Protein 5CRV (pdb70)

Nearest PDB structures (foldseek):
  5crv-assembly2_B  TM=1.003E+00  e=1.835E-51  Homo sapiens
  5crv-assembly1_A  TM=9.956E-01  e=7.171E-48  Homo sapiens
  5mk2-assembly2_B  TM=9.884E-01  e=2.551E-47  Homo sapiens
  5mjz-assembly2_B  TM=9.930E-01  e=1.345E-46  Homo sapiens
  5mk2-assembly1_A  TM=9.896E-01  e=1.493E-45  Homo sapiens

Secondary structure (DSSP, 8-state):
-TTPPPPP----PPPPB-----HHHHHHHHTT---TTHHHHHHHHHHHHHHHT--SSHHHHHHHHHHHHHHHHHHHHS--STT-TT---EEEE-TTT--EEEES-HHHHHHHHHHHHHHHHHHHHTTS---SHHHHHHHHHHHHHHHHHHHHHHHH-TT--SGGGSHHHHHHHHHHHHHHHHHHHHHHHHHTT--HHHHHHHHHHHHHHHHHHHHHHT-HHHHHHHTHHHHHHHHHHHHHHHHHHHHHHHHHHHHHHHTT-HHHHHHHHHHHHHHHHHHHHHTTT--HHHHHHHHHHHHHHHHHHHHHHHHIIIII------GGGSPPPPP----------TT-HHHH-S-TT----/-TTPPPPP----PPPEE-----HHHHHHHHHHTT-SSGGGGHHHHHHHHHHHHHHHT--SSTHHHHHHHHHHHHHHHHHTTS--STT-TT---EEEE-TTT--EEEES-HHHHHHHHHHHHHHHHHHHHHTS---SHHHHHHHHHHHHHHHHHHHHHHHH-TT--SGGGSHHHHHHHHHHHHHHHHHHHHHHHHHTT--HHHHHHHHHHHHHHHHHHHHHHTSHHHHHHHTHHHHHHHHHHHHHHHHHHHHHHHHHHHHHHHTT-HHHHHHHHHHHHHHHHHHHHHTTT--HHHHHHHHHHHHHHHHHHHHHHHHIIIII------GGGS-PPPP----------TT-HHHH-S-TTSS--/-HHHHHHTHHHHHHHT-/--HHHHHHTHHHHHHHH-

Radius of gyration: 31.65 Å; Cα contacts (8 Å, |Δi|>4): 1226; chains: 4; bounding box: 111×47×78 Å

B-factor: mean 34.34, std 11.65, range [11.52, 82.95]

Solvent-accessible surface area: 34712 Å² total; per-residue (Å²): 102,82,68,9,47,34,5,47,11,16,132,9,95,14,7,106,32,25,60,4,114,0,36,91,16,0,52,154,55,40,106,128,136,161,118,10,29,49,104,48,0,100,124,0,43,116,22,19,93,66,1,35,162,11,66,123,66,124,118,0,1,56,25,0,48,88,0,3,0,1,0,32,39,0,53,88,95,1,34,1,7,78,84,89,123,6,22,22,74,0,32,1,28,5,28,30,31,4,116,73,34,61,51,104,4,0,85,0,0,1,0,0,0,0,4,4,1,0,0,0,4,0,23,20,0,19,125,63,156,6,108,55,72,87,7,0,46,50,2,0,8,17,0,1,6,0,0,2,0,0,12,48,2,45,89,107,18,111,104,47,16,9,66,0,7,28,140,111,2,1,42,2,2,8,25,1,0,12,0,1,0,0,1,0,1,2,10,10,0,19,53,39,128,75,154,10,79,28,2,0,53,0,0,14,16,0,13,64,27,1,111,68,0,5,159,25,0,90,46,103,110,9,18,90,74,10,29,80,55,8,57,60,32,48,91,17,1,48,0,2,20,82,8,6,19,0,8,4,31,2,8,10,0,58,32,0,71,110,86,131,96,27,2,30,21,5,7,9,0,77,9,0,34,86,57,0,68,59,0,53,150,58,0,140,68,18,84,108,72,0,49,68,0,3,174,57,5,84,110,23,0,18,40,66,35,99,56,0,88,129,42,7,73,155,108,91,132,68,93,70,38,66,72,145,104,36,162,104,33,156,17,2,78,8,7,86,48,1,97,23,86,9,59,48,100,96,54,1,24,120,30,33,0,62,126,179,169,34,100,69,7,47,37,6,44,9,13,106,6,89,11,6,107,32,27,45,4,110,1,40,84,7,11,69,142,63,23,110,154,79,92,25,139,105,47,118,46,40,42,88,21,1,122,110,0,47,94,38,17,61,71,1,41,162,9,81,130,47,132,114,0,2,56,38,1,57,100,1,2,0,3,0,32,31,1,54,91,107,11,40,2,6,83,84,86,114,8,21,29,72,0,32,1,22,3,25,32,29,2,112,78,36,63,52,103,6,1,87,0,0,1,0,0,1,0,1,5,3,0,0,0,6,0,20,35,0,14,114,56,157,6,104,61,76,128,8,2,67,54,0,0,8,18,0,1,12,0,0,3,2,0,16,45,2,57,112,82,14,98,113,42,16,9,79,0,5,27,141,132,8,1,44,0,1,7,19,1,0,14,0,2,0,0,1,1,1,0,9,9,0,16,65,30,116,86,137,7,76,33,3,0,33,0,0,14,12,0,11,68,28,1,118,80,0,6,163,22,0,95,54,102,110,11,31,90,36,7,33,76,59,10,43,53,22,51,85,16,1,44,0,2,18,84,7,7,18,0,1,5,34,0,6,11,0,63,32,0,50,95,118,138,90,21,2,20,20,4,4,9,0,74,4,0,36,85,59,0,70,54,0,64,149,49,0,157,72,21,83,82,72,0,41,73,0,3,173,67,0,43,117,38,0,18,36,72,38,100,57,0,88,137,36,7,62,153,109,88,124,63,88,73,32,58,98,139,99,25,157,115,35,129,20,3,80,7,8,74,47,5,92,29,85,9,51,52,99,92,52,7,22,119,34,32,14,62,191,94,176,123,130,70,8,120,55,3,4,82,71,0,56,132,37,24,106,194,197,85,94,80,17,118,44,2,4,77,76,1,59,126,47,20,101,198

Structure (mmCIF, N/CA/C/O backbone):
data_5CRV
#
_entry.id   5CRV
#
_cell.length_a   81.647
_cell.length_b   37.218
_cell.length_c   140.019
_cell.angle_alpha   90.00
_cell.angle_beta   103.41
_cell.angle_gamma   90.00
#
_symmetry.space_group_name_H-M   'P 1 21 1'
#
loop_
_entity.id
_entity.type
_entity.pdbx_description
1 polymer 'Tyrosine-protein phosphatase non-receptor type 23'
2 polymer 'Signal transducing adapter molecule 2'
3 non-polymer GLYCEROL
4 water water
#
loop_
_atom_site.group_PDB
_atom_site.id
_atom_site.type_symbol
_atom_site.label_atom_id
_atom_site.label_alt_id
_atom_site.label_comp_id
_atom_site.label_asym_id
_atom_site.label_entity_id
_atom_site.label_seq_id
_atom_site.pdbx_PDB_ins_code
_atom_site.Cartn_x
_atom_site.Cartn_y
_atom_site.Cartn_z
_atom_site.occupancy
_atom_site.B_iso_or_equiv
_atom_site.auth_seq_id
_atom_site.auth_comp_id
_atom_site.auth_asym_id
_atom_site.auth_atom_id
_atom_site.pdbx_PDB_model_num
ATOM 1 N N . MET A 1 1 ? 2.708 5.945 25.329 1.00 44.49 1 MET A N 1
ATOM 2 C CA . MET A 1 1 ? 2.447 7.369 25.519 1.00 50.01 1 MET A CA 1
ATOM 3 C C . MET A 1 1 ? 3.747 8.166 25.420 1.00 46.42 1 MET A C 1
ATOM 4 O O . MET A 1 1 ? 4.809 7.674 25.799 1.00 45.55 1 MET A O 1
ATOM 9 N N . GLU A 1 2 ? 3.655 9.394 24.914 1.00 45.52 2 GLU A N 1
ATOM 10 C CA . GLU A 1 2 ? 4.833 10.222 24.652 1.00 42.85 2 GLU A CA 1
ATOM 11 C C . GLU A 1 2 ? 5.690 10.474 25.894 1.00 46.01 2 GLU A C 1
ATOM 12 O O . GLU A 1 2 ? 6.897 10.695 25.787 1.00 46.77 2 GLU A O 1
ATOM 18 N N . ALA A 1 3 ? 5.067 10.427 27.068 1.00 41.64 3 ALA A N 1
ATOM 19 C CA . ALA A 1 3 ? 5.754 10.773 28.308 1.00 42.10 3 ALA A CA 1
ATOM 20 C C . ALA A 1 3 ? 6.318 9.559 29.038 1.00 37.57 3 ALA A C 1
ATOM 21 O O . ALA A 1 3 ? 6.803 9.682 30.166 1.00 37.92 3 ALA A O 1
ATOM 23 N N . VAL A 1 4 ? 6.256 8.392 28.402 1.00 37.45 4 VAL A N 1
ATOM 24 C CA . VAL A 1 4 ? 6.786 7.180 29.020 1.00 34.78 4 VAL A CA 1
ATOM 25 C C . VAL A 1 4 ? 8.279 7.326 29.293 1.00 33.22 4 VAL A C 1
ATOM 26 O O . VAL A 1 4 ? 9.038 7.742 28.415 1.00 32.66 4 VAL A O 1
ATOM 30 N N . PRO A 1 5 ? 8.690 7.043 30.539 1.00 31.39 5 PRO A N 1
ATOM 31 C CA . PRO A 1 5 ? 10.112 6.996 30.886 1.00 26.79 5 PRO A CA 1
ATOM 32 C C . PRO A 1 5 ? 10.874 6.124 29.895 1.00 28.40 5 PRO A C 1
ATOM 33 O O . PRO A 1 5 ? 10.347 5.111 29.429 1.00 29.90 5 PRO A O 1
ATOM 37 N N . ARG A 1 6 ? 12.096 6.522 29.566 1.00 22.20 6 ARG A N 1
ATOM 38 C CA . ARG A 1 6 ? 12.845 5.850 28.512 1.00 23.48 6 ARG A CA 1
ATOM 39 C C . ARG A 1 6 ? 13.548 4.585 29.002 1.00 20.73 6 ARG A C 1
ATOM 40 O O . ARG A 1 6 ? 14.064 4.537 30.121 1.00 23.48 6 ARG A O 1
ATOM 48 N N . MET A 1 7 ? 13.551 3.558 28.156 1.00 19.01 7 MET A N 1
ATOM 49 C CA . MET A 1 7 ? 14.287 2.336 28.448 1.00 20.82 7 MET A CA 1
ATOM 50 C C . MET A 1 7 ? 15.777 2.615 28.318 1.00 18.51 7 MET A C 1
ATOM 51 O O . MET A 1 7 ? 16.181 3.471 27.530 1.00 21.57 7 MET A O 1
ATOM 56 N N . PRO A 1 8 ? 16.602 1.910 29.106 1.00 21.37 8 PRO A N 1
ATOM 57 C CA . PRO A 1 8 ? 18.053 2.017 28.929 1.00 20.97 8 PRO A CA 1
ATOM 58 C C . PRO A 1 8 ? 18.489 1.348 27.632 1.00 20.98 8 PRO A C 1
ATOM 59 O O . PRO A 1 8 ? 17.725 0.569 27.055 1.00 17.55 8 PRO A O 1
ATOM 63 N N . MET A 1 9 ? 19.700 1.654 27.179 1.00 19.79 9 MET A N 1
ATOM 64 C CA . MET A 1 9 ? 20.233 1.060 25.962 1.00 19.00 9 MET A CA 1
ATOM 65 C C . MET A 1 9 ? 21.514 0.288 26.261 1.00 16.53 9 MET A C 1
ATOM 66 O O . MET A 1 9 ? 22.224 0.593 27.221 1.00 18.10 9 MET A O 1
ATOM 71 N N . ILE A 1 10 ? 21.797 -0.718 25.440 1.00 17.25 10 ILE A N 1
ATOM 72 C CA . ILE A 1 10 ? 23.034 -1.482 25.556 1.00 17.85 10 ILE A CA 1
ATOM 73 C C . ILE A 1 10 ? 24.111 -0.834 24.694 1.00 16.13 10 ILE A C 1
ATOM 74 O O . ILE A 1 10 ? 23.833 -0.382 23.580 1.00 12.97 10 ILE A O 1
ATOM 79 N N . TRP A 1 11 ? 25.334 -0.767 25.213 1.00 17.08 11 TRP A N 1
ATOM 80 C CA . TRP A 1 11 ? 26.475 -0.363 24.402 1.00 17.69 11 TRP A CA 1
ATOM 81 C C . TRP A 1 11 ? 27.609 -1.360 24.593 1.00 21.32 11 TRP A C 1
ATOM 82 O O . TRP A 1 11 ? 27.575 -2.179 25.512 1.00 18.70 11 TRP A O 1
ATOM 93 N N . LEU A 1 12 ? 28.610 -1.289 23.723 1.00 15.52 12 LEU A N 1
ATOM 94 C CA . LEU A 1 12 ? 29.695 -2.266 23.731 1.00 20.07 12 LEU A CA 1
ATOM 95 C C . LEU A 1 12 ? 31.017 -1.635 24.162 1.00 17.54 12 LEU A C 1
ATOM 96 O O . LEU A 1 12 ? 31.291 -0.474 23.844 1.00 15.94 12 LEU A O 1
ATOM 101 N N . ASP A 1 13 ? 31.828 -2.397 24.892 1.00 19.25 13 ASP A N 1
ATOM 102 C CA . ASP A 1 13 ? 33.144 -1.925 25.304 1.00 23.80 13 ASP A CA 1
ATOM 103 C C . ASP A 1 13 ? 34.100 -1.892 24.114 1.00 17.68 13 ASP A C 1
ATOM 104 O O . ASP A 1 13 ? 33.951 -2.667 23.166 1.00 17.39 13 ASP A O 1
ATOM 109 N N . LEU A 1 14 ? 35.074 -0.988 24.159 1.00 19.77 14 LEU A N 1
ATOM 110 C CA . LEU A 1 14 ? 36.102 -0.936 23.126 1.00 20.84 14 LEU A CA 1
ATOM 111 C C . LEU A 1 14 ? 37.179 -1.975 23.421 1.00 19.60 14 LEU A C 1
ATOM 112 O O . LEU A 1 14 ? 37.494 -2.238 24.585 1.00 21.64 14 LEU A O 1
ATOM 117 N N . LYS A 1 15 ? 37.728 -2.580 22.371 1.00 18.17 15 LYS A N 1
ATOM 118 C CA . LYS A 1 15 ? 38.789 -3.566 22.537 1.00 18.69 15 LYS A CA 1
ATOM 119 C C . LYS A 1 15 ? 40.095 -2.892 22.941 1.00 22.56 15 LYS A C 1
ATOM 120 O O . LYS A 1 15 ? 40.353 -1.743 22.574 1.00 17.72 15 LYS A O 1
ATOM 126 N N . GLU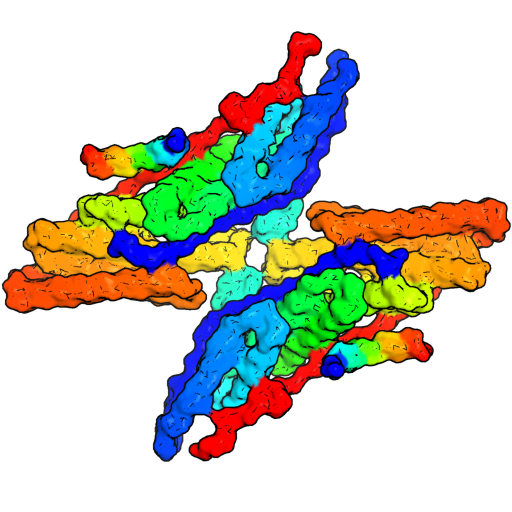 A 1 16 ? 40.913 -3.611 23.704 1.00 20.21 16 GLU A N 1
ATOM 127 C CA . GLU A 1 16 ? 42.192 -3.082 24.157 1.00 20.78 16 GLU A CA 1
ATOM 128 C C . GLU A 1 16 ? 43.314 -3.516 23.220 1.00 16.95 16 GLU A C 1
ATOM 129 O O . GLU A 1 16 ? 43.399 -4.682 22.834 1.00 16.40 16 GLU A O 1
ATOM 135 N N . ALA A 1 17 ? 44.173 -2.571 22.857 1.00 17.11 17 ALA A N 1
ATOM 136 C CA . ALA A 1 17 ? 45.209 -2.828 21.864 1.00 20.27 17 ALA A CA 1
ATOM 137 C C . ALA A 1 17 ? 46.541 -3.252 22.469 1.00 17.69 17 ALA A C 1
ATOM 138 O O . ALA A 1 17 ? 46.955 -2.747 23.514 1.00 17.38 17 ALA A O 1
ATOM 140 N N . GLY A 1 18 ? 47.213 -4.175 21.789 1.00 20.30 18 GLY A N 1
ATOM 141 C CA . GLY A 1 18 ? 48.594 -4.487 22.097 1.00 21.91 18 GLY A CA 1
ATOM 142 C C . GLY A 1 18 ? 49.472 -3.717 21.132 1.00 24.50 18 GLY A C 1
ATOM 143 O O . GLY A 1 18 ? 49.119 -2.611 20.715 1.00 28.30 18 GLY A O 1
ATOM 144 N N . ASP A 1 19 ? 50.603 -4.300 20.755 1.00 23.90 19 ASP A N 1
ATOM 145 C CA . ASP A 1 19 ? 51.550 -3.606 19.894 1.00 25.56 19 ASP A CA 1
ATOM 146 C C . ASP A 1 19 ? 51.267 -3.770 18.400 1.00 23.14 19 ASP A C 1
ATOM 147 O O . ASP A 1 19 ? 50.640 -4.740 17.971 1.00 22.95 19 ASP A O 1
ATOM 152 N N . PHE A 1 20 ? 51.729 -2.793 17.625 1.00 21.67 20 PHE A N 1
ATOM 153 C CA . PHE A 1 20 ? 51.784 -2.879 16.170 1.00 22.45 20 PHE A CA 1
ATOM 154 C C . PHE A 1 20 ? 52.994 -2.070 15.720 1.00 23.43 20 PHE A C 1
ATOM 155 O O . PHE A 1 20 ? 52.879 -0.886 15.392 1.00 26.16 20 PHE A O 1
ATOM 163 N N . HIS A 1 21 ? 54.157 -2.713 15.731 1.00 23.87 21 HIS A N 1
ATOM 164 C CA . HIS A 1 21 ? 55.414 -2.036 15.442 1.00 27.40 21 HIS A CA 1
ATOM 165 C C . HIS A 1 21 ? 55.712 -2.027 13.943 1.00 24.14 21 HIS A C 1
ATOM 166 O O . HIS A 1 21 ? 56.506 -2.829 13.445 1.00 25.91 21 HIS A O 1
ATOM 173 N N . PHE A 1 22 ? 55.063 -1.103 13.239 1.00 23.59 22 PHE A N 1
ATOM 174 C CA . PHE A 1 22 ? 55.148 -1.008 11.785 1.00 22.34 22 PHE A CA 1
ATOM 175 C C . PHE A 1 22 ? 56.422 -0.323 11.287 1.00 26.47 22 PHE A C 1
ATOM 176 O O . PHE A 1 22 ? 56.892 -0.612 10.185 1.00 24.11 22 PHE A O 1
ATOM 184 N N . GLN A 1 23 ? 56.973 0.573 12.104 1.00 23.25 23 GLN A N 1
ATOM 185 C CA . GLN A 1 23 ? 58.104 1.411 11.697 1.00 29.54 23 GLN A CA 1
ATOM 186 C C . GLN A 1 23 ? 59.342 0.664 11.164 1.00 30.71 23 GLN A C 1
ATOM 187 O O . GLN A 1 23 ? 59.819 0.986 10.075 1.00 32.29 23 GLN A O 1
ATOM 193 N N . PRO A 1 24 ? 59.870 -0.323 11.919 1.00 29.79 24 PRO A N 1
ATOM 194 C CA . PRO A 1 24 ? 61.068 -1.002 11.407 1.00 34.57 24 PRO A CA 1
ATOM 195 C C . PRO A 1 24 ? 60.830 -1.719 10.082 1.00 29.82 24 PRO A C 1
ATOM 196 O O . PRO A 1 24 ? 61.714 -1.721 9.232 1.00 27.88 24 PRO A O 1
ATOM 200 N N . ALA A 1 25 ? 59.653 -2.314 9.913 1.00 28.96 25 ALA A N 1
ATOM 201 C CA . ALA A 1 25 ? 59.318 -3.015 8.675 1.00 30.21 25 ALA A CA 1
ATOM 202 C C . ALA A 1 25 ? 59.171 -2.058 7.493 1.00 27.70 25 ALA A C 1
ATOM 203 O O . ALA A 1 25 ? 59.644 -2.344 6.392 1.00 30.27 25 ALA A O 1
ATOM 205 N N . VAL A 1 26 ? 58.495 -0.935 7.725 1.00 27.69 26 VAL A N 1
ATOM 206 C CA . VAL A 1 26 ? 58.298 0.074 6.689 1.00 29.18 26 VAL A CA 1
ATOM 207 C C . VAL A 1 26 ? 59.634 0.649 6.224 1.00 31.72 26 VAL A C 1
ATOM 208 O O . VAL A 1 26 ? 59.891 0.741 5.022 1.00 30.82 26 VAL A O 1
ATOM 212 N N . LYS A 1 27 ? 60.481 1.027 7.179 1.00 32.99 27 LYS A N 1
ATOM 213 C CA . LYS A 1 27 ? 61.796 1.580 6.864 1.00 37.19 27 LYS A CA 1
ATOM 214 C C . LYS A 1 27 ? 62.641 0.587 6.077 1.00 35.82 27 LYS A C 1
ATOM 215 O O . LYS A 1 27 ? 63.251 0.945 5.074 1.00 37.36 27 LYS A O 1
ATOM 221 N N . LYS A 1 28 ? 62.670 -0.660 6.536 1.00 30.95 28 LYS A N 1
ATOM 222 C CA . LYS A 1 28 ? 63.400 -1.719 5.841 1.00 38.56 28 LYS A CA 1
ATOM 223 C C . LYS A 1 28 ? 62.889 -1.917 4.415 1.00 38.00 28 LYS A C 1
ATOM 224 O O . LYS A 1 28 ? 63.668 -2.179 3.500 1.00 34.62 28 LYS A O 1
ATOM 230 N N . PHE A 1 29 ? 61.582 -1.776 4.225 1.00 33.64 29 PHE A N 1
ATOM 231 C CA . PHE A 1 29 ? 60.995 -1.950 2.903 1.00 31.76 29 PHE A CA 1
ATOM 232 C C . PHE A 1 29 ? 61.354 -0.816 1.946 1.00 34.11 29 PHE A C 1
ATOM 233 O O . PHE A 1 29 ? 61.680 -1.062 0.789 1.00 32.81 29 PHE A O 1
ATOM 241 N N . VAL A 1 30 ? 61.284 0.423 2.425 1.00 33.33 30 VAL A N 1
ATOM 242 C CA . VAL A 1 30 ? 61.525 1.579 1.562 1.00 38.13 30 VAL A CA 1
ATOM 243 C C . VAL A 1 30 ? 63.011 1.823 1.295 1.00 40.41 30 VAL A C 1
ATOM 244 O O . VAL A 1 30 ? 63.376 2.455 0.303 1.00 44.41 30 VAL A O 1
ATOM 248 N N . LEU A 1 31 ? 63.862 1.314 2.183 1.00 41.20 31 LEU A N 1
ATOM 249 C CA . LEU A 1 31 ? 65.310 1.376 1.995 1.00 41.44 31 LEU A CA 1
ATOM 250 C C . LEU A 1 31 ? 65.776 0.377 0.937 1.00 46.92 31 LEU A C 1
ATOM 251 O O . LEU A 1 31 ? 66.965 0.294 0.630 1.00 51.54 31 LEU A O 1
ATOM 256 N N . LYS A 1 32 ? 64.831 -0.376 0.380 1.00 46.28 32 LYS A N 1
ATOM 257 C CA . LYS A 1 32 ? 65.138 -1.424 -0.588 1.00 49.39 32 LYS A CA 1
ATOM 258 C C . LYS A 1 32 ? 65.146 -0.893 -2.020 1.00 52.99 32 LYS A C 1
ATOM 259 O O . LYS A 1 32 ? 65.383 -1.643 -2.967 1.00 58.38 32 LYS A O 1
ATOM 265 N N . ALA A 1 33 ? 64.890 0.403 -2.175 1.00 53.84 33 ALA A N 1
ATOM 266 C CA . ALA A 1 33 ? 64.881 1.027 -3.495 1.00 54.06 33 ALA A CA 1
ATOM 267 C C . ALA A 1 33 ? 66.284 1.451 -3.918 1.00 53.67 33 ALA A C 1
ATOM 268 O O . ALA A 1 33 ? 66.985 2.135 -3.175 1.00 55.79 33 ALA A O 1
ATOM 270 N N . PRO A 1 38 ? 65.858 7.888 1.115 1.00 62.39 38 PRO A N 1
ATOM 271 C CA . PRO A 1 38 ? 67.083 7.891 1.920 1.00 59.40 38 PRO A CA 1
ATOM 272 C C . PRO A 1 38 ? 66.781 7.759 3.410 1.00 61.66 38 PRO A C 1
ATOM 273 O O . PRO A 1 38 ? 67.143 6.741 3.999 1.00 63.24 38 PRO A O 1
ATOM 277 N N . GLU A 1 39 ? 66.138 8.758 4.012 1.00 63.71 39 GLU A N 1
ATOM 278 C CA . GLU A 1 39 ? 65.756 8.644 5.418 1.00 61.19 39 GLU A CA 1
ATOM 279 C C . GLU A 1 39 ? 64.312 8.186 5.599 1.00 58.48 39 GLU A C 1
ATOM 280 O O . GLU A 1 39 ? 63.601 8.673 6.479 1.00 52.12 39 GLU A O 1
ATOM 286 N N . ALA A 1 40 ? 63.893 7.286 4.714 1.00 55.48 40 ALA A N 1
ATOM 287 C CA . ALA A 1 40 ? 62.799 6.342 4.949 1.00 48.80 40 ALA A CA 1
ATOM 288 C C . ALA A 1 40 ? 61.586 6.808 5.759 1.00 44.34 40 ALA A C 1
ATOM 289 O O . ALA A 1 40 ? 61.410 6.366 6.895 1.00 46.68 40 ALA A O 1
ATOM 291 N N . TYR A 1 41 ? 60.756 7.678 5.181 1.00 39.77 41 TYR A N 1
ATOM 292 C CA . TYR A 1 41 ? 59.463 8.042 5.775 1.00 37.88 41 TYR A CA 1
ATOM 293 C C . TYR A 1 41 ? 59.516 8.373 7.271 1.00 38.69 41 TYR A C 1
ATOM 294 O O . TYR A 1 41 ? 58.527 8.195 7.978 1.00 29.42 41 TYR A O 1
ATOM 303 N N . ASN A 1 42 ? 60.664 8.846 7.749 1.00 36.28 42 ASN A N 1
ATOM 304 C CA . ASN A 1 42 ? 60.912 8.955 9.187 1.00 35.46 42 ASN A CA 1
ATOM 305 C C . ASN A 1 42 ? 59.935 9.872 9.930 1.00 38.33 42 ASN A C 1
ATOM 306 O O . ASN A 1 42 ? 59.409 9.516 10.988 1.00 37.55 42 ASN A O 1
ATOM 311 N N . GLU A 1 43 ? 59.700 11.052 9.367 1.00 33.45 43 GLU A N 1
ATOM 312 C CA . GLU A 1 43 ? 58.736 11.991 9.925 1.00 36.40 43 GLU A CA 1
ATOM 313 C C . GLU A 1 43 ? 57.314 11.473 9.747 1.00 35.00 43 GLU A C 1
ATOM 314 O O . GLU A 1 43 ? 56.474 11.616 10.636 1.00 34.09 43 GLU A O 1
ATOM 320 N N . GLU A 1 44 ? 57.056 10.868 8.591 1.00 30.08 44 GLU A N 1
ATOM 321 C CA . GLU A 1 44 ? 55.738 10.332 8.270 1.00 34.08 44 GLU A CA 1
ATOM 322 C C . GLU A 1 44 ? 55.327 9.194 9.206 1.00 32.11 44 GLU A C 1
ATOM 323 O O . GLU A 1 44 ? 54.165 9.097 9.597 1.00 29.50 44 GLU A O 1
ATOM 329 N N . LEU A 1 45 ? 56.281 8.336 9.556 1.00 30.17 45 LEU A N 1
ATOM 330 C CA . LEU A 1 45 ? 56.019 7.227 10.470 1.00 32.68 45 LEU A CA 1
ATOM 331 C C . LEU A 1 45 ? 55.762 7.733 11.887 1.00 31.97 45 LEU A C 1
ATOM 332 O O . LEU A 1 45 ? 54.941 7.174 12.615 1.00 29.89 45 LEU A O 1
ATOM 337 N N . LYS A 1 46 ? 56.468 8.794 12.267 1.00 30.69 46 LYS A N 1
ATOM 338 C CA . LYS A 1 46 ? 56.273 9.438 13.562 1.00 32.33 46 LYS A CA 1
ATOM 339 C C . LYS A 1 46 ? 54.843 9.953 13.710 1.00 28.03 46 LYS A C 1
ATOM 340 O O . LYS A 1 46 ? 54.229 9.808 14.768 1.00 27.05 46 LYS A O 1
ATOM 346 N N . LYS A 1 47 ? 54.324 10.552 12.640 1.00 29.18 47 LYS A N 1
ATOM 347 C CA . LYS A 1 47 ? 52.952 11.050 12.610 1.00 30.90 47 LYS A CA 1
ATOM 348 C C . LYS A 1 47 ? 51.947 9.919 12.790 1.00 27.89 47 LYS A C 1
ATOM 349 O O . LYS A 1 47 ? 50.996 10.040 13.560 1.00 26.46 47 LYS A O 1
ATOM 355 N N . LEU A 1 48 ? 52.158 8.826 12.064 1.00 24.62 48 LEU A N 1
ATOM 356 C CA . LEU A 1 48 ? 51.265 7.676 12.137 1.00 26.37 48 LEU A CA 1
ATOM 357 C C . LEU A 1 48 ? 51.290 7.055 13.531 1.00 25.38 48 LEU A C 1
ATOM 358 O O . LEU A 1 48 ? 50.257 6.640 14.054 1.00 19.34 48 LEU A O 1
ATOM 363 N N . GLU A 1 49 ? 52.476 7.008 14.129 1.00 24.25 49 GLU A N 1
ATOM 364 C CA . GLU A 1 49 ? 52.645 6.482 15.479 1.00 24.53 49 GLU A CA 1
ATOM 365 C C . GLU A 1 49 ? 51.814 7.282 16.479 1.00 25.85 49 GLU A C 1
ATOM 366 O O . GLU A 1 49 ? 51.139 6.712 17.339 1.00 25.38 49 GLU A O 1
ATOM 372 N N . LEU A 1 50 ? 51.866 8.605 16.358 1.00 25.00 50 LEU A N 1
ATOM 373 C CA . LEU A 1 50 ? 51.073 9.487 17.207 1.00 26.93 50 LEU A CA 1
ATOM 374 C C . LEU A 1 50 ? 49.581 9.267 16.974 1.00 25.53 50 LEU A C 1
ATOM 375 O O . LEU A 1 50 ? 48.783 9.300 17.912 1.00 24.54 50 LEU A O 1
ATOM 380 N N . LEU A 1 51 ? 49.217 9.039 15.716 1.00 21.50 51 LEU A N 1
ATOM 381 C CA . LEU A 1 51 ? 47.826 8.811 15.348 1.00 20.84 51 LEU A CA 1
ATOM 382 C C . LEU A 1 51 ? 47.301 7.505 15.943 1.00 20.35 51 LEU A C 1
ATOM 383 O O . LEU A 1 51 ? 46.161 7.443 16.406 1.00 23.59 51 LEU A O 1
ATOM 388 N N . ARG A 1 52 ? 48.134 6.467 15.934 1.00 17.10 52 ARG A N 1
ATOM 389 C CA . ARG A 1 52 ? 47.757 5.192 16.539 1.00 23.66 52 ARG A CA 1
ATOM 390 C C . ARG A 1 52 ? 47.579 5.344 18.044 1.00 20.68 52 ARG A C 1
ATOM 391 O O . ARG A 1 52 ? 46.592 4.868 18.608 1.00 23.07 52 ARG A O 1
ATOM 399 N N . GLN A 1 53 ? 48.539 6.008 18.685 1.00 22.65 53 GLN A N 1
ATOM 400 C CA . GLN A 1 53 ? 48.487 6.249 20.125 1.00 25.49 53 GLN A CA 1
ATOM 401 C C . GLN A 1 53 ? 47.199 6.960 20.522 1.00 25.67 53 GLN A C 1
ATOM 402 O O . GLN A 1 53 ? 46.567 6.605 21.515 1.00 28.11 53 GLN A O 1
ATOM 408 N N . ASN A 1 54 ? 46.807 7.956 19.735 1.00 21.72 54 ASN A N 1
ATOM 409 C CA . ASN A 1 54 ? 45.565 8.676 19.987 1.00 24.10 54 ASN A CA 1
ATOM 410 C C . ASN A 1 54 ? 44.353 7.773 19.786 1.00 27.43 54 ASN A C 1
ATOM 411 O O . ASN A 1 54 ? 43.382 7.847 20.534 1.00 27.58 54 ASN A O 1
ATOM 416 N N . ALA A 1 55 ? 44.422 6.916 18.773 1.00 22.70 55 ALA A N 1
ATOM 417 C CA . ALA A 1 55 ? 43.317 6.022 18.447 1.00 23.28 55 ALA A CA 1
ATOM 418 C C . ALA A 1 55 ? 43.112 4.923 19.490 1.00 24.84 55 ALA A C 1
ATOM 419 O O . ALA A 1 55 ? 41.984 4.654 19.899 1.00 22.45 55 ALA A O 1
ATOM 421 N N . VAL A 1 56 ? 44.200 4.283 19.909 1.00 21.91 56 VAL A N 1
ATOM 422 C CA . VAL A 1 56 ? 44.109 3.173 20.857 1.00 25.42 56 VAL A CA 1
ATOM 423 C C . VAL A 1 56 ? 43.785 3.638 22.277 1.00 25.48 56 VAL A C 1
ATOM 424 O O . VAL A 1 56 ? 43.414 2.835 23.132 1.00 24.71 56 VAL A O 1
ATOM 428 N N . ARG A 1 57 ? 43.931 4.938 22.518 1.00 24.42 57 ARG A N 1
ATOM 429 C CA . ARG A 1 57 ? 43.564 5.542 23.794 1.00 25.54 57 ARG A CA 1
ATOM 430 C C . ARG A 1 57 ? 42.515 6.614 23.549 1.00 22.40 57 ARG A C 1
ATOM 431 O O . ARG A 1 57 ? 42.542 7.679 24.169 1.00 23.66 57 ARG A O 1
ATOM 439 N N . VAL A 1 58 ? 41.591 6.320 22.641 1.00 25.47 58 VAL A N 1
ATOM 440 C CA . VAL A 1 58 ? 40.649 7.318 22.145 1.00 26.80 58 VAL A CA 1
ATOM 441 C C . VAL A 1 58 ? 39.744 7.905 23.231 1.00 26.06 58 VAL A C 1
ATOM 442 O O . VAL A 1 58 ? 39.199 7.175 24.061 1.00 23.62 58 VAL A O 1
ATOM 446 N N . PRO A 1 59 ? 39.625 9.242 23.255 1.00 27.03 59 PRO A N 1
ATOM 447 C CA . PRO A 1 59 ? 38.658 9.901 24.134 1.00 27.89 59 PRO A CA 1
ATOM 448 C C . PRO A 1 59 ? 37.252 9.414 23.810 1.00 26.51 59 PRO A C 1
ATOM 449 O O . PRO A 1 59 ? 36.881 9.361 22.634 1.00 23.16 59 PRO A O 1
ATOM 453 N N . ARG A 1 60 ? 36.489 9.048 24.834 1.00 27.65 60 ARG A N 1
ATOM 454 C CA . ARG A 1 60 ? 35.153 8.507 24.620 1.00 25.72 60 ARG A CA 1
ATOM 455 C C . ARG A 1 60 ? 34.142 9.602 24.295 1.00 27.30 60 ARG A C 1
ATOM 456 O O . ARG A 1 60 ? 33.156 9.777 25.014 1.00 27.45 60 ARG A O 1
ATOM 464 N N . ASP A 1 61 ? 34.386 10.329 23.206 1.00 26.46 61 ASP A N 1
ATOM 465 C CA . ASP A 1 61 ? 33.432 11.329 22.724 1.00 25.03 61 ASP A CA 1
ATOM 466 C C . ASP A 1 61 ? 33.297 11.346 21.196 1.00 27.86 61 ASP A C 1
ATOM 467 O O . ASP A 1 61 ? 33.921 10.545 20.499 1.00 24.19 61 ASP A O 1
ATOM 472 N N . PHE A 1 62 ? 32.485 12.270 20.691 1.00 26.97 62 PHE A N 1
ATOM 473 C CA . PHE A 1 62 ? 32.200 12.360 19.263 1.00 26.46 62 PHE A CA 1
ATOM 474 C C . PHE A 1 62 ? 33.434 12.682 18.423 1.00 27.53 62 PHE A C 1
ATOM 475 O O . PHE A 1 62 ? 33.578 12.186 17.305 1.00 25.00 62 PHE A O 1
ATOM 483 N N . GLU A 1 63 ? 34.320 13.517 18.956 1.00 27.43 63 GLU A N 1
ATOM 484 C CA . GLU A 1 63 ? 35.568 13.835 18.269 1.00 32.45 63 GLU A CA 1
ATOM 485 C C . GLU A 1 63 ? 36.454 12.601 18.182 1.00 26.36 63 GLU A C 1
ATOM 486 O O . GLU A 1 63 ? 37.270 12.472 17.268 1.00 26.67 63 GLU A O 1
ATOM 492 N N . GLY A 1 64 ? 36.287 11.699 19.144 1.00 26.68 64 GLY A N 1
ATOM 493 C CA . GLY A 1 64 ? 37.034 10.459 19.167 1.00 22.12 64 GLY A CA 1
ATOM 494 C C . GLY A 1 64 ? 36.730 9.583 17.968 1.00 19.43 64 GLY A C 1
ATOM 495 O O . GLY A 1 64 ? 37.598 8.850 17.490 1.00 21.98 64 GLY A O 1
ATOM 496 N N . CYS A 1 65 ? 35.494 9.657 17.481 1.00 20.27 65 CYS A N 1
ATOM 497 C CA . CYS A 1 65 ? 35.098 8.913 16.290 1.00 21.75 65 CYS A CA 1
ATOM 498 C C . CYS A 1 65 ? 35.918 9.355 15.082 1.00 22.50 65 CYS A C 1
ATOM 499 O O . CYS A 1 65 ? 36.290 8.541 14.239 1.00 18.20 65 CYS A O 1
ATOM 502 N N . SER A 1 66 ? 36.195 10.654 15.015 1.00 19.10 66 SER A N 1
ATOM 503 C CA . SER A 1 66 ? 37.017 11.218 13.955 1.00 26.61 66 SER A CA 1
ATOM 504 C C . SER A 1 66 ? 38.444 10.686 14.037 1.00 22.11 66 SER A C 1
ATOM 505 O O . SER A 1 66 ? 39.058 10.384 13.013 1.00 26.77 66 SER A O 1
ATOM 508 N N . VAL A 1 67 ? 38.962 10.579 15.258 1.00 20.33 67 VAL A N 1
ATOM 509 C CA . VAL A 1 67 ? 40.297 10.037 15.489 1.00 23.15 67 VAL A CA 1
ATOM 510 C C . VAL A 1 67 ? 40.407 8.613 14.954 1.00 23.88 67 VAL A C 1
ATOM 511 O O . VAL A 1 67 ? 41.358 8.277 14.252 1.00 20.88 67 VAL A O 1
ATOM 515 N N . LEU A 1 68 ? 39.423 7.783 15.289 1.00 20.60 68 LEU A N 1
ATOM 516 C CA . LEU A 1 68 ? 39.401 6.394 14.847 1.00 21.55 68 LEU A CA 1
ATOM 517 C C . LEU A 1 68 ? 39.311 6.283 13.328 1.00 19.89 68 LEU A C 1
ATOM 518 O O . LEU A 1 68 ? 40.003 5.471 12.714 1.00 21.28 68 LEU A O 1
ATOM 523 N N . ARG A 1 69 ? 38.458 7.106 12.727 1.00 21.45 69 ARG A N 1
ATOM 524 C CA . ARG A 1 69 ? 38.272 7.094 11.281 1.00 21.56 69 ARG A CA 1
ATOM 525 C C . ARG A 1 69 ? 39.521 7.550 10.532 1.00 22.21 69 ARG A C 1
ATOM 526 O O . ARG A 1 69 ? 39.875 6.981 9.500 1.00 22.05 69 ARG A O 1
ATOM 534 N N . LYS A 1 70 ? 40.185 8.576 11.054 1.00 21.72 70 LYS A N 1
ATOM 535 C CA . LYS A 1 70 ? 41.385 9.103 10.412 1.00 23.95 70 LYS A CA 1
ATOM 536 C C . LYS A 1 70 ? 42.513 8.074 10.432 1.00 25.07 70 LYS A C 1
ATOM 537 O O . LYS A 1 70 ? 43.196 7.872 9.427 1.00 22.47 70 LYS A O 1
ATOM 543 N N . TYR A 1 71 ? 42.696 7.420 11.575 1.00 18.90 71 TYR A N 1
ATOM 544 C CA . TYR A 1 71 ? 43.712 6.382 11.706 1.00 20.11 71 TYR A CA 1
ATOM 545 C C . TYR A 1 71 ? 43.395 5.210 10.789 1.00 18.57 71 TYR A C 1
ATOM 546 O O . TYR A 1 71 ? 44.283 4.677 10.126 1.00 19.79 71 TYR A O 1
ATOM 555 N N . LEU A 1 72 ? 42.124 4.818 10.757 1.00 19.70 72 LEU A N 1
ATOM 556 C CA . LEU A 1 72 ? 41.671 3.724 9.902 1.00 21.12 72 LEU A CA 1
ATOM 557 C C . LEU A 1 72 ? 41.990 4.005 8.437 1.00 18.67 72 LEU A C 1
ATOM 558 O O . LEU A 1 72 ? 42.397 3.108 7.692 1.00 18.82 72 LEU A O 1
ATOM 563 N N . GLY A 1 73 ? 41.805 5.258 8.037 1.00 21.16 73 GLY A N 1
ATOM 564 C CA . GLY A 1 73 ? 42.085 5.675 6.678 1.00 21.56 73 GLY A CA 1
ATOM 565 C C . GLY A 1 73 ? 43.564 5.626 6.357 1.00 20.10 73 GLY A C 1
ATOM 566 O O . GLY A 1 73 ? 43.955 5.123 5.305 1.00 21.06 73 GLY A O 1
ATOM 567 N N . GLN A 1 74 ? 44.387 6.148 7.262 1.00 17.70 74 GLN A N 1
ATOM 568 C CA . GLN A 1 74 ? 45.830 6.160 7.061 1.00 20.57 74 GLN A CA 1
ATOM 569 C C . GLN A 1 74 ? 46.398 4.749 7.039 1.00 19.33 74 GLN A C 1
ATOM 570 O O . GLN A 1 74 ? 47.414 4.491 6.395 1.00 22.21 74 GLN A O 1
ATOM 576 N N . LEU A 1 75 ? 45.738 3.843 7.751 1.00 16.11 75 LEU A N 1
ATOM 577 C CA . LEU A 1 75 ? 46.109 2.434 7.717 1.00 16.59 75 LEU A CA 1
ATOM 578 C C . LEU A 1 75 ? 45.903 1.863 6.319 1.00 20.06 75 LEU A C 1
ATOM 579 O O . LEU A 1 75 ? 46.702 1.054 5.845 1.00 18.89 75 LEU A O 1
ATOM 584 N N . HIS A 1 76 ? 44.831 2.290 5.660 1.00 20.19 76 HIS A N 1
ATOM 585 C CA . HIS A 1 76 ? 44.551 1.853 4.296 1.00 23.44 76 HIS A CA 1
ATOM 586 C C . HIS A 1 76 ? 45.581 2.403 3.309 1.00 22.17 76 HIS A C 1
ATOM 587 O O . HIS A 1 76 ? 45.982 1.711 2.373 1.00 22.88 76 HIS A O 1
ATOM 594 N N . TYR A 1 77 ? 46.002 3.646 3.524 1.00 19.38 77 TYR A N 1
ATOM 595 C CA . TYR A 1 77 ? 47.017 4.273 2.685 1.00 23.93 77 TYR A CA 1
ATOM 596 C C . TYR A 1 77 ? 48.356 3.549 2.818 1.00 25.19 77 TYR A C 1
ATOM 597 O O . TYR A 1 77 ? 49.056 3.335 1.829 1.00 25.65 77 TYR A O 1
ATOM 606 N N . LEU A 1 78 ? 48.707 3.182 4.049 1.00 20.74 78 LEU A N 1
ATOM 607 C CA . LEU A 1 78 ? 49.941 2.447 4.319 1.00 22.56 78 LEU A CA 1
ATOM 608 C C . LEU A 1 78 ? 49.896 1.070 3.674 1.00 24.61 78 LEU A C 1
ATOM 609 O O . LEU A 1 78 ? 50.863 0.628 3.055 1.00 23.34 78 LEU A O 1
ATOM 614 N N . GLN A 1 79 ? 48.759 0.404 3.834 1.00 20.24 79 GLN A N 1
ATOM 615 C CA . GLN A 1 79 ? 48.505 -0.903 3.240 1.00 23.39 79 GLN A CA 1
ATOM 616 C C . GLN A 1 79 ? 48.765 -0.909 1.732 1.00 26.43 79 GLN A C 1
ATOM 617 O O . GLN A 1 79 ? 49.256 -1.893 1.177 1.00 27.22 79 GLN A O 1
ATOM 623 N N . SER A 1 80 ? 48.450 0.204 1.079 1.00 26.33 80 SER A N 1
ATOM 624 C CA . SER A 1 80 ? 48.557 0.305 -0.374 1.00 30.63 80 SER A CA 1
ATOM 625 C C . SER A 1 80 ? 49.978 0.601 -0.860 1.00 26.55 80 SER A C 1
ATOM 626 O O . SER A 1 80 ? 50.294 0.389 -2.031 1.00 26.25 80 SER A O 1
ATOM 629 N N . ARG A 1 81 ? 50.830 1.093 0.036 1.00 26.90 81 ARG A N 1
ATOM 630 C CA . ARG A 1 81 ? 52.201 1.443 -0.330 1.00 27.63 81 ARG A CA 1
ATOM 631 C C . ARG A 1 81 ? 53.210 0.422 0.190 1.00 29.64 81 ARG A C 1
ATOM 632 O O . ARG A 1 81 ? 54.254 0.196 -0.420 1.00 26.33 81 ARG A O 1
ATOM 640 N N . VAL A 1 82 ? 52.889 -0.184 1.327 1.00 26.92 82 VAL A N 1
ATOM 641 C CA . VAL A 1 82 ? 53.764 -1.167 1.952 1.00 25.27 82 VAL A CA 1
ATOM 642 C C . VAL A 1 82 ? 52.995 -2.457 2.218 1.00 30.51 82 VAL A C 1
ATOM 643 O O . VAL A 1 82 ? 51.958 -2.440 2.882 1.00 28.08 82 VAL A O 1
ATOM 647 N N . PRO A 1 83 ? 53.500 -3.584 1.688 1.00 26.43 83 PRO A N 1
ATOM 648 C CA . PRO A 1 83 ? 52.826 -4.880 1.833 1.00 28.28 83 PRO A CA 1
ATOM 649 C C . PRO A 1 83 ? 52.929 -5.445 3.249 1.00 27.56 83 PRO A C 1
ATOM 650 O O . PRO A 1 83 ? 53.903 -6.123 3.584 1.00 27.53 83 PRO A O 1
ATOM 654 N N . MET A 1 84 ? 51.917 -5.175 4.067 1.00 27.40 84 MET A N 1
ATOM 655 C CA . MET A 1 84 ? 51.909 -5.636 5.448 1.00 26.26 84 MET A CA 1
ATOM 656 C C . MET A 1 84 ? 50.730 -6.568 5.722 1.00 27.01 84 MET A C 1
ATOM 657 O O . MET A 1 84 ? 50.368 -6.800 6.877 1.00 25.39 84 MET A O 1
ATOM 662 N N . GLY A 1 85 ? 50.140 -7.100 4.654 1.00 23.12 85 GLY A N 1
ATOM 663 C CA . GLY A 1 85 ? 49.053 -8.053 4.775 1.00 28.00 85 GLY A CA 1
ATOM 664 C C . GLY A 1 85 ? 49.568 -9.450 5.066 1.00 33.21 85 GLY A C 1
ATOM 665 O O . GLY A 1 85 ? 50.775 -9.657 5.198 1.00 28.55 85 GLY A O 1
ATOM 666 N N . SER A 1 86 ? 48.652 -10.408 5.167 1.00 30.15 86 SER A N 1
ATOM 667 C CA . SER A 1 86 ? 49.009 -11.787 5.492 1.00 31.75 86 SER A CA 1
ATOM 668 C C . SER A 1 86 ? 49.926 -12.419 4.443 1.00 31.93 86 SER A C 1
ATOM 669 O O . SER A 1 86 ? 49.568 -12.507 3.267 1.00 32.03 86 SER A O 1
ATOM 672 N N . GLY A 1 87 ? 51.105 -12.857 4.877 1.00 36.08 87 GLY A N 1
ATOM 673 C CA . GLY A 1 87 ? 52.042 -13.540 4.003 1.00 41.34 87 GLY A CA 1
ATOM 674 C C . GLY A 1 87 ? 53.001 -12.595 3.304 1.00 33.41 87 GLY A C 1
ATOM 675 O O . GLY A 1 87 ? 54.000 -13.027 2.722 1.00 38.50 87 GLY A O 1
ATOM 676 N N . GLN A 1 88 ? 52.696 -11.301 3.366 1.00 32.47 88 GLN A N 1
ATOM 677 C CA . GLN A 1 88 ? 53.492 -10.282 2.687 1.00 32.06 88 GLN A CA 1
ATOM 678 C C . GLN A 1 88 ? 54.803 -10.002 3.426 1.00 31.96 88 GLN A C 1
ATOM 679 O O . GLN A 1 88 ? 54.912 -10.275 4.620 1.00 29.42 88 GLN A O 1
ATOM 685 N N . GLU A 1 89 ? 55.790 -9.461 2.713 1.00 31.13 89 GLU A N 1
ATOM 686 C CA . GLU A 1 89 ? 57.157 -9.369 3.232 1.00 29.46 89 GLU A CA 1
ATOM 687 C C . GLU A 1 89 ? 57.365 -8.356 4.364 1.00 29.39 89 GLU A C 1
ATOM 688 O O . GLU A 1 89 ? 58.250 -8.532 5.200 1.00 32.64 89 GLU A O 1
ATOM 694 N N . ALA A 1 90 ? 56.560 -7.298 4.395 1.00 27.41 90 ALA A N 1
ATOM 695 C CA . ALA A 1 90 ? 56.705 -6.276 5.432 1.00 24.59 90 ALA A CA 1
ATOM 696 C C . ALA A 1 90 ? 55.674 -6.419 6.548 1.00 28.03 90 ALA A C 1
ATOM 697 O O . ALA A 1 90 ? 55.466 -5.496 7.331 1.00 28.19 90 ALA A O 1
ATOM 699 N N . ALA A 1 91 ? 55.031 -7.580 6.618 1.00 26.73 91 ALA A N 1
ATOM 700 C CA . ALA A 1 91 ? 54.037 -7.843 7.657 1.00 29.10 91 ALA A CA 1
ATOM 701 C C . ALA A 1 91 ? 54.679 -8.034 9.034 1.00 34.43 91 ALA A C 1
ATOM 702 O O . ALA A 1 91 ? 55.679 -8.740 9.171 1.00 30.71 91 ALA A O 1
ATOM 704 N N . VAL A 1 92 ? 54.092 -7.401 10.049 1.00 27.59 92 VAL A N 1
ATOM 705 C CA . VAL A 1 92 ? 54.544 -7.551 11.430 1.00 25.44 92 VAL A CA 1
ATOM 706 C C . VAL A 1 92 ? 53.373 -7.976 12.309 1.00 27.28 92 VAL A C 1
ATOM 707 O O . VAL A 1 92 ? 52.218 -7.796 11.926 1.00 21.13 92 VAL A O 1
ATOM 711 N N . PRO A 1 93 ? 53.665 -8.555 13.487 1.00 24.34 93 PRO A N 1
ATOM 712 C CA . PRO A 1 93 ? 52.567 -8.962 14.372 1.00 23.64 93 PRO A CA 1
ATOM 713 C C . PRO A 1 93 ? 51.656 -7.804 14.798 1.00 22.41 93 PRO A C 1
ATOM 714 O O . PRO A 1 93 ? 52.145 -6.717 15.114 1.00 21.43 93 PRO A O 1
ATOM 718 N N . VAL A 1 94 ? 50.348 -8.048 14.789 1.00 19.77 94 VAL A N 1
ATOM 719 C CA . VAL A 1 94 ? 49.368 -7.120 15.343 1.00 21.42 94 VAL A CA 1
ATOM 720 C C . VAL A 1 94 ? 48.673 -7.818 16.502 1.00 18.44 94 VAL A C 1
ATOM 721 O O . VAL A 1 94 ? 48.138 -8.912 16.332 1.00 22.02 94 VAL A O 1
ATOM 725 N N . THR A 1 95 ? 48.678 -7.197 17.677 1.00 18.86 95 THR A N 1
ATOM 726 C CA . THR A 1 95 ? 48.103 -7.839 18.853 1.00 20.51 95 THR A CA 1
ATOM 727 C C . THR A 1 95 ? 46.965 -7.019 19.456 1.00 21.14 95 THR A C 1
ATOM 728 O O . THR A 1 95 ? 47.120 -5.829 19.724 1.00 20.47 95 THR A O 1
ATOM 732 N N . TRP A 1 96 ? 45.819 -7.664 19.654 1.00 17.37 96 TRP A N 1
ATOM 733 C CA . TRP A 1 96 ? 44.700 -7.059 20.362 1.00 22.30 96 TRP A CA 1
ATOM 734 C C . TRP A 1 96 ? 44.127 -8.076 21.337 1.00 19.43 96 TRP A C 1
ATOM 735 O O . TRP A 1 96 ? 44.336 -9.281 21.183 1.00 21.73 96 TRP A O 1
ATOM 746 N N . THR A 1 97 ? 43.411 -7.592 22.343 1.00 19.50 97 THR A N 1
ATOM 747 C CA . THR A 1 97 ? 42.811 -8.474 23.332 1.00 22.38 97 THR A CA 1
ATOM 748 C C . THR A 1 97 ? 41.405 -8.887 22.910 1.00 22.89 97 THR A C 1
ATOM 749 O O . THR A 1 97 ? 40.556 -8.038 22.629 1.00 22.89 97 THR A O 1
ATOM 753 N N . GLU A 1 98 ? 41.166 -10.193 22.851 1.00 21.49 98 GLU A N 1
ATOM 754 C CA . GLU A 1 98 ? 39.823 -10.701 22.611 1.00 25.09 98 GLU A CA 1
ATOM 755 C C . GLU A 1 98 ? 38.968 -10.349 23.830 1.00 27.07 98 GLU A C 1
ATOM 756 O O . GLU A 1 98 ? 39.280 -10.741 24.952 1.00 26.29 98 GLU A O 1
ATOM 762 N N . ILE A 1 99 ? 37.885 -9.614 23.599 1.00 24.19 99 ILE A N 1
ATOM 763 C CA . ILE A 1 99 ? 37.160 -8.954 24.686 1.00 27.29 99 ILE A CA 1
ATOM 764 C C . ILE A 1 99 ? 36.355 -9.889 25.603 1.00 27.71 99 ILE A C 1
ATOM 765 O O . ILE A 1 99 ? 36.112 -9.562 26.767 1.00 25.79 99 ILE A O 1
ATOM 770 N N . PHE A 1 100 ? 35.953 -11.047 25.087 1.00 22.99 100 PHE A N 1
ATOM 771 C CA . PHE A 1 100 ? 35.156 -11.990 25.869 1.00 29.65 100 PHE A CA 1
ATOM 772 C C . PHE A 1 100 ? 36.023 -12.830 26.808 1.00 28.05 100 PHE A C 1
ATOM 773 O O . PHE A 1 100 ? 35.657 -13.065 27.958 1.00 30.03 100 PHE A O 1
ATOM 781 N N . SER A 1 101 ? 37.175 -13.275 26.313 1.00 28.38 101 SER A N 1
ATOM 782 C CA . SER A 1 101 ? 38.057 -14.155 27.075 1.00 35.16 101 SER A CA 1
ATOM 783 C C . SER A 1 101 ? 39.207 -13.402 27.739 1.00 31.76 101 SER A C 1
ATOM 784 O O . SER A 1 101 ? 39.804 -13.888 28.702 1.00 31.52 101 SER A O 1
ATOM 787 N N . GLY A 1 102 ? 39.519 -12.220 27.217 1.00 30.48 102 GLY A N 1
ATOM 788 C CA . GLY A 1 102 ? 40.631 -11.438 27.723 1.00 26.67 102 GLY A CA 1
ATOM 789 C C . GLY A 1 102 ? 41.951 -11.952 27.182 1.00 24.91 102 GLY A C 1
ATOM 790 O O . GLY A 1 102 ? 43.022 -11.564 27.652 1.00 26.19 102 GLY A O 1
ATOM 791 N N . LYS A 1 103 ? 41.867 -12.833 26.189 1.00 25.94 103 LYS A N 1
ATOM 792 C CA . LYS A 1 103 ? 43.053 -13.419 25.574 1.00 30.52 103 LYS A CA 1
ATOM 793 C C . LYS A 1 103 ? 43.703 -12.468 24.576 1.00 26.93 103 LYS A C 1
ATOM 794 O O . LYS A 1 103 ? 43.016 -11.788 23.812 1.00 26.06 103 LYS A O 1
ATOM 800 N N . SER A 1 104 ? 45.031 -12.427 24.586 1.00 29.31 104 SER A N 1
ATOM 801 C CA . SER A 1 104 ? 45.774 -11.708 23.562 1.00 26.73 104 SER A CA 1
ATOM 802 C C . SER A 1 104 ? 45.773 -12.530 22.281 1.00 25.01 104 SER A C 1
ATOM 803 O O . SER A 1 104 ? 46.158 -13.699 22.291 1.00 29.78 104 SER A O 1
ATOM 806 N N . VAL A 1 105 ? 45.329 -11.923 21.186 1.00 21.09 105 VAL A N 1
ATOM 807 C CA . VAL A 1 105 ? 45.329 -12.592 19.891 1.00 18.85 105 VAL A CA 1
ATOM 808 C C . VAL A 1 105 ? 46.211 -11.822 18.916 1.00 23.22 105 VAL A C 1
ATOM 809 O O . VAL A 1 105 ? 46.034 -10.617 18.723 1.00 20.45 105 VAL A O 1
ATOM 813 N N . ALA A 1 106 ? 47.163 -12.523 18.308 1.00 22.05 106 ALA A N 1
ATOM 814 C CA . ALA A 1 106 ? 48.110 -11.892 17.399 1.00 22.11 106 ALA A CA 1
ATOM 815 C C . ALA A 1 106 ? 47.945 -12.380 15.964 1.00 21.56 106 ALA A C 1
ATOM 816 O O . ALA A 1 106 ? 47.698 -13.563 15.722 1.00 24.14 106 ALA A O 1
ATOM 818 N N . HIS A 1 107 ? 48.088 -11.455 15.021 1.00 20.92 107 HIS A N 1
ATOM 819 C CA . HIS A 1 107 ? 48.096 -11.783 13.601 1.00 20.91 107 HIS A CA 1
ATOM 820 C C . HIS A 1 107 ? 49.100 -10.883 12.890 1.00 22.37 107 HIS A C 1
ATOM 821 O O . HIS A 1 107 ? 49.139 -9.675 13.134 1.00 19.59 107 HIS A O 1
ATOM 828 N N . GLU A 1 108 ? 49.917 -11.465 12.020 1.00 25.43 108 GLU A N 1
ATOM 829 C CA . GLU A 1 108 ? 50.848 -10.669 11.232 1.00 23.20 108 GLU A CA 1
ATOM 830 C C . GLU A 1 108 ? 50.142 -10.175 9.977 1.00 25.09 108 GLU A C 1
ATOM 831 O O . GLU A 1 108 ? 50.358 -10.691 8.880 1.00 24.89 108 GLU A O 1
ATOM 837 N N . ASP A 1 109 ? 49.300 -9.162 10.163 1.00 26.67 109 ASP A N 1
ATOM 838 C CA . ASP A 1 109 ? 48.371 -8.712 9.137 1.00 25.87 109 ASP A CA 1
ATOM 839 C C . ASP A 1 109 ? 47.820 -7.340 9.527 1.00 22.64 109 ASP A C 1
ATOM 840 O O . ASP A 1 109 ? 47.156 -7.202 10.556 1.00 22.79 109 ASP A O 1
ATOM 845 N N . ILE A 1 110 ? 48.094 -6.329 8.706 1.00 22.22 110 ILE A N 1
ATOM 846 C CA . ILE A 1 110 ? 47.652 -4.964 8.988 1.00 22.08 110 ILE A CA 1
ATOM 847 C C . ILE A 1 110 ? 46.126 -4.841 8.986 1.00 20.23 110 ILE A C 1
ATOM 848 O O . ILE A 1 110 ? 45.566 -3.942 9.616 1.00 19.07 110 ILE A O 1
ATOM 853 N N . LYS A 1 111 ? 45.458 -5.752 8.284 1.00 16.82 111 LYS A N 1
ATOM 854 C CA . LYS A 1 111 ? 43.999 -5.754 8.235 1.00 22.93 111 LYS A CA 1
ATOM 855 C C . LYS A 1 111 ? 43.379 -6.090 9.584 1.00 19.67 111 LYS A C 1
ATOM 856 O O . LYS A 1 111 ? 42.257 -5.677 9.878 1.00 19.01 111 LYS A O 1
ATOM 862 N N . TYR A 1 112 ? 44.104 -6.859 10.390 1.00 21.94 112 TYR A N 1
ATOM 863 C CA . TYR A 1 112 ? 43.666 -7.183 11.742 1.00 20.99 112 TYR A CA 1
ATOM 864 C C . TYR A 1 112 ? 43.594 -5.912 12.584 1.00 19.28 112 TYR A C 1
ATOM 865 O O . TYR A 1 112 ? 42.650 -5.716 13.348 1.00 18.69 112 TYR A O 1
ATOM 874 N N . GLU A 1 113 ? 44.594 -5.051 12.427 1.00 17.36 113 GLU A N 1
ATOM 875 C CA . GLU A 1 113 ? 44.616 -3.753 13.095 1.00 18.22 113 GLU A CA 1
ATOM 876 C C . GLU A 1 113 ? 43.461 -2.881 12.609 1.00 18.62 113 GLU A C 1
ATOM 877 O O . GLU A 1 113 ? 42.787 -2.225 13.409 1.00 16.50 113 GLU A O 1
ATOM 883 N N . GLN A 1 114 ? 43.242 -2.879 11.296 1.00 14.92 114 GLN A N 1
ATOM 884 C CA . GLN A 1 114 ? 42.137 -2.143 10.691 1.00 17.50 114 GLN A CA 1
ATOM 885 C C . GLN A 1 114 ? 40.807 -2.620 11.256 1.00 14.86 114 GLN A C 1
ATOM 886 O O . GLN A 1 114 ? 39.938 -1.821 11.589 1.00 14.92 114 GLN A O 1
ATOM 892 N N . ALA A 1 115 ? 40.665 -3.937 11.353 1.00 14.65 115 ALA A N 1
ATOM 893 C CA . ALA A 1 115 ? 39.444 -4.560 11.851 1.00 17.19 115 ALA A CA 1
ATOM 894 C C . ALA A 1 115 ? 39.112 -4.116 13.273 1.00 17.05 115 ALA A C 1
ATOM 895 O O . ALA A 1 115 ? 37.975 -3.744 13.568 1.00 15.70 115 ALA A O 1
ATOM 897 N N . CYS A 1 116 ? 40.106 -4.170 14.153 1.00 15.13 116 CYS A N 1
ATOM 898 C CA . CYS A 1 116 ? 39.911 -3.788 15.548 1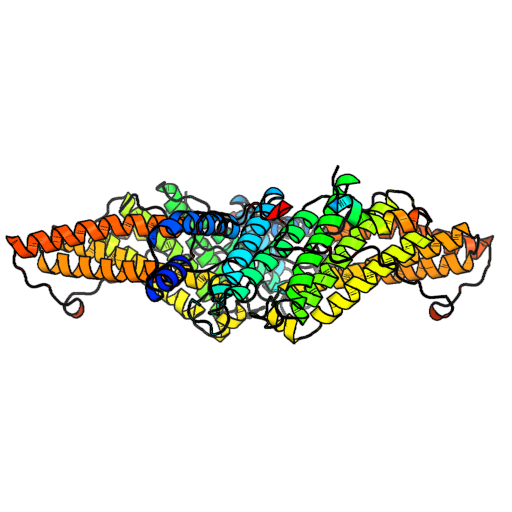.00 17.10 116 CYS A CA 1
ATOM 899 C C . CYS A 1 116 ? 39.583 -2.307 15.702 1.00 14.44 116 CYS A C 1
ATOM 900 O O . CYS A 1 116 ? 38.796 -1.928 16.566 1.00 16.60 116 CYS A O 1
ATOM 903 N N . ILE A 1 117 ? 40.191 -1.473 14.865 1.00 14.50 117 ILE A N 1
ATOM 904 C CA . ILE A 1 117 ? 39.889 -0.045 14.869 1.00 14.24 117 ILE A CA 1
ATOM 905 C C . ILE A 1 117 ? 38.440 0.193 14.435 1.00 15.83 117 ILE A C 1
ATOM 906 O O . ILE A 1 117 ? 37.722 0.998 15.033 1.00 15.99 117 ILE A O 1
ATOM 911 N N . LEU A 1 118 ? 38.016 -0.522 13.396 1.00 13.24 118 LEU A N 1
ATOM 912 C CA . LEU A 1 118 ? 36.648 -0.427 12.898 1.00 15.94 118 LEU A CA 1
ATOM 913 C C . LEU A 1 118 ? 35.652 -0.929 13.941 1.00 16.45 118 LEU A C 1
ATOM 914 O O . LEU A 1 118 ? 34.557 -0.383 14.077 1.00 19.15 118 LEU A O 1
ATOM 919 N N . TYR A 1 119 ? 36.041 -1.970 14.672 1.00 15.54 119 TYR A N 1
ATOM 920 C CA . TYR A 1 119 ? 35.220 -2.504 15.752 1.00 18.30 119 TYR A CA 1
ATOM 921 C C . TYR A 1 119 ? 35.003 -1.439 16.820 1.00 17.00 119 TYR A C 1
ATOM 922 O O . TYR A 1 119 ? 33.879 -1.215 17.266 1.00 15.19 119 TYR A O 1
ATOM 931 N N . ASN A 1 120 ? 36.088 -0.793 17.231 1.00 16.06 120 ASN A N 1
ATOM 932 C CA . ASN A 1 120 ? 36.018 0.239 18.256 1.00 16.63 120 ASN A CA 1
ATOM 933 C C . ASN A 1 120 ? 35.249 1.475 17.798 1.00 15.50 120 ASN A C 1
ATOM 934 O O . ASN A 1 120 ? 34.699 2.211 18.618 1.00 13.60 120 ASN A O 1
ATOM 939 N N . LEU A 1 121 ? 35.222 1.706 16.488 1.00 18.30 121 LEU A N 1
ATOM 940 C CA . LEU A 1 121 ? 34.414 2.783 15.931 1.00 15.36 121 LEU A CA 1
ATOM 941 C C . LEU A 1 121 ? 32.944 2.469 16.179 1.00 15.71 121 LEU A C 1
ATOM 942 O O . LEU A 1 121 ? 32.176 3.332 16.611 1.00 14.71 121 LEU A O 1
ATOM 947 N N . GLY A 1 122 ? 32.565 1.220 15.924 1.00 15.50 122 GLY A N 1
ATOM 948 C CA . GLY A 1 122 ? 31.210 0.770 16.180 1.00 14.31 122 GLY A CA 1
ATOM 949 C C . GLY A 1 122 ? 30.874 0.820 17.657 1.00 15.78 122 GLY A C 1
ATOM 950 O O . GLY A 1 122 ? 29.799 1.274 18.046 1.00 14.90 122 GLY A O 1
ATOM 951 N N . ALA A 1 123 ? 31.805 0.356 18.483 1.00 12.55 123 ALA A N 1
ATOM 952 C CA . ALA A 1 123 ? 31.606 0.342 19.923 1.00 14.74 123 ALA A CA 1
ATOM 953 C C . ALA A 1 123 ? 31.443 1.755 20.483 1.00 14.57 123 ALA A C 1
ATOM 954 O O . ALA A 1 123 ? 30.584 1.993 21.333 1.00 13.71 123 ALA A O 1
ATOM 956 N N . LEU A 1 124 ? 32.270 2.687 20.014 1.00 15.70 124 LEU A N 1
ATOM 957 C CA . LEU A 1 124 ? 32.191 4.071 20.479 1.00 16.96 124 LEU A CA 1
ATOM 958 C C . LEU A 1 124 ? 30.865 4.723 20.095 1.00 15.83 124 LEU A C 1
ATOM 959 O O . LEU A 1 124 ? 30.282 5.471 20.880 1.00 15.62 124 LEU A O 1
ATOM 964 N N . HIS A 1 125 ? 30.390 4.436 18.886 1.00 15.04 125 HIS A N 1
ATOM 965 C CA . HIS A 1 125 ? 29.095 4.942 18.438 1.00 16.19 125 HIS A CA 1
ATOM 966 C C . HIS A 1 125 ? 27.963 4.387 19.299 1.00 16.31 125 HIS A C 1
ATOM 967 O O . HIS A 1 125 ? 26.990 5.086 19.578 1.00 17.85 125 HIS A O 1
ATOM 974 N N . SER A 1 126 ? 28.092 3.127 19.709 1.00 12.62 126 SER A N 1
ATOM 975 C CA . SER A 1 126 ? 27.091 2.489 20.560 1.00 16.53 126 SER A CA 1
ATOM 976 C C . SER A 1 126 ? 27.029 3.203 21.902 1.00 16.95 126 SER A C 1
ATOM 977 O O . SER A 1 126 ? 25.957 3.350 22.494 1.00 16.61 126 SER A O 1
ATOM 980 N N . MET A 1 127 ? 28.193 3.640 22.376 1.00 11.88 127 MET A N 1
ATOM 981 C CA . MET A 1 127 ? 28.297 4.390 23.622 1.00 19.05 127 MET A CA 1
ATOM 982 C C . MET A 1 127 ? 27.627 5.754 23.501 1.00 18.29 127 MET A C 1
ATOM 983 O O . MET A 1 127 ? 26.811 6.127 24.340 1.00 19.05 127 MET A O 1
ATOM 988 N N . LEU A 1 128 ? 27.978 6.492 22.451 1.00 14.00 128 LEU A N 1
ATOM 989 C CA . LEU A 1 128 ? 27.459 7.842 22.244 1.00 19.24 128 LEU A CA 1
ATOM 990 C C . LEU A 1 128 ? 25.944 7.850 22.060 1.00 18.95 128 LEU A C 1
ATOM 991 O O . LEU A 1 128 ? 25.263 8.782 22.492 1.00 20.30 128 LEU A O 1
ATOM 996 N N . GLY A 1 129 ? 25.423 6.803 21.427 1.00 16.09 129 GLY A N 1
ATOM 997 C CA . GLY A 1 129 ? 23.993 6.678 21.216 1.00 16.71 129 GLY A CA 1
ATOM 998 C C . GLY A 1 129 ? 23.228 6.423 22.501 1.00 17.04 129 GLY A C 1
ATOM 999 O O . GLY A 1 129 ? 22.053 6.767 22.610 1.00 17.39 129 GLY A O 1
ATOM 1000 N N . ALA A 1 130 ? 23.899 5.831 23.482 1.00 19.55 130 ALA A N 1
ATOM 1001 C CA . ALA A 1 130 ? 23.235 5.402 24.709 1.00 21.59 130 ALA A CA 1
ATOM 1002 C C . ALA A 1 130 ? 23.290 6.429 25.841 1.00 21.94 130 ALA A C 1
ATOM 1003 O O . ALA A 1 130 ? 22.796 6.161 26.936 1.00 24.79 130 ALA A O 1
ATOM 1005 N N . MET A 1 131 ? 23.891 7.591 25.585 1.00 23.95 131 MET A N 1
ATOM 1006 C CA . MET A 1 131 ? 24.121 8.576 26.647 1.00 25.60 131 MET A CA 1
ATOM 1007 C C . MET A 1 131 ? 22.998 9.602 26.856 1.00 24.74 131 MET A C 1
ATOM 1008 O O . MET A 1 131 ? 22.727 9.999 27.989 1.00 21.98 131 MET A O 1
ATOM 1013 N N . ASP A 1 132 ? 22.350 10.036 25.778 1.00 21.39 132 ASP A N 1
ATOM 1014 C CA . ASP A 1 132 ? 21.264 11.008 25.900 1.00 22.52 132 ASP A CA 1
ATOM 1015 C C . ASP A 1 132 ? 20.067 10.381 26.607 1.00 24.71 132 ASP A C 1
ATOM 1016 O O . ASP A 1 132 ? 19.850 9.169 26.523 1.00 19.84 132 ASP A O 1
ATOM 1021 N N . LYS A 1 133 ? 19.302 11.204 27.318 1.00 25.58 133 LYS A N 1
ATOM 1022 C CA . LYS A 1 133 ? 18.126 10.725 28.031 1.00 25.70 133 LYS A CA 1
ATOM 1023 C C . LYS A 1 133 ? 16.976 10.505 27.062 1.00 23.50 133 LYS A C 1
ATOM 1024 O O . LYS A 1 133 ? 15.975 9.867 27.401 1.00 25.41 133 LYS A O 1
ATOM 1030 N N . ARG A 1 134 ? 17.138 11.041 25.855 1.00 20.68 134 ARG A N 1
ATOM 1031 C CA . ARG A 1 134 ? 16.160 10.891 24.781 1.00 22.44 134 ARG A CA 1
ATOM 1032 C C . ARG A 1 134 ? 14.766 11.386 25.157 1.00 25.21 134 ARG A C 1
ATOM 1033 O O . ARG A 1 134 ? 13.764 10.740 24.844 1.00 21.36 134 ARG A O 1
ATOM 1041 N N . VAL A 1 135 ? 14.707 12.532 25.831 1.00 25.88 135 VAL A N 1
ATOM 1042 C CA . VAL A 1 135 ? 13.434 13.211 26.052 1.00 25.64 135 VAL A CA 1
ATOM 1043 C C . VAL A 1 135 ? 13.224 14.264 24.969 1.00 28.35 135 VAL A C 1
ATOM 1044 O O . VAL A 1 135 ? 12.091 14.596 24.622 1.00 22.21 135 VAL A O 1
ATOM 1048 N N . SER A 1 136 ? 14.331 14.776 24.436 1.00 22.40 136 SER A N 1
ATOM 1049 C CA . SER A 1 136 ? 14.298 15.763 23.360 1.00 22.81 136 SER A CA 1
ATOM 1050 C C . SER A 1 136 ? 14.230 15.068 22.009 1.00 24.67 136 SER A C 1
ATOM 1051 O O . SER A 1 136 ? 14.678 13.929 21.872 1.00 26.33 136 SER A O 1
ATOM 1054 N N . GLU A 1 137 ? 13.672 15.752 21.013 1.00 24.65 137 GLU A N 1
ATOM 1055 C CA . GLU A 1 137 ? 13.573 15.187 19.672 1.00 27.85 137 GLU A CA 1
ATOM 1056 C C . GLU A 1 137 ? 14.954 14.989 19.060 1.00 23.17 137 GLU A C 1
ATOM 1057 O O . GLU A 1 137 ? 15.212 13.982 18.402 1.00 21.62 137 GLU A O 1
ATOM 1063 N N . GLU A 1 138 ? 15.839 15.955 19.280 1.00 23.29 138 GLU A N 1
ATOM 1064 C CA . GLU A 1 138 ? 17.189 15.882 18.738 1.00 25.25 138 GLU A CA 1
ATOM 1065 C C . GLU A 1 138 ? 17.998 14.799 19.437 1.00 23.38 138 GLU A C 1
ATOM 1066 O O . GLU A 1 138 ? 18.849 14.153 18.823 1.00 21.39 138 GLU A O 1
ATOM 1072 N N . GLY A 1 139 ? 17.723 14.602 20.723 1.00 16.93 139 GLY A N 1
ATOM 1073 C CA . GLY A 1 139 ? 18.355 13.536 21.475 1.00 19.43 139 GLY A CA 1
ATOM 1074 C C . GLY A 1 139 ? 18.028 12.184 20.869 1.00 20.97 139 GLY A C 1
ATOM 1075 O O . GLY A 1 139 ? 18.901 11.320 20.753 1.00 20.24 139 GLY A O 1
ATOM 1076 N N . MET A 1 140 ? 16.769 12.010 20.474 1.00 16.49 140 MET A N 1
ATOM 1077 C CA . MET A 1 140 ? 16.315 10.783 19.832 1.00 19.58 140 MET A CA 1
ATOM 1078 C C . MET A 1 140 ? 16.957 10.613 18.461 1.00 18.16 140 MET A C 1
ATOM 1079 O O . MET A 1 140 ? 17.424 9.527 18.117 1.00 18.87 140 MET A O 1
ATOM 1084 N N . LYS A 1 141 ? 16.972 11.693 17.684 1.00 16.39 141 LYS A N 1
ATOM 1085 C CA . LYS A 1 141 ? 17.527 11.676 16.332 1.00 18.33 141 LYS A CA 1
ATOM 1086 C C . LYS A 1 141 ? 19.021 11.358 16.322 1.00 17.41 141 LYS A C 1
ATOM 1087 O O . LYS A 1 141 ? 19.481 10.547 15.520 1.00 16.29 141 LYS A O 1
ATOM 1093 N N . VAL A 1 142 ? 19.772 11.993 17.218 1.00 16.76 142 VAL A N 1
ATOM 1094 C CA . VAL A 1 142 ? 21.217 11.783 17.294 1.00 18.81 142 VAL A CA 1
ATOM 1095 C C . VAL A 1 142 ? 21.564 10.396 17.845 1.00 19.34 142 VAL A C 1
ATOM 1096 O O . VAL A 1 142 ? 22.500 9.753 17.373 1.00 15.24 142 VAL A O 1
ATOM 1100 N N . SER A 1 143 ? 20.805 9.937 18.837 1.00 13.96 143 SER A N 1
ATOM 1101 C CA . SER A 1 143 ? 20.995 8.596 19.385 1.00 16.99 143 SER A CA 1
ATOM 1102 C C . SER A 1 143 ? 20.722 7.551 18.315 1.00 17.98 143 SER A C 1
ATOM 1103 O O . SER A 1 143 ? 21.465 6.579 18.175 1.00 14.64 143 SER A O 1
ATOM 1106 N N . CYS A 1 144 ? 19.645 7.764 17.564 1.00 16.59 144 CYS A N 1
ATOM 1107 C CA . CYS A 1 144 ? 19.272 6.885 16.462 1.00 15.74 144 CYS A CA 1
ATOM 1108 C C . CYS A 1 144 ? 20.386 6.816 15.422 1.00 19.24 144 CYS A C 1
ATOM 1109 O O . CYS A 1 144 ? 20.750 5.734 14.956 1.00 15.32 144 CYS A O 1
ATOM 1112 N N . THR A 1 145 ? 20.926 7.980 15.072 1.00 15.97 145 THR A N 1
ATOM 1113 C CA . THR A 1 145 ? 21.999 8.074 14.088 1.00 16.49 145 THR A CA 1
ATOM 1114 C C . THR A 1 145 ? 23.252 7.328 14.542 1.00 17.09 145 THR A C 1
ATOM 1115 O O . THR A 1 145 ? 23.881 6.624 13.755 1.00 17.84 145 THR A O 1
ATOM 1119 N N . HIS A 1 146 ? 23.608 7.484 15.813 1.00 16.63 146 HIS A N 1
ATOM 1120 C CA . HIS A 1 146 ? 24.779 6.812 16.368 1.00 16.57 146 HIS A CA 1
ATOM 1121 C C . HIS A 1 146 ? 24.645 5.292 16.299 1.00 14.70 146 HIS A C 1
ATOM 1122 O O . HIS A 1 146 ? 25.600 4.592 15.967 1.00 16.24 146 HIS A O 1
ATOM 1129 N N . PHE A 1 147 ? 23.457 4.792 16.623 1.00 14.92 147 PHE A N 1
ATOM 1130 C CA . PHE A 1 147 ? 23.189 3.361 16.587 1.00 14.95 147 PHE A CA 1
ATOM 1131 C C . PHE A 1 147 ? 23.254 2.809 15.164 1.00 15.23 147 PHE A C 1
ATOM 1132 O O . PHE A 1 147 ? 23.731 1.694 14.947 1.00 16.92 147 PHE A O 1
ATOM 1140 N N . GLN A 1 148 ? 22.780 3.590 14.198 1.00 14.97 148 GLN A N 1
ATOM 1141 C CA . GLN A 1 148 ? 22.885 3.203 12.795 1.00 16.98 148 GLN A CA 1
ATOM 1142 C C . GLN A 1 148 ? 24.338 3.237 12.320 1.00 16.36 148 GLN A C 1
ATOM 1143 O O . GLN A 1 148 ? 24.740 2.437 11.476 1.00 16.41 148 GLN A O 1
ATOM 1149 N N . CYS A 1 149 ? 25.121 4.160 12.872 1.00 16.22 149 CYS A N 1
ATOM 1150 C CA . CYS A 1 149 ? 26.543 4.248 12.551 1.00 17.35 149 CYS A CA 1
ATOM 1151 C C . CYS A 1 149 ? 27.294 3.066 13.152 1.00 16.04 149 CYS A C 1
ATOM 1152 O O . CYS A 1 149 ? 28.215 2.525 12.542 1.00 18.00 149 CYS A O 1
ATOM 1155 N N . ALA A 1 150 ? 26.887 2.668 14.353 1.00 13.87 150 ALA A N 1
ATOM 1156 C CA . ALA A 1 150 ? 27.480 1.516 15.020 1.00 17.47 150 ALA A CA 1
ATOM 1157 C C . ALA A 1 150 ? 27.179 0.257 14.214 1.00 18.06 150 ALA A C 1
ATOM 1158 O O . ALA A 1 150 ? 28.060 -0.569 13.982 1.00 14.29 150 ALA A O 1
ATOM 1160 N N . ALA A 1 151 ? 25.927 0.123 13.790 1.00 14.94 151 ALA A N 1
ATOM 1161 C CA . ALA A 1 151 ? 25.519 -0.982 12.933 1.00 15.61 151 ALA A CA 1
ATOM 1162 C C . ALA A 1 151 ? 26.324 -0.973 11.638 1.00 14.76 151 ALA A C 1
ATOM 1163 O O . ALA A 1 151 ? 26.734 -2.024 11.146 1.00 18.66 151 ALA A O 1
ATOM 1165 N N . GLY A 1 152 ? 26.539 0.220 11.090 1.00 16.09 152 GLY A N 1
ATOM 1166 C CA . GLY A 1 152 ? 27.298 0.374 9.863 1.00 19.79 152 GLY A CA 1
ATOM 1167 C C . GLY A 1 152 ? 28.738 -0.086 9.984 1.00 17.44 152 GLY A C 1
ATOM 1168 O O . GLY A 1 152 ? 29.289 -0.677 9.055 1.00 13.43 152 GLY A O 1
ATOM 1169 N N . ALA A 1 153 ? 29.351 0.185 11.132 1.00 16.56 153 ALA A N 1
ATOM 1170 C CA . ALA A 1 153 ? 30.732 -0.215 11.367 1.00 15.55 153 ALA A CA 1
ATOM 1171 C C . ALA A 1 153 ? 30.851 -1.733 11.470 1.00 15.70 153 ALA A C 1
ATOM 1172 O O . ALA A 1 153 ? 31.703 -2.343 10.825 1.00 15.05 153 ALA A O 1
ATOM 1174 N N . PHE A 1 154 ? 29.996 -2.336 12.290 1.00 13.47 154 PHE A N 1
ATOM 1175 C CA . PHE A 1 154 ? 30.011 -3.783 12.484 1.00 14.52 154 PHE A CA 1
ATOM 1176 C C . PHE A 1 154 ? 29.649 -4.548 11.210 1.00 15.78 154 PHE A C 1
ATOM 1177 O O . PHE A 1 154 ? 30.217 -5.603 10.928 1.00 18.16 154 PHE A O 1
ATOM 1185 N N . ALA A 1 155 ? 28.695 -4.015 10.449 1.00 16.31 155 ALA A N 1
ATOM 1186 C CA . ALA A 1 155 ? 28.288 -4.628 9.188 1.00 16.78 155 ALA A CA 1
ATOM 1187 C C . ALA A 1 155 ? 29.408 -4.567 8.147 1.00 17.64 155 ALA A C 1
ATOM 1188 O O . ALA A 1 155 ? 29.669 -5.548 7.450 1.00 17.48 155 ALA A O 1
ATOM 1190 N N . TYR A 1 156 ? 30.056 -3.410 8.036 1.00 17.22 156 TYR A N 1
ATOM 1191 C CA . TYR A 1 156 ? 31.188 -3.250 7.125 1.00 19.55 156 TYR A CA 1
ATOM 1192 C C . TYR A 1 156 ? 32.313 -4.188 7.544 1.00 22.08 156 TYR A C 1
ATOM 1193 O O . TYR A 1 156 ? 32.981 -4.791 6.702 1.00 18.51 156 TYR A O 1
ATOM 1202 N N . LEU A 1 157 ? 32.519 -4.293 8.853 1.00 19.19 157 LEU A N 1
ATOM 1203 C CA . LEU A 1 157 ? 33.548 -5.155 9.417 1.00 19.98 157 LEU A CA 1
ATOM 1204 C C . LEU A 1 157 ? 33.304 -6.617 9.055 1.00 20.74 157 LEU A C 1
ATOM 1205 O O . LEU A 1 157 ? 34.220 -7.327 8.639 1.00 26.49 157 LEU A O 1
ATOM 1210 N N . ARG A 1 158 ? 32.058 -7.051 9.207 1.00 17.95 158 ARG A N 1
ATOM 1211 C CA . ARG A 1 158 ? 31.677 -8.437 8.956 1.00 21.08 158 ARG A CA 1
ATOM 1212 C C . ARG A 1 158 ? 31.842 -8.822 7.488 1.00 23.56 158 ARG A C 1
ATOM 1213 O O . ARG A 1 158 ? 32.265 -9.934 7.170 1.00 22.73 158 ARG A O 1
ATOM 1221 N N . GLU A 1 159 ? 31.519 -7.889 6.599 1.00 20.28 159 GLU A N 1
ATOM 1222 C CA . GLU A 1 159 ? 31.497 -8.172 5.169 1.00 24.80 159 GLU A CA 1
ATOM 1223 C C . GLU A 1 159 ? 32.858 -8.048 4.494 1.00 28.27 159 GLU A C 1
ATOM 1224 O O . GLU A 1 159 ? 33.145 -8.760 3.534 1.00 25.47 159 GLU A O 1
ATOM 1230 N N . HIS A 1 160 ? 33.691 -7.143 4.997 1.00 23.25 160 HIS A N 1
ATOM 1231 C CA . HIS A 1 160 ? 34.953 -6.824 4.336 1.00 27.98 160 HIS A CA 1
ATOM 1232 C C . HIS A 1 160 ? 36.179 -7.349 5.078 1.00 29.00 160 HIS A C 1
ATOM 1233 O O . HIS A 1 160 ? 37.306 -7.225 4.600 1.00 28.30 160 HIS A O 1
ATOM 1240 N N . PHE A 1 161 ? 35.947 -7.935 6.246 1.00 28.65 161 PHE A N 1
ATOM 1241 C CA . PHE A 1 161 ? 37.005 -8.603 6.990 1.00 33.34 161 PHE A CA 1
ATOM 1242 C C . PHE A 1 161 ? 36.533 -10.004 7.376 1.00 35.01 161 PHE A C 1
ATOM 1243 O O . PHE A 1 161 ? 36.266 -10.282 8.545 1.00 38.61 161 PHE A O 1
ATOM 1251 N N . PRO A 1 162 ? 36.434 -10.897 6.378 1.00 39.78 162 PRO A N 1
ATOM 1252 C CA . PRO A 1 162 ? 35.817 -12.212 6.572 1.00 44.46 162 PRO A CA 1
ATOM 1253 C C . PRO A 1 162 ? 36.707 -13.215 7.300 1.00 45.11 162 PRO A C 1
ATOM 1254 O O . PRO A 1 162 ? 36.220 -14.282 7.673 1.00 44.33 162 PRO A O 1
ATOM 1258 N N . GLN A 1 163 ? 37.982 -12.887 7.491 1.00 42.54 163 GLN A N 1
ATOM 1259 C CA . GLN A 1 163 ? 38.925 -13.819 8.105 1.00 44.28 163 GLN A CA 1
ATOM 1260 C C . GLN A 1 163 ? 38.519 -14.173 9.538 1.00 44.05 163 GLN A C 1
ATOM 1261 O O . GLN A 1 163 ? 38.869 -15.244 10.044 1.00 51.11 163 GLN A O 1
ATOM 1267 N N . ALA A 1 164 ? 37.752 -13.282 10.165 1.00 38.76 164 ALA A N 1
ATOM 1268 C CA . ALA A 1 164 ? 37.305 -13.458 11.546 1.00 37.87 164 ALA A CA 1
ATOM 1269 C C . ALA A 1 164 ? 38.492 -13.713 12.467 1.00 33.51 164 ALA A C 1
ATOM 1270 O O . ALA A 1 164 ? 38.704 -14.833 12.934 1.00 33.55 164 ALA A O 1
ATOM 1272 N N . TYR A 1 165 ? 39.259 -12.659 12.725 1.00 30.37 165 TYR A N 1
ATOM 1273 C CA . TYR A 1 165 ? 40.530 -12.779 13.428 1.00 26.04 165 TYR A CA 1
ATOM 1274 C C . TYR A 1 165 ? 40.400 -13.264 14.872 1.00 28.89 165 TYR A C 1
ATOM 1275 O O . TYR A 1 165 ? 41.318 -13.887 15.405 1.00 27.59 165 TYR A O 1
ATOM 1284 N N . SER A 1 166 ? 39.267 -12.969 15.502 1.00 25.08 166 SER A N 1
ATOM 1285 C CA . SER A 1 166 ? 38.995 -13.444 16.856 1.00 24.89 166 SER A CA 1
ATOM 1286 C C . SER A 1 166 ? 37.494 -13.630 17.048 1.00 25.35 166 SER A C 1
ATOM 1287 O O . SER A 1 166 ? 36.697 -13.057 16.302 1.00 21.76 166 SER A O 1
ATOM 1290 N N . VAL A 1 167 ? 37.117 -14.423 18.049 1.00 23.24 167 VAL A N 1
ATOM 1291 C CA . VAL A 1 167 ? 35.720 -14.798 18.261 1.00 26.70 167 VAL A CA 1
ATOM 1292 C C . VAL A 1 167 ? 34.774 -13.620 18.488 1.00 24.45 167 VAL A C 1
ATOM 1293 O O . VAL A 1 167 ? 33.589 -13.703 18.163 1.00 26.37 167 VAL A O 1
ATOM 1297 N N . ASP A 1 168 ? 35.292 -12.524 19.034 1.00 19.73 168 ASP A N 1
ATOM 1298 C CA . ASP A 1 168 ? 34.464 -11.344 19.271 1.00 21.96 168 ASP A CA 1
ATOM 1299 C C . ASP A 1 168 ? 34.150 -10.580 17.986 1.00 23.94 168 ASP A C 1
ATOM 1300 O O . ASP A 1 168 ? 33.373 -9.624 17.996 1.00 20.86 168 ASP A O 1
ATOM 1305 N N . MET A 1 169 ? 34.750 -11.013 16.881 1.00 22.43 169 MET A N 1
ATOM 1306 C CA . MET A 1 169 ? 34.525 -10.382 15.587 1.00 19.20 169 MET A CA 1
ATOM 1307 C C . MET A 1 169 ? 34.078 -11.403 14.544 1.00 25.41 169 MET A C 1
ATOM 1308 O O . MET A 1 169 ? 34.265 -11.199 13.347 1.00 26.44 169 MET A O 1
ATOM 1313 N N . SER A 1 170 ? 33.489 -12.503 15.008 1.00 25.90 170 SER A N 1
ATOM 1314 C CA . SER A 1 170 ? 32.943 -13.521 14.110 1.00 27.55 170 SER A CA 1
ATOM 1315 C C . SER A 1 170 ? 31.663 -13.020 13.443 1.00 24.98 170 SER A C 1
ATOM 1316 O O . SER A 1 170 ? 31.063 -12.047 13.901 1.00 24.48 170 SER A O 1
ATOM 1319 N N . ARG A 1 171 ? 31.249 -13.689 12.368 1.00 21.66 171 ARG A N 1
ATOM 1320 C CA . ARG A 1 171 ? 30.060 -13.293 11.614 1.00 28.55 171 ARG A CA 1
ATOM 1321 C C . ARG A 1 171 ? 28.793 -13.307 12.465 1.00 22.45 171 ARG A C 1
ATOM 1322 O O . ARG A 1 171 ? 27.970 -12.391 12.382 1.00 24.87 171 ARG A O 1
ATOM 1330 N N . GLN A 1 172 ? 28.643 -14.352 13.275 1.00 25.36 172 GLN A N 1
ATOM 1331 C CA . GLN A 1 172 ? 27.497 -14.486 14.168 1.00 25.40 172 GLN A CA 1
ATOM 1332 C C . GLN A 1 172 ? 27.434 -13.325 15.152 1.00 24.66 172 GLN A C 1
ATOM 1333 O O . GLN A 1 172 ? 26.401 -12.669 15.287 1.00 22.63 172 GLN A O 1
ATOM 1339 N N . ILE A 1 173 ? 28.550 -13.081 15.831 1.00 21.80 173 ILE A N 1
ATOM 1340 C CA . ILE A 1 173 ? 28.639 -12.042 16.854 1.00 23.39 173 ILE A CA 1
ATOM 1341 C C . ILE A 1 173 ? 28.413 -10.642 16.278 1.00 17.60 173 ILE A C 1
ATOM 1342 O O . ILE A 1 173 ? 27.692 -9.828 16.860 1.00 19.16 173 ILE A O 1
ATOM 1347 N N . LEU A 1 174 ? 29.030 -10.371 15.132 1.00 16.02 174 LEU A N 1
ATOM 1348 C CA . LEU A 1 174 ? 28.885 -9.079 14.471 1.00 19.72 174 LEU A CA 1
ATOM 1349 C C . LEU A 1 174 ? 27.455 -8.844 13.981 1.00 15.70 174 LEU A C 1
ATOM 1350 O O . LEU A 1 174 ? 26.966 -7.716 14.004 1.00 16.82 174 LEU A O 1
ATOM 1355 N N . THR A 1 175 ? 26.789 -9.912 13.547 1.00 16.68 175 THR A N 1
ATOM 1356 C CA . THR A 1 175 ? 25.394 -9.827 13.117 1.00 21.33 175 THR A CA 1
ATOM 1357 C C . THR A 1 175 ? 24.489 -9.541 14.315 1.00 18.63 175 THR A C 1
ATOM 1358 O O . THR A 1 175 ? 23.512 -8.793 14.204 1.00 19.90 175 THR A O 1
ATOM 1362 N N . LEU A 1 176 ? 24.815 -10.140 15.458 1.00 20.94 176 LEU A N 1
ATOM 1363 C CA . LEU A 1 176 ? 24.110 -9.849 16.703 1.00 18.80 176 LEU A CA 1
ATOM 1364 C C . LEU A 1 176 ? 24.257 -8.373 17.047 1.00 16.72 176 LEU A C 1
ATOM 1365 O O . LEU A 1 176 ? 23.277 -7.703 17.376 1.00 17.32 176 LEU A O 1
ATOM 1370 N N . ASN A 1 177 ? 25.488 -7.874 16.970 1.00 16.66 177 ASN A N 1
ATOM 1371 C CA . ASN A 1 177 ? 25.763 -6.466 17.225 1.00 16.76 177 ASN A CA 1
ATOM 1372 C C . ASN A 1 177 ? 24.974 -5.558 16.283 1.00 17.12 177 ASN A C 1
ATOM 1373 O O . ASN A 1 177 ? 24.407 -4.554 16.711 1.00 18.32 177 ASN A O 1
ATOM 1378 N N . VAL A 1 178 ? 24.949 -5.916 15.001 1.00 17.20 178 VAL A N 1
ATOM 1379 C CA . VAL A 1 178 ? 24.214 -5.154 13.993 1.00 14.29 178 VAL A CA 1
ATOM 1380 C C . VAL A 1 178 ? 22.724 -5.073 14.318 1.00 17.66 178 VAL A C 1
ATOM 1381 O O . VAL A 1 178 ? 22.147 -3.986 14.350 1.00 16.23 178 VAL A O 1
ATOM 1385 N N . ASN A 1 179 ? 22.111 -6.226 14.564 1.00 15.17 179 ASN A N 1
ATOM 1386 C CA . ASN A 1 179 ? 20.681 -6.290 14.850 1.00 16.22 179 ASN A CA 1
ATOM 1387 C C . ASN A 1 179 ? 20.293 -5.621 16.167 1.00 16.47 179 ASN A C 1
ATOM 1388 O O . ASN A 1 179 ? 19.202 -5.063 16.283 1.00 14.57 179 ASN A O 1
ATOM 1393 N N . LEU A 1 180 ? 21.178 -5.686 17.158 1.00 14.57 180 LEU A N 1
ATOM 1394 C CA . LEU A 1 180 ? 20.949 -4.997 18.425 1.00 16.05 180 LEU A CA 1
ATOM 1395 C C . LEU A 1 180 ? 20.964 -3.487 18.209 1.00 14.45 180 LEU A C 1
ATOM 1396 O O . LEU A 1 180 ? 20.104 -2.769 18.719 1.00 15.57 180 LEU A O 1
ATOM 1401 N N . MET A 1 181 ? 21.940 -3.015 17.441 1.00 13.67 181 MET A N 1
ATOM 1402 C CA . MET A 1 181 ? 22.068 -1.591 17.150 1.00 13.49 181 MET A CA 1
ATOM 1403 C C . MET A 1 181 ? 20.897 -1.062 16.325 1.00 12.98 181 MET A C 1
ATOM 1404 O O . MET A 1 181 ? 20.388 0.025 16.592 1.00 14.70 181 MET A O 1
ATOM 1409 N N . LEU A 1 182 ? 20.479 -1.832 15.324 1.00 11.52 182 LEU A N 1
ATOM 1410 C CA . LEU A 1 182 ? 19.348 -1.450 14.482 1.00 15.03 182 LEU A CA 1
ATOM 1411 C C . LEU A 1 182 ? 18.061 -1.430 15.296 1.00 15.64 182 LEU A C 1
ATOM 1412 O O . LEU A 1 182 ? 17.200 -0.572 15.094 1.00 16.01 182 LEU A O 1
ATOM 1417 N N . GLY A 1 183 ? 17.939 -2.381 16.216 1.00 13.30 183 GLY A N 1
ATOM 1418 C CA . GLY A 1 183 ? 16.797 -2.433 17.107 1.00 14.93 183 GLY A CA 1
ATOM 1419 C C . GLY A 1 183 ? 16.734 -1.212 18.000 1.00 15.40 183 GLY A C 1
ATOM 1420 O O . GLY A 1 183 ? 15.664 -0.634 18.197 1.00 14.79 183 GLY A O 1
ATOM 1421 N N . GLN A 1 184 ? 17.884 -0.815 18.538 1.00 14.14 184 GLN A N 1
ATOM 1422 C CA . GLN A 1 184 ? 17.950 0.353 19.405 1.00 16.58 184 GLN A CA 1
ATOM 1423 C C . GLN A 1 184 ? 17.769 1.638 18.599 1.00 16.41 184 GLN A C 1
ATOM 1424 O O . GLN A 1 184 ? 17.237 2.628 19.100 1.00 15.52 184 GLN A O 1
ATOM 1430 N N . ALA A 1 185 ? 18.203 1.609 17.344 1.00 13.96 185 ALA A N 1
ATOM 1431 C CA . ALA A 1 185 ? 17.984 2.729 16.437 1.00 14.77 185 ALA A CA 1
ATOM 1432 C C . ALA A 1 185 ? 16.493 2.909 16.156 1.00 16.95 185 ALA A C 1
ATOM 1433 O O . ALA A 1 185 ? 15.956 4.010 16.276 1.00 16.18 185 ALA A O 1
ATOM 1435 N N . GLN A 1 186 ? 15.832 1.817 15.785 1.00 16.47 186 GLN A N 1
ATOM 1436 C CA . GLN A 1 186 ? 14.402 1.831 15.492 1.00 15.02 186 GLN A CA 1
ATOM 1437 C C . GLN A 1 186 ? 13.583 2.209 16.726 1.00 16.48 186 GLN A C 1
ATOM 1438 O O . GLN A 1 186 ? 12.519 2.820 16.617 1.00 18.27 186 GLN A O 1
ATOM 1444 N N . GLU A 1 187 ? 14.085 1.842 17.901 1.00 15.72 187 GLU A N 1
ATOM 1445 C CA . GLU A 1 187 ? 13.426 2.185 19.156 1.00 17.70 187 GLU A CA 1
ATOM 1446 C C . GLU A 1 187 ? 13.425 3.697 19.375 1.00 16.89 187 GLU A C 1
ATOM 1447 O O . GLU A 1 187 ? 12.445 4.262 19.863 1.00 14.85 187 GLU A O 1
ATOM 1453 N N . CYS A 1 188 ? 14.527 4.345 19.007 1.00 17.87 188 CYS A N 1
ATOM 1454 C CA . CYS A 1 188 ? 14.631 5.798 19.093 1.00 15.30 188 CYS A CA 1
ATOM 1455 C C . CYS A 1 188 ? 13.595 6.457 18.188 1.00 16.90 188 CYS A C 1
ATOM 1456 O O . CYS A 1 188 ? 13.051 7.512 18.513 1.00 16.36 188 CYS A O 1
ATOM 1459 N N . LEU A 1 189 ? 13.325 5.822 17.052 1.00 14.95 189 LEU A N 1
ATOM 1460 C CA . LEU A 1 189 ? 12.359 6.337 16.093 1.00 13.98 189 LEU A CA 1
ATOM 1461 C C . LEU A 1 189 ? 10.934 6.146 16.599 1.00 19.49 189 LEU A C 1
ATOM 1462 O O . LEU A 1 189 ? 10.049 6.946 16.296 1.00 20.14 189 LEU A O 1
ATOM 1467 N N . LEU A 1 190 ? 10.716 5.086 17.372 1.00 17.09 190 LEU A N 1
ATOM 1468 C CA . LEU A 1 190 ? 9.416 4.858 17.989 1.00 19.96 190 LEU A CA 1
ATOM 1469 C C . LEU A 1 190 ? 9.121 5.969 18.984 1.00 19.96 190 LEU A C 1
ATOM 1470 O O . LEU A 1 190 ? 8.009 6.498 19.026 1.00 22.15 190 LEU A O 1
ATOM 1475 N N . GLU A 1 191 ? 10.128 6.314 19.782 1.00 17.18 191 GLU A N 1
ATOM 1476 C CA . GLU A 1 191 ? 10.017 7.404 20.741 1.00 22.93 191 GLU A CA 1
ATOM 1477 C C . GLU A 1 191 ? 9.706 8.714 20.029 1.00 23.22 191 GLU A C 1
ATOM 1478 O O . GLU A 1 191 ? 8.892 9.507 20.498 1.00 24.04 191 GLU A O 1
ATOM 1484 N N . LYS A 1 192 ? 10.365 8.933 18.895 1.00 21.89 192 LYS A N 1
ATOM 1485 C CA . LYS A 1 192 ? 10.142 10.130 18.091 1.00 24.56 192 LYS A CA 1
ATOM 1486 C C . LYS A 1 192 ? 8.742 10.141 17.490 1.00 23.84 192 LYS A C 1
ATOM 1487 O O . LYS A 1 192 ? 8.069 11.170 17.494 1.00 26.92 192 LYS A O 1
ATOM 1493 N N . SER A 1 193 ? 8.310 8.990 16.979 1.00 20.19 193 SER A N 1
ATOM 1494 C CA . SER A 1 193 ? 6.994 8.858 16.357 1.00 23.10 193 SER A CA 1
ATOM 1495 C C . SER A 1 193 ? 5.886 9.231 17.333 1.00 23.16 193 SER A C 1
ATOM 1496 O O . SER A 1 193 ? 4.866 9.796 16.939 1.00 26.77 193 SER A O 1
ATOM 1499 N N . MET A 1 194 ? 6.096 8.914 18.608 1.00 20.62 194 MET A N 1
ATOM 1500 C CA . MET A 1 194 ? 5.130 9.248 19.648 1.00 26.81 194 MET A CA 1
ATOM 1501 C C . MET A 1 194 ? 5.238 10.719 20.052 1.00 31.35 194 MET A C 1
ATOM 1502 O O . MET A 1 194 ? 4.233 11.354 20.365 1.00 33.16 194 MET A O 1
ATOM 1507 N N . LEU A 1 195 ? 6.455 11.259 20.037 1.00 26.38 195 LEU A N 1
ATOM 1508 C CA . LEU A 1 195 ? 6.663 12.676 20.331 1.00 31.98 195 LEU A CA 1
ATOM 1509 C C . LEU A 1 195 ? 6.093 13.536 19.207 1.00 31.47 195 LEU A C 1
ATOM 1510 O O . LEU A 1 195 ? 5.536 14.606 19.451 1.00 32.27 195 LEU A O 1
ATOM 1515 N N . ASP A 1 196 ? 6.232 13.056 17.975 1.00 27.90 196 ASP A N 1
ATOM 1516 C CA . ASP A 1 196 ? 5.698 13.760 16.814 1.00 26.97 196 ASP A CA 1
ATOM 1517 C C . ASP A 1 196 ? 4.186 13.570 16.677 1.00 30.47 196 ASP A C 1
ATOM 1518 O O . ASP A 1 196 ? 3.549 14.227 15.854 1.00 30.71 196 ASP A O 1
ATOM 1523 N N . ASN A 1 197 ? 3.627 12.666 17.479 1.00 28.11 197 ASN A N 1
ATOM 1524 C CA . ASN A 1 197 ? 2.199 12.344 17.434 1.00 30.37 197 ASN A CA 1
ATOM 1525 C C . ASN A 1 197 ? 1.753 11.873 16.047 1.00 28.51 197 ASN A C 1
ATOM 1526 O O . ASN A 1 197 ? 0.793 12.394 15.478 1.00 27.06 197 ASN A O 1
ATOM 1531 N N . ARG A 1 198 ? 2.457 10.883 15.507 1.00 25.44 198 ARG A N 1
ATOM 1532 C CA . ARG A 1 198 ? 2.117 10.332 14.201 1.00 27.98 198 ARG A CA 1
ATOM 1533 C C . ARG A 1 198 ? 0.841 9.505 14.288 1.00 22.44 198 ARG A C 1
ATOM 1534 O O . ARG A 1 198 ? 0.359 9.212 15.386 1.00 25.55 198 ARG A O 1
ATOM 1542 N N . LYS A 1 199 ? 0.295 9.144 13.129 1.00 25.40 199 LYS A N 1
ATOM 1543 C CA . LYS A 1 199 ? -0.879 8.277 13.068 1.00 31.09 199 LYS A CA 1
ATOM 1544 C C . LYS A 1 199 ? -0.628 6.997 13.863 1.00 32.08 199 LYS A C 1
ATOM 1545 O O . LYS A 1 199 ? 0.442 6.394 13.751 1.00 27.07 199 LYS A O 1
ATOM 1551 N N . SER A 1 200 ? -1.608 6.605 14.676 1.00 24.27 200 SER A N 1
ATOM 1552 C CA . SER A 1 200 ? -1.480 5.439 15.549 1.00 25.60 200 SER A CA 1
ATOM 1553 C C . SER A 1 200 ? -1.008 4.196 14.800 1.00 25.44 200 SER A C 1
ATOM 1554 O O . SER A 1 200 ? -0.211 3.418 15.321 1.00 26.63 200 SER A O 1
ATOM 1557 N N . PHE A 1 201 ? -1.504 4.021 13.579 1.00 19.58 201 PHE A N 1
ATOM 1558 C CA . PHE A 1 201 ? -1.146 2.874 12.754 1.00 25.11 201 PHE A CA 1
ATOM 1559 C C . PHE A 1 201 ? 0.338 2.856 12.401 1.00 25.87 201 PHE A C 1
ATOM 1560 O O . PHE A 1 201 ? 0.955 1.792 12.344 1.00 22.33 201 PHE A O 1
ATOM 1568 N N . LEU A 1 202 ? 0.903 4.034 12.154 1.00 24.84 202 LEU A N 1
ATOM 1569 C CA . LEU A 1 202 ? 2.323 4.147 11.830 1.00 23.98 202 LEU A CA 1
ATOM 1570 C C . LEU A 1 202 ? 3.190 3.826 13.046 1.00 21.04 202 LEU A C 1
ATOM 1571 O O . LEU A 1 202 ? 4.217 3.154 12.925 1.00 22.53 202 LEU A O 1
ATOM 1576 N N . VAL A 1 203 ? 2.770 4.312 14.212 1.00 20.27 203 VAL A N 1
ATOM 1577 C CA . VAL A 1 203 ? 3.465 4.041 15.468 1.00 23.81 203 VAL A CA 1
ATOM 1578 C C . VAL A 1 203 ? 3.499 2.539 15.728 1.00 24.65 203 VAL A C 1
ATOM 1579 O O . VAL A 1 203 ? 4.490 1.995 16.215 1.00 21.25 203 VAL A O 1
ATOM 1583 N N . ALA A 1 204 ? 2.403 1.875 15.379 1.00 22.60 204 ALA A N 1
ATOM 1584 C CA . ALA A 1 204 ? 2.297 0.430 15.517 1.00 23.69 204 ALA A CA 1
ATOM 1585 C C . ALA A 1 204 ? 3.289 -0.295 14.608 1.00 20.80 204 ALA A C 1
ATOM 1586 O O . ALA A 1 204 ? 3.962 -1.230 15.042 1.00 18.13 204 ALA A O 1
ATOM 1588 N N . ARG A 1 205 ? 3.375 0.135 13.350 1.00 17.80 205 ARG A N 1
ATOM 1589 C CA . ARG A 1 205 ? 4.312 -0.458 12.397 1.00 22.71 205 ARG A CA 1
ATOM 1590 C C . ARG A 1 205 ? 5.763 -0.256 12.824 1.00 20.39 205 ARG A C 1
ATOM 1591 O O . ARG A 1 205 ? 6.597 -1.146 12.658 1.00 20.94 205 ARG A O 1
ATOM 1599 N N . ILE A 1 206 ? 6.055 0.923 13.365 1.00 16.45 206 ILE A N 1
ATOM 1600 C CA . ILE A 1 206 ? 7.399 1.244 13.834 1.00 19.41 206 ILE A CA 1
ATOM 1601 C C . ILE A 1 206 ? 7.768 0.404 15.056 1.00 21.72 206 ILE A C 1
ATOM 1602 O O . ILE A 1 206 ? 8.882 -0.113 15.152 1.00 19.84 206 ILE A O 1
ATOM 1607 N N . SER A 1 207 ? 6.827 0.262 15.985 1.00 17.66 207 SER A N 1
ATOM 1608 C CA . SER A 1 207 ? 7.057 -0.535 17.186 1.00 19.61 207 SER A CA 1
ATOM 1609 C C . SER A 1 207 ? 7.190 -2.017 16.838 1.00 20.44 207 SER A C 1
ATOM 1610 O O . SER A 1 207 ? 7.995 -2.736 17.429 1.00 19.53 207 SER A O 1
ATOM 1613 N N . ALA A 1 208 ? 6.398 -2.464 15.871 1.00 19.82 208 ALA A N 1
ATOM 1614 C CA . ALA A 1 208 ? 6.448 -3.848 15.417 1.00 22.35 208 ALA A CA 1
ATOM 1615 C C . ALA A 1 208 ? 7.815 -4.185 14.823 1.00 20.60 208 ALA A C 1
ATOM 1616 O O . ALA A 1 208 ? 8.289 -5.314 14.936 1.00 20.94 208 ALA A O 1
ATOM 1618 N N . GLN A 1 209 ? 8.445 -3.200 14.191 1.00 17.38 209 GLN A N 1
ATOM 1619 C CA . GLN A 1 209 ? 9.775 -3.383 13.621 1.00 20.60 209 GLN A CA 1
ATOM 1620 C C . GLN A 1 209 ? 10.837 -3.484 14.719 1.00 17.75 209 GLN A C 1
ATOM 1621 O O . GLN A 1 209 ? 11.808 -4.236 14.588 1.00 19.65 209 GLN A O 1
ATOM 1627 N N . VAL A 1 210 ? 10.647 -2.719 15.793 1.00 15.57 210 VAL A N 1
ATOM 1628 C CA . VAL A 1 210 ? 11.519 -2.795 16.962 1.00 19.54 210 VAL A CA 1
ATOM 1629 C C . VAL A 1 210 ? 11.547 -4.226 17.495 1.00 16.55 210 VAL A C 1
ATOM 1630 O O . VAL A 1 210 ? 12.610 -4.767 17.808 1.00 13.57 210 VAL A O 1
ATOM 1634 N N . VAL A 1 211 ? 10.365 -4.829 17.588 1.00 17.26 211 VAL A N 1
ATOM 1635 C CA . VAL A 1 211 ? 10.229 -6.210 18.038 1.00 17.89 211 VAL A CA 1
ATOM 1636 C C . VAL A 1 211 ? 10.984 -7.166 17.115 1.00 18.57 211 VAL A C 1
ATOM 1637 O O . VAL A 1 211 ? 11.680 -8.070 17.581 1.00 20.00 211 VAL A O 1
ATOM 1641 N N . ASP A 1 212 ? 10.851 -6.954 15.809 1.00 17.26 212 ASP A N 1
ATOM 1642 C CA . ASP A 1 212 ? 11.490 -7.817 14.821 1.00 19.54 212 ASP A CA 1
ATOM 1643 C C . ASP A 1 212 ? 13.014 -7.815 14.928 1.00 19.38 212 ASP A C 1
ATOM 1644 O O . ASP A 1 212 ? 13.646 -8.868 14.873 1.00 18.75 212 ASP A O 1
ATOM 1649 N N . TYR A 1 213 ? 13.598 -6.630 15.075 1.00 16.25 213 TYR A N 1
ATOM 1650 C CA . TYR A 1 213 ? 15.042 -6.501 15.233 1.00 17.39 213 TYR A CA 1
ATOM 1651 C C . TYR A 1 213 ? 15.514 -7.152 16.530 1.00 17.96 213 TYR A C 1
ATOM 1652 O O . TYR A 1 213 ? 16.532 -7.842 16.560 1.00 19.68 213 TYR A O 1
ATOM 1661 N N . TYR A 1 214 ? 14.767 -6.926 17.603 1.00 15.05 214 TYR A N 1
ATOM 1662 C CA . TYR A 1 214 ? 15.115 -7.482 18.906 1.00 18.46 214 TYR A CA 1
ATOM 1663 C C . TYR A 1 214 ? 14.964 -9.004 18.951 1.00 20.50 214 TYR A C 1
ATOM 1664 O O . TYR A 1 214 ? 15.701 -9.685 19.665 1.00 20.03 214 TYR A O 1
ATOM 1673 N N . LYS A 1 215 ? 14.008 -9.529 18.189 1.00 19.29 215 LYS A N 1
ATOM 1674 C CA . LYS A 1 215 ? 13.829 -10.974 18.074 1.00 23.03 215 LYS A CA 1
ATOM 1675 C C . LYS A 1 215 ? 15.068 -11.619 17.468 1.00 18.36 215 LYS A C 1
ATOM 1676 O O . LYS A 1 215 ? 15.541 -12.648 17.946 1.00 21.64 215 LYS A O 1
ATOM 1682 N N . GLU A 1 216 ? 15.592 -11.004 16.413 1.00 20.87 216 GLU A N 1
ATOM 1683 C CA . GLU A 1 216 ? 16.797 -11.503 15.759 1.00 22.08 216 GLU A CA 1
ATOM 1684 C C . GLU A 1 216 ? 18.015 -11.401 16.669 1.00 23.17 216 GLU A C 1
ATOM 1685 O O . GLU A 1 216 ? 18.907 -12.246 16.622 1.00 20.35 216 GLU A O 1
ATOM 1691 N N . ALA A 1 217 ? 18.044 -10.366 17.500 1.00 16.61 217 ALA A N 1
ATOM 1692 C CA . ALA A 1 217 ? 19.114 -10.206 18.474 1.00 20.60 217 ALA A CA 1
ATOM 1693 C C . ALA A 1 217 ? 19.010 -11.278 19.557 1.00 20.76 217 ALA A C 1
ATOM 1694 O O . ALA A 1 217 ? 20.000 -11.923 19.903 1.00 22.44 217 ALA A O 1
ATOM 1696 N N . CYS A 1 218 ? 17.806 -11.455 20.092 1.00 22.94 218 CYS A N 1
ATOM 1697 C CA . CYS A 1 218 ? 17.557 -12.456 21.123 1.00 24.26 218 CYS A CA 1
ATOM 1698 C C . CYS A 1 218 ? 17.864 -13.851 20.587 1.00 24.99 218 CYS A C 1
ATOM 1699 O O . CYS A 1 218 ? 18.415 -14.698 21.293 1.00 24.04 218 CYS A O 1
ATOM 1702 N N . ARG A 1 219 ? 17.504 -14.067 19.325 1.00 26.94 219 ARG A N 1
ATOM 1703 C CA . ARG A 1 219 ? 17.762 -15.316 18.615 1.00 29.21 219 ARG A CA 1
ATOM 1704 C C . ARG A 1 219 ? 19.232 -15.712 18.701 1.00 24.15 219 ARG A C 1
ATOM 1705 O O . ARG A 1 219 ? 19.565 -16.845 19.039 1.00 25.29 219 ARG A O 1
ATOM 1713 N N . ALA A 1 220 ? 20.106 -14.762 18.393 1.00 24.89 220 ALA A N 1
ATOM 1714 C CA . ALA A 1 220 ? 21.545 -14.990 18.434 1.00 22.89 220 ALA A CA 1
ATOM 1715 C C . ALA A 1 220 ? 22.058 -15.220 19.855 1.00 24.40 220 ALA A C 1
ATOM 1716 O O . ALA A 1 220 ? 23.004 -15.980 20.066 1.00 20.87 220 ALA A O 1
ATOM 1718 N N . LEU A 1 221 ? 21.448 -14.536 20.818 1.00 22.02 221 LEU A N 1
ATOM 1719 C CA . LEU A 1 221 ? 21.817 -14.679 22.221 1.00 22.05 221 LEU A CA 1
ATOM 1720 C C . LEU A 1 221 ? 21.365 -16.030 22.770 1.00 24.08 221 LEU A C 1
ATOM 1721 O O . LEU A 1 221 ? 21.899 -16.515 23.770 1.00 23.63 221 LEU A O 1
ATOM 1726 N N . GLU A 1 222 ? 20.383 -16.639 22.112 1.00 21.24 222 GLU A N 1
ATOM 1727 C CA . GLU A 1 222 ? 19.871 -17.936 22.548 1.00 22.68 222 GLU A CA 1
ATOM 1728 C C . GLU A 1 222 ? 20.612 -19.107 21.900 1.00 28.31 222 GLU A C 1
ATOM 1729 O O . GLU A 1 222 ? 20.389 -20.268 22.249 1.00 25.95 222 GLU A O 1
ATOM 1735 N N . ASN A 1 223 ? 21.495 -18.793 20.958 1.00 23.26 223 ASN A N 1
ATOM 1736 C CA . ASN A 1 223 ? 22.441 -19.774 20.448 1.00 22.79 223 ASN A CA 1
ATOM 1737 C C . ASN A 1 223 ? 23.375 -20.156 21.588 1.00 22.47 223 ASN A C 1
ATOM 1738 O O . ASN A 1 223 ? 24.061 -19.298 22.146 1.00 25.07 223 ASN A O 1
ATOM 1743 N N . PRO A 1 224 ? 23.399 -21.450 21.936 1.00 23.93 224 PRO A N 1
ATOM 1744 C CA . PRO A 1 224 ? 24.108 -21.968 23.110 1.00 22.89 224 PRO A CA 1
ATOM 1745 C C . PRO A 1 224 ? 25.606 -21.730 22.990 1.00 24.38 224 PRO A C 1
ATOM 1746 O O . PRO A 1 224 ? 26.265 -21.394 23.977 1.00 24.68 224 PRO A O 1
ATOM 1750 N N . ASP A 1 225 ? 26.131 -21.907 21.783 1.00 20.97 225 ASP A N 1
ATOM 1751 C CA . ASP A 1 225 ? 27.547 -21.699 21.518 1.00 26.51 225 ASP A CA 1
ATOM 1752 C C . ASP A 1 225 ? 27.915 -20.223 21.655 1.00 29.08 225 ASP A C 1
ATOM 1753 O O . ASP A 1 225 ? 28.966 -19.883 22.202 1.00 26.86 225 ASP A O 1
ATOM 1758 N N . THR A 1 226 ? 27.044 -19.353 21.153 1.00 26.67 226 THR A N 1
ATOM 1759 C CA . THR A 1 226 ? 27.224 -17.912 21.303 1.00 28.69 226 THR A CA 1
ATOM 1760 C C . THR A 1 226 ? 27.098 -17.517 22.771 1.00 28.08 226 THR A C 1
ATOM 1761 O O . THR A 1 226 ? 27.870 -16.704 23.275 1.00 32.31 226 THR A O 1
ATOM 1765 N N . ALA A 1 227 ? 26.127 -18.113 23.454 1.00 27.04 227 ALA A N 1
ATOM 1766 C CA . ALA A 1 227 ? 25.865 -17.813 24.858 1.00 29.99 227 ALA A CA 1
ATOM 1767 C C . ALA A 1 227 ? 27.050 -18.159 25.759 1.00 35.00 227 ALA A C 1
ATOM 1768 O O . ALA A 1 227 ? 27.394 -17.396 26.661 1.00 31.07 227 ALA A O 1
ATOM 1770 N N . SER A 1 228 ? 27.662 -19.314 25.519 1.00 32.34 228 SER A N 1
ATOM 1771 C CA . SER A 1 228 ? 28.822 -19.740 26.298 1.00 37.04 228 SER A CA 1
ATOM 1772 C C . SER A 1 228 ? 30.023 -18.834 26.036 1.00 32.98 228 SER A C 1
ATOM 1773 O O . SER A 1 228 ? 30.861 -18.623 26.912 1.00 33.33 228 SER A O 1
ATOM 1776 N N . LEU A 1 229 ? 30.098 -18.308 24.818 1.00 31.45 229 LEU A N 1
ATOM 1777 C CA . LEU A 1 229 ? 31.164 -17.394 24.424 1.00 34.22 229 LEU A CA 1
ATOM 1778 C C . LEU A 1 229 ? 31.053 -16.098 25.227 1.00 32.75 229 LEU A C 1
ATOM 1779 O O . LEU A 1 229 ? 32.010 -15.666 25.875 1.00 32.52 229 LEU A O 1
ATOM 1784 N N . LEU A 1 230 ? 29.867 -15.499 25.190 1.00 28.71 230 LEU A N 1
ATOM 1785 C CA . LEU A 1 230 ? 29.613 -14.219 25.845 1.00 30.99 230 LEU A CA 1
ATOM 1786 C C . LEU A 1 230 ? 29.642 -14.323 27.369 1.00 33.24 230 LEU A C 1
ATOM 1787 O O . LEU A 1 230 ? 30.071 -13.393 28.054 1.00 31.95 230 LEU A O 1
ATOM 1792 N N . GLY A 1 231 ? 29.179 -15.451 27.896 1.00 34.38 231 GLY A N 1
ATOM 1793 C CA . GLY A 1 231 ? 29.069 -15.615 29.333 1.00 34.09 231 GLY A CA 1
ATOM 1794 C C . GLY A 1 231 ? 27.985 -14.717 29.897 1.00 34.66 231 GLY A C 1
ATOM 1795 O O . GLY A 1 231 ? 26.864 -14.695 29.386 1.00 31.85 231 GLY A O 1
ATOM 1796 N N . ARG A 1 232 ? 28.318 -13.960 30.937 1.00 30.78 232 ARG A N 1
ATOM 1797 C CA . ARG A 1 232 ? 27.323 -13.144 31.629 1.00 34.00 232 ARG A CA 1
ATOM 1798 C C . ARG A 1 232 ? 26.843 -11.937 30.824 1.00 30.13 232 ARG A C 1
ATOM 1799 O O . ARG A 1 232 ? 25.830 -11.328 31.165 1.00 28.72 232 ARG A O 1
ATOM 1807 N N . ILE A 1 233 ? 27.574 -11.584 29.771 1.00 24.59 233 ILE A N 1
ATOM 1808 C CA . ILE A 1 233 ? 27.127 -10.545 28.851 1.00 26.95 233 ILE A CA 1
ATOM 1809 C C . ILE A 1 233 ? 25.833 -10.992 28.172 1.00 25.49 233 ILE A C 1
ATOM 1810 O O . ILE A 1 233 ? 24.891 -10.209 28.024 1.00 26.72 233 ILE A O 1
ATOM 1815 N N . GLN A 1 234 ? 25.799 -12.260 27.767 1.00 25.68 234 GLN A N 1
ATOM 1816 C CA . GLN A 1 234 ? 24.615 -12.851 27.155 1.00 24.82 234 GLN A CA 1
ATOM 1817 C C . GLN A 1 234 ? 23.435 -12.789 28.116 1.00 28.15 234 GLN A C 1
ATOM 1818 O O . GLN A 1 234 ? 22.334 -12.411 27.728 1.00 27.27 234 GLN A O 1
ATOM 1824 N N . LYS A 1 235 ? 23.678 -13.148 29.373 1.00 27.43 235 LYS A N 1
ATOM 1825 C CA . LYS A 1 235 ? 22.649 -13.069 30.404 1.00 28.36 235 LYS A CA 1
ATOM 1826 C C . LYS A 1 235 ? 22.179 -11.628 30.611 1.00 27.86 235 LYS A C 1
ATOM 1827 O O . LYS A 1 235 ? 20.982 -11.373 30.720 1.00 29.14 235 LYS A O 1
ATOM 1833 N N . ASP A 1 236 ? 23.121 -10.689 30.649 1.00 27.83 236 ASP A N 1
ATOM 1834 C CA . ASP A 1 236 ? 22.786 -9.283 30.865 1.00 24.75 236 ASP A CA 1
ATOM 1835 C C . ASP A 1 236 ? 22.021 -8.664 29.690 1.00 23.23 236 ASP A C 1
ATOM 1836 O O . ASP A 1 236 ? 21.019 -7.978 29.889 1.00 21.68 236 ASP A O 1
ATOM 1841 N N . TRP A 1 237 ? 22.499 -8.906 28.472 1.00 21.94 237 TRP A N 1
ATOM 1842 C CA . TRP A 1 237 ? 21.843 -8.396 27.269 1.00 20.90 237 TRP A CA 1
ATOM 1843 C C . TRP A 1 237 ? 20.459 -9.007 27.075 1.00 25.11 237 TRP A C 1
ATOM 1844 O O . TRP A 1 237 ? 19.496 -8.300 26.786 1.00 20.60 237 TRP A O 1
ATOM 1855 N N . LYS A 1 238 ? 20.369 -10.323 27.249 1.00 22.77 238 LYS A N 1
ATOM 1856 C CA . LYS A 1 238 ? 19.143 -11.068 26.970 1.00 22.87 238 LYS A CA 1
ATOM 1857 C C . LYS A 1 238 ? 17.987 -10.659 27.881 1.00 20.61 238 LYS A C 1
ATOM 1858 O O . LYS A 1 238 ? 16.833 -10.671 27.459 1.00 22.27 238 LYS A O 1
ATOM 1864 N N . LYS A 1 239 ? 18.300 -10.294 29.123 1.00 22.91 239 LYS A N 1
ATOM 1865 C CA . LYS A 1 239 ? 17.287 -9.828 30.069 1.00 25.58 239 LYS A CA 1
ATOM 1866 C C . LYS A 1 239 ? 16.533 -8.635 29.505 1.00 21.94 239 LYS A C 1
ATOM 1867 O O . LYS A 1 239 ? 15.303 -8.617 29.480 1.00 23.03 239 LYS A O 1
ATOM 1873 N N . LEU A 1 240 ? 17.290 -7.638 29.059 1.00 19.78 240 LEU A N 1
ATOM 1874 C CA . LEU A 1 240 ? 16.724 -6.406 28.523 1.00 20.98 240 LEU A CA 1
ATOM 1875 C C . LEU A 1 240 ? 16.036 -6.634 27.179 1.00 19.68 240 LEU A C 1
ATOM 1876 O O . LEU A 1 240 ? 14.907 -6.190 26.974 1.00 19.85 240 LEU A O 1
ATOM 1881 N N . VAL A 1 241 ? 16.721 -7.327 26.272 1.00 19.21 241 VAL A N 1
ATOM 1882 C CA . VAL A 1 241 ? 16.201 -7.563 24.927 1.00 18.84 241 VAL A CA 1
ATOM 1883 C C . VAL A 1 241 ? 14.895 -8.354 24.934 1.00 21.18 241 VAL A C 1
ATOM 1884 O O . VAL A 1 241 ? 13.936 -7.989 24.255 1.00 18.07 241 VAL A O 1
ATOM 1888 N N . GLN A 1 242 ? 14.858 -9.433 25.710 1.00 21.43 242 GLN A N 1
ATOM 1889 C CA . GLN A 1 242 ? 13.665 -10.268 25.791 1.00 21.89 242 GLN A CA 1
ATOM 1890 C C . GLN A 1 242 ? 12.499 -9.504 26.416 1.00 23.06 242 GLN A C 1
ATOM 1891 O O . GLN A 1 242 ? 11.353 -9.634 25.978 1.00 19.91 242 GLN A O 1
ATOM 1897 N N . MET A 1 243 ? 12.801 -8.701 27.434 1.00 16.90 243 MET A N 1
ATOM 1898 C CA . MET A 1 243 ? 11.800 -7.847 28.063 1.00 21.55 243 MET A CA 1
ATOM 1899 C C . MET A 1 243 ? 11.251 -6.867 27.037 1.00 21.54 243 MET A C 1
ATOM 1900 O O . MET A 1 243 ? 10.039 -6.664 26.942 1.00 19.07 243 MET A O 1
ATOM 1905 N N . LYS A 1 244 ? 12.155 -6.263 26.270 1.00 16.53 244 LYS A N 1
ATOM 1906 C CA . LYS A 1 244 ? 11.775 -5.272 25.270 1.00 20.06 244 LYS A CA 1
ATOM 1907 C C . LYS A 1 244 ? 10.905 -5.853 24.157 1.00 17.44 244 LYS A C 1
ATOM 1908 O O . LYS A 1 244 ? 10.060 -5.156 23.600 1.00 21.08 244 LYS A O 1
ATOM 1914 N N . ILE A 1 245 ? 11.119 -7.125 23.834 1.00 15.20 245 ILE A N 1
ATOM 1915 C CA . ILE A 1 245 ? 10.328 -7.800 22.805 1.00 17.22 245 ILE A CA 1
ATOM 1916 C C . ILE A 1 245 ? 8.832 -7.790 23.135 1.00 17.14 245 ILE A C 1
ATOM 1917 O O . ILE A 1 245 ? 7.997 -7.496 22.278 1.00 20.56 245 ILE A O 1
ATOM 1922 N N . TYR A 1 246 ? 8.500 -8.102 24.383 1.00 18.06 246 TYR A N 1
ATOM 1923 C CA . TYR A 1 246 ? 7.110 -8.095 24.824 1.00 21.42 246 TYR A CA 1
ATOM 1924 C C . TYR A 1 246 ? 6.611 -6.684 25.106 1.00 21.01 246 TYR A C 1
ATOM 1925 O O . TYR A 1 246 ? 5.429 -6.393 24.932 1.00 21.74 246 TYR A O 1
ATOM 1934 N N . TYR A 1 247 ? 7.516 -5.814 25.540 1.00 20.66 247 TYR A N 1
ATOM 1935 C CA . TYR A 1 247 ? 7.173 -4.422 25.805 1.00 20.72 247 TYR A CA 1
ATOM 1936 C C . TYR A 1 247 ? 6.724 -3.713 24.534 1.00 20.50 247 TYR A C 1
ATOM 1937 O O . TYR A 1 247 ? 5.670 -3.080 24.506 1.00 18.00 247 TYR A O 1
ATOM 1946 N N . PHE A 1 248 ? 7.523 -3.829 23.479 1.00 20.39 248 PHE A N 1
ATOM 1947 C CA . PHE A 1 248 ? 7.230 -3.139 22.226 1.00 20.74 248 PHE A CA 1
ATOM 1948 C C . PHE A 1 248 ? 6.155 -3.845 21.410 1.00 18.93 248 PHE A C 1
ATOM 1949 O O . PHE A 1 248 ? 5.550 -3.255 20.517 1.00 18.37 248 PHE A O 1
ATOM 1957 N N . ALA A 1 249 ? 5.917 -5.112 21.726 1.00 21.81 249 ALA A N 1
ATOM 1958 C CA . ALA A 1 249 ? 4.771 -5.819 21.174 1.00 21.85 249 ALA A CA 1
ATOM 1959 C C . ALA A 1 249 ? 3.506 -5.233 21.791 1.00 21.43 249 ALA A C 1
ATOM 1960 O O . ALA A 1 249 ? 2.498 -5.039 21.113 1.00 23.00 249 ALA A O 1
ATOM 1962 N N . ALA A 1 250 ? 3.572 -4.958 23.089 1.00 23.34 250 ALA A N 1
ATOM 1963 C CA . ALA A 1 250 ? 2.473 -4.322 23.803 1.00 22.68 250 ALA A CA 1
ATOM 1964 C C . ALA A 1 250 ? 2.193 -2.922 23.253 1.00 23.92 250 ALA A C 1
ATOM 1965 O O . ALA A 1 250 ? 1.036 -2.548 23.048 1.00 22.83 250 ALA A O 1
ATOM 1967 N N . VAL A 1 251 ? 3.257 -2.153 23.028 1.00 19.51 251 VAL A N 1
ATOM 1968 C CA . VAL A 1 251 ? 3.143 -0.804 22.476 1.00 20.40 251 VAL A CA 1
ATOM 1969 C C . VAL A 1 251 ? 2.531 -0.829 21.077 1.00 20.18 251 VAL A C 1
ATOM 1970 O O . VAL A 1 251 ? 1.719 0.025 20.726 1.00 24.24 251 VAL A O 1
ATOM 1974 N N . ALA A 1 252 ? 2.925 -1.819 20.284 1.00 17.56 252 ALA A N 1
ATOM 1975 C CA . ALA A 1 252 ? 2.385 -1.983 18.941 1.00 21.95 252 ALA A CA 1
ATOM 1976 C C . ALA A 1 252 ? 0.872 -2.190 18.978 1.00 24.51 252 ALA A C 1
ATOM 1977 O O . ALA A 1 252 ? 0.120 -1.502 18.287 1.00 21.54 252 ALA A O 1
ATOM 1979 N N . HIS A 1 253 ? 0.434 -3.147 19.787 1.00 20.37 253 HIS A N 1
ATOM 1980 C CA . HIS A 1 253 ? -0.985 -3.472 19.895 1.00 28.04 253 HIS A CA 1
ATOM 1981 C C . HIS A 1 253 ? -1.796 -2.388 20.605 1.00 25.51 253 HIS A C 1
ATOM 1982 O O . HIS A 1 253 ? -3.000 -2.268 20.377 1.00 27.29 253 HIS A O 1
ATOM 1989 N N . LEU A 1 254 ? -1.147 -1.610 21.469 1.00 21.77 254 LEU A N 1
ATOM 1990 C CA . LEU A 1 254 ? -1.796 -0.446 22.070 1.00 25.86 254 LEU A CA 1
ATOM 1991 C C . LEU A 1 254 ? -2.242 0.519 20.978 1.00 27.03 254 LEU A C 1
ATOM 1992 O O . LEU A 1 254 ? -3.346 1.063 21.025 1.00 21.39 254 LEU A O 1
ATOM 1997 N N . HIS A 1 255 ? -1.377 0.719 19.990 1.00 21.57 255 HIS A N 1
ATOM 1998 C CA . HIS A 1 255 ? -1.646 1.675 18.921 1.00 24.71 255 HIS A CA 1
ATOM 1999 C C . HIS A 1 255 ? -2.522 1.099 17.811 1.00 24.00 255 HIS A C 1
ATOM 2000 O O . HIS A 1 255 ? -3.203 1.843 17.106 1.00 23.03 255 HIS A O 1
ATOM 2007 N N . MET A 1 256 ? -2.507 -0.221 17.651 1.00 25.53 256 MET A N 1
ATOM 2008 C CA . MET A 1 256 ? -3.474 -0.862 16.768 1.00 25.41 256 MET A CA 1
ATOM 2009 C C . MET A 1 256 ? -4.856 -0.740 17.388 1.00 29.74 256 MET A C 1
ATOM 2010 O O . MET A 1 256 ? -5.859 -0.631 16.681 1.00 25.77 256 MET A O 1
ATOM 2015 N N . GLY A 1 257 ? -4.896 -0.755 18.717 1.00 24.44 257 GLY A N 1
ATOM 2016 C CA . GLY A 1 257 ? -6.128 -0.530 19.448 1.00 28.71 257 GLY A CA 1
ATOM 2017 C C . GLY A 1 257 ? -6.607 0.894 19.257 1.00 31.23 257 GLY A C 1
ATOM 2018 O O . GLY A 1 257 ? -7.806 1.137 19.112 1.00 30.57 257 GLY A O 1
ATOM 2019 N N . LYS A 1 258 ? -5.667 1.836 19.255 1.00 30.56 258 LYS A N 1
ATOM 2020 C CA . LYS A 1 258 ? -5.996 3.238 19.036 1.00 30.51 258 LYS A CA 1
ATOM 2021 C C . LYS A 1 258 ? -6.549 3.464 17.632 1.00 30.67 258 LYS A C 1
ATOM 2022 O O . LYS A 1 258 ? -7.483 4.244 17.449 1.00 29.33 258 LYS A O 1
ATOM 2028 N N . GLN A 1 259 ? -5.976 2.778 16.647 1.00 26.70 259 GLN A N 1
ATOM 2029 C CA . GLN A 1 259 ? -6.482 2.856 15.279 1.00 30.96 259 GLN A CA 1
ATOM 2030 C C . GLN A 1 259 ? -7.918 2.350 15.2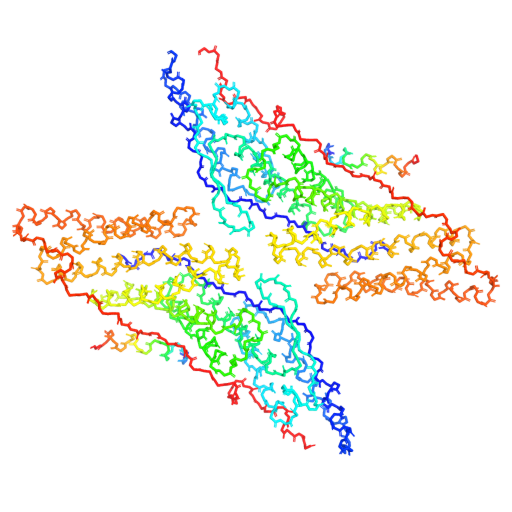22 1.00 26.22 259 GLN A C 1
ATOM 2031 O O . GLN A 1 259 ? -8.767 2.924 14.542 1.00 30.56 259 GLN A O 1
ATOM 2037 N N . ALA A 1 260 ? -8.180 1.270 15.948 1.00 28.22 260 ALA A N 1
ATOM 2038 C CA . ALA A 1 260 ? -9.525 0.719 16.030 1.00 31.68 260 ALA A CA 1
ATOM 2039 C C . ALA A 1 260 ? -10.498 1.739 16.619 1.00 29.78 260 ALA A C 1
ATOM 2040 O O . ALA A 1 260 ? -11.632 1.864 16.159 1.00 28.20 260 ALA A O 1
ATOM 2042 N N . GLU A 1 261 ? -10.045 2.466 17.635 1.00 24.63 261 GLU A N 1
ATOM 2043 C CA . GLU A 1 261 ? -10.850 3.506 18.267 1.00 32.40 261 GLU A CA 1
ATOM 2044 C C . GLU A 1 261 ? -11.170 4.619 17.269 1.00 36.83 261 GLU A C 1
ATOM 2045 O O . GLU A 1 261 ? -12.293 5.129 17.224 1.00 29.36 261 GLU A O 1
ATOM 2051 N N . GLU A 1 262 ? -10.176 4.984 16.464 1.00 32.01 262 GLU A N 1
ATOM 2052 C CA . GLU A 1 262 ? -10.344 6.009 15.441 1.00 30.44 262 GLU A CA 1
ATOM 2053 C C . GLU A 1 262 ? -11.319 5.548 14.361 1.00 29.61 262 GLU A C 1
ATOM 2054 O O . GLU A 1 262 ? -12.102 6.343 13.844 1.00 35.76 262 GLU A O 1
ATOM 2060 N N . GLN A 1 263 ? -11.265 4.262 14.026 1.00 26.08 263 GLN A N 1
ATOM 2061 C CA . GLN A 1 263 ? -12.139 3.696 13.000 1.00 29.57 263 GLN A CA 1
ATOM 2062 C C . GLN A 1 263 ? -13.486 3.263 13.570 1.00 28.39 263 GLN A C 1
ATOM 2063 O O . GLN A 1 263 ? -14.292 2.653 12.866 1.00 29.31 263 GLN A O 1
ATOM 2069 N N . GLN A 1 264 ? -13.714 3.580 14.844 1.00 27.51 264 GLN A N 1
ATOM 2070 C CA . GLN A 1 264 ? -14.947 3.221 15.544 1.00 34.10 264 GLN A CA 1
ATOM 2071 C C . GLN A 1 264 ? -15.237 1.720 15.488 1.00 34.45 264 GLN A C 1
ATOM 2072 O O . GLN A 1 264 ? -16.393 1.306 15.400 1.00 33.35 264 GLN A O 1
ATOM 2078 N N . LYS A 1 265 ? -14.177 0.916 15.534 1.00 30.05 265 LYS A N 1
ATOM 2079 C CA . LYS A 1 265 ? -14.306 -0.537 15.612 1.00 33.63 265 LYS A CA 1
ATOM 2080 C C . LYS A 1 265 ? -14.045 -0.984 17.044 1.00 35.79 265 LYS A C 1
ATOM 2081 O O . LYS A 1 265 ? -12.937 -1.398 17.387 1.00 34.60 265 LYS A O 1
ATOM 2087 N N . PHE A 1 266 ? -15.079 -0.907 17.873 1.00 34.69 266 PHE A N 1
ATOM 2088 C CA . PHE A 1 266 ? -14.916 -1.041 19.316 1.00 31.29 266 PHE A CA 1
ATOM 2089 C C . PHE A 1 266 ? -14.686 -2.472 19.818 1.00 32.31 266 PHE A C 1
ATOM 2090 O O . PHE A 1 266 ? -14.128 -2.666 20.899 1.00 33.99 266 PHE A O 1
ATOM 2098 N N . GLY A 1 267 ? -15.107 -3.469 19.046 1.00 31.34 267 GLY A N 1
ATOM 2099 C CA . GLY A 1 267 ? -14.787 -4.847 19.378 1.00 30.07 267 GLY A CA 1
ATOM 2100 C C . GLY A 1 267 ? -13.304 -5.113 19.182 1.00 31.09 267 GLY A C 1
ATOM 2101 O O . GLY A 1 267 ? -12.636 -5.694 20.042 1.00 27.86 267 GLY A O 1
ATOM 2102 N N . GLU A 1 268 ? -12.797 -4.673 18.036 1.00 27.79 268 GLU A N 1
ATOM 2103 C CA . GLU A 1 268 ? -11.393 -4.810 17.670 1.00 32.12 268 GLU A CA 1
ATOM 2104 C C . GLU A 1 268 ? -10.508 -4.076 18.673 1.00 25.51 268 GLU A C 1
ATOM 2105 O O . GLU A 1 268 ? -9.441 -4.557 19.059 1.00 32.83 268 GLU A O 1
ATOM 2111 N N . ARG A 1 269 ? -10.980 -2.904 19.085 1.00 26.14 269 ARG A N 1
ATOM 2112 C CA . ARG A 1 269 ? -10.302 -2.041 20.048 1.00 29.33 269 ARG A CA 1
ATOM 2113 C C . ARG A 1 269 ? -10.040 -2.749 21.380 1.00 29.05 269 ARG A C 1
ATOM 2114 O O . ARG A 1 269 ? -8.948 -2.642 21.943 1.00 25.35 269 ARG A O 1
ATOM 2122 N N . VAL A 1 270 ? -11.039 -3.480 21.871 1.00 23.88 270 VAL A N 1
ATOM 2123 C CA . VAL A 1 270 ? -10.902 -4.258 23.102 1.00 22.58 270 VAL A CA 1
ATOM 2124 C C . VAL A 1 270 ? -9.915 -5.407 22.920 1.00 24.14 270 VAL A C 1
ATOM 2125 O O . VAL A 1 270 ? -9.099 -5.686 23.799 1.00 31.24 270 VAL A O 1
ATOM 2129 N N . ALA A 1 271 ? -9.994 -6.063 21.769 1.00 23.90 271 ALA A N 1
ATOM 2130 C CA . ALA A 1 271 ? -9.111 -7.179 21.451 1.00 26.67 271 ALA A CA 1
ATOM 2131 C C . ALA A 1 271 ? -7.638 -6.773 21.468 1.00 28.14 271 ALA A C 1
ATOM 2132 O O . ALA A 1 271 ? -6.798 -7.480 22.024 1.00 28.21 271 ALA A O 1
ATOM 2134 N N . TYR A 1 272 ? -7.330 -5.640 20.846 1.00 27.34 272 TYR A N 1
ATOM 2135 C CA . TYR A 1 272 ? -5.960 -5.142 20.798 1.00 26.70 272 TYR A CA 1
ATOM 2136 C C . TYR A 1 272 ? -5.464 -4.653 22.161 1.00 25.16 272 TYR A C 1
ATOM 2137 O O . TYR A 1 272 ? -4.315 -4.894 22.528 1.00 26.87 272 TYR A O 1
ATOM 2146 N N . PHE A 1 273 ? -6.325 -3.960 22.901 1.00 25.40 273 PHE A N 1
ATOM 2147 C CA . PHE A 1 273 ? -5.965 -3.467 24.230 1.00 26.70 273 PHE A CA 1
ATOM 2148 C C . PHE A 1 273 ? -5.703 -4.610 25.206 1.00 28.18 273 PHE A C 1
ATOM 2149 O O . PHE A 1 273 ? -4.808 -4.530 26.049 1.00 26.98 273 PHE A O 1
ATOM 2157 N N . GLN A 1 274 ? -6.495 -5.669 25.086 1.00 28.03 274 GLN A N 1
ATOM 2158 C CA . GLN A 1 274 ? -6.338 -6.850 25.927 1.00 29.49 274 GLN A CA 1
ATOM 2159 C C . GLN A 1 274 ? -5.018 -7.545 25.617 1.00 28.21 274 GLN A C 1
ATOM 2160 O O . GLN A 1 274 ? -4.292 -7.960 26.521 1.00 22.78 274 GLN A O 1
ATOM 2166 N N . SER A 1 275 ? -4.714 -7.660 24.328 1.00 28.53 275 SER A N 1
ATOM 2167 C CA . SER A 1 275 ? -3.460 -8.253 23.876 1.00 29.65 275 SER A CA 1
ATOM 2168 C C . SER A 1 275 ? -2.260 -7.466 24.399 1.00 26.06 275 SER A C 1
ATOM 2169 O O . SER A 1 275 ? -1.291 -8.044 24.880 1.00 29.19 275 SER A O 1
ATOM 2172 N N . ALA A 1 276 ? -2.341 -6.143 24.308 1.00 26.15 276 ALA A N 1
ATOM 2173 C CA . ALA A 1 276 ? -1.289 -5.269 24.811 1.00 27.59 276 ALA A CA 1
ATOM 2174 C C . ALA A 1 276 ? -1.062 -5.463 26.312 1.00 27.15 276 ALA A C 1
ATOM 2175 O O . ALA A 1 276 ? 0.077 -5.493 26.780 1.00 22.31 276 ALA A O 1
ATOM 2177 N N . LEU A 1 277 ? -2.157 -5.580 27.059 1.00 27.89 277 LEU A N 1
ATOM 2178 C CA . LEU A 1 277 ? -2.104 -5.746 28.509 1.00 27.31 277 LEU A CA 1
ATOM 2179 C C . LEU A 1 277 ? -1.474 -7.087 28.891 1.00 28.50 277 LEU A C 1
ATOM 2180 O O . LEU A 1 277 ? -0.683 -7.168 29.834 1.00 28.81 277 LEU A O 1
ATOM 2185 N N . ASP A 1 278 ? -1.827 -8.133 28.149 1.00 25.77 278 ASP A N 1
ATOM 2186 C CA . ASP A 1 278 ? -1.252 -9.460 28.349 1.00 29.94 278 ASP A CA 1
ATOM 2187 C C . ASP A 1 278 ? 0.249 -9.459 28.064 1.00 27.35 278 ASP A C 1
ATOM 2188 O O . ASP A 1 278 ? 1.038 -10.029 28.819 1.00 27.93 278 ASP A O 1
ATOM 2193 N N . LYS A 1 279 ? 0.631 -8.820 26.963 1.00 27.97 279 LYS A N 1
ATOM 2194 C CA . LYS A 1 279 ? 2.029 -8.733 26.557 1.00 26.75 279 LYS A CA 1
ATOM 2195 C C . LYS A 1 279 ? 2.850 -7.905 27.538 1.00 21.88 279 LYS A C 1
ATOM 2196 O O . LYS A 1 279 ? 3.981 -8.261 27.865 1.00 24.46 279 LYS A O 1
ATOM 2202 N N . LEU A 1 280 ? 2.278 -6.803 28.009 1.00 22.37 280 LEU A N 1
ATOM 2203 C CA . LEU A 1 280 ? 2.966 -5.945 28.968 1.00 25.71 280 LEU A CA 1
ATOM 2204 C C . LEU A 1 280 ? 3.225 -6.675 30.281 1.00 30.00 280 LEU A C 1
ATOM 2205 O O . LEU A 1 280 ? 4.320 -6.592 30.838 1.00 26.37 280 LEU A O 1
ATOM 2210 N N . ASN A 1 281 ? 2.215 -7.391 30.769 1.00 30.83 281 ASN A N 1
ATOM 2211 C CA . ASN A 1 281 ? 2.359 -8.190 31.982 1.00 30.28 281 ASN A CA 1
ATOM 2212 C C . ASN A 1 281 ? 3.478 -9.216 31.849 1.00 28.07 281 ASN A C 1
ATOM 2213 O O . ASN A 1 281 ? 4.196 -9.493 32.809 1.00 25.88 281 ASN A O 1
ATOM 2218 N N . GLU A 1 282 ? 3.620 -9.779 30.652 1.00 28.04 282 GLU A N 1
ATOM 2219 C CA . GLU A 1 282 ? 4.685 -10.736 30.382 1.00 29.31 282 GLU A CA 1
ATOM 2220 C C . GLU A 1 282 ? 6.048 -10.051 30.413 1.00 33.28 282 GLU A C 1
ATOM 2221 O O . GLU A 1 282 ? 7.038 -10.630 30.858 1.00 30.05 282 GLU A O 1
ATOM 2227 N N . ALA A 1 283 ? 6.093 -8.809 29.943 1.00 26.97 283 ALA A N 1
ATOM 2228 C CA . ALA A 1 283 ? 7.316 -8.020 30.003 1.00 28.70 283 ALA A CA 1
ATOM 2229 C C . ALA A 1 283 ? 7.683 -7.694 31.452 1.00 28.06 283 ALA A C 1
ATOM 2230 O O . ALA A 1 283 ? 8.851 -7.751 31.835 1.00 22.23 283 ALA A O 1
ATOM 2232 N N . ILE A 1 284 ? 6.672 -7.345 32.246 1.00 26.83 284 ILE A N 1
ATOM 2233 C CA . ILE A 1 284 ? 6.850 -7.030 33.664 1.00 28.49 284 ILE A CA 1
ATOM 2234 C C . ILE A 1 284 ? 7.418 -8.218 34.442 1.00 30.53 284 ILE A C 1
ATOM 2235 O O . ILE A 1 284 ? 8.303 -8.061 35.287 1.00 30.24 284 ILE A O 1
ATOM 2240 N N . LYS A 1 285 ? 6.897 -9.403 34.146 1.00 30.36 285 LYS A N 1
ATOM 2241 C CA . LYS A 1 285 ? 7.383 -10.645 34.729 1.00 33.07 285 LYS A CA 1
ATOM 2242 C C . LYS A 1 285 ? 8.857 -10.837 34.379 1.00 33.91 285 LYS A C 1
ATOM 2243 O O . LYS A 1 285 ? 9.675 -11.171 35.236 1.00 30.15 285 LYS A O 1
ATOM 2249 N N . LEU A 1 286 ? 9.180 -10.601 33.110 1.00 31.69 286 LEU A N 1
ATOM 2250 C CA . LEU A 1 286 ? 10.538 -10.748 32.595 1.00 32.85 286 LEU A CA 1
ATOM 2251 C C . LEU A 1 286 ? 11.483 -9.666 33.117 1.00 29.27 286 LEU A C 1
ATOM 2252 O O . LEU A 1 286 ? 12.700 -9.840 33.110 1.00 31.46 286 LEU A O 1
ATOM 2257 N N . ALA A 1 287 ? 10.921 -8.551 33.572 1.00 25.60 287 ALA A N 1
ATOM 2258 C CA . ALA A 1 287 ? 11.734 -7.417 34.005 1.00 28.96 287 ALA A CA 1
ATOM 2259 C C . ALA A 1 287 ? 12.077 -7.462 35.488 1.00 26.29 287 ALA A C 1
ATOM 2260 O O . ALA A 1 287 ? 12.651 -6.512 36.024 1.00 27.72 287 ALA A O 1
ATOM 2262 N N . LYS A 1 288 ? 11.716 -8.560 36.145 1.00 24.11 288 LYS A N 1
ATOM 2263 C CA . LYS A 1 288 ? 12.003 -8.739 37.566 1.00 30.48 288 LYS A CA 1
ATOM 2264 C C . LYS A 1 288 ? 13.496 -8.627 37.871 1.00 31.89 288 LYS A C 1
ATOM 2265 O O . LYS A 1 288 ? 14.315 -9.352 37.303 1.00 28.38 288 LYS A O 1
ATOM 2271 N N . GLY A 1 289 ? 13.846 -7.712 38.769 1.00 31.78 289 GLY A N 1
ATOM 2272 C CA . GLY A 1 289 ? 15.228 -7.538 39.172 1.00 30.27 289 GLY A CA 1
ATOM 2273 C C . GLY A 1 289 ? 15.950 -6.436 38.415 1.00 30.93 289 GLY A C 1
ATOM 2274 O O . GLY A 1 289 ? 17.017 -5.988 38.837 1.00 27.71 289 GLY A O 1
ATOM 2275 N N . GLN A 1 290 ? 15.369 -5.998 37.301 1.00 25.66 290 GLN A N 1
ATOM 2276 C CA . GLN A 1 290 ? 15.987 -4.988 36.443 1.00 25.36 290 GLN A CA 1
ATOM 2277 C C . GLN A 1 290 ? 15.859 -3.583 37.048 1.00 25.35 290 GLN A C 1
ATOM 2278 O O . GLN A 1 290 ? 14.984 -3.356 37.881 1.00 24.67 290 GLN A O 1
ATOM 2284 N N . PRO A 1 291 ? 16.739 -2.641 36.639 1.00 26.92 291 PRO A N 1
ATOM 2285 C CA . PRO A 1 291 ? 16.803 -1.300 37.247 1.00 29.16 291 PRO A CA 1
ATOM 2286 C C . PRO A 1 291 ? 15.473 -0.541 37.285 1.00 27.97 291 PRO A C 1
ATOM 2287 O O . PRO A 1 291 ? 14.554 -0.869 36.529 1.00 26.96 291 PRO A O 1
ATOM 2291 N N . ASP A 1 292 ? 15.390 0.467 38.155 1.00 30.47 292 ASP A N 1
ATOM 2292 C CA . ASP A 1 292 ? 14.177 1.270 38.312 1.00 31.46 292 ASP A CA 1
ATOM 2293 C C . ASP A 1 292 ? 13.763 1.949 37.009 1.00 29.15 292 ASP A C 1
ATOM 2294 O O . ASP A 1 292 ? 12.578 2.173 36.770 1.00 27.60 292 ASP A O 1
ATOM 2299 N N . THR A 1 293 ? 14.749 2.283 36.180 1.00 24.59 293 THR A N 1
ATOM 2300 C CA . THR A 1 293 ? 14.497 2.865 34.863 1.00 25.83 293 THR A CA 1
ATOM 2301 C C . THR A 1 293 ? 13.553 1.989 34.040 1.00 26.33 293 THR A C 1
ATOM 2302 O O . THR A 1 293 ? 12.580 2.479 33.465 1.00 24.83 293 THR A O 1
ATOM 2306 N N . VAL A 1 294 ? 13.848 0.693 33.989 1.00 24.22 294 VAL A N 1
ATOM 2307 C CA . VAL A 1 294 ? 12.987 -0.263 33.300 1.00 22.21 294 VAL A CA 1
ATOM 2308 C C . VAL A 1 294 ? 11.625 -0.349 33.988 1.00 25.72 294 VAL A C 1
ATOM 2309 O O . VAL A 1 294 ? 10.583 -0.340 33.329 1.00 22.30 294 VAL A O 1
ATOM 2313 N N . GLN A 1 295 ? 11.642 -0.416 35.316 1.00 24.03 295 GLN A N 1
ATOM 2314 C CA . GLN A 1 295 ? 10.415 -0.525 36.097 1.00 26.96 295 GLN A CA 1
ATOM 2315 C C . GLN A 1 295 ? 9.521 0.698 35.934 1.00 28.53 295 GLN A C 1
ATOM 2316 O O . GLN A 1 295 ? 8.301 0.571 35.833 1.00 29.24 295 GLN A O 1
ATOM 2322 N N . ASP A 1 296 ? 10.132 1.878 35.904 1.00 23.58 296 ASP A N 1
ATOM 2323 C CA . ASP A 1 296 ? 9.386 3.124 35.748 1.00 27.28 296 ASP A CA 1
ATOM 2324 C C . ASP A 1 296 ? 8.681 3.224 34.391 1.00 26.67 296 ASP A C 1
ATOM 2325 O O . ASP A 1 296 ? 7.565 3.730 34.299 1.00 24.30 296 ASP A O 1
ATOM 2330 N N . ALA A 1 297 ? 9.338 2.740 33.343 1.00 24.02 297 ALA A N 1
ATOM 2331 C CA . ALA A 1 297 ? 8.755 2.736 32.005 1.00 23.40 297 ALA A CA 1
ATOM 2332 C C . ALA A 1 297 ? 7.569 1.775 31.924 1.00 24.05 297 ALA A C 1
ATOM 2333 O O . ALA A 1 297 ? 6.541 2.087 31.324 1.00 26.45 297 ALA A O 1
ATOM 2335 N N . LEU A 1 298 ? 7.725 0.604 32.533 1.00 23.04 298 LEU A N 1
ATOM 2336 C CA . LEU A 1 298 ? 6.680 -0.416 32.538 1.00 24.00 298 LEU A CA 1
ATOM 2337 C C . LEU A 1 298 ? 5.481 -0.000 33.383 1.00 30.25 298 LEU A C 1
ATOM 2338 O O . LEU A 1 298 ? 4.333 -0.260 33.015 1.00 30.21 298 LEU A O 1
ATOM 2343 N N . ARG A 1 299 ? 5.762 0.633 34.520 1.00 30.29 299 ARG A N 1
ATOM 2344 C CA . ARG A 1 299 ? 4.730 1.167 35.405 1.00 32.91 299 ARG A CA 1
ATOM 2345 C C . ARG A 1 299 ? 3.849 2.148 34.649 1.00 31.49 299 ARG A C 1
ATOM 2346 O O . ARG A 1 299 ? 2.624 2.049 34.667 1.00 38.54 299 ARG A O 1
ATOM 2354 N N . PHE A 1 300 ? 4.501 3.103 33.996 1.00 28.80 300 PHE A N 1
ATOM 2355 C CA . PHE A 1 300 ? 3.829 4.147 33.237 1.00 33.12 300 PHE A CA 1
ATOM 2356 C C . PHE A 1 300 ? 2.921 3.544 32.174 1.00 38.61 300 PHE A C 1
ATOM 2357 O O . PHE A 1 300 ? 1.774 3.958 32.013 1.00 36.22 300 PHE A O 1
ATOM 2365 N N . THR A 1 301 ? 3.450 2.564 31.449 1.00 32.89 301 THR A N 1
ATOM 2366 C CA . THR A 1 301 ? 2.720 1.923 30.363 1.00 33.36 301 THR A CA 1
ATOM 2367 C C . THR A 1 301 ? 1.566 1.064 30.896 1.00 34.03 301 THR A C 1
ATOM 2368 O O . THR A 1 301 ? 0.531 0.931 30.242 1.00 33.34 301 THR A O 1
ATOM 2372 N N . MET A 1 302 ? 1.742 0.501 32.091 1.00 28.61 302 MET A N 1
ATOM 2373 C CA . MET A 1 302 ? 0.683 -0.268 32.744 1.00 35.08 302 MET A CA 1
ATOM 2374 C C . MET A 1 302 ? -0.520 0.615 33.053 1.00 36.69 302 MET A C 1
ATOM 2375 O O . MET A 1 302 ? -1.668 0.192 32.898 1.00 38.93 302 MET A O 1
ATOM 2380 N N . ASP A 1 303 ? -0.248 1.846 33.476 1.00 35.27 303 ASP A N 1
ATOM 2381 C CA . ASP A 1 303 ? -1.303 2.819 33.738 1.00 38.72 303 ASP A CA 1
ATOM 2382 C C . ASP A 1 303 ? -2.092 3.153 32.469 1.00 37.32 303 ASP A C 1
ATOM 2383 O O . ASP A 1 303 ? -3.323 3.152 32.482 1.00 36.39 303 ASP A O 1
ATOM 2388 N N . VAL A 1 304 ? -1.378 3.440 31.382 1.00 32.68 304 VAL A N 1
ATOM 2389 C CA . VAL A 1 304 ? -2.006 3.782 30.104 1.00 30.10 304 VAL A CA 1
ATOM 2390 C C . VAL A 1 304 ? -2.859 2.635 29.561 1.00 38.66 304 VAL A C 1
ATOM 2391 O O . VAL A 1 304 ? -4.069 2.781 29.372 1.00 34.68 304 VAL A O 1
ATOM 2395 N N . ILE A 1 305 ? -2.216 1.496 29.321 1.00 31.63 305 ILE A N 1
ATOM 2396 C CA . ILE A 1 305 ? -2.882 0.320 28.767 1.00 31.97 305 ILE A CA 1
ATOM 2397 C C . ILE A 1 305 ? -3.987 -0.215 29.686 1.00 34.14 305 ILE A C 1
ATOM 2398 O O . ILE A 1 305 ? -5.033 -0.660 29.212 1.00 27.95 305 ILE A O 1
ATOM 2403 N N . GLY A 1 306 ? -3.759 -0.156 30.996 1.00 34.37 306 GLY A N 1
ATOM 2404 C CA . GLY A 1 306 ? -4.740 -0.614 31.966 1.00 31.75 306 GLY A CA 1
ATOM 2405 C C . GLY A 1 306 ? -5.998 0.235 31.963 1.00 36.20 306 GLY A C 1
ATOM 2406 O O . GLY A 1 306 ? -7.112 -0.293 31.987 1.00 37.63 306 GLY A O 1
ATOM 2407 N N . GLY A 1 307 ? -5.821 1.553 31.939 1.00 33.59 307 GLY A N 1
ATOM 2408 C CA . GLY A 1 307 ? -6.944 2.470 31.884 1.00 38.21 307 GLY A CA 1
ATOM 2409 C C . GLY A 1 307 ? -7.725 2.361 30.587 1.00 37.38 307 GLY A C 1
ATOM 2410 O O . GLY A 1 307 ? -8.959 2.322 30.595 1.00 32.91 307 GLY A O 1
ATOM 2411 N N . LYS A 1 308 ? -7.004 2.307 29.471 1.00 30.20 308 LYS A N 1
ATOM 2412 C CA . LYS A 1 308 ? -7.626 2.220 28.154 1.00 31.83 308 LYS A CA 1
ATOM 2413 C C . LYS A 1 308 ? -8.344 0.895 27.917 1.00 34.64 308 LYS A C 1
ATOM 2414 O O . LYS A 1 308 ? -9.384 0.865 27.261 1.00 31.62 308 LYS A O 1
ATOM 2420 N N . TYR A 1 309 ? -7.795 -0.197 28.444 1.00 28.84 309 TYR A N 1
ATOM 2421 C CA . TYR A 1 309 ? -8.486 -1.482 28.372 1.00 35.11 309 TYR A CA 1
ATOM 2422 C C . TYR A 1 309 ? -9.821 -1.408 29.101 1.00 35.38 309 TYR A C 1
ATOM 2423 O O . TYR A 1 309 ? -10.857 -1.783 28.552 1.00 32.03 309 TYR A O 1
ATOM 2432 N N . ASN A 1 310 ? -9.783 -0.930 30.342 1.00 35.30 310 ASN A N 1
ATOM 2433 C CA . ASN A 1 310 ? -10.979 -0.829 31.172 1.00 33.21 310 ASN A CA 1
ATOM 2434 C C . ASN A 1 310 ? -12.093 -0.021 30.515 1.00 36.00 310 ASN A C 1
ATOM 2435 O O . ASN A 1 310 ? -13.235 -0.467 30.455 1.00 36.15 310 ASN A O 1
ATOM 2440 N N . SER A 1 311 ? -11.750 1.167 30.028 1.00 34.37 311 SER A N 1
ATOM 2441 C CA . SER A 1 311 ? -12.711 2.034 29.357 1.00 35.11 311 SER A CA 1
ATOM 2442 C C . SER A 1 311 ? -13.271 1.393 28.091 1.00 36.20 311 SER A C 1
ATOM 2443 O O . SER A 1 311 ? -14.476 1.428 27.852 1.00 32.86 311 SER A O 1
ATOM 2446 N N . ALA A 1 312 ? -12.389 0.811 27.285 1.00 34.08 312 ALA A N 1
ATOM 2447 C CA . ALA A 1 312 ? -12.791 0.154 26.044 1.00 33.91 312 ALA A CA 1
ATOM 2448 C C . ALA A 1 312 ? -13.749 -1.013 26.280 1.00 33.07 312 ALA A C 1
ATOM 2449 O O . ALA A 1 312 ? -14.765 -1.135 25.595 1.00 31.88 312 ALA A O 1
ATOM 2451 N N . LYS A 1 313 ? -13.411 -1.879 27.232 1.00 29.82 313 LYS A N 1
ATOM 2452 C CA . LYS A 1 313 ? -14.264 -3.018 27.568 1.00 33.05 313 LYS A CA 1
ATOM 2453 C C . LYS A 1 313 ? -15.566 -2.549 28.214 1.00 32.47 313 LYS A C 1
ATOM 2454 O O . LYS A 1 313 ? -16.617 -3.156 28.018 1.00 33.05 313 LYS A O 1
ATOM 2460 N N . LYS A 1 314 ? -15.488 -1.460 28.976 1.00 30.66 314 LYS A N 1
ATOM 2461 C CA . LYS A 1 314 ? -16.662 -0.867 29.613 1.00 34.63 314 LYS A CA 1
ATOM 2462 C C . LYS A 1 314 ? -17.648 -0.364 28.565 1.00 33.46 314 LYS A C 1
ATOM 2463 O O . LYS A 1 314 ? -18.838 -0.689 28.611 1.00 32.37 314 LYS A O 1
ATOM 2469 N N . ASP A 1 315 ? -17.148 0.432 27.624 1.00 29.24 315 ASP A N 1
ATOM 2470 C CA . ASP A 1 315 ? -17.983 0.983 26.564 1.00 30.82 315 ASP A CA 1
ATOM 2471 C C . ASP A 1 315 ? -18.595 -0.115 25.693 1.00 33.92 315 ASP A C 1
ATOM 2472 O O . ASP A 1 315 ? -19.748 -0.016 25.283 1.00 31.63 315 ASP A O 1
ATOM 2477 N N . ASN A 1 316 ? -17.824 -1.161 25.414 1.00 29.05 316 ASN A N 1
ATOM 2478 C CA . ASN A 1 316 ? -18.320 -2.261 24.591 1.00 31.56 316 ASN A CA 1
ATOM 2479 C C . ASN A 1 316 ? -19.354 -3.121 25.318 1.00 34.77 316 ASN A C 1
ATOM 2480 O O . ASN A 1 316 ? -20.324 -3.576 24.714 1.00 27.20 316 ASN A O 1
ATOM 2485 N N . ASP A 1 317 ? -19.148 -3.343 26.613 1.00 26.99 317 ASP A N 1
ATOM 2486 C CA . ASP A 1 317 ? -20.069 -4.167 27.392 1.00 33.39 317 ASP A CA 1
ATOM 2487 C C . ASP A 1 317 ? -21.393 -3.461 27.686 1.00 30.47 317 ASP A C 1
ATOM 2488 O O . ASP A 1 317 ? -22.434 -4.103 27.791 1.00 31.04 317 ASP A O 1
ATOM 2493 N N . PHE A 1 318 ? -21.351 -2.140 27.813 1.00 29.31 318 PHE A N 1
ATOM 2494 C CA . PHE A 1 318 ? -22.558 -1.374 28.109 1.00 30.57 318 PHE A CA 1
ATOM 2495 C C . PHE A 1 318 ? -23.239 -0.807 26.860 1.00 38.57 318 PHE A C 1
ATOM 2496 O O . PHE A 1 318 ? -24.465 -0.824 26.756 1.00 34.50 318 PHE A O 1
ATOM 2504 N N . ILE A 1 319 ? -22.447 -0.315 25.912 1.00 30.11 319 ILE A N 1
ATOM 2505 C CA . ILE A 1 319 ? -22.999 0.419 24.775 1.00 32.57 319 ILE A CA 1
ATOM 2506 C C . ILE A 1 319 ? -22.971 -0.333 23.440 1.00 35.13 319 ILE A C 1
ATOM 2507 O O . ILE A 1 319 ? -24.020 -0.684 22.897 1.00 34.08 319 ILE A O 1
ATOM 2512 N N . TYR A 1 320 ? -21.773 -0.575 22.917 1.00 30.16 320 TYR A N 1
ATOM 2513 C CA . TYR A 1 320 ? -21.623 -1.034 21.538 1.00 30.23 320 TYR A CA 1
ATOM 2514 C C . TYR A 1 320 ? -21.910 -2.523 21.319 1.00 29.92 320 TYR A C 1
ATOM 2515 O O . TYR A 1 320 ? -22.332 -2.909 20.230 1.00 30.80 320 TYR A O 1
ATOM 2524 N N . HIS A 1 321 ? -21.683 -3.344 22.343 1.00 27.25 321 HIS A N 1
ATOM 2525 C CA . HIS A 1 321 ? -22.008 -4.774 22.295 1.00 30.47 321 HIS A CA 1
ATOM 2526 C C . HIS A 1 321 ? -21.433 -5.484 21.072 1.00 34.13 321 HIS A C 1
ATOM 2527 O O . HIS A 1 321 ? -22.101 -6.318 20.460 1.00 35.79 321 HIS A O 1
ATOM 2534 N N . GLU A 1 322 ? -20.198 -5.152 20.715 1.00 30.65 322 GLU A N 1
ATOM 2535 C CA . GLU A 1 322 ? -19.586 -5.724 19.526 1.00 30.46 322 GLU A CA 1
ATOM 2536 C C . GLU A 1 322 ? -18.771 -6.964 19.859 1.00 30.78 322 GLU A C 1
ATOM 2537 O O . GLU A 1 322 ? -18.157 -7.050 20.921 1.00 35.20 322 GLU A O 1
ATOM 2543 N N . ALA A 1 323 ? -18.782 -7.930 18.949 1.00 28.54 323 ALA A N 1
ATOM 2544 C CA . ALA A 1 323 ? -18.003 -9.146 19.127 1.00 32.85 323 ALA A CA 1
ATOM 2545 C C . ALA A 1 323 ? -16.517 -8.810 19.225 1.00 36.67 323 ALA A C 1
ATOM 2546 O O . ALA A 1 323 ? -16.005 -8.014 18.438 1.00 35.04 323 ALA A O 1
ATOM 2548 N N . VAL A 1 324 ? -15.831 -9.404 20.197 1.00 37.27 324 VAL A N 1
ATOM 2549 C CA . VAL A 1 324 ? -14.393 -9.209 20.339 1.00 32.92 324 VAL A CA 1
ATOM 2550 C C . VAL A 1 324 ? -13.663 -10.286 19.544 1.00 39.61 324 VAL A C 1
ATOM 2551 O O . VAL A 1 324 ? -13.614 -11.442 19.962 1.00 43.39 324 VAL A O 1
ATOM 2555 N N . PRO A 1 325 ? -13.092 -9.906 18.389 1.00 32.99 325 PRO A N 1
ATOM 2556 C CA . PRO A 1 325 ? -12.502 -10.878 17.461 1.00 37.73 325 PRO A CA 1
ATOM 2557 C C . PRO A 1 325 ? -11.211 -11.495 17.989 1.00 42.81 325 PRO A C 1
ATOM 2558 O O . PRO A 1 325 ? -10.504 -10.865 18.776 1.00 43.08 325 PRO A O 1
ATOM 2562 N N . ALA A 1 326 ? -10.914 -12.720 17.566 1.00 46.27 326 ALA A N 1
ATOM 2563 C CA . ALA A 1 326 ? -9.616 -13.317 17.851 1.00 46.33 326 ALA A CA 1
ATOM 2564 C C . ALA A 1 326 ? -8.579 -12.614 16.989 1.00 51.16 326 ALA A C 1
ATOM 2565 O O . ALA A 1 326 ? -8.858 -12.278 15.839 1.00 47.00 326 ALA A O 1
ATOM 2567 N N . LEU A 1 327 ? -7.386 -12.400 17.538 1.00 48.48 327 LEU A N 1
ATOM 2568 C CA . LEU A 1 327 ? -6.334 -11.666 16.835 1.00 46.79 327 LEU A CA 1
ATOM 2569 C C . LEU A 1 327 ? -5.945 -12.307 15.502 1.00 50.19 327 LEU A C 1
ATOM 2570 O O . LEU A 1 327 ? -5.543 -11.614 14.566 1.00 52.02 327 LEU A O 1
ATOM 2575 N N . ASP A 1 328 ? -6.079 -13.627 15.422 1.00 50.86 328 ASP A N 1
ATOM 2576 C CA . ASP A 1 328 ? -5.641 -14.383 14.252 1.00 55.97 328 ASP A CA 1
ATOM 2577 C C . ASP A 1 328 ? -6.538 -14.144 13.039 1.00 55.26 328 ASP A C 1
ATOM 2578 O O . ASP A 1 328 ? -6.205 -14.538 11.920 1.00 56.89 328 ASP A O 1
ATOM 2583 N N . THR A 1 329 ? -7.675 -13.496 13.272 1.00 50.36 329 THR A N 1
ATOM 2584 C CA . THR A 1 329 ? -8.610 -13.163 12.204 1.00 53.99 329 THR A CA 1
ATOM 2585 C C . THR A 1 329 ? -8.340 -11.771 11.642 1.00 51.51 329 THR A C 1
ATOM 2586 O O . THR A 1 329 ? -8.897 -11.390 10.612 1.00 53.34 329 THR A O 1
ATOM 2590 N N . LEU A 1 330 ? -7.487 -11.016 12.326 1.00 51.20 330 LEU A N 1
ATOM 2591 C CA . LEU A 1 330 ? -7.173 -9.649 11.925 1.00 51.77 330 LEU A CA 1
ATOM 2592 C C . LEU A 1 330 ? -5.877 -9.567 11.113 1.00 53.67 330 LEU A C 1
ATOM 2593 O O . LEU A 1 330 ? -4.998 -10.423 11.237 1.00 51.49 330 LEU A O 1
ATOM 2598 N N . GLN A 1 331 ? -5.771 -8.538 10.276 1.00 49.06 331 GLN A N 1
ATOM 2599 C CA . GLN A 1 331 ? -4.572 -8.314 9.474 1.00 53.71 331 GLN A CA 1
ATOM 2600 C C . GLN A 1 331 ? -3.404 -7.926 10.379 1.00 53.94 331 GLN A C 1
ATOM 2601 O O . GLN A 1 331 ? -3.459 -6.903 11.062 1.00 52.90 331 GLN A O 1
ATOM 2607 N N . PRO A 1 332 ? -2.342 -8.748 10.389 1.00 54.12 332 PRO A N 1
ATOM 2608 C CA . PRO A 1 332 ? -1.205 -8.538 11.293 1.00 53.43 332 PRO A CA 1
ATOM 2609 C C . PRO A 1 332 ? -0.392 -7.306 10.918 1.00 48.28 332 PRO A C 1
ATOM 2610 O O . PRO A 1 332 ? -0.323 -6.948 9.744 1.00 44.32 332 PRO A O 1
ATOM 2614 N N . VAL A 1 333 ? 0.218 -6.669 11.912 1.00 48.65 333 VAL A N 1
ATOM 2615 C CA . VAL A 1 333 ? 1.007 -5.469 11.670 1.00 38.26 333 VAL A CA 1
ATOM 2616 C C . VAL A 1 333 ? 2.310 -5.824 10.959 1.00 38.21 333 VAL A C 1
ATOM 2617 O O . VAL A 1 333 ? 3.031 -6.728 11.384 1.00 34.02 333 VAL A O 1
ATOM 2621 N N . LYS A 1 334 ? 2.605 -5.119 9.872 1.00 35.00 334 LYS A N 1
ATOM 2622 C CA . LYS A 1 334 ? 3.867 -5.310 9.171 1.00 33.03 334 LYS A CA 1
ATOM 2623 C C . LYS A 1 334 ? 4.871 -4.296 9.693 1.00 31.37 334 LYS A C 1
ATOM 2624 O O . LYS A 1 334 ? 4.603 -3.094 9.696 1.00 27.38 334 LYS A O 1
ATOM 2630 N N . GLY A 1 335 ? 6.022 -4.783 10.142 1.00 27.85 335 GLY A N 1
ATOM 2631 C CA . GLY A 1 335 ? 7.069 -3.907 10.627 1.00 28.48 335 GLY A CA 1
ATOM 2632 C C . GLY A 1 335 ? 7.550 -2.963 9.543 1.00 26.50 335 GLY A C 1
ATOM 2633 O O . GLY A 1 335 ? 7.633 -3.336 8.373 1.00 29.71 335 GLY A O 1
ATOM 2634 N N . ALA A 1 336 ? 7.857 -1.732 9.936 1.00 25.00 336 ALA A N 1
ATOM 2635 C CA . ALA A 1 336 ? 8.387 -0.746 9.005 1.00 25.77 336 ALA A CA 1
ATOM 2636 C C . ALA A 1 336 ? 9.853 -0.464 9.295 1.00 26.37 336 ALA A C 1
ATOM 2637 O O . ALA A 1 336 ? 10.177 0.240 10.250 1.00 23.03 336 ALA A O 1
ATOM 2639 N N . PRO A 1 337 ? 10.746 -0.999 8.450 1.00 25.07 337 PRO A N 1
ATOM 2640 C CA . PRO A 1 337 ? 12.187 -0.817 8.639 1.00 21.87 337 PRO A CA 1
ATOM 2641 C C . PRO A 1 337 ? 12.584 0.608 8.287 1.00 21.50 337 PRO A C 1
ATOM 2642 O O . PRO A 1 337 ? 12.469 0.998 7.125 1.00 24.45 337 PRO A O 1
ATOM 2646 N N . LEU A 1 338 ? 13.045 1.375 9.269 1.00 16.61 338 LEU A N 1
ATOM 2647 C CA . LEU A 1 338 ? 13.397 2.766 9.024 1.00 19.80 338 LEU A CA 1
ATOM 2648 C C . LEU A 1 338 ? 14.869 3.027 9.316 1.00 16.80 338 LEU A C 1
ATOM 2649 O O . LEU A 1 338 ? 15.331 4.166 9.241 1.00 17.77 338 LEU A O 1
ATOM 2654 N N . VAL A 1 339 ? 15.597 1.963 9.643 1.00 15.00 339 VAL A N 1
ATOM 2655 C CA . VAL A 1 339 ? 17.011 2.069 9.985 1.00 15.74 339 VAL A CA 1
ATOM 2656 C C . VAL A 1 339 ? 17.853 1.104 9.155 1.00 17.38 339 VAL A C 1
ATOM 2657 O O . VAL A 1 339 ? 17.335 0.141 8.584 1.00 16.39 339 VAL A O 1
ATOM 2661 N N . LYS A 1 340 ? 19.154 1.369 9.096 1.00 18.38 340 LYS A N 1
ATOM 2662 C CA . LYS A 1 340 ? 20.075 0.557 8.312 1.00 20.46 340 LYS A CA 1
ATOM 2663 C C . LYS A 1 340 ? 21.502 0.799 8.779 1.00 19.39 340 LYS A C 1
ATOM 2664 O O . LYS A 1 340 ? 21.791 1.829 9.389 1.00 19.58 340 LYS A O 1
ATOM 2670 N N . PRO A 1 341 ? 22.399 -0.161 8.511 1.00 18.66 341 PRO A N 1
ATOM 2671 C CA . PRO A 1 341 ? 23.822 0.070 8.765 1.00 17.14 341 PRO A CA 1
ATOM 2672 C C . PRO A 1 341 ? 24.321 1.163 7.832 1.00 21.81 341 PRO A C 1
ATOM 2673 O O . PRO A 1 341 ? 24.449 0.920 6.631 1.00 22.11 341 PRO A O 1
ATOM 2677 N N . LEU A 1 342 ? 24.588 2.349 8.370 1.00 21.26 342 LEU A N 1
ATOM 2678 C CA . LEU A 1 342 ? 25.034 3.463 7.543 1.00 21.12 342 LEU A CA 1
ATOM 2679 C C . LEU A 1 342 ? 26.431 3.220 6.977 1.00 31.56 342 LEU A C 1
ATOM 2680 O O . LEU A 1 342 ? 27.355 2.871 7.714 1.00 27.37 342 LEU A O 1
ATOM 2685 N N . PRO A 1 343 ? 26.577 3.395 5.654 1.00 33.15 343 PRO A N 1
ATOM 2686 C CA . PRO A 1 343 ? 27.816 3.128 4.913 1.00 34.43 343 PRO A CA 1
ATOM 2687 C C . PRO A 1 343 ? 29.083 3.726 5.527 1.00 34.59 343 PRO A C 1
ATOM 2688 O O . PRO A 1 343 ? 29.128 4.909 5.875 1.00 31.41 343 PRO A O 1
ATOM 2692 N N . VAL A 1 344 ? 30.100 2.879 5.658 1.00 37.50 344 VAL A N 1
ATOM 2693 C CA . VAL A 1 344 ? 31.435 3.296 6.056 1.00 38.51 344 VAL A CA 1
ATOM 2694 C C . VAL A 1 344 ? 32.333 3.286 4.821 1.00 39.32 344 VAL A C 1
ATOM 2695 O O . VAL A 1 344 ? 32.307 2.335 4.037 1.00 40.62 344 VAL A O 1
ATOM 2699 N N . ASN A 1 345 ? 33.110 4.350 4.639 1.00 37.10 345 ASN A N 1
ATOM 2700 C CA . ASN A 1 345 ? 34.137 4.387 3.603 1.00 40.10 345 ASN A CA 1
ATOM 2701 C C . ASN A 1 345 ? 35.482 4.771 4.205 1.00 34.99 345 ASN A C 1
ATOM 2702 O O . ASN A 1 345 ? 35.737 5.949 4.461 1.00 32.74 345 ASN A O 1
ATOM 2707 N N . PRO A 1 346 ? 36.345 3.769 4.434 1.00 37.66 346 PRO A N 1
ATOM 2708 C CA . PRO A 1 346 ? 37.632 3.922 5.121 1.00 35.46 346 PRO A CA 1
ATOM 2709 C C . PRO A 1 346 ? 38.515 4.989 4.490 1.00 40.50 346 PRO A C 1
ATOM 2710 O O . PRO A 1 346 ? 39.260 5.661 5.200 1.00 38.81 346 PRO A O 1
ATOM 2714 N N . THR A 1 347 ? 38.420 5.141 3.173 1.00 33.76 347 THR A N 1
ATOM 2715 C CA . THR A 1 347 ? 39.285 6.055 2.438 1.00 41.18 347 THR A CA 1
ATOM 2716 C C . THR A 1 347 ? 38.594 7.358 2.047 1.00 44.01 347 THR A C 1
ATOM 2717 O O . THR A 1 347 ? 39.000 8.010 1.084 1.00 44.68 347 THR A O 1
ATOM 2721 N N . ASP A 1 348 ? 37.552 7.727 2.789 1.00 41.84 348 ASP A N 1
ATOM 2722 C CA . ASP A 1 348 ? 36.870 9.002 2.575 1.00 44.89 348 ASP A CA 1
ATOM 2723 C C . ASP A 1 348 ? 37.824 10.143 2.908 1.00 41.15 348 ASP A C 1
ATOM 2724 O O . ASP A 1 348 ? 38.228 10.303 4.060 1.00 40.15 348 ASP A O 1
ATOM 2729 N N . PRO A 1 349 ? 38.187 10.944 1.896 1.00 42.40 349 PRO A N 1
ATOM 2730 C CA . PRO A 1 349 ? 39.135 12.045 2.096 1.00 43.06 349 PRO A CA 1
ATOM 2731 C C . PRO A 1 349 ? 38.635 13.046 3.128 1.00 40.95 349 PRO A C 1
ATOM 2732 O O . PRO A 1 349 ? 39.438 13.724 3.762 1.00 42.59 349 PRO A O 1
ATOM 2736 N N . ALA A 1 350 ? 37.319 13.134 3.285 1.00 42.52 350 ALA A N 1
ATOM 2737 C CA . ALA A 1 350 ? 36.723 14.043 4.256 1.00 39.69 350 ALA A CA 1
ATOM 2738 C C . ALA A 1 350 ? 37.084 13.675 5.695 1.00 41.97 350 ALA A C 1
ATOM 2739 O O . ALA A 1 350 ? 37.177 14.551 6.557 1.00 46.73 350 ALA A O 1
ATOM 2741 N N . VAL A 1 351 ? 37.282 12.383 5.953 1.00 37.60 351 VAL A N 1
ATOM 2742 C CA . VAL A 1 351 ? 37.592 11.913 7.305 1.00 41.06 351 VAL A CA 1
ATOM 2743 C C . VAL A 1 351 ? 39.071 11.567 7.521 1.00 41.18 351 VAL A C 1
ATOM 2744 O O . VAL A 1 351 ? 39.577 11.668 8.639 1.00 39.40 351 VAL A O 1
ATOM 2748 N N . THR A 1 352 ? 39.759 11.162 6.456 1.00 30.83 352 THR A N 1
ATOM 2749 C CA . THR A 1 352 ? 41.155 10.736 6.560 1.00 33.64 352 THR A CA 1
ATOM 2750 C C . THR A 1 352 ? 42.141 11.889 6.433 1.00 33.16 352 THR A C 1
ATOM 2751 O O . THR A 1 352 ? 43.166 11.923 7.115 1.00 36.74 352 THR A O 1
ATOM 2755 N N . GLY A 1 353 ? 41.835 12.828 5.547 1.00 36.37 353 GLY A N 1
ATOM 2756 C CA . GLY A 1 353 ? 42.783 13.868 5.208 1.00 39.22 353 GLY A CA 1
ATOM 2757 C C . GLY A 1 353 ? 43.821 13.306 4.257 1.00 30.29 353 GLY A C 1
ATOM 2758 O O . GLY A 1 353 ? 43.714 12.154 3.834 1.00 30.00 353 GLY A O 1
ATOM 2759 N N . PRO A 1 354 ? 44.833 14.116 3.914 1.00 32.40 354 PRO A N 1
ATOM 2760 C CA . PRO A 1 354 ? 45.867 13.717 2.951 1.00 28.50 354 PRO A CA 1
ATOM 2761 C C . PRO A 1 354 ? 46.593 12.423 3.329 1.00 27.85 354 PRO A C 1
ATOM 2762 O O . PRO A 1 354 ? 46.820 12.177 4.516 1.00 24.96 354 PRO A O 1
ATOM 2766 N N . ASP A 1 355 ? 46.944 11.615 2.328 1.00 25.58 355 ASP A N 1
ATOM 2767 C CA . ASP A 1 355 ? 47.778 10.435 2.539 1.00 24.89 355 ASP A CA 1
ATOM 2768 C C . ASP A 1 355 ? 49.073 10.880 3.215 1.00 29.70 355 ASP A C 1
ATOM 2769 O O . ASP A 1 355 ? 49.846 11.649 2.642 1.00 25.87 355 ASP A O 1
ATOM 2774 N N . ILE A 1 356 ? 49.285 10.407 4.441 1.00 27.79 356 ILE A N 1
ATOM 2775 C CA . ILE A 1 356 ? 50.475 10.739 5.225 1.00 25.86 356 ILE A CA 1
ATOM 2776 C C . ILE A 1 356 ? 51.761 10.363 4.487 1.00 28.62 356 ILE A C 1
ATOM 2777 O O . ILE A 1 356 ? 52.784 11.043 4.608 1.00 26.43 356 ILE A O 1
ATOM 2782 N N . PHE A 1 357 ? 51.688 9.302 3.690 1.00 27.18 357 PHE A N 1
ATOM 2783 C CA . PHE A 1 357 ? 52.860 8.785 2.995 1.00 27.71 357 PHE A CA 1
ATOM 2784 C C . PHE A 1 357 ? 52.961 9.277 1.549 1.00 30.62 357 PHE A C 1
ATOM 2785 O O . PHE A 1 357 ? 53.615 8.650 0.714 1.00 27.47 357 PHE A O 1
ATOM 2793 N N . ALA A 1 358 ? 52.317 10.406 1.264 1.00 27.38 358 ALA A N 1
ATOM 2794 C CA . ALA A 1 358 ? 52.404 11.031 -0.054 1.00 30.85 358 ALA A CA 1
ATOM 2795 C C . ALA A 1 358 ? 53.847 11.421 -0.359 1.00 31.42 358 ALA A C 1
ATOM 2796 O O . ALA A 1 358 ? 54.497 12.094 0.442 1.00 32.47 358 ALA A O 1
ATOM 2798 N N . LYS A 1 359 ? 54.330 11.009 -1.528 1.00 26.69 359 LYS A N 1
ATOM 2799 C CA . LYS A 1 359 ? 55.744 11.120 -1.874 1.00 32.44 359 LYS A CA 1
ATOM 2800 C C . LYS A 1 359 ? 55.924 11.589 -3.318 1.00 31.02 359 LYS A C 1
ATOM 2801 O O . LYS A 1 359 ? 55.855 10.788 -4.251 1.00 26.39 359 LYS A O 1
ATOM 2807 N N . LEU A 1 360 ? 56.163 12.886 -3.494 1.00 29.77 360 LEU A N 1
ATOM 2808 C CA . LEU A 1 360 ? 56.290 13.477 -4.825 1.00 27.91 360 LEU A CA 1
ATOM 2809 C C . LEU A 1 360 ? 57.561 13.030 -5.556 1.00 34.52 360 LEU A C 1
ATOM 2810 O O . LEU A 1 360 ? 57.541 12.797 -6.765 1.00 32.53 360 LEU A O 1
ATOM 2815 N N . VAL A 1 361 ? 58.661 12.915 -4.815 1.00 32.01 361 VAL A N 1
ATOM 2816 C CA . VAL A 1 361 ? 59.938 12.471 -5.375 1.00 41.55 361 VAL A CA 1
ATOM 2817 C C . VAL A 1 361 ? 60.785 11.736 -4.343 1.00 43.55 361 VAL A C 1
ATOM 2818 O O . VAL A 1 361 ? 60.430 10.654 -3.874 1.00 44.88 361 VAL A O 1
ATOM 2823 N N . MET B 1 1 ? 63.465 3.280 47.255 1.00 47.52 1 MET B N 1
ATOM 2824 C CA . MET B 1 1 ? 62.276 2.441 47.180 1.00 49.98 1 MET B CA 1
ATOM 2825 C C . MET B 1 1 ? 61.158 2.959 48.079 1.00 51.32 1 MET B C 1
ATOM 2826 O O . MET B 1 1 ? 60.061 2.400 48.097 1.00 54.61 1 MET B O 1
ATOM 2831 N N . GLU B 1 2 ? 61.438 4.031 48.816 1.00 52.78 2 GLU B N 1
ATOM 2832 C CA . GLU B 1 2 ? 60.495 4.555 49.803 1.00 57.43 2 GLU B CA 1
ATOM 2833 C C . GLU B 1 2 ? 59.246 5.165 49.162 1.00 53.76 2 GLU B C 1
ATOM 2834 O O . GLU B 1 2 ? 58.136 4.989 49.661 1.00 46.75 2 GLU B O 1
ATOM 2840 N N . ALA B 1 3 ? 59.432 5.869 48.049 1.00 54.35 3 ALA B N 1
ATOM 2841 C CA . ALA B 1 3 ? 58.321 6.513 47.358 1.00 49.10 3 ALA B CA 1
ATOM 2842 C C . ALA B 1 3 ? 57.951 5.754 46.092 1.00 46.54 3 ALA B C 1
ATOM 2843 O O . ALA B 1 3 ? 57.540 6.356 45.099 1.00 46.17 3 ALA B O 1
ATOM 2845 N N . VAL B 1 4 ? 58.107 4.433 46.134 1.00 43.40 4 VAL B N 1
ATOM 2846 C CA . VAL B 1 4 ? 57.760 3.582 45.000 1.00 42.47 4 VAL B CA 1
ATOM 2847 C C . VAL B 1 4 ? 56.293 3.760 44.613 1.00 42.31 4 VAL B C 1
ATOM 2848 O O . VAL B 1 4 ? 55.411 3.738 45.475 1.00 37.80 4 VAL B O 1
ATOM 2852 N N . PRO B 1 5 ? 56.036 3.990 43.314 1.00 39.35 5 PRO B N 1
ATOM 2853 C CA . PRO B 1 5 ? 54.664 4.019 42.807 1.00 38.03 5 PRO B CA 1
ATOM 2854 C C . PRO B 1 5 ? 53.921 2.743 43.179 1.00 36.91 5 PRO B C 1
ATOM 2855 O O . PRO B 1 5 ? 54.501 1.654 43.180 1.00 36.15 5 PRO B O 1
ATOM 2859 N N . ARG B 1 6 ? 52.642 2.889 43.500 1.00 36.88 6 ARG B N 1
ATOM 2860 C CA . ARG B 1 6 ? 51.859 1.783 44.026 1.00 33.50 6 ARG B CA 1
ATOM 2861 C C . ARG B 1 6 ? 51.303 0.889 42.922 1.00 31.56 6 ARG B C 1
ATOM 2862 O O . ARG B 1 6 ? 50.862 1.375 41.879 1.00 34.65 6 ARG B O 1
ATOM 2870 N N . MET B 1 7 ? 51.334 -0.421 43.154 1.00 23.98 7 MET B N 1
ATOM 2871 C CA . MET B 1 7 ? 50.690 -1.372 42.254 1.00 24.87 7 MET B CA 1
ATOM 2872 C C . MET B 1 7 ? 49.176 -1.280 42.436 1.00 27.79 7 MET B C 1
ATOM 2873 O O . MET B 1 7 ? 48.702 -0.916 43.513 1.00 24.40 7 MET B O 1
ATOM 2878 N N . PRO B 1 8 ? 48.408 -1.592 41.379 1.00 29.97 8 PRO B N 1
ATOM 2879 C CA . PRO B 1 8 ? 46.951 -1.633 41.541 1.00 31.80 8 PRO B CA 1
ATOM 2880 C C . PRO B 1 8 ? 46.538 -2.861 42.342 1.00 28.98 8 PRO B C 1
ATOM 2881 O O . PRO B 1 8 ? 47.269 -3.854 42.355 1.00 24.94 8 PRO B O 1
ATOM 2885 N N . MET B 1 9 ? 45.391 -2.790 43.009 1.00 27.71 9 MET B N 1
ATOM 2886 C CA . MET B 1 9 ? 44.903 -3.909 43.804 1.00 26.84 9 MET B CA 1
ATOM 2887 C C . MET B 1 9 ? 43.648 -4.508 43.177 1.00 26.88 9 MET B C 1
ATOM 2888 O O . MET B 1 9 ? 42.887 -3.814 42.504 1.00 25.79 9 MET B O 1
ATOM 2893 N N . ILE B 1 10 ? 43.443 -5.803 43.392 1.00 22.76 10 ILE B N 1
ATOM 2894 C CA . ILE B 1 10 ? 42.251 -6.479 42.897 1.00 28.22 10 ILE B CA 1
ATOM 2895 C C . ILE B 1 10 ? 41.114 -6.352 43.910 1.00 28.54 10 ILE B C 1
ATOM 2896 O O . ILE B 1 10 ? 41.329 -6.509 45.114 1.00 23.67 10 ILE B O 1
ATOM 2901 N N . TRP B 1 11 ? 39.910 -6.049 43.430 1.00 24.26 11 TRP B N 1
ATOM 2902 C CA . TRP B 1 11 ? 38.733 -6.055 44.294 1.00 25.71 11 TRP B CA 1
ATOM 2903 C C . TRP B 1 11 ? 37.595 -6.839 43.648 1.00 27.15 11 TRP B C 1
ATOM 2904 O O . TRP B 1 11 ? 37.579 -7.030 42.431 1.00 24.25 11 TRP B O 1
ATOM 2915 N N . LEU B 1 12 ? 36.652 -7.293 44.467 1.00 25.42 12 LEU B N 1
ATOM 2916 C CA . LEU B 1 12 ? 35.556 -8.129 43.985 1.00 28.76 12 LEU B CA 1
ATOM 2917 C C . LEU B 1 12 ? 34.238 -7.356 43.918 1.00 27.40 12 LEU B C 1
ATOM 2918 O O . LEU B 1 12 ? 33.963 -6.498 44.762 1.00 25.12 12 LEU B O 1
ATOM 2923 N N . ASP B 1 13 ? 33.432 -7.655 42.903 1.00 31.35 13 ASP B N 1
ATOM 2924 C CA . ASP B 1 13 ? 32.115 -7.046 42.776 1.00 33.67 13 ASP B CA 1
ATOM 2925 C C . ASP B 1 13 ? 31.135 -7.713 43.736 1.00 26.77 13 ASP B C 1
ATOM 2926 O O . ASP B 1 13 ? 31.285 -8.891 44.066 1.00 22.47 13 ASP B O 1
ATOM 2931 N N . LEU B 1 14 ? 30.146 -6.953 44.196 1.00 28.58 14 LEU B N 1
ATOM 2932 C CA . LEU B 1 14 ? 29.124 -7.490 45.087 1.00 28.16 14 LEU B CA 1
ATOM 2933 C C . LEU B 1 14 ? 28.078 -8.247 44.276 1.00 29.32 14 LEU B C 1
ATOM 2934 O O . LEU B 1 14 ? 27.756 -7.855 43.152 1.00 28.13 14 LEU B O 1
ATOM 2939 N N . LYS B 1 15 ? 27.558 -9.336 44.835 1.00 27.96 15 LYS B N 1
ATOM 2940 C CA . LYS B 1 15 ? 26.538 -10.123 44.149 1.00 26.19 15 LYS B CA 1
ATOM 2941 C C . LYS B 1 15 ? 25.213 -9.370 44.100 1.00 29.97 15 LYS B C 1
ATOM 2942 O O . LYS B 1 15 ? 24.938 -8.521 44.949 1.00 29.63 15 LYS B O 1
ATOM 2948 N N . GLU B 1 16 ? 24.398 -9.682 43.098 1.00 28.53 16 GLU B N 1
ATOM 2949 C CA . GLU B 1 16 ? 23.075 -9.087 42.974 1.00 30.54 16 GLU B CA 1
ATOM 2950 C C . GLU B 1 16 ? 22.019 -10.005 43.582 1.00 26.59 16 GLU B C 1
ATOM 2951 O O . GLU B 1 16 ? 22.036 -11.217 43.364 1.00 30.10 16 GLU B O 1
ATOM 2957 N N . ALA B 1 17 ? 21.101 -9.420 44.344 1.00 27.47 17 ALA B N 1
ATOM 2958 C CA . ALA B 1 17 ? 20.092 -10.194 45.059 1.00 31.01 17 ALA B CA 1
ATOM 2959 C C . ALA B 1 17 ? 18.808 -10.366 44.263 1.00 30.75 17 ALA B C 1
ATOM 2960 O O . ALA B 1 17 ? 18.408 -9.480 43.507 1.00 34.48 17 ALA B O 1
ATOM 2962 N N . GLY B 1 18 ? 18.165 -11.514 44.451 1.00 29.88 18 GLY B N 1
ATOM 2963 C CA . GLY B 1 18 ? 16.829 -11.739 43.937 1.00 33.89 18 GLY B CA 1
ATOM 2964 C C . GLY B 1 18 ? 15.857 -11.638 45.095 1.00 33.81 18 GLY B C 1
ATOM 2965 O O . GLY B 1 18 ? 16.032 -10.796 45.977 1.00 34.37 18 GLY B O 1
ATOM 2966 N N . ASP B 1 19 ? 14.846 -12.498 45.116 1.00 35.54 19 ASP B N 1
ATOM 2967 C CA . ASP B 1 19 ? 13.840 -12.430 46.170 1.00 36.30 19 ASP B CA 1
ATOM 2968 C C . ASP B 1 19 ? 14.132 -13.310 47.381 1.00 33.97 19 ASP B C 1
ATOM 2969 O O . ASP B 1 19 ? 14.744 -14.374 47.268 1.00 35.90 19 ASP B O 1
ATOM 2974 N N . PHE B 1 20 ? 13.681 -12.837 48.538 1.00 36.49 20 PHE B N 1
ATOM 2975 C CA . PHE B 1 20 ? 13.604 -13.645 49.746 1.00 38.57 20 PHE B CA 1
ATOM 2976 C C . PHE B 1 20 ? 12.376 -13.205 50.538 1.00 36.84 20 PHE B C 1
ATOM 2977 O O . PHE B 1 20 ? 12.454 -12.317 51.389 1.00 36.38 20 PHE B O 1
ATOM 2985 N N . HIS B 1 21 ? 11.239 -13.821 50.232 1.00 38.44 21 HIS B N 1
ATOM 2986 C CA . HIS B 1 21 ? 9.975 -13.481 50.873 1.00 46.17 21 HIS B CA 1
ATOM 2987 C C . HIS B 1 21 ? 9.827 -14.206 52.208 1.00 46.35 21 HIS B C 1
ATOM 2988 O O . HIS B 1 21 ? 9.299 -15.318 52.262 1.00 44.48 21 HIS B O 1
ATOM 2995 N N . PHE B 1 22 ? 10.289 -13.566 53.280 1.00 43.20 22 PHE B N 1
ATOM 2996 C CA . PHE B 1 22 ? 10.288 -14.184 54.603 1.00 42.72 22 PHE B CA 1
ATOM 2997 C C . PHE B 1 22 ? 9.028 -13.865 55.409 1.00 42.93 22 PHE B C 1
ATOM 2998 O O . PHE B 1 22 ? 8.611 -14.659 56.253 1.00 43.08 22 PHE B O 1
ATOM 3006 N N . GLN B 1 23 ? 8.431 -12.704 55.148 1.00 39.96 23 GLN B N 1
ATOM 3007 C CA . GLN B 1 23 ? 7.192 -12.308 55.819 1.00 48.38 23 GLN B CA 1
ATOM 3008 C C . GLN B 1 23 ? 6.041 -13.321 55.664 1.00 46.76 23 GLN B C 1
ATOM 3009 O O . GLN B 1 23 ? 5.442 -13.714 56.667 1.00 49.95 23 GLN B O 1
ATOM 3015 N N . PRO B 1 24 ? 5.727 -13.744 54.417 1.00 50.26 24 PRO B N 1
ATOM 3016 C CA . PRO B 1 24 ? 4.649 -14.729 54.259 1.00 50.05 24 PRO B CA 1
ATOM 3017 C C . PRO B 1 24 ? 4.930 -16.021 55.024 1.00 47.11 24 PRO B C 1
ATOM 3018 O O . PRO B 1 24 ? 4.007 -16.633 55.555 1.00 45.54 24 PRO B O 1
ATOM 3022 N N . ALA B 1 25 ? 6.198 -16.414 55.088 1.00 45.04 25 ALA B N 1
ATOM 3023 C CA . ALA B 1 25 ? 6.606 -17.608 55.823 1.00 47.43 25 ALA B CA 1
ATOM 3024 C C . ALA B 1 25 ? 6.412 -17.471 57.336 1.00 42.53 25 ALA B C 1
ATOM 3025 O O . ALA B 1 25 ? 5.813 -18.339 57.973 1.00 42.60 25 ALA B O 1
ATOM 3027 N N . VAL B 1 26 ? 6.940 -16.388 57.903 1.00 39.83 26 VAL B N 1
ATOM 3028 C CA . VAL B 1 26 ? 6.852 -16.142 59.341 1.00 42.55 26 VAL B CA 1
ATOM 3029 C C . VAL B 1 26 ? 5.401 -15.995 59.801 1.00 44.78 26 VAL B C 1
ATOM 3030 O O . VAL B 1 26 ? 4.995 -16.606 60.791 1.00 39.66 26 VAL B O 1
ATOM 3034 N N . LYS B 1 27 ? 4.626 -15.191 59.078 1.00 46.03 27 LYS B N 1
ATOM 3035 C CA . LYS B 1 27 ? 3.217 -14.980 59.406 1.00 42.65 27 LYS B CA 1
ATOM 3036 C C . LYS B 1 27 ? 2.417 -16.275 59.318 1.00 40.12 27 LYS B C 1
ATOM 3037 O O . LYS B 1 27 ? 1.543 -16.530 60.144 1.00 46.11 27 LYS B O 1
ATOM 3043 N N . LYS B 1 28 ? 2.718 -17.085 58.309 1.00 40.88 28 LYS B N 1
ATOM 3044 C CA . LYS B 1 28 ? 2.096 -18.395 58.165 1.00 40.59 28 LYS B CA 1
ATOM 3045 C C . LYS B 1 28 ? 2.469 -19.297 59.333 1.00 43.93 28 LYS B C 1
ATOM 3046 O O . LYS B 1 28 ? 1.626 -20.012 59.875 1.00 40.27 28 LYS B O 1
ATOM 3052 N N . PHE B 1 29 ? 3.745 -19.255 59.704 1.00 41.96 29 PHE B N 1
ATOM 3053 C CA . PHE B 1 29 ? 4.265 -20.013 60.836 1.00 38.97 29 PHE B CA 1
ATOM 3054 C C . PHE B 1 29 ? 3.508 -19.649 62.110 1.00 37.64 29 PHE B C 1
ATOM 3055 O O . PHE B 1 29 ? 3.095 -20.525 62.872 1.00 36.82 29 PHE B O 1
ATOM 3063 N N . VAL B 1 30 ? 3.327 -18.349 62.325 1.00 35.73 30 VAL B N 1
ATOM 3064 C CA . VAL B 1 30 ? 2.546 -17.842 63.448 1.00 39.98 30 VAL B CA 1
ATOM 3065 C C . VAL B 1 30 ? 1.114 -18.369 63.387 1.00 45.94 30 VAL B C 1
ATOM 3066 O O . VAL B 1 30 ? 0.556 -18.806 64.394 1.00 43.28 30 VAL B O 1
ATOM 3070 N N . LEU B 1 31 ? 0.538 -18.341 62.190 1.00 43.63 31 LEU B N 1
ATOM 3071 C CA . LEU B 1 31 ? -0.846 -18.756 61.979 1.00 43.83 31 LEU B CA 1
ATOM 3072 C C . LEU B 1 31 ? -1.072 -20.258 62.141 1.00 45.36 31 LEU B C 1
ATOM 3073 O O . LEU B 1 31 ? -2.100 -20.676 62.672 1.00 48.26 31 LEU B O 1
ATOM 3078 N N . LYS B 1 32 ? -0.117 -21.063 61.686 1.00 40.95 32 LYS B N 1
ATOM 3079 C CA . LYS B 1 32 ? -0.237 -22.517 61.776 1.00 43.01 32 LYS B CA 1
ATOM 3080 C C . LYS B 1 32 ? -0.232 -23.000 63.226 1.00 51.68 32 LYS B C 1
ATOM 3081 O O . LYS B 1 32 ? -0.751 -24.073 63.537 1.00 46.85 32 LYS B O 1
ATOM 3087 N N . ALA B 1 33 ? 0.353 -22.200 64.111 1.00 46.86 33 ALA B N 1
ATOM 3088 C CA . ALA B 1 33 ? 0.398 -22.533 65.529 1.00 51.45 33 ALA B CA 1
ATOM 3089 C C . ALA B 1 33 ? -0.659 -21.762 66.315 1.00 48.78 33 ALA B C 1
ATOM 3090 O O . ALA B 1 33 ? -0.489 -21.522 67.512 1.00 48.10 33 ALA B O 1
ATOM 3092 N N . ALA B 1 34 ? -1.739 -21.381 65.633 1.00 47.34 34 ALA B N 1
ATOM 3093 C CA . ALA B 1 34 ? -2.844 -20.634 66.237 1.00 53.53 34 ALA B CA 1
ATOM 3094 C C . ALA B 1 34 ? -2.355 -19.399 66.985 1.00 52.98 34 ALA B C 1
ATOM 3095 O O . ALA B 1 34 ? -2.840 -19.097 68.076 1.00 48.45 34 ALA B O 1
ATOM 3097 N N . GLY B 1 35 ? -1.394 -18.699 66.388 1.00 50.55 35 GLY B N 1
ATOM 3098 C CA . GLY B 1 35 ? -0.753 -17.555 67.012 1.00 51.35 35 GLY B CA 1
ATOM 3099 C C . GLY B 1 35 ? -1.708 -16.532 67.591 1.00 59.49 35 GLY B C 1
ATOM 3100 O O . GLY B 1 35 ? -2.679 -16.134 66.946 1.00 61.32 35 GLY B O 1
ATOM 3101 N N . GLU B 1 36 ? -1.427 -16.111 68.819 1.00 62.28 36 GLU B N 1
ATOM 3102 C CA . GLU B 1 36 ? -2.272 -15.155 69.526 1.00 66.23 36 GLU B CA 1
ATOM 3103 C C . GLU B 1 36 ? -1.943 -13.718 69.122 1.00 67.05 36 GLU B C 1
ATOM 3104 O O . GLU B 1 36 ? -0.821 -13.253 69.331 1.00 66.51 36 GLU B O 1
ATOM 3110 N N . ASN B 1 37 ? -2.931 -13.024 68.557 1.00 65.14 37 ASN B N 1
ATOM 3111 C CA . ASN B 1 37 ? -2.735 -11.680 68.017 1.00 64.06 37 ASN B CA 1
ATOM 3112 C C . ASN B 1 37 ? -1.555 -11.671 67.049 1.00 64.17 37 ASN B C 1
ATOM 3113 O O . ASN B 1 37 ? -0.482 -11.163 67.373 1.00 64.36 37 ASN B O 1
ATOM 3118 N N . PRO B 1 38 ? -1.765 -12.223 65.846 1.00 63.44 38 PRO B N 1
ATOM 3119 C CA . PRO B 1 38 ? -0.681 -12.605 64.935 1.00 61.36 38 PRO B CA 1
ATOM 3120 C C . PRO B 1 38 ? 0.072 -11.417 64.346 1.00 61.45 38 PRO B C 1
ATOM 3121 O O . PRO B 1 38 ? 1.300 -11.446 64.266 1.00 59.60 38 PRO B O 1
ATOM 3125 N N . GLU B 1 39 ? -0.667 -10.387 63.948 1.00 61.78 39 GLU B N 1
ATOM 3126 C CA . GLU B 1 39 ? -0.109 -9.252 63.221 1.00 57.96 39 GLU B CA 1
ATOM 3127 C C . GLU B 1 39 ? 0.596 -8.242 64.132 1.00 59.00 39 GLU B C 1
ATOM 3128 O O . GLU B 1 39 ? 0.892 -7.122 63.718 1.00 56.75 39 GLU B O 1
ATOM 3134 N N . ALA B 1 40 ? 0.868 -8.644 65.370 1.00 55.82 40 ALA B N 1
ATOM 3135 C CA . ALA B 1 40 ? 1.645 -7.815 66.285 1.00 56.93 40 ALA B CA 1
ATOM 3136 C C . ALA B 1 40 ? 3.115 -7.827 65.878 1.00 50.62 40 ALA B C 1
ATOM 3137 O O . ALA B 1 40 ? 3.881 -6.933 66.239 1.00 51.89 40 ALA B O 1
ATOM 3139 N N . TYR B 1 41 ? 3.492 -8.853 65.123 1.00 49.43 41 TYR B N 1
ATOM 3140 C CA . TYR B 1 41 ? 4.870 -9.053 64.698 1.00 52.41 41 TYR B CA 1
ATOM 3141 C C . TYR B 1 41 ? 5.168 -8.411 63.342 1.00 54.09 41 TYR B C 1
ATOM 3142 O O . TYR B 1 41 ? 6.298 -8.469 62.856 1.00 51.59 41 TYR B O 1
ATOM 3151 N N . ASN B 1 42 ? 4.156 -7.802 62.732 1.00 54.46 42 ASN B N 1
ATOM 3152 C CA . ASN B 1 42 ? 4.322 -7.177 61.422 1.00 54.59 42 ASN B CA 1
ATOM 3153 C C . ASN B 1 42 ? 5.355 -6.053 61.414 1.00 52.89 42 ASN B C 1
ATOM 3154 O O . ASN B 1 42 ? 5.997 -5.798 60.397 1.00 49.58 42 ASN B O 1
ATOM 3159 N N . GLU B 1 43 ? 5.512 -5.390 62.555 1.00 50.76 43 GLU B N 1
ATOM 3160 C CA . GLU B 1 43 ? 6.444 -4.275 62.668 1.00 54.88 43 GLU B CA 1
ATOM 3161 C C . GLU B 1 43 ? 7.901 -4.730 62.700 1.00 54.46 43 GLU B C 1
ATOM 3162 O O . GLU B 1 43 ? 8.768 -4.093 62.101 1.00 51.98 43 GLU B O 1
ATOM 3168 N N . GLU B 1 44 ? 8.167 -5.833 63.396 1.00 49.99 44 GLU B N 1
ATOM 3169 C CA . GLU B 1 44 ? 9.525 -6.359 63.492 1.00 49.84 44 GLU B CA 1
ATOM 3170 C C . GLU B 1 44 ? 9.948 -7.050 62.193 1.00 50.14 44 GLU B C 1
ATOM 3171 O O . GLU B 1 44 ? 11.131 -7.089 61.863 1.00 44.01 44 GLU B O 1
ATOM 3177 N N . LEU B 1 45 ? 8.979 -7.586 61.456 1.00 43.34 45 LEU B N 1
ATOM 3178 C CA . LEU B 1 45 ? 9.251 -8.145 60.136 1.00 47.24 45 LEU B CA 1
ATOM 3179 C C . LEU B 1 45 ? 9.428 -7.016 59.123 1.00 48.43 45 LEU B C 1
ATOM 3180 O O . LEU B 1 45 ? 10.185 -7.140 58.159 1.00 41.55 45 LEU B O 1
ATOM 3185 N N . LYS B 1 46 ? 8.725 -5.911 59.354 1.00 46.88 46 LYS B N 1
ATOM 3186 C CA . LYS B 1 46 ? 8.840 -4.734 58.502 1.00 46.46 46 LYS B CA 1
ATOM 3187 C C . LYS B 1 46 ? 10.215 -4.092 58.657 1.00 44.33 46 LYS B C 1
ATOM 3188 O O . LYS B 1 46 ? 10.800 -3.615 57.683 1.00 41.69 46 LYS B O 1
ATOM 3194 N N . LYS B 1 47 ? 10.727 -4.087 59.885 1.00 43.30 47 LYS B N 1
ATOM 3195 C CA . LYS B 1 47 ? 12.075 -3.598 60.154 1.00 43.56 47 LYS B CA 1
ATOM 3196 C C . LYS B 1 47 ? 13.117 -4.446 59.435 1.00 40.41 47 LYS B C 1
ATOM 3197 O O . LYS B 1 47 ? 14.112 -3.926 58.931 1.00 37.16 47 LYS B O 1
ATOM 3203 N N . LEU B 1 48 ? 12.885 -5.754 59.397 1.00 39.79 48 LEU B N 1
ATOM 3204 C CA . LEU B 1 48 ? 13.826 -6.677 58.774 1.00 38.05 48 LEU B CA 1
ATOM 3205 C C . LEU B 1 48 ? 13.857 -6.513 57.258 1.00 41.08 48 LEU B C 1
ATOM 3206 O O . LEU B 1 48 ? 14.930 -6.492 56.654 1.00 33.03 48 LEU B O 1
ATOM 3211 N N . GLU B 1 49 ? 12.679 -6.397 56.649 1.00 38.87 49 GLU B N 1
ATOM 3212 C CA . GLU B 1 49 ? 12.582 -6.178 55.211 1.00 36.90 49 GLU B CA 1
ATOM 3213 C C . GLU B 1 49 ? 13.303 -4.899 54.808 1.00 38.85 49 GLU B C 1
ATOM 3214 O O . GLU B 1 49 ? 13.975 -4.851 53.778 1.00 41.93 49 GLU B O 1
ATOM 3220 N N . LEU B 1 50 ? 13.158 -3.863 55.627 1.00 36.05 50 LEU B N 1
ATOM 3221 C CA . LEU B 1 50 ? 13.827 -2.594 55.371 1.00 39.89 50 LEU B CA 1
ATOM 3222 C C . LEU B 1 50 ? 15.339 -2.741 55.528 1.00 41.21 50 LEU B C 1
ATOM 3223 O O . LEU B 1 50 ? 16.115 -2.129 54.791 1.00 37.07 50 LEU B O 1
ATOM 3228 N N . LEU B 1 51 ? 15.750 -3.559 56.492 1.00 39.75 51 LEU B N 1
ATOM 3229 C CA . LEU B 1 51 ? 17.164 -3.850 56.697 1.00 39.14 51 LEU B CA 1
ATOM 3230 C C . LEU B 1 51 ? 17.741 -4.569 55.479 1.00 37.73 51 LEU B C 1
ATOM 3231 O O . LEU B 1 51 ? 18.889 -4.339 55.100 1.00 34.42 51 LEU B O 1
ATOM 3236 N N . ARG B 1 52 ? 16.930 -5.425 54.862 1.00 35.48 52 ARG B N 1
ATOM 3237 C CA . ARG B 1 52 ? 17.336 -6.139 53.654 1.00 38.24 52 ARG B CA 1
ATOM 3238 C C . ARG B 1 52 ? 17.448 -5.194 52.466 1.00 37.78 52 ARG B C 1
ATOM 3239 O O . ARG B 1 52 ? 18.429 -5.233 51.723 1.00 33.66 52 ARG B O 1
ATOM 3247 N N . GLN B 1 53 ? 16.431 -4.354 52.293 1.00 37.10 53 GLN B N 1
ATOM 3248 C CA . GLN B 1 53 ? 16.387 -3.393 51.195 1.00 40.04 53 GLN B CA 1
ATOM 3249 C C . GLN B 1 53 ? 17.598 -2.463 51.206 1.00 42.93 53 GLN B C 1
ATOM 3250 O O . GLN B 1 53 ? 18.186 -2.187 50.160 1.00 41.78 53 GLN B O 1
ATOM 3256 N N . ASN B 1 54 ? 17.967 -1.984 52.389 1.00 37.11 54 ASN B N 1
ATOM 3257 C CA . ASN B 1 54 ? 19.175 -1.183 52.538 1.00 40.77 54 ASN B CA 1
ATOM 3258 C C . ASN B 1 54 ? 20.422 -1.971 52.145 1.00 39.81 54 ASN B C 1
ATOM 3259 O O . ASN B 1 54 ? 21.280 -1.472 51.418 1.00 40.34 54 ASN B O 1
ATOM 3264 N N . ALA B 1 55 ? 20.512 -3.207 52.626 1.00 34.36 55 ALA B N 1
ATOM 3265 C CA . ALA B 1 55 ? 21.687 -4.043 52.399 1.00 37.52 55 ALA B CA 1
ATOM 3266 C C . ALA B 1 55 ? 21.869 -4.463 50.940 1.00 38.30 55 ALA B C 1
ATOM 3267 O O . ALA B 1 55 ? 22.985 -4.448 50.424 1.00 35.99 55 ALA B O 1
ATOM 3269 N N . VAL B 1 56 ? 20.779 -4.844 50.279 1.00 37.39 56 VAL B N 1
ATOM 3270 C CA . VAL B 1 56 ? 20.858 -5.298 48.890 1.00 36.89 56 VAL B CA 1
ATOM 3271 C C . VAL B 1 56 ? 21.140 -4.151 47.919 1.00 36.25 56 VAL B C 1
ATOM 3272 O O . VAL B 1 56 ? 21.565 -4.375 46.785 1.00 37.13 56 VAL B O 1
ATOM 3276 N N . ARG B 1 57 ? 20.892 -2.926 48.374 1.00 35.82 57 ARG B N 1
ATOM 3277 C CA . ARG B 1 57 ? 21.204 -1.726 47.606 1.00 34.58 57 ARG B CA 1
ATOM 3278 C C . ARG B 1 57 ? 22.202 -0.871 48.372 1.00 36.97 57 ARG B C 1
ATOM 3279 O O . ARG B 1 57 ? 22.127 0.358 48.347 1.00 38.46 57 ARG B O 1
ATOM 3287 N N . VAL B 1 58 ? 23.132 -1.531 49.055 1.00 36.39 58 VAL B N 1
ATOM 3288 C CA . VAL B 1 58 ? 24.105 -0.841 49.898 1.00 38.36 58 VAL B CA 1
ATOM 3289 C C . VAL B 1 58 ? 24.993 0.127 49.109 1.00 40.88 58 VAL B C 1
ATOM 3290 O O . VAL B 1 58 ? 25.558 -0.237 48.076 1.00 39.37 58 VAL B O 1
ATOM 3294 N N . PRO B 1 59 ? 25.084 1.382 49.578 1.00 46.09 59 PRO B N 1
ATOM 3295 C CA . PRO B 1 59 ? 25.994 2.351 48.958 1.00 47.85 59 PRO B CA 1
ATOM 3296 C C . PRO B 1 59 ? 27.435 1.874 49.071 1.00 44.20 59 PRO B C 1
ATOM 3297 O O . PRO B 1 59 ? 27.841 1.402 50.136 1.00 37.56 59 PRO B O 1
ATOM 3301 N N . ARG B 1 60 ? 28.197 1.997 47.990 1.00 47.68 60 ARG B N 1
ATOM 3302 C CA . ARG B 1 60 ? 29.566 1.493 47.961 1.00 44.41 60 ARG B CA 1
ATOM 3303 C C . ARG B 1 60 ? 30.539 2.371 48.750 1.00 42.07 60 ARG B C 1
ATOM 3304 O O . ARG B 1 60 ? 31.448 2.973 48.175 1.00 39.71 60 ARG B O 1
ATOM 3312 N N . ASP B 1 61 ? 30.354 2.424 50.068 1.00 40.98 61 ASP B N 1
ATOM 3313 C CA . ASP B 1 61 ? 31.253 3.171 50.952 1.00 42.60 61 ASP B CA 1
ATOM 3314 C C . ASP B 1 61 ? 31.477 2.470 52.296 1.00 36.78 61 ASP B C 1
ATOM 3315 O O . ASP B 1 61 ? 30.910 1.409 52.549 1.00 38.18 61 ASP B O 1
ATOM 3320 N N . PHE B 1 62 ? 32.293 3.078 53.155 1.00 41.00 62 PHE B N 1
ATOM 3321 C CA . PHE B 1 62 ? 32.583 2.523 54.476 1.00 38.62 62 PHE B CA 1
ATOM 3322 C C . PHE B 1 62 ? 31.338 2.378 55.349 1.00 40.73 62 PHE B C 1
ATOM 3323 O O . PHE B 1 62 ? 31.231 1.438 56.140 1.00 36.50 62 PHE B O 1
ATOM 3331 N N . GLU B 1 63 ? 30.406 3.316 55.209 1.00 39.80 63 GLU B N 1
ATOM 3332 C CA . GLU B 1 63 ? 29.167 3.293 55.979 1.00 43.65 63 GLU B CA 1
ATOM 3333 C C . GLU B 1 63 ? 28.348 2.046 55.670 1.00 39.91 63 GLU B C 1
ATOM 3334 O O . GLU B 1 63 ? 27.498 1.639 56.462 1.00 43.63 63 GLU B O 1
ATOM 3340 N N . GLY B 1 64 ? 28.610 1.444 54.515 1.00 39.52 64 GLY B N 1
ATOM 3341 C CA . GLY B 1 64 ? 27.847 0.296 54.068 1.00 37.55 64 GLY B CA 1
ATOM 3342 C C . GLY B 1 64 ? 28.232 -1.032 54.690 1.00 39.15 64 GLY B C 1
ATOM 3343 O O . GLY B 1 64 ? 27.464 -1.994 54.625 1.00 35.51 64 GLY B O 1
ATOM 3344 N N . CYS B 1 65 ? 29.419 -1.096 55.287 1.00 36.14 65 CYS B N 1
ATOM 3345 C CA . CYS B 1 65 ? 29.874 -2.326 55.926 1.00 35.82 65 CYS B CA 1
ATOM 3346 C C . CYS B 1 65 ? 29.003 -2.675 57.127 1.00 36.08 65 CYS B C 1
ATOM 3347 O O . CYS B 1 65 ? 28.669 -3.837 57.346 1.00 34.24 65 CYS B O 1
ATOM 3350 N N . SER B 1 66 ? 28.627 -1.657 57.894 1.00 33.84 66 SER B N 1
ATOM 3351 C CA . SER B 1 66 ? 27.765 -1.849 59.054 1.00 39.61 66 SER B CA 1
ATOM 3352 C C . SER B 1 66 ? 26.340 -2.204 58.636 1.00 33.57 66 SER B C 1
ATOM 3353 O O . SER B 1 66 ? 25.664 -2.982 59.313 1.00 36.21 66 SER B O 1
ATOM 3356 N N . VAL B 1 67 ? 25.891 -1.628 57.522 1.00 33.95 67 VAL B N 1
ATOM 3357 C CA . VAL B 1 67 ? 24.574 -1.928 56.965 1.00 32.58 67 VAL B CA 1
ATOM 3358 C C . VAL B 1 67 ? 24.452 -3.417 56.660 1.00 34.45 67 VAL B C 1
ATOM 3359 O O . VAL B 1 67 ? 23.445 -4.047 56.987 1.00 32.25 67 VAL B O 1
ATOM 3363 N N . LEU B 1 68 ? 25.487 -3.972 56.039 1.00 30.43 68 LEU B N 1
ATOM 3364 C CA . LEU B 1 68 ? 25.549 -5.404 55.767 1.00 31.42 68 LEU B CA 1
ATOM 3365 C C . LEU B 1 68 ? 25.654 -6.206 57.064 1.00 32.27 68 LEU B C 1
ATOM 3366 O O . LEU B 1 68 ? 25.046 -7.269 57.199 1.00 31.88 68 LEU B O 1
ATOM 3371 N N . ARG B 1 69 ? 26.428 -5.687 58.013 1.00 33.20 69 ARG B N 1
ATOM 3372 C CA . ARG B 1 69 ? 26.626 -6.350 59.300 1.00 33.45 69 ARG B CA 1
ATOM 3373 C C . ARG B 1 69 ? 25.356 -6.353 60.154 1.00 31.98 69 ARG B C 1
ATOM 3374 O O . ARG B 1 69 ? 25.025 -7.367 60.771 1.00 28.36 69 ARG B O 1
ATOM 3382 N N . LYS B 1 70 ? 24.656 -5.220 60.189 1.00 35.66 70 LYS B N 1
ATOM 3383 C CA . LYS B 1 70 ? 23.381 -5.121 60.894 1.00 36.12 70 LYS B CA 1
ATOM 3384 C C . LYS B 1 70 ? 22.431 -6.206 60.424 1.00 35.25 70 LYS B C 1
ATOM 3385 O O . LYS B 1 70 ? 21.908 -6.987 61.218 1.00 35.57 70 LYS B O 1
ATOM 3391 N N . TYR B 1 71 ? 22.225 -6.236 59.113 1.00 34.24 71 TYR B N 1
ATOM 3392 C CA . TYR B 1 71 ? 21.266 -7.126 58.477 1.00 29.28 71 TYR B CA 1
ATOM 3393 C C . TYR B 1 71 ? 21.616 -8.602 58.654 1.00 28.80 71 TYR B C 1
ATOM 3394 O O . TYR B 1 71 ? 20.738 -9.425 58.912 1.00 32.32 71 TYR B O 1
ATOM 3403 N N . LEU B 1 72 ? 22.898 -8.926 58.506 1.00 28.58 72 LEU B N 1
ATOM 3404 C CA . LEU B 1 72 ? 23.381 -10.296 58.664 1.00 30.19 72 LEU B CA 1
ATOM 3405 C C . LEU B 1 72 ? 23.107 -10.817 60.070 1.00 29.12 72 LEU B C 1
ATOM 3406 O O . LEU B 1 72 ? 22.763 -11.986 60.256 1.00 29.99 72 LEU B O 1
ATOM 3411 N N . GLY B 1 73 ? 23.260 -9.943 61.059 1.00 29.34 73 GLY B N 1
ATOM 3412 C CA . GLY B 1 73 ? 23.027 -10.315 62.443 1.00 36.30 73 GLY B CA 1
ATOM 3413 C C . GLY B 1 73 ? 21.566 -10.599 62.740 1.00 33.42 73 GLY B C 1
ATOM 3414 O O . GLY B 1 73 ? 21.240 -11.613 63.359 1.00 37.05 73 GLY B O 1
ATOM 3415 N N . GLN B 1 74 ? 20.688 -9.701 62.303 1.00 34.61 74 GLN B N 1
ATOM 3416 C CA . GLN B 1 74 ? 19.253 -9.859 62.507 1.00 37.14 74 GLN B CA 1
ATOM 3417 C C . GLN B 1 74 ? 18.728 -11.091 61.785 1.00 33.97 74 GLN B C 1
ATOM 3418 O O . GLN B 1 74 ? 17.752 -11.706 62.214 1.00 36.64 74 GLN B O 1
ATOM 3424 N N . LEU B 1 75 ? 19.386 -11.434 60.683 1.00 31.93 75 LEU B N 1
ATOM 3425 C CA . LEU B 1 75 ? 19.100 -12.662 59.955 1.00 31.20 75 LEU B CA 1
ATOM 3426 C C . LEU B 1 75 ? 19.312 -13.883 60.845 1.00 33.43 75 LEU B C 1
ATOM 3427 O O . LEU B 1 75 ? 18.491 -14.799 60.865 1.00 34.13 75 LEU B O 1
ATOM 3432 N N . HIS B 1 76 ? 20.421 -13.892 61.577 1.00 31.14 76 HIS B N 1
ATOM 3433 C CA . HIS B 1 76 ? 20.715 -14.981 62.502 1.00 34.21 76 HIS B CA 1
ATOM 3434 C C . HIS B 1 76 ? 19.683 -15.052 63.628 1.00 31.32 76 HIS B C 1
ATOM 3435 O O . HIS B 1 76 ? 19.301 -16.139 64.064 1.00 31.16 76 HIS B O 1
ATOM 3442 N N . TYR B 1 77 ? 19.248 -13.887 64.100 1.00 27.76 77 TYR B N 1
ATOM 3443 C CA . TYR B 1 77 ? 18.237 -13.807 65.149 1.00 35.59 77 TYR B CA 1
ATOM 3444 C C . TYR B 1 77 ? 16.918 -14.427 64.686 1.00 35.42 77 TYR B C 1
ATOM 3445 O O . TYR B 1 77 ? 16.224 -15.086 65.460 1.00 35.09 77 TYR B O 1
ATOM 3454 N N . LEU B 1 78 ? 16.580 -14.209 63.418 1.00 31.66 78 LEU B N 1
ATOM 3455 C CA . LEU B 1 78 ? 15.375 -14.788 62.829 1.00 31.33 78 LEU B CA 1
ATOM 3456 C C . LEU B 1 78 ? 15.535 -16.293 62.632 1.00 33.78 78 LEU B C 1
ATOM 3457 O O . LEU B 1 78 ? 14.614 -17.067 62.890 1.00 33.24 78 LEU B O 1
ATOM 3462 N N . GLN B 1 79 ? 16.719 -16.689 62.177 1.00 31.68 79 GLN B N 1
ATOM 3463 C CA . GLN B 1 79 ? 17.048 -18.089 61.916 1.00 33.14 79 GLN B CA 1
ATOM 3464 C C . GLN B 1 79 ? 16.907 -18.965 63.162 1.00 32.73 79 GLN B C 1
ATOM 3465 O O . GLN B 1 79 ? 16.497 -20.124 63.075 1.00 30.95 79 GLN B O 1
ATOM 3471 N N . SER B 1 80 ? 17.240 -18.403 64.320 1.00 34.00 80 SER B N 1
ATOM 3472 C CA . SER B 1 80 ? 17.222 -19.152 65.575 1.00 35.23 80 SER B CA 1
ATOM 3473 C C . SER B 1 80 ? 15.813 -19.352 66.129 1.00 37.16 80 SER B C 1
ATOM 3474 O O . SER B 1 80 ? 15.604 -20.174 67.023 1.00 37.05 80 SER B O 1
ATOM 3477 N N . ARG B 1 81 ? 14.856 -18.593 65.603 1.00 36.85 81 ARG B N 1
ATOM 3478 C CA . ARG B 1 81 ? 13.468 -18.686 66.046 1.00 39.76 81 ARG B CA 1
ATOM 3479 C C . ARG B 1 81 ? 12.620 -19.459 65.038 1.00 39.48 81 ARG B C 1
ATOM 3480 O O . ARG B 1 81 ? 12.042 -20.496 65.362 1.00 36.31 81 ARG B O 1
ATOM 3488 N N . VAL B 1 82 ? 12.557 -18.947 63.814 1.00 37.18 82 VAL B N 1
ATOM 3489 C CA . VAL B 1 82 ? 11.773 -19.568 62.754 1.00 40.14 82 VAL B CA 1
ATOM 3490 C C . VAL B 1 82 ? 12.641 -20.513 61.924 1.00 42.96 82 VAL B C 1
ATOM 3491 O O . VAL B 1 82 ? 13.727 -20.137 61.481 1.00 43.45 82 VAL B O 1
ATOM 3495 N N . PRO B 1 83 ? 12.170 -21.757 61.729 1.00 41.63 83 PRO B N 1
ATOM 3496 C CA . PRO B 1 83 ? 12.919 -22.755 60.960 1.00 41.09 83 PRO B CA 1
ATOM 3497 C C . PRO B 1 83 ? 12.787 -22.554 59.450 1.00 46.03 83 PRO B C 1
ATOM 3498 O O . PRO B 1 83 ? 11.833 -23.037 58.841 1.00 42.11 83 PRO B O 1
ATOM 3502 N N . MET B 1 84 ? 13.746 -21.851 58.856 1.00 45.25 84 MET B N 1
ATOM 3503 C CA . MET B 1 84 ? 13.724 -21.590 57.423 1.00 39.44 84 MET B CA 1
ATOM 3504 C C . MET B 1 84 ? 14.988 -22.118 56.752 1.00 46.00 84 MET B C 1
ATOM 3505 O O . MET B 1 84 ? 15.416 -21.594 55.723 1.00 39.52 84 MET B O 1
ATOM 3510 N N . GLY B 1 85 ? 15.584 -23.151 57.339 1.00 45.38 85 GLY B N 1
ATOM 3511 C CA . GLY B 1 85 ? 16.785 -23.750 56.785 1.00 42.22 85 GLY B CA 1
ATOM 3512 C C . GLY B 1 85 ? 16.486 -24.815 55.746 1.00 47.10 85 GLY B C 1
ATOM 3513 O O . GLY B 1 85 ? 15.357 -24.921 55.261 1.00 52.81 85 GLY B O 1
ATOM 3514 N N . SER B 1 86 ? 17.500 -25.608 55.410 1.00 47.24 86 SER B N 1
ATOM 3515 C CA . SER B 1 86 ? 17.372 -26.638 54.383 1.00 53.59 86 SER B CA 1
ATOM 3516 C C . SER B 1 86 ? 16.455 -27.778 54.825 1.00 56.70 86 SER B C 1
ATOM 3517 O O . SER B 1 86 ? 16.873 -28.669 55.565 1.00 56.97 86 SER B O 1
ATOM 3520 N N . GLY B 1 87 ? 15.206 -27.743 54.365 1.00 58.79 87 GLY B N 1
ATOM 3521 C CA . GLY B 1 87 ? 14.253 -28.803 54.645 1.00 55.27 87 GLY B CA 1
ATOM 3522 C C . GLY B 1 87 ? 13.252 -28.474 55.739 1.00 53.90 87 GLY B C 1
ATOM 3523 O O . GLY B 1 87 ? 12.427 -29.313 56.109 1.00 59.20 87 GLY B O 1
ATOM 3524 N N . GLN B 1 88 ? 13.310 -27.247 56.247 1.00 51.63 88 GLN B N 1
ATOM 3525 C CA . GLN B 1 88 ? 12.493 -26.855 57.394 1.00 51.35 88 GLN B CA 1
ATOM 3526 C C . GLN B 1 88 ? 11.151 -26.240 56.969 1.00 52.37 88 GLN B C 1
ATOM 3527 O O . GLN B 1 88 ? 11.010 -25.771 55.839 1.00 54.51 88 GLN B O 1
ATOM 3533 N N . GLU B 1 89 ? 10.174 -26.251 57.875 1.00 54.48 89 GLU B N 1
ATOM 3534 C CA . GLU B 1 89 ? 8.773 -26.004 57.507 1.00 54.47 89 GLU B CA 1
ATOM 3535 C C . GLU B 1 89 ? 8.451 -24.604 56.979 1.00 51.09 89 GLU B C 1
ATOM 3536 O O . GLU B 1 89 ? 7.549 -24.444 56.156 1.00 51.23 89 GLU B O 1
ATOM 3542 N N . ALA B 1 90 ? 9.178 -23.595 57.448 1.00 42.99 90 ALA B N 1
ATOM 3543 C CA . ALA B 1 90 ? 8.903 -22.217 57.048 1.00 43.26 90 ALA B CA 1
ATOM 3544 C C . ALA B 1 90 ? 9.881 -21.716 55.992 1.00 46.59 90 ALA B C 1
ATOM 3545 O O . ALA B 1 90 ? 9.903 -20.532 55.670 1.00 47.00 90 ALA B O 1
ATOM 3547 N N . ALA B 1 91 ? 10.692 -22.621 55.458 1.00 40.49 91 ALA B N 1
ATOM 3548 C CA . ALA B 1 91 ? 11.658 -22.260 54.428 1.00 43.89 91 ALA B CA 1
ATOM 3549 C C . ALA B 1 91 ? 10.976 -21.813 53.133 1.00 49.35 91 ALA B C 1
ATOM 3550 O O . ALA B 1 91 ? 9.985 -22.405 52.704 1.00 47.68 91 ALA B O 1
ATOM 3552 N N . VAL B 1 92 ? 11.521 -20.762 52.523 1.00 44.38 92 VAL B N 1
ATOM 3553 C CA . VAL B 1 92 ? 11.065 -20.254 51.230 1.00 40.95 92 VAL B CA 1
ATOM 3554 C C . VAL B 1 92 ? 12.297 -20.091 50.338 1.00 43.38 92 VAL B C 1
ATOM 3555 O O . VAL B 1 92 ? 13.416 -20.050 50.849 1.00 42.85 92 VAL B O 1
ATOM 3559 N N . PRO B 1 93 ? 12.109 -20.014 49.006 1.00 45.58 93 PRO B N 1
ATOM 3560 C CA . PRO B 1 93 ? 13.293 -19.904 48.142 1.00 39.97 93 PRO B CA 1
ATOM 3561 C C . PRO B 1 93 ? 14.076 -18.608 48.348 1.00 38.12 93 PRO B C 1
ATOM 3562 O O . PRO B 1 93 ? 13.485 -17.551 48.578 1.00 33.75 93 PRO B O 1
ATOM 3566 N N . VAL B 1 94 ? 15.400 -18.712 48.277 1.00 35.00 94 VAL B N 1
ATOM 3567 C CA . VAL B 1 94 ? 16.287 -17.558 48.314 1.00 35.47 94 VAL B CA 1
ATOM 3568 C C . VAL B 1 94 ? 16.996 -17.491 46.973 1.00 33.70 94 VAL B C 1
ATOM 3569 O O . VAL B 1 94 ? 17.571 -18.483 46.525 1.00 35.65 94 VAL B O 1
ATOM 3573 N N . THR B 1 95 ? 16.956 -16.332 46.325 1.00 30.61 95 THR B N 1
ATOM 3574 C CA . THR B 1 95 ? 17.521 -16.208 44.987 1.00 33.82 95 THR B CA 1
ATOM 3575 C C . THR B 1 95 ? 18.613 -15.137 44.916 1.00 27.30 95 THR B C 1
ATOM 3576 O O . THR B 1 95 ? 18.416 -14.004 45.352 1.00 30.62 95 THR B O 1
ATOM 3580 N N . TRP B 1 96 ? 19.769 -15.518 44.380 1.00 31.34 96 TRP B N 1
ATOM 3581 C CA . TRP B 1 96 ? 20.871 -14.593 44.153 1.00 29.47 96 TRP B CA 1
ATOM 3582 C C . TRP B 1 96 ? 21.519 -14.911 42.813 1.00 29.07 96 TRP B C 1
ATOM 3583 O O . TRP B 1 96 ? 21.471 -16.053 42.352 1.00 28.95 96 TRP B O 1
ATOM 3594 N N . THR B 1 97 ? 22.121 -13.906 42.187 1.00 30.52 97 THR B N 1
ATOM 3595 C CA . THR B 1 97 ? 22.778 -14.111 40.903 1.00 35.93 97 THR B CA 1
ATOM 3596 C C . THR B 1 97 ? 24.246 -14.483 41.095 1.00 29.40 97 THR B C 1
ATOM 3597 O O . THR B 1 97 ? 25.004 -13.749 41.731 1.00 30.86 97 THR B O 1
ATOM 3601 N N . GLU B 1 98 ? 24.638 -15.636 40.557 1.00 29.28 98 GLU B N 1
ATOM 3602 C CA . GLU B 1 98 ? 26.037 -16.044 40.556 1.00 29.51 98 GLU B CA 1
ATOM 3603 C C . GLU B 1 98 ? 26.829 -15.022 39.742 1.00 36.06 98 GLU B C 1
ATOM 3604 O O . GLU B 1 98 ? 26.556 -14.811 38.561 1.00 32.27 98 GLU B O 1
ATOM 3610 N N . ILE B 1 99 ? 27.810 -14.394 40.381 1.00 29.71 99 ILE B N 1
ATOM 3611 C CA . ILE B 1 99 ? 28.444 -13.190 39.847 1.00 32.33 99 ILE B CA 1
ATOM 3612 C C . ILE B 1 99 ? 29.259 -13.389 38.559 1.00 36.92 99 ILE B C 1
ATOM 3613 O O . ILE B 1 99 ? 29.425 -12.456 37.771 1.00 33.04 99 ILE B O 1
ATOM 3618 N N . PHE B 1 100 ? 29.751 -14.602 38.337 1.00 34.28 100 PHE B N 1
ATOM 3619 C CA . PHE B 1 100 ? 30.621 -14.863 37.196 1.00 36.14 100 PHE B CA 1
ATOM 3620 C C . PHE B 1 100 ? 29.845 -15.250 35.932 1.00 35.28 100 PHE B C 1
ATOM 3621 O O . PHE B 1 100 ? 30.149 -14.780 34.837 1.00 36.32 100 PHE B O 1
ATOM 3629 N N . SER B 1 101 ? 28.841 -16.106 36.093 1.00 36.75 101 SER B N 1
ATOM 3630 C CA . SER B 1 101 ? 28.013 -16.541 34.972 1.00 36.91 101 SER B CA 1
ATOM 3631 C C . SER B 1 101 ? 26.844 -15.592 34.727 1.00 35.43 101 SER B C 1
ATOM 3632 O O . SER B 1 101 ? 26.335 -15.496 33.610 1.00 33.40 101 SER B O 1
ATOM 3635 N N . GLY B 1 102 ? 26.412 -14.900 35.776 1.00 33.69 102 GLY B N 1
ATOM 3636 C CA . GLY B 1 102 ? 25.244 -14.045 35.682 1.00 28.72 102 GLY B CA 1
ATOM 3637 C C . GLY B 1 102 ? 23.977 -14.875 35.749 1.00 32.50 102 GLY B C 1
ATOM 3638 O O . GLY B 1 102 ? 22.883 -14.392 35.444 1.00 32.64 102 GLY B O 1
ATOM 3639 N N . LYS B 1 103 ? 24.129 -16.134 36.150 1.00 32.95 103 LYS B N 1
ATOM 3640 C CA . LYS B 1 103 ? 23.004 -17.052 36.244 1.00 34.08 103 LYS B CA 1
ATOM 3641 C C . LYS B 1 103 ? 22.308 -16.931 37.593 1.00 35.24 103 LYS B C 1
ATOM 3642 O O . LYS B 1 103 ? 22.960 -16.801 38.631 1.00 34.97 103 LYS B O 1
ATOM 3648 N N . SER B 1 104 ? 20.981 -16.975 37.570 1.00 31.08 104 SER B N 1
ATOM 3649 C CA . SER B 1 104 ? 20.192 -16.908 38.793 1.00 34.11 104 SER B CA 1
ATOM 3650 C C . SER B 1 104 ? 20.222 -18.264 39.495 1.00 36.92 104 SER B C 1
ATOM 3651 O O . SER B 1 104 ? 20.012 -19.301 38.865 1.00 38.23 104 SER B O 1
ATOM 3654 N N . VAL B 1 105 ? 20.497 -18.254 40.796 1.00 34.86 105 VAL B N 1
ATOM 3655 C CA . VAL B 1 105 ? 20.585 -19.487 41.573 1.00 35.81 105 VAL B CA 1
ATOM 3656 C C . VAL B 1 105 ? 19.658 -19.420 42.785 1.00 35.75 105 VAL B C 1
ATOM 3657 O O . VAL B 1 105 ? 19.672 -18.441 43.533 1.00 34.04 105 VAL B O 1
ATOM 3661 N N . ALA B 1 106 ? 18.853 -20.464 42.972 1.00 37.91 106 ALA B N 1
ATOM 3662 C CA . ALA B 1 106 ? 17.876 -20.492 44.056 1.00 35.38 106 ALA B CA 1
ATOM 3663 C C . ALA B 1 106 ? 18.091 -21.643 45.038 1.00 37.38 106 ALA B C 1
ATOM 3664 O O . ALA B 1 106 ? 18.396 -22.769 44.640 1.00 36.94 106 ALA B O 1
ATOM 3666 N N . HIS B 1 107 ? 17.929 -21.342 46.322 1.00 39.56 107 HIS B N 1
ATOM 3667 C CA . HIS B 1 107 ? 17.910 -22.357 47.369 1.00 40.94 107 HIS B CA 1
ATOM 3668 C C . HIS B 1 107 ? 16.831 -21.982 48.379 1.00 37.17 107 HIS B C 1
ATOM 3669 O O . HIS B 1 107 ? 16.638 -20.804 48.678 1.00 39.80 107 HIS B O 1
ATOM 3676 N N . GLU B 1 108 ? 16.113 -22.975 48.891 1.00 41.72 108 GLU B N 1
ATOM 3677 C CA . GLU B 1 108 ? 15.144 -22.720 49.949 1.00 41.19 108 GLU B CA 1
ATOM 3678 C C . GLU B 1 108 ? 15.841 -22.865 51.295 1.00 42.93 108 GLU B C 1
ATOM 3679 O O . GLU B 1 108 ? 15.615 -23.828 52.029 1.00 48.58 108 GLU B O 1
ATOM 3685 N N . ASP B 1 109 ? 16.689 -21.890 51.608 1.00 40.08 109 ASP B N 1
ATOM 3686 C CA . ASP B 1 109 ? 17.585 -21.977 52.751 1.00 38.27 109 ASP B CA 1
ATOM 3687 C C . ASP B 1 109 ? 18.035 -20.576 53.159 1.00 36.72 109 ASP B C 1
ATOM 3688 O O . ASP B 1 109 ? 18.699 -19.885 52.388 1.00 34.58 109 ASP B O 1
ATOM 3693 N N . ILE B 1 110 ? 17.672 -20.165 54.371 1.00 35.04 110 ILE B N 1
ATOM 3694 C CA . ILE B 1 110 ? 18.034 -18.846 54.893 1.00 35.77 110 ILE B CA 1
ATOM 3695 C C . ILE B 1 110 ? 19.555 -18.661 54.977 1.00 31.00 110 ILE B C 1
ATOM 3696 O O . ILE B 1 110 ? 20.061 -17.536 54.943 1.00 29.72 110 ILE B O 1
ATOM 3701 N N . LYS B 1 111 ? 20.275 -19.775 55.072 1.00 27.59 111 LYS B N 1
ATOM 3702 C CA . LYS B 1 111 ? 21.734 -19.751 55.094 1.00 35.73 111 LYS B CA 1
ATOM 3703 C C . LYS B 1 111 ? 22.316 -19.206 53.790 1.00 35.87 111 LYS B C 1
ATOM 3704 O O . LYS B 1 111 ? 23.317 -18.488 53.800 1.00 33.18 111 LYS B O 1
ATOM 3710 N N . TYR B 1 112 ? 21.682 -19.559 52.674 1.00 35.10 112 TYR B N 1
ATOM 3711 C CA . TYR B 1 112 ? 22.058 -19.053 51.357 1.00 33.48 112 TYR B CA 1
ATOM 3712 C C . TYR B 1 112 ? 22.036 -17.531 51.351 1.00 30.76 112 TYR B C 1
ATOM 3713 O O . TYR B 1 112 ? 22.926 -16.887 50.798 1.00 34.03 112 TYR B O 1
ATOM 3722 N N . GLU B 1 113 ? 21.013 -16.965 51.981 1.00 29.14 113 GLU B N 1
ATOM 3723 C CA . GLU B 1 113 ? 20.881 -15.519 52.096 1.00 29.80 113 GLU B CA 1
ATOM 3724 C C . GLU B 1 113 ? 21.992 -14.927 52.957 1.00 32.43 113 GLU B C 1
ATOM 3725 O O . GLU B 1 113 ? 22.589 -13.908 52.601 1.00 25.49 113 GLU B O 1
ATOM 3731 N N . GLN B 1 114 ? 22.258 -15.567 54.095 1.00 29.02 114 GLN B N 1
ATOM 3732 C CA . GLN B 1 114 ? 23.325 -15.137 54.991 1.00 27.01 114 GLN B CA 1
ATOM 3733 C C . GLN B 1 114 ? 24.665 -15.196 54.275 1.00 27.43 114 GLN B C 1
ATOM 3734 O O . GLN B 1 114 ? 25.501 -14.310 54.427 1.00 28.96 114 GLN B O 1
ATOM 3740 N N . ALA B 1 115 ? 24.859 -16.256 53.497 1.00 25.69 115 ALA B N 1
ATOM 3741 C CA . ALA B 1 115 ? 26.114 -16.483 52.789 1.00 25.94 115 ALA B CA 1
ATOM 3742 C C . ALA B 1 115 ? 26.436 -15.364 51.802 1.00 31.04 115 ALA B C 1
ATOM 3743 O O . ALA B 1 115 ? 27.560 -14.859 51.765 1.00 28.49 115 ALA B O 1
ATOM 3745 N N . CYS B 1 116 ? 25.444 -14.989 51.000 1.00 29.34 116 CYS B N 1
ATOM 3746 C CA . CYS B 1 116 ? 25.602 -13.928 50.010 1.00 30.71 116 CYS B CA 1
ATOM 3747 C C . CYS B 1 116 ? 25.872 -12.567 50.652 1.00 25.76 116 CYS B C 1
ATOM 3748 O O . CYS B 1 116 ? 26.674 -11.784 50.143 1.00 25.60 116 CYS B O 1
ATOM 3751 N N . ILE B 1 117 ? 25.195 -12.288 51.762 1.00 23.86 117 ILE B N 1
ATOM 3752 C CA . ILE B 1 117 ? 25.435 -11.062 52.518 1.00 23.13 117 ILE B CA 1
ATOM 3753 C C . ILE B 1 117 ? 26.870 -11.052 53.044 1.00 26.09 117 ILE B C 1
ATOM 3754 O O . ILE B 1 117 ? 27.562 -10.031 52.995 1.00 23.67 117 ILE B O 1
ATOM 3759 N N . LEU B 1 118 ? 27.311 -12.203 53.540 1.00 23.76 118 LEU B N 1
ATOM 3760 C CA . LEU B 1 118 ? 28.667 -12.360 54.047 1.00 28.85 118 LEU B CA 1
ATOM 3761 C C . LEU B 1 118 ? 29.677 -12.169 52.918 1.00 26.86 118 LEU B C 1
ATOM 3762 O O . LEU B 1 118 ? 30.715 -11.529 53.102 1.00 28.17 118 LEU B O 1
ATOM 3767 N N . TYR B 1 119 ? 29.357 -12.724 51.752 1.00 25.76 119 TYR B N 1
ATOM 3768 C CA . TYR B 1 119 ? 30.192 -12.579 50.566 1.00 27.36 119 TYR B CA 1
ATOM 3769 C C . TYR B 1 119 ? 30.326 -11.103 50.210 1.00 26.44 119 TYR B C 1
ATOM 3770 O O . TYR B 1 119 ? 31.430 -10.606 49.992 1.00 24.51 119 TYR B O 1
ATOM 3779 N N . ASN B 1 120 ? 29.195 -10.407 50.153 1.00 24.19 120 ASN B N 1
ATOM 3780 C CA . ASN B 1 120 ? 29.188 -8.990 49.811 1.00 25.12 120 ASN B CA 1
ATOM 3781 C C . ASN B 1 120 ? 29.936 -8.120 50.821 1.00 24.96 120 ASN B C 1
ATOM 3782 O O . ASN B 1 120 ? 30.453 -7.057 50.470 1.00 24.02 120 ASN B O 1
ATOM 3787 N N . LEU B 1 121 ? 29.984 -8.570 52.072 1.00 25.44 121 LEU B N 1
ATOM 3788 C CA . LEU B 1 121 ? 30.755 -7.883 53.101 1.00 27.79 121 LEU B CA 1
ATOM 3789 C C . LEU B 1 121 ? 32.229 -7.916 52.724 1.00 20.88 121 LEU B C 1
ATOM 3790 O O . LEU B 1 121 ? 32.923 -6.900 52.792 1.00 26.97 121 LEU B O 1
ATOM 3795 N N . GLY B 1 122 ? 32.698 -9.088 52.309 1.00 22.61 122 GLY B N 1
ATOM 3796 C CA . GLY B 1 122 ? 34.078 -9.249 51.891 1.00 23.48 122 GLY B CA 1
ATOM 3797 C C . GLY B 1 122 ? 34.386 -8.481 50.621 1.00 27.35 122 GLY B C 1
ATOM 3798 O O . GLY B 1 122 ? 35.434 -7.845 50.509 1.00 24.36 122 GLY B O 1
ATOM 3799 N N . ALA B 1 123 ? 33.467 -8.542 49.662 1.00 23.61 123 ALA B N 1
ATOM 3800 C CA . ALA B 1 123 ? 33.626 -7.826 48.405 1.00 26.13 123 ALA B CA 1
ATOM 3801 C C . ALA B 1 123 ? 33.709 -6.321 48.641 1.00 25.30 123 ALA B C 1
ATOM 3802 O O . ALA B 1 123 ? 34.563 -5.645 48.069 1.00 26.07 123 ALA B O 1
ATOM 3804 N N . LEU B 1 124 ? 32.818 -5.800 49.481 1.00 19.86 124 LEU B N 1
ATOM 3805 C CA . LEU B 1 124 ? 32.818 -4.373 49.797 1.00 22.23 124 LEU B CA 1
ATOM 3806 C C . LEU B 1 124 ? 34.123 -3.940 50.462 1.00 25.04 124 LEU B C 1
ATOM 3807 O O . LEU B 1 124 ? 34.670 -2.885 50.143 1.00 23.17 124 LEU B O 1
ATOM 3812 N N . HIS B 1 125 ? 34.614 -4.761 51.385 1.00 20.39 125 HIS B N 1
ATOM 3813 C CA . HIS B 1 125 ? 35.879 -4.487 52.061 1.00 25.54 125 HIS B CA 1
ATOM 3814 C C . HIS B 1 125 ? 37.043 -4.449 51.071 1.00 23.49 125 HIS B C 1
ATOM 3815 O O . HIS B 1 125 ? 37.929 -3.602 51.180 1.00 25.07 125 HIS B O 1
ATOM 3822 N N . SER B 1 126 ? 37.036 -5.369 50.109 1.00 22.15 126 SER B N 1
ATOM 3823 C CA . SER B 1 126 ? 38.079 -5.421 49.088 1.00 21.20 126 SER B CA 1
ATOM 3824 C C . SER B 1 126 ? 38.054 -4.161 48.234 1.00 26.14 126 SER B C 1
ATOM 3825 O O . SER B 1 126 ? 39.103 -3.618 47.880 1.00 23.38 126 SER B O 1
ATOM 3828 N N . MET B 1 127 ? 36.846 -3.706 47.909 1.00 24.02 127 MET B N 1
ATOM 3829 C CA . MET B 1 127 ? 36.654 -2.484 47.133 1.00 26.65 127 MET B CA 1
ATOM 3830 C C . MET B 1 127 ? 37.183 -1.263 47.878 1.00 28.24 127 MET B C 1
ATOM 3831 O O . MET B 1 127 ? 37.839 -0.403 47.294 1.00 28.39 127 MET B O 1
ATOM 3836 N N . LEU B 1 128 ? 36.892 -1.194 49.173 1.00 22.41 128 LEU B N 1
ATOM 3837 C CA . LEU B 1 128 ? 37.310 -0.066 49.999 1.00 27.30 128 LEU B CA 1
ATOM 3838 C C . LEU B 1 128 ? 38.828 0.011 50.147 1.00 28.24 128 LEU B C 1
ATOM 3839 O O . LEU B 1 128 ? 39.416 1.089 50.048 1.00 29.51 128 LEU B O 1
ATOM 3844 N N . GLY B 1 129 ? 39.458 -1.136 50.381 1.00 23.64 129 GLY B N 1
ATOM 3845 C CA . GLY B 1 129 ? 40.902 -1.195 50.522 1.00 24.44 129 GLY B CA 1
ATOM 3846 C C . GLY B 1 129 ? 41.631 -0.840 49.239 1.00 29.48 129 GLY B C 1
ATOM 3847 O O . GLY B 1 129 ? 42.655 -0.159 49.268 1.00 28.72 129 GLY B O 1
ATOM 3848 N N . ALA B 1 130 ? 41.095 -1.292 48.110 1.00 26.86 130 ALA B N 1
ATOM 3849 C CA . ALA B 1 130 ? 41.750 -1.109 46.817 1.00 29.88 130 ALA B CA 1
ATOM 3850 C C . ALA B 1 130 ? 41.553 0.285 46.214 1.00 32.43 130 ALA B C 1
ATOM 3851 O O . ALA B 1 130 ? 42.237 0.652 45.260 1.00 31.70 130 ALA B O 1
ATOM 3853 N N . MET B 1 131 ? 40.615 1.053 46.762 1.00 33.21 131 MET B N 1
ATOM 3854 C CA . MET B 1 131 ? 40.294 2.375 46.219 1.00 37.18 131 MET B CA 1
ATOM 3855 C C . MET B 1 131 ? 41.228 3.501 46.677 1.00 38.39 131 MET B C 1
ATOM 3856 O O . MET B 1 131 ? 41.219 4.589 46.099 1.00 45.23 131 MET B O 1
ATOM 3861 N N . ASP B 1 132 ? 42.027 3.238 47.706 1.00 38.99 132 ASP B N 1
ATOM 3862 C CA . ASP B 1 132 ? 42.923 4.250 48.265 1.00 41.62 132 ASP B CA 1
ATOM 3863 C C . ASP B 1 132 ? 44.253 4.305 47.517 1.00 42.27 132 ASP B C 1
ATOM 3864 O O . ASP B 1 132 ? 44.672 3.327 46.895 1.00 35.03 132 ASP B O 1
ATOM 3869 N N . LYS B 1 133 ? 44.906 5.460 47.584 1.00 47.27 133 LYS B N 1
ATOM 3870 C CA . LYS B 1 133 ? 46.185 5.667 46.923 1.00 45.05 133 LYS B CA 1
ATOM 3871 C C . LYS B 1 133 ? 47.306 4.976 47.690 1.00 45.77 133 LYS B C 1
ATOM 3872 O O . LYS B 1 133 ? 48.375 4.712 47.135 1.00 45.99 133 LYS B O 1
ATOM 3878 N N . ARG B 1 134 ? 47.044 4.678 48.961 1.00 41.75 134 ARG B N 1
ATOM 3879 C CA . ARG B 1 134 ? 48.041 4.096 49.861 1.00 44.94 134 ARG B CA 1
ATOM 3880 C C . ARG B 1 134 ? 49.314 4.945 49.920 1.00 50.37 134 ARG B C 1
ATOM 3881 O O . ARG B 1 134 ? 50.420 4.418 50.057 1.00 47.63 134 ARG B O 1
ATOM 3889 N N . VAL B 1 135 ? 49.139 6.260 49.812 1.00 50.88 135 VAL B N 1
ATOM 3890 C CA . VAL B 1 135 ? 50.246 7.210 49.880 1.00 52.84 135 VAL B CA 1
ATOM 3891 C C . VAL B 1 135 ? 50.455 7.686 51.315 1.00 53.62 135 VAL B C 1
ATOM 3892 O O . VAL B 1 135 ? 51.589 7.787 51.786 1.00 60.92 135 VAL B O 1
ATOM 3896 N N . SER B 1 136 ? 49.355 7.965 52.007 1.00 54.92 136 SER B N 1
ATOM 3897 C CA . SER B 1 136 ? 49.420 8.359 53.408 1.00 55.53 136 SER B CA 1
ATOM 3898 C C . SER B 1 136 ? 49.486 7.117 54.288 1.00 54.46 136 SER B C 1
ATOM 3899 O O . SER B 1 136 ? 48.894 6.085 53.963 1.00 54.18 136 SER B O 1
ATOM 3902 N N . GLU B 1 137 ? 50.215 7.219 55.397 1.00 57.31 137 GLU B N 1
ATOM 3903 C CA . GLU B 1 137 ? 50.400 6.099 56.314 1.00 56.01 137 GLU B CA 1
ATOM 3904 C C . GLU B 1 137 ? 49.065 5.638 56.894 1.00 50.75 137 GLU B C 1
ATOM 3905 O O . GLU B 1 137 ? 48.893 4.468 57.234 1.00 51.64 137 GLU B O 1
ATOM 3911 N N . GLU B 1 138 ? 48.124 6.571 56.998 1.00 50.92 138 GLU B N 1
ATOM 3912 C CA . GLU B 1 138 ? 46.776 6.255 57.445 1.00 50.43 138 GLU B CA 1
ATOM 3913 C C . GLU B 1 138 ? 46.096 5.385 56.393 1.00 46.16 138 GLU B C 1
ATOM 3914 O O . GLU B 1 138 ? 45.594 4.302 56.698 1.00 42.42 138 GLU B O 1
ATOM 3920 N N . GLY B 1 139 ? 46.098 5.866 55.152 1.00 46.87 139 GLY B N 1
ATOM 3921 C CA . GLY B 1 139 ? 45.538 5.128 54.034 1.00 44.08 139 GLY B CA 1
ATOM 3922 C C . GLY B 1 139 ? 46.154 3.751 53.864 1.00 40.29 139 GLY B C 1
ATOM 3923 O O . GLY B 1 139 ? 45.466 2.809 53.472 1.00 39.74 139 GLY B O 1
ATOM 3924 N N . MET B 1 140 ? 47.447 3.634 54.160 1.00 42.96 140 MET B N 1
ATOM 3925 C CA . MET B 1 140 ? 48.139 2.351 54.091 1.00 39.25 140 MET B CA 1
ATOM 3926 C C . MET B 1 140 ? 47.596 1.390 55.142 1.00 36.68 140 MET B C 1
ATOM 3927 O O . MET B 1 140 ? 47.302 0.232 54.846 1.00 34.86 140 MET B O 1
ATOM 3932 N N . LYS B 1 141 ? 47.469 1.881 56.371 1.00 36.17 141 LYS B N 1
ATOM 3933 C CA . LYS B 1 141 ? 46.931 1.083 57.467 1.00 37.45 141 LYS B CA 1
ATOM 3934 C C . LYS B 1 141 ? 45.458 0.741 57.250 1.00 28.03 141 LYS B C 1
ATOM 3935 O O . LYS B 1 141 ? 45.034 -0.388 57.496 1.00 29.43 141 LYS B O 1
ATOM 3941 N N . VAL B 1 142 ? 44.685 1.722 56.791 1.00 31.04 142 VAL B N 1
ATOM 3942 C CA . VAL B 1 142 ? 43.261 1.520 56.527 1.00 33.63 142 VAL B CA 1
ATOM 3943 C C . VAL B 1 142 ? 43.027 0.523 55.387 1.00 30.80 142 VAL B C 1
ATOM 3944 O O . VAL B 1 142 ? 42.170 -0.354 55.491 1.00 29.75 142 VAL B O 1
ATOM 3948 N N . SER B 1 143 ? 43.795 0.652 54.308 1.00 34.28 143 SER B N 1
ATOM 3949 C CA . SER B 1 143 ? 43.685 -0.269 53.180 1.00 27.95 143 SER B CA 1
ATOM 3950 C C . SER B 1 143 ? 44.084 -1.678 53.595 1.00 28.40 143 SER B C 1
ATOM 3951 O O . SER B 1 143 ? 43.417 -2.651 53.241 1.00 24.21 143 SER B O 1
ATOM 3954 N N . CYS B 1 144 ? 45.179 -1.777 54.342 1.00 29.36 144 CYS B N 1
ATOM 3955 C CA . CYS B 1 144 ? 45.655 -3.059 54.850 1.00 26.32 144 CYS B CA 1
ATOM 3956 C C . CYS B 1 144 ? 44.588 -3.727 55.709 1.00 27.02 144 CYS B C 1
ATOM 3957 O O . CYS B 1 144 ? 44.356 -4.932 55.604 1.00 27.68 144 CYS B O 1
ATOM 3960 N N . THR B 1 145 ? 43.937 -2.930 56.552 1.00 27.61 145 THR B N 1
ATOM 3961 C CA . THR B 1 145 ? 42.883 -3.425 57.432 1.00 26.78 145 THR B CA 1
ATOM 3962 C C . THR B 1 145 ? 41.683 -3.955 56.646 1.00 22.67 145 THR B C 1
ATOM 3963 O O . THR B 1 145 ? 41.124 -4.999 56.983 1.00 24.61 145 THR B O 1
ATOM 3967 N N . HIS B 1 146 ? 41.290 -3.232 55.602 1.00 28.39 146 HIS B N 1
ATOM 3968 C CA . HIS B 1 146 ? 40.148 -3.628 54.781 1.00 26.71 146 HIS B CA 1
ATOM 3969 C C . HIS B 1 146 ? 40.382 -4.973 54.096 1.00 26.24 146 HIS B C 1
ATOM 3970 O O . HIS B 1 146 ? 39.481 -5.809 54.027 1.00 24.24 146 HIS B O 1
ATOM 3977 N N . PHE B 1 147 ? 41.596 -5.172 53.591 1.00 27.71 147 PHE B N 1
ATOM 3978 C CA . PHE B 1 147 ? 41.958 -6.423 52.937 1.00 24.18 147 PHE B CA 1
ATOM 3979 C C . PHE B 1 147 ? 41.922 -7.584 53.925 1.00 21.75 147 PHE B C 1
ATOM 3980 O O . PHE B 1 147 ? 41.516 -8.692 53.575 1.00 22.56 147 PHE B O 1
ATOM 3988 N N . GLN B 1 148 ? 42.343 -7.325 55.159 1.00 27.18 148 GLN B N 1
ATOM 3989 C CA . GLN B 1 148 ? 42.276 -8.336 56.208 1.00 24.26 148 GLN B CA 1
ATOM 3990 C C . GLN B 1 148 ? 40.833 -8.578 56.644 1.00 23.17 148 GLN B C 1
ATOM 3991 O O . GLN B 1 148 ? 40.456 -9.704 56.969 1.00 25.43 148 GLN B O 1
ATOM 3997 N N . CYS B 1 149 ? 40.032 -7.517 56.644 1.00 24.40 149 CYS B N 1
ATOM 3998 C CA . CYS B 1 149 ? 38.605 -7.635 56.930 1.00 27.11 149 CYS B CA 1
ATOM 3999 C C . CYS B 1 149 ? 37.912 -8.439 55.839 1.00 28.22 149 CYS B C 1
ATOM 4000 O O . CYS B 1 149 ? 37.042 -9.263 56.119 1.00 24.56 149 CYS B O 1
ATOM 4003 N N . ALA B 1 150 ? 38.307 -8.192 54.593 1.00 24.98 150 ALA B N 1
ATOM 4004 C CA . ALA B 1 150 ? 37.758 -8.914 53.452 1.00 27.03 150 ALA B CA 1
ATOM 4005 C C . ALA B 1 150 ? 38.093 -10.396 53.550 1.00 26.61 150 ALA B C 1
ATOM 4006 O O . ALA B 1 150 ? 37.233 -11.249 53.347 1.00 26.24 150 ALA B O 1
ATOM 4008 N N . ALA B 1 151 ? 39.351 -10.693 53.862 1.00 25.64 151 ALA B N 1
ATOM 4009 C CA . ALA B 1 151 ? 39.793 -12.070 54.055 1.00 25.75 151 ALA B CA 1
ATOM 4010 C C . ALA B 1 151 ? 39.008 -12.736 55.181 1.00 24.36 151 ALA B C 1
ATOM 4011 O O . ALA B 1 151 ? 38.750 -13.939 55.139 1.00 27.60 151 ALA B O 1
ATOM 4013 N N . GLY B 1 152 ? 38.638 -11.949 56.188 1.00 25.97 152 GLY B N 1
ATOM 4014 C CA . GLY B 1 152 ? 37.854 -12.444 57.305 1.00 28.76 152 GLY B CA 1
ATOM 4015 C C . GLY B 1 152 ? 36.463 -12.897 56.903 1.00 28.61 152 GLY B C 1
ATOM 4016 O O . GLY B 1 152 ? 36.004 -13.959 57.322 1.00 28.37 152 GLY B O 1
ATOM 4017 N N . ALA B 1 153 ? 35.788 -12.089 56.091 1.00 27.17 153 ALA B N 1
ATOM 4018 C CA . ALA B 1 153 ? 34.440 -12.412 55.637 1.00 27.21 153 ALA B CA 1
ATOM 4019 C C . ALA B 1 153 ? 34.430 -13.692 54.808 1.00 28.39 153 ALA B C 1
ATOM 4020 O O . ALA B 1 153 ? 33.607 -14.582 55.030 1.00 28.17 153 ALA B O 1
ATOM 4022 N N . PHE B 1 154 ? 35.348 -13.771 53.850 1.00 27.86 154 PHE B N 1
ATOM 4023 C CA . PHE B 1 154 ? 35.475 -14.943 52.991 1.00 24.93 154 PHE B CA 1
ATOM 4024 C C . PHE B 1 154 ? 35.857 -16.201 53.776 1.00 28.5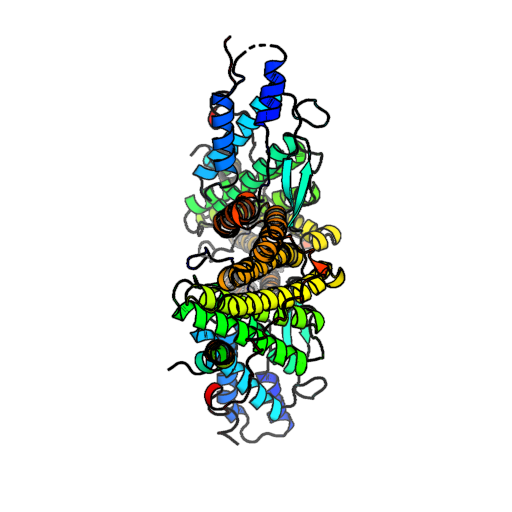1 154 PHE B C 1
ATOM 4025 O O . PHE B 1 154 ? 35.385 -17.296 53.472 1.00 32.38 154 PHE B O 1
ATOM 4033 N N . ALA B 1 155 ? 36.715 -16.042 54.780 1.00 26.27 155 ALA B N 1
ATOM 4034 C CA . ALA B 1 155 ? 37.152 -17.170 55.602 1.00 30.66 155 ALA B CA 1
ATOM 4035 C C . ALA B 1 155 ? 36.007 -17.753 56.432 1.00 30.90 155 ALA B C 1
ATOM 4036 O O . ALA B 1 155 ? 35.803 -18.967 56.452 1.00 31.12 155 ALA B O 1
ATOM 4038 N N . TYR B 1 156 ? 35.278 -16.881 57.126 1.00 28.00 156 TYR B N 1
ATOM 4039 C CA . TYR B 1 156 ? 34.113 -17.282 57.908 1.00 31.33 156 TYR B CA 1
ATOM 4040 C C . TYR B 1 156 ? 33.095 -17.950 56.998 1.00 32.70 156 TYR B C 1
ATOM 4041 O O . TYR B 1 156 ? 32.484 -18.955 57.362 1.00 34.23 156 TYR B O 1
ATOM 4050 N N . LEU B 1 157 ? 32.915 -17.370 55.815 1.00 30.65 157 LEU B N 1
ATOM 4051 C CA . LEU B 1 157 ? 31.992 -17.896 54.819 1.00 29.32 157 LEU B CA 1
ATOM 4052 C C . LEU B 1 157 ? 32.404 -19.299 54.400 1.00 32.37 157 LEU B C 1
ATOM 4053 O O . LEU B 1 157 ? 31.567 -20.194 54.273 1.00 37.15 157 LEU B O 1
ATOM 4058 N N . ARG B 1 158 ? 33.704 -19.482 54.194 1.00 31.37 158 ARG B N 1
ATOM 4059 C CA . ARG B 1 158 ? 34.251 -20.772 53.793 1.00 35.65 158 ARG B CA 1
ATOM 4060 C C . ARG B 1 158 ? 34.065 -21.836 54.871 1.00 37.06 158 ARG B C 1
ATOM 4061 O O . ARG B 1 158 ? 33.729 -22.983 54.575 1.00 38.52 158 ARG B O 1
ATOM 4069 N N . GLU B 1 159 ? 34.279 -21.448 56.124 1.00 34.70 159 GLU B N 1
ATOM 4070 C CA . GLU B 1 159 ? 34.230 -22.395 57.231 1.00 37.21 159 GLU B CA 1
ATOM 4071 C C . GLU B 1 159 ? 32.807 -22.780 57.631 1.00 41.61 159 GLU B C 1
ATOM 4072 O O . GLU B 1 159 ? 32.513 -23.958 57.834 1.00 42.38 159 GLU B O 1
ATOM 4078 N N . HIS B 1 160 ? 31.928 -21.790 57.741 1.00 34.02 160 HIS B N 1
ATOM 4079 C CA . HIS B 1 160 ? 30.605 -22.016 58.323 1.00 39.89 160 HIS B CA 1
ATOM 4080 C C . HIS B 1 160 ? 29.481 -22.212 57.300 1.00 40.75 160 HIS B C 1
ATOM 4081 O O . HIS B 1 160 ? 28.329 -22.441 57.673 1.00 44.03 160 HIS B O 1
ATOM 4088 N N . PHE B 1 161 ? 29.818 -22.130 56.017 1.00 42.37 161 PHE B N 1
ATOM 4089 C CA . PHE B 1 161 ? 28.852 -22.400 54.956 1.00 43.93 161 PHE B CA 1
ATOM 4090 C C . PHE B 1 161 ? 29.460 -23.325 53.894 1.00 48.51 161 PHE B C 1
ATOM 4091 O O . PHE B 1 161 ? 29.720 -22.901 52.765 1.00 47.76 161 PHE B O 1
ATOM 4099 N N . PRO B 1 162 ? 29.685 -24.601 54.259 1.00 51.15 162 PRO B N 1
ATOM 4100 C CA . PRO B 1 162 ? 30.420 -25.543 53.406 1.00 49.50 162 PRO B CA 1
ATOM 4101 C C . PRO B 1 162 ? 29.623 -26.042 52.202 1.00 49.38 162 PRO B C 1
ATOM 4102 O O . PRO B 1 162 ? 30.224 -26.571 51.266 1.00 50.98 162 PRO B O 1
ATOM 4106 N N . GLN B 1 163 ? 28.301 -25.880 52.235 1.00 51.55 163 GLN B N 1
ATOM 4107 C CA . GLN B 1 163 ? 27.409 -26.376 51.181 1.00 55.31 163 GLN B CA 1
ATOM 4108 C C . GLN B 1 163 ? 27.801 -25.921 49.769 1.00 51.85 163 GLN B C 1
ATOM 4109 O O . GLN B 1 163 ? 27.541 -26.625 48.788 1.00 55.46 163 GLN B O 1
ATOM 4115 N N . ALA B 1 164 ? 28.442 -24.757 49.681 1.00 47.10 164 ALA B N 1
ATOM 4116 C CA . ALA B 1 164 ? 28.817 -24.155 48.400 1.00 49.78 164 ALA B CA 1
ATOM 4117 C C . ALA B 1 164 ? 27.594 -23.973 47.506 1.00 48.80 164 ALA B C 1
ATOM 4118 O O . ALA B 1 164 ? 27.393 -24.713 46.542 1.00 42.62 164 ALA B O 1
ATOM 4120 N N . TYR B 1 165 ? 26.787 -22.971 47.839 1.00 43.97 165 TYR B N 1
ATOM 4121 C CA . TYR B 1 165 ? 25.504 -22.752 47.189 1.00 40.45 165 TYR B CA 1
ATOM 4122 C C . TYR B 1 165 ? 25.648 -22.366 45.722 1.00 43.30 165 TYR B C 1
ATOM 4123 O O . TYR B 1 165 ? 24.765 -22.641 44.909 1.00 42.17 165 TYR B O 1
ATOM 4132 N N . SER B 1 166 ? 26.763 -21.724 45.397 1.00 35.74 166 SER B N 1
ATOM 4133 C CA . SER B 1 166 ? 27.082 -21.375 44.021 1.00 36.76 166 SER B CA 1
ATOM 4134 C C . SER B 1 166 ? 28.595 -21.383 43.826 1.00 40.44 166 SER B C 1
ATOM 4135 O O . SER B 1 166 ? 29.352 -21.243 44.787 1.00 37.78 166 SER B O 1
ATOM 4138 N N . VAL B 1 167 ? 29.022 -21.550 42.578 1.00 35.26 167 VAL B N 1
ATOM 4139 C CA . VAL B 1 167 ? 30.430 -21.728 42.240 1.00 36.63 167 VAL B CA 1
ATOM 4140 C C . VAL B 1 167 ? 31.309 -20.544 42.648 1.00 38.62 167 VAL B C 1
ATOM 4141 O O . VAL B 1 167 ? 32.510 -20.705 42.879 1.00 40.39 167 VAL B O 1
ATOM 4145 N N . ASP B 1 168 ? 30.709 -19.360 42.740 1.00 36.79 168 ASP B N 1
ATOM 4146 C CA . ASP B 1 168 ? 31.435 -18.174 43.186 1.00 34.24 168 ASP B CA 1
ATOM 4147 C C . ASP B 1 168 ? 31.722 -18.219 44.686 1.00 36.18 168 ASP B C 1
ATOM 4148 O O . ASP B 1 168 ? 32.559 -17.468 45.190 1.00 33.94 168 ASP B O 1
ATOM 4153 N N . MET B 1 169 ? 31.028 -19.108 45.394 1.00 36.58 169 MET B N 1
ATOM 4154 C CA . MET B 1 169 ? 31.211 -19.248 46.835 1.00 39.63 169 MET B CA 1
ATOM 4155 C C . MET B 1 169 ? 31.674 -20.651 47.218 1.00 42.73 169 MET B C 1
ATOM 4156 O O . MET B 1 169 ? 31.494 -21.077 48.359 1.00 43.47 169 MET B O 1
ATOM 4161 N N . SER B 1 170 ? 32.269 -21.365 46.265 1.00 35.37 170 SER B N 1
ATOM 4162 C CA . SER B 1 170 ? 32.828 -22.689 46.538 1.00 37.35 170 SER B CA 1
ATOM 4163 C C . SER B 1 170 ? 34.084 -22.579 47.405 1.00 40.14 170 SER B C 1
ATOM 4164 O O . SER B 1 170 ? 34.680 -21.506 47.507 1.00 37.56 170 SER B O 1
ATOM 4167 N N . ARG B 1 171 ? 34.480 -23.690 48.024 1.00 39.67 171 ARG B N 1
ATOM 4168 C CA . ARG B 1 171 ? 35.612 -23.710 48.950 1.00 38.58 171 ARG B CA 1
ATOM 4169 C C . ARG B 1 171 ? 36.930 -23.278 48.312 1.00 37.17 171 ARG B C 1
ATOM 4170 O O . ARG B 1 171 ? 37.695 -22.507 48.900 1.00 37.55 171 ARG B O 1
ATOM 4178 N N . GLN B 1 172 ? 37.194 -23.781 47.111 1.00 36.32 172 GLN B N 1
ATOM 4179 C CA . GLN B 1 172 ? 38.434 -23.467 46.416 1.00 37.76 172 GLN B CA 1
ATOM 4180 C C . GLN B 1 172 ? 38.469 -22.011 45.957 1.00 35.21 172 GLN B C 1
ATOM 4181 O O . GLN B 1 172 ? 39.519 -21.373 45.982 1.00 34.39 172 GLN B O 1
ATOM 4187 N N . ILE B 1 173 ? 37.315 -21.491 45.547 1.00 32.99 173 ILE B N 1
ATOM 4188 C CA . ILE B 1 173 ? 37.214 -20.102 45.108 1.00 32.65 173 ILE B CA 1
ATOM 4189 C C . ILE B 1 173 ? 37.386 -19.137 46.281 1.00 32.79 173 ILE B C 1
ATOM 4190 O O . ILE B 1 173 ? 38.079 -18.123 46.171 1.00 33.04 173 ILE B O 1
ATOM 4195 N N . LEU B 1 174 ? 36.752 -19.457 47.405 1.00 31.80 174 LEU B N 1
ATOM 4196 C CA . LEU B 1 174 ? 36.890 -18.651 48.613 1.00 29.52 174 LEU B CA 1
ATOM 4197 C C . LEU B 1 174 ? 38.321 -18.702 49.147 1.00 30.84 174 LEU B C 1
ATOM 4198 O O . LEU B 1 174 ? 38.816 -17.723 49.705 1.00 32.70 174 LEU B O 1
ATOM 4203 N N . THR B 1 175 ? 38.981 -19.844 48.967 1.00 34.00 175 THR B N 1
ATOM 4204 C CA . THR B 1 175 ? 40.380 -19.995 49.358 1.00 31.76 175 THR B CA 1
ATOM 4205 C C . THR B 1 175 ? 41.263 -19.102 48.487 1.00 31.10 175 THR B C 1
ATOM 4206 O O . THR B 1 175 ? 42.226 -18.501 48.970 1.00 29.20 175 THR B O 1
ATOM 4210 N N . LEU B 1 176 ? 40.926 -19.017 47.203 1.00 32.44 176 LEU B N 1
ATOM 4211 C CA . LEU B 1 176 ? 41.594 -18.090 46.298 1.00 26.90 176 LEU B CA 1
ATOM 4212 C C . LEU B 1 176 ? 41.408 -16.657 46.786 1.00 24.62 176 LEU B C 1
ATOM 4213 O O . LEU B 1 176 ? 42.361 -15.879 46.833 1.00 30.50 176 LEU B O 1
ATOM 4218 N N . ASN B 1 177 ? 40.176 -16.319 47.155 1.00 27.56 177 ASN B N 1
ATOM 4219 C CA . ASN B 1 177 ? 39.855 -14.976 47.623 1.00 26.45 177 ASN B CA 1
ATOM 4220 C C . ASN B 1 177 ? 40.609 -14.584 48.894 1.00 27.54 177 ASN B C 1
ATOM 4221 O O . ASN B 1 177 ? 41.117 -13.468 48.998 1.00 26.85 177 ASN B O 1
ATOM 4226 N N . VAL B 1 178 ? 40.664 -15.501 49.858 1.00 24.86 178 VAL B N 1
ATOM 4227 C CA . VAL B 1 178 ? 41.384 -15.268 51.110 1.00 29.81 178 VAL B CA 1
ATOM 4228 C C . VAL B 1 178 ? 42.860 -14.959 50.868 1.00 25.81 178 VAL B C 1
ATOM 4229 O O . VAL B 1 178 ? 43.370 -13.937 51.328 1.00 26.09 178 VAL B O 1
ATOM 4233 N N . ASN B 1 179 ? 43.538 -15.848 50.147 1.00 25.68 179 ASN B N 1
ATOM 4234 C CA . ASN B 1 179 ? 44.954 -15.678 49.835 1.00 27.47 179 ASN B CA 1
ATOM 4235 C C . ASN B 1 179 ? 45.229 -14.393 49.059 1.00 25.23 179 ASN B C 1
ATOM 4236 O O . ASN B 1 179 ? 46.256 -13.745 49.262 1.00 24.10 179 ASN B O 1
ATOM 4241 N N . LEU B 1 180 ? 44.311 -14.033 48.167 1.00 25.70 180 LEU B N 1
ATOM 4242 C CA . LEU B 1 180 ? 44.447 -12.805 47.391 1.00 23.75 180 LEU B CA 1
ATOM 4243 C C . LEU B 1 180 ? 44.372 -11.597 48.316 1.00 23.22 180 LEU B C 1
ATOM 4244 O O . LEU B 1 180 ? 45.213 -10.702 48.254 1.00 23.99 180 LEU B O 1
ATOM 4249 N N . MET B 1 181 ? 43.372 -11.592 49.191 1.00 20.91 181 MET B N 1
ATOM 4250 C CA . MET B 1 181 ? 43.189 -10.504 50.145 1.00 22.38 181 MET B CA 1
ATOM 4251 C C . MET B 1 181 ? 44.355 -10.373 51.130 1.00 23.02 181 MET B C 1
ATOM 4252 O O . MET B 1 181 ? 44.800 -9.264 51.426 1.00 21.83 181 MET B O 1
ATOM 4257 N N . LEU B 1 182 ? 44.843 -11.504 51.631 1.00 19.95 182 LEU B N 1
ATOM 4258 C CA . LEU B 1 182 ? 45.972 -11.508 52.557 1.00 24.19 182 LEU B CA 1
ATOM 4259 C C . LEU B 1 182 ? 47.236 -10.987 51.880 1.00 24.23 182 LEU B C 1
ATOM 4260 O O . LEU B 1 182 ? 47.974 -10.183 52.453 1.00 28.87 182 LEU B O 1
ATOM 4265 N N . GLY B 1 183 ? 47.478 -11.455 50.659 1.00 26.34 183 GLY B N 1
ATOM 4266 C CA . GLY B 1 183 ? 48.624 -11.016 49.886 1.00 25.25 183 GLY B CA 1
ATOM 4267 C C . GLY B 1 183 ? 48.573 -9.527 49.625 1.00 24.61 183 GLY B C 1
ATOM 4268 O O . GLY B 1 183 ? 49.600 -8.849 49.658 1.00 22.50 183 GLY B O 1
ATOM 4269 N N . GLN B 1 184 ? 47.373 -9.014 49.372 1.00 21.16 184 GLN B N 1
ATOM 4270 C CA . GLN B 1 184 ? 47.199 -7.586 49.144 1.00 25.04 184 GLN B CA 1
ATOM 4271 C C . GLN B 1 184 ? 47.357 -6.803 50.443 1.00 25.37 184 GLN B C 1
ATOM 4272 O O . GLN B 1 184 ? 47.871 -5.687 50.447 1.00 26.80 184 GLN B O 1
ATOM 4278 N N . ALA B 1 185 ? 46.920 -7.401 51.545 1.00 23.50 185 ALA B N 1
ATOM 4279 C CA . ALA B 1 185 ? 47.104 -6.803 52.860 1.00 27.91 185 ALA B CA 1
ATOM 4280 C C . ALA B 1 185 ? 48.583 -6.761 53.237 1.00 26.78 185 ALA B C 1
ATOM 4281 O O . ALA B 1 185 ? 49.074 -5.756 53.749 1.00 27.75 185 ALA B O 1
ATOM 4283 N N . GLN B 1 186 ? 49.285 -7.863 52.989 1.00 22.76 186 GLN B N 1
ATOM 4284 C CA . GLN B 1 186 ? 50.715 -7.952 53.270 1.00 27.13 186 GLN B CA 1
ATOM 4285 C C . GLN B 1 186 ? 51.501 -6.996 52.378 1.00 30.23 186 GLN B C 1
ATOM 4286 O O . GLN B 1 186 ? 52.521 -6.439 52.788 1.00 27.36 186 GLN B O 1
ATOM 4292 N N . GLU B 1 187 ? 51.019 -6.812 51.154 1.00 23.95 187 GLU B N 1
ATOM 4293 C CA . GLU B 1 187 ? 51.633 -5.872 50.228 1.00 26.80 187 GLU B CA 1
ATOM 4294 C C . GLU B 1 187 ? 51.536 -4.446 50.772 1.00 30.04 187 GLU B C 1
ATOM 4295 O O . GLU B 1 187 ? 52.449 -3.639 50.591 1.00 27.12 187 GLU B O 1
ATOM 4301 N N . CYS B 1 188 ? 50.431 -4.145 51.450 1.00 27.22 188 CYS B N 1
ATOM 4302 C CA . CYS B 1 188 ? 50.253 -2.838 52.077 1.00 26.87 188 CYS B CA 1
ATOM 4303 C C . CYS B 1 188 ? 51.264 -2.633 53.202 1.00 30.78 188 CYS B C 1
ATOM 4304 O O . CYS B 1 188 ? 51.748 -1.523 53.421 1.00 24.29 188 CYS B O 1
ATOM 4307 N N . LEU B 1 189 ? 51.577 -3.712 53.911 1.00 27.07 189 LEU B N 1
ATOM 4308 C CA . LEU B 1 189 ? 52.558 -3.662 54.985 1.00 27.90 189 LEU B CA 1
ATOM 4309 C C . LEU B 1 189 ? 53.950 -3.421 54.422 1.00 32.34 189 LEU B C 1
ATOM 4310 O O . LEU B 1 189 ? 54.747 -2.682 55.000 1.00 32.89 189 LEU B O 1
ATOM 4315 N N . LEU B 1 190 ? 54.233 -4.052 53.287 1.00 29.67 190 LEU B N 1
ATOM 4316 C CA . LEU B 1 190 ? 55.527 -3.914 52.635 1.00 28.85 190 LEU B CA 1
ATOM 4317 C C . LEU B 1 190 ? 55.764 -2.471 52.206 1.00 28.71 190 LEU B C 1
ATOM 4318 O O . LEU B 1 190 ? 56.868 -1.945 52.353 1.00 32.72 190 LEU B O 1
ATOM 4323 N N . GLU B 1 191 ? 54.718 -1.833 51.687 1.00 28.62 191 GLU B N 1
ATOM 4324 C CA . GLU B 1 191 ? 54.793 -0.432 51.293 1.00 32.68 191 GLU B CA 1
ATOM 4325 C C . GLU B 1 191 ? 55.061 0.458 52.502 1.00 36.03 191 GLU B C 1
ATOM 4326 O O . GLU B 1 191 ? 55.849 1.398 52.427 1.00 36.35 191 GLU B O 1
ATOM 4332 N N . LYS B 1 192 ? 54.395 0.157 53.612 1.00 35.80 192 LYS B N 1
ATOM 4333 C CA . LYS B 1 192 ? 54.572 0.914 54.848 1.00 36.00 192 LYS B CA 1
ATOM 4334 C C . LYS B 1 192 ? 55.978 0.733 55.414 1.00 38.77 192 LYS B C 1
ATOM 4335 O O . LYS B 1 192 ? 56.584 1.685 55.901 1.00 36.69 192 LYS B O 1
ATOM 4341 N N . SER B 1 193 ? 56.497 -0.489 55.333 1.00 34.44 193 SER B N 1
ATOM 4342 C CA . SER B 1 193 ? 57.820 -0.803 55.867 1.00 39.93 193 SER B CA 1
ATOM 4343 C C . SER B 1 193 ? 58.927 -0.049 55.132 1.00 40.51 193 SER B C 1
ATOM 4344 O O . SER B 1 193 ? 59.956 0.283 55.722 1.00 44.03 193 SER B O 1
ATOM 4347 N N . MET B 1 194 ? 58.711 0.219 53.847 1.00 37.00 194 MET B N 1
ATOM 4348 C CA . MET B 1 194 ? 59.704 0.916 53.035 1.00 37.53 194 MET B CA 1
ATOM 4349 C C . MET B 1 194 ? 59.592 2.433 53.179 1.00 44.10 194 MET B C 1
ATOM 4350 O O . MET B 1 194 ? 60.589 3.145 53.067 1.00 43.83 194 MET B O 1
ATOM 4355 N N . LEU B 1 195 ? 58.383 2.928 53.433 1.00 38.92 195 LEU B N 1
ATOM 4356 C CA . LEU B 1 195 ? 58.202 4.353 53.698 1.00 45.27 195 LEU B CA 1
ATOM 4357 C C . LEU B 1 195 ? 58.666 4.672 55.114 1.00 48.35 195 LEU B C 1
ATOM 4358 O O . LEU B 1 195 ? 59.016 5.812 55.419 1.00 49.97 195 LEU B O 1
ATOM 4363 N N . ASP B 1 196 ? 58.675 3.656 55.973 1.00 44.82 196 ASP B N 1
ATOM 4364 C CA . ASP B 1 196 ? 59.090 3.831 57.362 1.00 48.72 196 ASP B CA 1
ATOM 4365 C C . ASP B 1 196 ? 60.558 3.466 57.601 1.00 50.00 196 ASP B C 1
ATOM 4366 O O . ASP B 1 196 ? 61.009 3.425 58.746 1.00 50.32 196 ASP B O 1
ATOM 4371 N N . ASN B 1 197 ? 61.286 3.205 56.517 1.00 49.60 197 ASN B N 1
ATOM 4372 C CA . ASN B 1 197 ? 62.724 2.937 56.569 1.00 52.82 197 ASN B CA 1
ATOM 4373 C C . ASN B 1 197 ? 63.093 1.828 57.553 1.00 49.16 197 ASN B C 1
ATOM 4374 O O . ASN B 1 197 ? 64.017 1.970 58.356 1.00 48.74 197 ASN B O 1
ATOM 4379 N N . ARG B 1 198 ? 62.358 0.723 57.479 1.00 48.01 198 ARG B N 1
ATOM 4380 C CA . ARG B 1 198 ? 62.566 -0.398 58.387 1.00 46.24 198 ARG B CA 1
ATOM 4381 C C . ARG B 1 198 ? 63.809 -1.209 58.021 1.00 45.48 198 ARG B C 1
ATOM 4382 O O . ARG B 1 198 ? 64.417 -0.987 56.973 1.00 42.67 198 ARG B O 1
ATOM 4390 N N . LYS B 1 199 ? 64.195 -2.135 58.895 1.00 45.82 199 LYS B N 1
ATOM 4391 C CA . LYS B 1 199 ? 65.397 -2.935 58.664 1.00 45.48 199 LYS B CA 1
ATOM 4392 C C . LYS B 1 199 ? 65.295 -3.795 57.405 1.00 46.86 199 LYS B C 1
ATOM 4393 O O . LYS B 1 199 ? 64.295 -4.485 57.194 1.00 35.45 199 LYS B O 1
ATOM 4399 N N . SER B 1 200 ? 66.343 -3.739 56.582 1.00 33.60 200 SER B N 1
ATOM 4400 C CA . SER B 1 200 ? 66.390 -4.423 55.289 1.00 37.27 200 SER B CA 1
ATOM 4401 C C . SER B 1 200 ? 65.992 -5.897 55.352 1.00 36.54 200 SER B C 1
ATOM 4402 O O . SER B 1 200 ? 65.295 -6.392 54.468 1.00 36.46 200 SER B O 1
ATOM 4405 N N . PHE B 1 201 ? 66.436 -6.595 56.394 1.00 30.35 201 PHE B N 1
ATOM 4406 C CA . PHE B 1 201 ? 66.117 -8.011 56.543 1.00 35.53 201 PHE B CA 1
ATOM 4407 C C . PHE B 1 201 ? 64.631 -8.240 56.786 1.00 34.95 201 PHE B C 1
ATOM 4408 O O . PHE B 1 201 ? 64.073 -9.249 56.356 1.00 33.94 201 PHE B O 1
ATOM 4416 N N . LEU B 1 202 ? 64.000 -7.304 57.486 1.00 33.17 202 LEU B N 1
ATOM 4417 C CA . LEU B 1 202 ? 62.570 -7.390 57.758 1.00 36.56 202 LEU B CA 1
ATOM 4418 C C . LEU B 1 202 ? 61.758 -7.105 56.498 1.00 30.92 202 LEU B C 1
ATOM 4419 O O . LEU B 1 202 ? 60.826 -7.844 56.177 1.00 34.41 202 LEU B O 1
ATOM 4424 N N . VAL B 1 203 ? 62.123 -6.037 55.789 1.00 35.28 203 VAL B N 1
ATOM 4425 C CA . VAL B 1 203 ? 61.491 -5.690 54.517 1.00 33.92 203 VAL B CA 1
ATOM 4426 C C . VAL B 1 203 ? 61.526 -6.878 53.560 1.00 33.42 203 VAL B C 1
ATOM 4427 O O . VAL B 1 203 ? 60.560 -7.143 52.845 1.00 27.25 203 VAL B O 1
ATOM 4431 N N . ALA B 1 204 ? 62.644 -7.597 53.568 1.00 33.77 204 ALA B N 1
ATOM 4432 C CA . ALA B 1 204 ? 62.818 -8.774 52.727 1.00 30.93 204 ALA B CA 1
ATOM 4433 C C . ALA B 1 204 ? 61.888 -9.911 53.146 1.00 31.35 204 ALA B C 1
ATOM 4434 O O . ALA B 1 204 ? 61.288 -10.574 52.298 1.00 33.64 204 ALA B O 1
ATOM 4436 N N . ARG B 1 205 ? 61.782 -10.140 54.452 1.00 32.57 205 ARG B N 1
ATOM 4437 C CA . ARG B 1 205 ? 60.894 -11.171 54.985 1.00 34.11 205 ARG B CA 1
ATOM 4438 C C . ARG B 1 205 ? 59.430 -10.871 54.675 1.00 28.01 205 ARG B C 1
ATOM 4439 O O . ARG B 1 205 ? 58.651 -11.776 54.380 1.00 27.15 205 ARG B O 1
ATOM 4447 N N . ILE B 1 206 ? 59.066 -9.595 54.756 1.00 24.29 206 ILE B N 1
ATOM 4448 C CA . ILE B 1 206 ? 57.700 -9.162 54.482 1.00 28.73 206 ILE B CA 1
ATOM 4449 C C . ILE B 1 206 ? 57.352 -9.345 53.004 1.00 29.99 206 ILE B C 1
ATOM 4450 O O . ILE B 1 206 ? 56.256 -9.793 52.669 1.00 27.09 206 ILE B O 1
ATOM 4455 N N . SER B 1 207 ? 58.293 -9.007 52.126 1.00 28.78 207 SER B N 1
ATOM 4456 C CA . SER B 1 207 ? 58.083 -9.136 50.685 1.00 25.53 207 SER B CA 1
ATOM 4457 C C . SER B 1 207 ? 58.024 -10.601 50.267 1.00 28.09 207 SER B C 1
ATOM 4458 O O . SER B 1 207 ? 57.230 -10.978 49.408 1.00 24.66 207 SER B O 1
ATOM 4461 N N . ALA B 1 208 ? 58.865 -11.423 50.883 1.00 28.08 208 ALA B N 1
ATOM 4462 C CA . ALA B 1 208 ? 58.841 -12.859 50.638 1.00 24.35 208 ALA B CA 1
ATOM 4463 C C . ALA B 1 208 ? 57.490 -13.467 51.013 1.00 26.48 208 ALA B C 1
ATOM 4464 O O . ALA B 1 208 ? 57.046 -14.438 50.402 1.00 21.36 208 ALA B O 1
ATOM 4466 N N . GLN B 1 209 ? 56.850 -12.895 52.028 1.00 27.98 209 GLN B N 1
ATOM 4467 C CA . GLN B 1 209 ? 55.523 -13.332 52.445 1.00 28.45 209 GLN B CA 1
ATOM 4468 C C . GLN B 1 209 ? 54.469 -12.934 51.407 1.00 26.37 209 GLN B C 1
ATOM 4469 O O . GLN B 1 209 ? 53.542 -13.701 51.127 1.00 32.06 209 GLN B O 1
ATOM 4475 N N . VAL B 1 210 ? 54.616 -11.734 50.846 1.00 25.15 210 VAL B N 1
ATOM 4476 C CA . VAL B 1 210 ? 53.743 -11.273 49.766 1.00 25.80 210 VAL B CA 1
ATOM 4477 C C . VAL B 1 210 ? 53.760 -12.284 48.627 1.00 27.52 210 VAL B C 1
ATOM 4478 O O . VAL B 1 210 ? 52.712 -12.680 48.113 1.00 28.11 210 VAL B O 1
ATOM 4482 N N . VAL B 1 211 ? 54.968 -12.691 48.247 1.00 24.86 211 VAL B N 1
ATOM 4483 C CA . VAL B 1 211 ? 55.173 -13.697 47.214 1.00 25.53 211 VAL B CA 1
ATOM 4484 C C . VAL B 1 211 ? 54.468 -15.004 47.564 1.00 28.13 211 VAL B C 1
ATOM 4485 O O . VAL B 1 211 ? 53.802 -15.602 46.719 1.00 28.67 211 VAL B O 1
ATOM 4489 N N . ASP B 1 212 ? 54.609 -15.432 48.816 1.00 27.41 212 ASP B N 1
ATOM 4490 C CA . ASP B 1 212 ? 54.021 -16.689 49.277 1.00 29.89 212 ASP B CA 1
ATOM 4491 C C . ASP B 1 212 ? 52.498 -16.738 49.134 1.00 31.67 212 ASP B C 1
ATOM 4492 O O . ASP B 1 212 ? 51.940 -17.751 48.715 1.00 32.76 212 ASP B O 1
ATOM 4497 N N . TYR B 1 213 ? 51.832 -15.643 49.479 1.00 29.24 213 TYR B N 1
ATOM 4498 C CA . TYR B 1 213 ? 50.383 -15.556 49.347 1.00 29.72 213 TYR B CA 1
ATOM 4499 C C . TYR B 1 213 ? 49.958 -15.559 47.879 1.00 32.53 213 TYR B C 1
ATOM 4500 O O . TYR B 1 213 ? 49.015 -16.249 47.495 1.00 34.73 213 TYR B O 1
ATOM 4509 N N . TYR B 1 214 ? 50.664 -14.785 47.061 1.00 31.93 214 TYR B N 1
ATOM 4510 C CA . TYR B 1 214 ? 50.340 -14.662 45.643 1.00 32.73 214 TYR B CA 1
ATOM 4511 C C . TYR B 1 214 ? 50.625 -15.948 44.868 1.00 35.20 214 TYR B C 1
ATOM 4512 O O . TYR B 1 214 ? 49.966 -16.241 43.870 1.00 32.04 214 TYR B O 1
ATOM 4521 N N . LYS B 1 215 ? 51.608 -16.714 45.330 1.00 35.97 215 LYS B N 1
ATOM 4522 C CA . LYS B 1 215 ? 51.908 -18.006 44.724 1.00 34.05 215 LYS B CA 1
ATOM 4523 C C . LYS B 1 215 ? 50.731 -18.968 44.852 1.00 39.74 215 LYS B C 1
ATOM 4524 O O . LYS B 1 215 ? 50.403 -19.685 43.909 1.00 45.56 215 LYS B O 1
ATOM 4530 N N . GLU B 1 216 ? 50.090 -18.971 46.017 1.00 39.88 216 GLU B N 1
ATOM 4531 C CA . GLU B 1 216 ? 48.978 -19.883 46.272 1.00 43.47 216 GLU B CA 1
ATOM 4532 C C . GLU B 1 216 ? 47.671 -19.383 45.654 1.00 39.72 216 GLU B C 1
ATOM 4533 O O . GLU B 1 216 ? 46.727 -20.150 45.472 1.00 41.83 216 GLU B O 1
ATOM 4539 N N . ALA B 1 217 ? 47.624 -18.094 45.332 1.00 39.00 217 ALA B N 1
ATOM 4540 C CA . ALA B 1 217 ? 46.492 -17.535 44.603 1.00 39.04 217 ALA B CA 1
ATOM 4541 C C . ALA B 1 217 ? 46.656 -17.831 43.116 1.00 40.75 217 ALA B C 1
ATOM 4542 O O . ALA B 1 217 ? 45.695 -18.179 42.428 1.00 40.03 217 ALA B O 1
ATOM 4544 N N . CYS B 1 218 ? 47.882 -17.684 42.628 1.00 41.23 218 CYS B N 1
ATOM 4545 C CA . CYS B 1 218 ? 48.195 -17.978 41.236 1.00 43.96 218 CYS B CA 1
ATOM 4546 C C . CYS B 1 218 ? 48.020 -19.468 40.945 1.00 45.75 218 CYS B C 1
ATOM 4547 O O . CYS B 1 218 ? 47.690 -19.854 39.824 1.00 46.72 218 CYS B O 1
ATOM 4550 N N . ARG B 1 219 ? 48.235 -20.299 41.962 1.00 44.04 219 ARG B N 1
ATOM 4551 C CA . ARG B 1 219 ? 48.092 -21.746 41.824 1.00 47.63 219 ARG B CA 1
ATOM 4552 C C . ARG B 1 219 ? 46.644 -22.149 41.554 1.00 45.61 219 ARG B C 1
ATOM 4553 O O . ARG B 1 219 ? 46.374 -23.025 40.731 1.00 46.16 219 ARG B O 1
ATOM 4561 N N . ALA B 1 220 ? 45.716 -21.510 42.257 1.00 45.31 220 ALA B N 1
ATOM 4562 C CA . ALA B 1 220 ? 44.298 -21.773 42.061 1.00 44.49 220 ALA B CA 1
ATOM 4563 C C . ALA B 1 220 ? 43.831 -21.209 40.725 1.00 45.18 220 ALA B C 1
ATOM 4564 O O . ALA B 1 220 ? 42.973 -21.787 40.063 1.00 43.94 220 ALA B O 1
ATOM 4566 N N . LEU B 1 221 ? 44.396 -20.070 40.341 1.00 46.95 221 LEU B N 1
ATOM 4567 C CA . LEU B 1 221 ? 44.062 -19.430 39.074 1.00 46.94 221 LEU B CA 1
ATOM 4568 C C . LEU B 1 221 ? 44.513 -20.271 37.880 1.00 53.58 221 LEU B C 1
ATOM 4569 O O . LEU B 1 221 ? 43.815 -20.351 36.867 1.00 49.43 221 LEU B O 1
ATOM 4574 N N . GLU B 1 222 ? 45.674 -20.905 38.006 1.00 50.99 222 GLU B N 1
ATOM 4575 C CA . GLU B 1 222 ? 46.205 -21.744 36.935 1.00 48.64 222 GLU B CA 1
ATOM 4576 C C . GLU B 1 222 ? 45.459 -23.076 36.822 1.00 51.88 222 GLU B C 1
ATOM 4577 O O . GLU B 1 222 ? 45.733 -23.875 35.928 1.00 49.54 222 GLU B O 1
ATOM 4583 N N . ASN B 1 223 ? 44.513 -23.302 37.731 1.00 48.29 223 ASN B N 1
ATOM 4584 C CA . ASN B 1 223 ? 43.635 -24.466 37.661 1.00 54.80 223 ASN B CA 1
ATOM 4585 C C . ASN B 1 223 ? 42.524 -24.239 36.636 1.00 56.93 223 ASN B C 1
ATOM 4586 O O . ASN B 1 223 ? 41.793 -23.249 36.715 1.00 54.26 223 ASN B O 1
ATOM 4591 N N . PRO B 1 224 ? 42.398 -25.163 35.670 1.00 61.71 224 PRO B N 1
ATOM 4592 C CA . PRO B 1 224 ? 41.447 -25.095 34.553 1.00 58.61 224 PRO B CA 1
ATOM 4593 C C . PRO B 1 224 ? 39.991 -24.954 34.999 1.00 56.40 224 PRO B C 1
ATOM 4594 O O . PRO B 1 224 ? 39.206 -24.306 34.304 1.00 58.86 224 PRO B O 1
ATOM 4598 N N . ASP B 1 225 ? 39.640 -25.557 36.132 1.00 58.03 225 ASP B N 1
ATOM 4599 C CA . ASP B 1 225 ? 38.263 -25.536 36.629 1.00 59.06 225 ASP B CA 1
ATOM 4600 C C . ASP B 1 225 ? 37.784 -24.137 37.047 1.00 58.79 225 ASP B C 1
ATOM 4601 O O . ASP B 1 225 ? 36.599 -23.823 36.930 1.00 57.51 225 ASP B O 1
ATOM 4606 N N . THR B 1 226 ? 38.704 -23.303 37.527 1.00 56.95 226 THR B N 1
ATOM 4607 C CA . THR B 1 226 ? 38.370 -21.932 37.925 1.00 60.78 226 THR B CA 1
ATOM 4608 C C . THR B 1 226 ? 38.566 -20.947 36.772 1.00 60.06 226 THR B C 1
ATOM 4609 O O . THR B 1 226 ? 37.920 -19.900 36.720 1.00 58.42 226 THR B O 1
ATOM 4613 N N . ALA B 1 227 ? 39.462 -21.289 35.852 1.00 57.73 227 ALA B N 1
ATOM 4614 C CA . ALA B 1 227 ? 39.626 -20.520 34.625 1.00 57.90 227 ALA B CA 1
ATOM 4615 C C . ALA B 1 227 ? 38.359 -20.658 33.788 1.00 59.27 227 ALA B C 1
ATOM 4616 O O . ALA B 1 227 ? 37.939 -19.721 33.109 1.00 58.13 227 ALA B O 1
ATOM 4618 N N . SER B 1 228 ? 37.759 -21.843 33.844 1.00 59.50 228 SER B N 1
ATOM 4619 C CA . SER B 1 228 ? 36.456 -22.078 33.239 1.00 58.97 228 SER B CA 1
ATOM 4620 C C . SER B 1 228 ? 35.384 -21.320 34.015 1.00 57.17 228 SER B C 1
ATOM 4621 O O . SER B 1 228 ? 34.434 -20.801 33.432 1.00 62.50 228 SER B O 1
ATOM 4624 N N . LEU B 1 229 ? 35.542 -21.262 35.335 1.00 56.52 229 LEU B N 1
ATOM 4625 C CA . LEU B 1 229 ? 34.590 -20.563 36.193 1.00 56.01 229 LEU B CA 1
ATOM 4626 C C . LEU B 1 229 ? 34.646 -19.054 35.951 1.00 57.41 229 LEU B C 1
ATOM 4627 O O . LEU B 1 229 ? 33.699 -18.464 35.424 1.00 57.55 229 LEU B O 1
ATOM 4632 N N . LEU B 1 230 ? 35.759 -18.442 36.343 1.00 55.13 230 LEU B N 1
ATOM 4633 C CA . LEU B 1 230 ? 35.901 -16.988 36.310 1.00 52.10 230 LEU B CA 1
ATOM 4634 C C . LEU B 1 230 ? 35.774 -16.387 34.911 1.00 52.72 230 LEU B C 1
ATOM 4635 O O . LEU B 1 230 ? 35.414 -15.219 34.765 1.00 50.22 230 LEU B O 1
ATOM 4640 N N . GLY B 1 231 ? 36.061 -17.181 33.885 1.00 50.41 231 GLY B N 1
ATOM 4641 C CA . GLY B 1 231 ? 36.115 -16.650 32.536 1.00 50.98 231 GLY B CA 1
ATOM 4642 C C . GLY B 1 231 ? 37.298 -15.710 32.412 1.00 46.00 231 GLY B C 1
ATOM 4643 O O . GLY B 1 231 ? 38.424 -16.087 32.737 1.00 44.88 231 GLY B O 1
ATOM 4644 N N . ARG B 1 232 ? 37.052 -14.481 31.965 1.00 41.29 232 ARG B N 1
ATOM 4645 C CA . ARG B 1 232 ? 38.144 -13.537 31.735 1.00 38.89 232 ARG B CA 1
ATOM 4646 C C . ARG B 1 232 ? 38.670 -12.867 33.007 1.00 39.91 232 ARG B C 1
ATOM 4647 O O . ARG B 1 232 ? 39.691 -12.186 32.970 1.00 39.69 232 ARG B O 1
ATOM 4655 N N . ILE B 1 233 ? 37.974 -13.057 34.124 1.00 40.75 233 ILE B N 1
ATOM 4656 C CA . ILE B 1 233 ? 38.462 -12.563 35.408 1.00 40.93 233 ILE B CA 1
ATOM 4657 C C . ILE B 1 233 ? 39.744 -13.302 35.807 1.00 41.51 233 ILE B C 1
ATOM 4658 O O . ILE B 1 233 ? 40.688 -12.700 36.324 1.00 39.99 233 ILE B O 1
ATOM 4663 N N . GLN B 1 234 ? 39.770 -14.608 35.554 1.00 41.73 234 GLN B N 1
ATOM 4664 C CA . GLN B 1 234 ? 40.960 -15.421 35.791 1.00 41.37 234 GLN B CA 1
ATOM 4665 C C . GLN B 1 234 ? 42.153 -14.896 34.996 1.00 42.82 234 GLN B C 1
ATOM 4666 O O . GLN B 1 234 ? 43.250 -14.751 35.531 1.00 42.32 234 GLN B O 1
ATOM 4672 N N . LYS B 1 235 ? 41.927 -14.603 33.719 1.00 41.30 235 LYS B N 1
ATOM 4673 C CA . LYS B 1 235 ? 42.987 -14.102 32.852 1.00 45.59 235 LYS B CA 1
ATOM 4674 C C . LYS B 1 235 ? 43.457 -12.714 33.288 1.00 44.64 235 LYS B C 1
ATOM 4675 O O . LYS B 1 235 ? 44.634 -12.382 33.158 1.00 46.40 235 LYS B O 1
ATOM 4681 N N . ASP B 1 236 ? 42.539 -11.913 33.821 1.00 36.00 236 ASP B N 1
ATOM 4682 C CA . ASP B 1 236 ? 42.876 -10.576 34.301 1.00 33.43 236 ASP B CA 1
ATOM 4683 C C . ASP B 1 236 ? 43.610 -10.618 35.645 1.00 36.36 236 ASP B C 1
ATOM 4684 O O . ASP B 1 236 ? 44.614 -9.930 35.832 1.00 30.20 236 ASP B O 1
ATOM 4689 N N . TRP B 1 237 ? 43.102 -11.428 36.571 1.00 29.65 237 TRP B N 1
ATOM 4690 C CA . TRP B 1 237 ? 43.723 -11.596 37.884 1.00 32.59 237 TRP B CA 1
ATOM 4691 C C . TRP B 1 237 ? 45.094 -12.260 37.794 1.00 34.45 237 TRP B C 1
ATOM 4692 O O . TRP B 1 237 ? 46.058 -11.780 38.389 1.00 30.09 237 TRP B O 1
ATOM 4703 N N . LYS B 1 238 ? 45.176 -13.359 37.047 1.00 38.88 238 LYS B N 1
ATOM 4704 C CA . LYS B 1 238 ? 46.430 -14.097 36.904 1.00 37.95 238 LYS B CA 1
ATOM 4705 C C . LYS B 1 238 ? 47.521 -13.220 36.306 1.00 34.11 238 LYS B C 1
ATOM 4706 O O . LYS B 1 238 ? 48.677 -13.315 36.701 1.00 32.65 238 LYS B O 1
ATOM 4712 N N . LYS B 1 239 ? 47.149 -12.357 35.367 1.00 34.94 239 LYS B N 1
ATOM 4713 C CA . LYS B 1 239 ? 48.110 -11.445 34.755 1.00 39.21 239 LYS B CA 1
ATOM 4714 C C . LYS B 1 239 ? 48.778 -10.531 35.786 1.00 35.79 239 LYS B C 1
ATOM 4715 O O . LYS B 1 239 ? 49.994 -10.337 35.757 1.00 35.11 239 LYS B O 1
ATOM 4721 N N . LEU B 1 240 ? 47.984 -9.985 36.702 1.00 32.19 240 LEU B N 1
ATOM 4722 C CA . LEU B 1 240 ? 48.514 -9.107 37.742 1.00 34.09 240 LEU B CA 1
ATOM 4723 C C . LEU B 1 240 ? 49.277 -9.885 38.819 1.00 29.08 240 LEU B C 1
ATOM 4724 O O . LEU B 1 240 ? 50.388 -9.508 39.195 1.00 29.29 240 LEU B O 1
ATOM 4729 N N . VAL B 1 241 ? 48.676 -10.971 39.302 1.00 28.89 241 VAL B N 1
ATOM 4730 C CA . VAL B 1 241 ? 49.252 -11.773 40.382 1.00 33.65 241 VAL B CA 1
ATOM 4731 C C . VAL B 1 241 ? 50.585 -12.411 39.994 1.00 30.99 241 VAL B C 1
ATOM 4732 O O . VAL B 1 241 ? 51.569 -12.313 40.730 1.00 30.25 241 VAL B O 1
ATOM 4736 N N . GLN B 1 242 ? 50.599 -13.066 38.837 1.00 30.83 242 GLN B N 1
ATOM 4737 C CA . GLN B 1 242 ? 51.800 -13.705 38.307 1.00 31.86 242 GLN B CA 1
ATOM 4738 C C . GLN B 1 242 ? 52.944 -12.706 38.187 1.00 29.26 242 GLN B C 1
ATOM 4739 O O . GLN B 1 242 ? 54.092 -13.022 38.496 1.00 27.46 242 GLN B O 1
ATOM 4745 N N . MET B 1 243 ? 52.619 -11.496 37.742 1.00 30.99 243 MET B N 1
ATOM 4746 C CA . MET B 1 243 ? 53.610 -10.437 37.596 1.00 28.94 243 MET B CA 1
ATOM 4747 C C . MET B 1 243 ? 54.128 -10.004 38.962 1.00 28.18 243 MET B C 1
ATOM 4748 O O . MET B 1 243 ? 55.334 -9.841 39.159 1.00 26.33 243 MET B O 1
ATOM 4753 N N . LYS B 1 244 ? 53.204 -9.816 39.900 1.00 28.12 244 LYS B N 1
ATOM 4754 C CA . LYS B 1 244 ? 53.547 -9.388 41.252 1.00 27.50 244 LYS B CA 1
ATOM 4755 C C . LYS B 1 244 ? 54.475 -10.374 41.960 1.00 24.81 244 LYS B C 1
ATOM 4756 O O . LYS B 1 244 ? 55.307 -9.975 42.773 1.00 25.08 244 LYS B O 1
ATOM 4762 N N . ILE B 1 245 ? 54.327 -11.658 41.648 1.00 23.40 245 ILE B N 1
ATOM 4763 C CA . ILE B 1 245 ? 55.150 -12.704 42.255 1.00 26.14 245 ILE B CA 1
ATOM 4764 C C . ILE B 1 245 ? 56.645 -12.469 42.013 1.00 29.01 245 ILE B C 1
ATOM 4765 O O . ILE B 1 245 ? 57.454 -12.549 42.939 1.00 23.90 245 ILE B O 1
ATOM 4770 N N . TYR B 1 246 ? 57.002 -12.166 40.769 1.00 25.89 246 TYR B N 1
ATOM 4771 C CA . TYR B 1 246 ? 58.392 -11.895 40.419 1.00 28.89 246 TYR B CA 1
ATOM 4772 C C . TYR B 1 246 ? 58.827 -10.504 40.863 1.00 28.40 246 TYR B C 1
ATOM 4773 O O . TYR B 1 246 ? 59.991 -10.290 41.194 1.00 30.21 246 TYR B O 1
ATOM 4782 N N . TYR B 1 247 ? 57.885 -9.565 40.876 1.00 23.91 247 TYR B N 1
ATOM 4783 C CA . TYR B 1 247 ? 58.164 -8.208 41.338 1.00 23.49 247 TYR B CA 1
ATOM 4784 C C . TYR B 1 247 ? 58.586 -8.190 42.801 1.00 28.71 247 TYR B C 1
ATOM 4785 O O . TYR B 1 247 ? 59.588 -7.572 43.156 1.00 25.60 247 TYR B O 1
ATOM 4794 N N . PHE B 1 248 ? 57.816 -8.865 43.647 1.00 27.57 248 PHE B N 1
ATOM 4795 C CA . PHE B 1 248 ? 58.076 -8.850 45.084 1.00 29.72 248 PHE B CA 1
ATOM 4796 C C . PHE B 1 248 ? 59.175 -9.823 45.497 1.00 29.46 248 PHE B C 1
ATOM 4797 O O . PHE B 1 248 ? 59.783 -9.668 46.553 1.00 27.28 248 PHE B O 1
ATOM 4805 N N . ALA B 1 249 ? 59.428 -10.824 44.662 1.00 29.00 249 ALA B N 1
ATOM 4806 C CA . ALA B 1 249 ? 60.581 -11.691 44.867 1.00 28.92 249 ALA B CA 1
ATOM 4807 C C . ALA B 1 249 ? 61.840 -10.872 44.612 1.00 31.53 249 ALA B C 1
ATOM 4808 O O . ALA B 1 249 ? 62.839 -11.004 45.320 1.00 32.97 249 ALA B O 1
ATOM 4810 N N . ALA B 1 250 ? 61.776 -10.024 43.591 1.00 28.67 250 ALA B N 1
ATOM 4811 C CA . ALA B 1 250 ? 62.862 -9.105 43.273 1.00 31.85 250 ALA B CA 1
ATOM 4812 C C . ALA B 1 250 ? 63.084 -8.091 44.397 1.00 32.51 250 ALA B C 1
ATOM 4813 O O . ALA B 1 250 ? 64.224 -7.786 44.747 1.00 27.64 250 ALA B O 1
ATOM 4815 N N . VAL B 1 251 ? 61.990 -7.565 44.944 1.00 29.41 251 VAL B N 1
ATOM 4816 C CA . VAL B 1 251 ? 62.054 -6.625 46.062 1.00 27.48 251 VAL B CA 1
ATOM 4817 C C . VAL B 1 251 ? 62.636 -7.304 47.303 1.00 28.38 251 VAL B C 1
ATOM 4818 O O . VAL B 1 251 ? 63.389 -6.695 48.062 1.00 25.62 251 VAL B O 1
ATOM 4822 N N . ALA B 1 252 ? 62.291 -8.574 47.494 1.00 27.04 252 ALA B N 1
ATOM 4823 C CA . ALA B 1 252 ? 62.846 -9.363 48.588 1.00 29.90 252 ALA B CA 1
ATOM 4824 C C . ALA B 1 252 ? 64.365 -9.448 48.475 1.00 31.20 252 ALA B C 1
ATOM 4825 O O . ALA B 1 252 ? 65.089 -9.140 49.422 1.00 30.80 252 ALA B O 1
ATOM 4827 N N . HIS B 1 253 ? 64.839 -9.870 47.306 1.00 28.05 253 HIS B N 1
ATOM 4828 C CA . HIS B 1 253 ? 66.269 -10.040 47.065 1.00 30.62 253 HIS B CA 1
ATOM 4829 C C . HIS B 1 253 ? 67.020 -8.711 46.982 1.00 26.63 253 HIS B C 1
ATOM 4830 O O . HIS B 1 253 ? 68.212 -8.654 47.289 1.00 32.77 253 HIS B O 1
ATOM 4837 N N . LEU B 1 254 ? 66.330 -7.652 46.560 1.00 25.06 254 LEU B N 1
ATOM 4838 C CA . LEU B 1 254 ? 66.904 -6.309 46.614 1.00 26.48 254 LEU B CA 1
ATOM 4839 C C . LEU B 1 254 ? 67.319 -5.981 48.041 1.00 35.42 254 LEU B C 1
ATOM 4840 O O . LEU B 1 254 ? 68.423 -5.493 48.283 1.00 35.30 254 LEU B O 1
ATOM 4845 N N . HIS B 1 255 ? 66.427 -6.263 48.983 1.00 30.77 255 HIS B N 1
ATOM 4846 C CA . HIS B 1 255 ? 66.665 -5.935 50.383 1.00 34.01 255 HIS B CA 1
ATOM 4847 C C . HIS B 1 255 ? 67.591 -6.932 51.085 1.00 31.94 255 HIS B C 1
ATOM 4848 O O . HIS B 1 255 ? 68.273 -6.575 52.046 1.00 35.58 255 HIS B O 1
ATOM 4855 N N . MET B 1 256 ? 67.620 -8.173 50.605 1.00 30.64 256 MET B N 1
ATOM 4856 C CA . MET B 1 256 ? 68.616 -9.126 51.080 1.00 31.47 256 MET B CA 1
ATOM 4857 C C . MET B 1 256 ? 69.990 -8.633 50.659 1.00 40.95 256 MET B C 1
ATOM 4858 O O . MET B 1 256 ? 70.963 -8.756 51.403 1.00 41.07 256 MET B O 1
ATOM 4863 N N . GLY B 1 257 ? 70.058 -8.062 49.460 1.00 38.10 257 GLY B N 1
ATOM 4864 C CA . GLY B 1 257 ? 71.285 -7.467 48.968 1.00 36.53 257 GLY B CA 1
ATOM 4865 C C . GLY B 1 257 ? 71.705 -6.279 49.810 1.00 41.35 257 GLY B C 1
ATOM 4866 O O . GLY B 1 257 ? 72.895 -6.078 50.057 1.00 43.43 257 GLY B O 1
ATOM 4867 N N . LYS B 1 258 ? 70.729 -5.491 50.252 1.00 36.72 258 LYS B N 1
ATOM 4868 C CA . LYS B 1 258 ? 71.015 -4.328 51.086 1.00 42.97 258 LYS B CA 1
ATOM 4869 C C . LYS B 1 258 ? 71.497 -4.737 52.478 1.00 46.07 258 LYS B C 1
ATOM 4870 O O . LYS B 1 258 ? 72.211 -3.983 53.140 1.00 44.33 258 LYS B O 1
ATOM 4876 N N . GLN B 1 259 ? 71.108 -5.931 52.917 1.00 41.96 259 GLN B N 1
ATOM 4877 C CA . GLN B 1 259 ? 71.601 -6.470 54.180 1.00 45.26 259 GLN B CA 1
ATOM 4878 C C . GLN B 1 259 ? 73.071 -6.854 54.054 1.00 46.55 259 GLN B C 1
ATOM 4879 O O . GLN B 1 259 ? 73.888 -6.508 54.907 1.00 49.37 259 GLN B O 1
ATOM 4885 N N . ALA B 1 260 ? 73.396 -7.576 52.984 1.00 45.16 260 ALA B N 1
ATOM 4886 C CA . ALA B 1 260 ? 74.773 -7.967 52.697 1.00 46.63 260 ALA B CA 1
ATOM 4887 C C . ALA B 1 260 ? 75.679 -6.743 52.621 1.00 46.95 260 ALA B C 1
ATOM 4888 O O . ALA B 1 260 ? 76.835 -6.787 53.042 1.00 47.53 260 ALA B O 1
ATOM 4890 N N . GLU B 1 261 ? 75.138 -5.658 52.076 1.00 44.93 261 GLU B N 1
ATOM 4891 C CA . GLU B 1 261 ? 75.822 -4.371 52.039 1.00 47.46 261 GLU B CA 1
ATOM 4892 C C . GLU B 1 261 ? 76.111 -3.889 53.459 1.00 47.97 261 GLU B C 1
ATOM 4893 O O . GLU B 1 261 ? 77.269 -3.681 53.830 1.00 50.32 261 GLU B O 1
ATOM 4899 N N . GLU B 1 262 ? 75.049 -3.732 54.247 1.00 48.63 262 GLU B N 1
ATOM 4900 C CA . GLU B 1 262 ? 75.149 -3.308 55.644 1.00 46.81 262 GLU B CA 1
ATOM 4901 C C . GLU B 1 262 ? 76.113 -4.177 56.448 1.00 45.81 262 GLU B C 1
ATOM 4902 O O . GLU B 1 262 ? 76.785 -3.696 57.361 1.00 45.47 262 GLU B O 1
ATOM 4908 N N . GLN B 1 263 ? 76.176 -5.458 56.101 1.00 41.75 263 GLN B N 1
ATOM 4909 C CA . GLN B 1 263 ? 77.043 -6.396 56.800 1.00 41.13 263 GLN B CA 1
ATOM 4910 C C . GLN B 1 263 ? 78.427 -6.460 56.165 1.00 54.24 263 GLN B C 1
ATOM 4911 O O . GLN B 1 263 ? 79.264 -7.266 56.571 1.00 50.28 263 GLN B O 1
ATOM 4917 N N . GLN B 1 264 ? 78.655 -5.604 55.171 1.00 52.07 264 GLN B N 1
ATOM 4918 C CA . GLN B 1 264 ? 79.925 -5.551 54.448 1.00 54.96 264 GLN B CA 1
ATOM 4919 C C . GLN B 1 264 ? 80.361 -6.916 53.908 1.00 49.76 264 GLN B C 1
ATOM 4920 O O . GLN B 1 264 ? 81.536 -7.284 53.968 1.00 44.03 264 GLN B O 1
ATOM 4926 N N . LYS B 1 265 ? 79.386 -7.658 53.393 1.00 45.86 265 LYS B N 1
ATOM 4927 C CA . LYS B 1 265 ? 79.642 -8.866 52.623 1.00 48.29 265 LYS B CA 1
ATOM 4928 C C . LYS B 1 265 ? 79.329 -8.523 51.170 1.00 51.27 265 LYS B C 1
ATOM 4929 O O . LYS B 1 265 ? 78.163 -8.463 50.775 1.00 49.83 265 LYS B O 1
ATOM 4935 N N . PHE B 1 266 ? 80.370 -8.293 50.376 1.00 49.36 266 PHE B N 1
ATOM 4936 C CA . PHE B 1 266 ? 80.196 -7.673 49.066 1.00 46.15 266 PHE B CA 1
ATOM 4937 C C . PHE B 1 266 ? 80.134 -8.640 47.881 1.00 45.87 266 PHE B C 1
ATOM 4938 O O . PHE B 1 266 ? 79.859 -8.227 46.754 1.00 49.02 266 PHE B O 1
ATOM 4946 N N . GLY B 1 267 ? 80.378 -9.922 48.132 1.00 43.24 267 GLY B N 1
ATOM 4947 C CA . GLY B 1 267 ? 80.163 -10.933 47.113 1.00 41.03 267 GLY B CA 1
ATOM 4948 C C . GLY B 1 267 ? 78.713 -11.380 47.130 1.00 46.32 267 GLY B C 1
ATOM 4949 O O . GLY B 1 267 ? 78.108 -11.621 46.085 1.00 43.42 267 GLY B O 1
ATOM 4950 N N . GLU B 1 268 ? 78.158 -11.484 48.333 1.00 44.75 268 GLU B N 1
ATOM 4951 C CA . GLU B 1 268 ? 76.756 -11.838 48.519 1.00 44.83 268 GLU B CA 1
ATOM 4952 C C . GLU B 1 268 ? 75.859 -10.742 47.955 1.00 37.68 268 GLU B C 1
ATOM 4953 O O . GLU B 1 268 ? 74.859 -11.015 47.292 1.00 41.11 268 GLU B O 1
ATOM 4959 N N . ARG B 1 269 ? 76.246 -9.502 48.236 1.00 35.09 269 ARG B N 1
ATOM 4960 C CA . ARG B 1 269 ? 75.579 -8.296 47.751 1.00 38.95 269 ARG B CA 1
ATOM 4961 C C . ARG B 1 269 ? 75.336 -8.330 46.238 1.00 41.12 269 ARG B C 1
ATOM 4962 O O . ARG B 1 269 ? 74.241 -8.005 45.770 1.00 33.50 269 ARG B O 1
ATOM 4970 N N . VAL B 1 270 ? 76.359 -8.728 45.486 1.00 36.64 270 VAL B N 1
ATOM 4971 C CA . VAL B 1 270 ? 76.251 -8.888 44.038 1.00 38.11 270 VAL B CA 1
ATOM 4972 C C . VAL B 1 270 ? 75.212 -9.937 43.654 1.00 38.99 270 VAL B C 1
ATOM 4973 O O . VAL B 1 270 ? 74.322 -9.679 42.845 1.00 36.24 270 VAL B O 1
ATOM 4977 N N . ALA B 1 271 ? 75.331 -11.117 44.251 1.00 37.79 271 ALA B N 1
ATOM 4978 C CA . ALA B 1 271 ? 74.483 -12.253 43.910 1.00 38.50 271 ALA B CA 1
ATOM 4979 C C . ALA B 1 271 ? 73.000 -12.001 44.172 1.00 36.54 271 ALA B C 1
ATOM 4980 O O . ALA B 1 271 ? 72.145 -12.491 43.436 1.00 34.64 271 ALA B O 1
ATOM 4982 N N . TYR B 1 272 ? 72.697 -11.258 45.232 1.00 34.04 272 TYR B N 1
ATOM 4983 C CA . TYR B 1 272 ? 71.314 -10.913 45.549 1.00 38.37 272 TYR B CA 1
ATOM 4984 C C . TYR B 1 272 ? 70.763 -9.856 44.596 1.00 37.15 272 TYR B C 1
ATOM 4985 O O . TYR B 1 272 ? 69.630 -9.968 44.127 1.00 35.62 272 TYR B O 1
ATOM 4994 N N . PHE B 1 273 ? 71.562 -8.829 44.321 1.00 31.75 273 PHE B N 1
ATOM 4995 C CA . PHE B 1 273 ? 71.174 -7.791 43.370 1.00 38.34 273 PHE B CA 1
ATOM 4996 C C . PHE B 1 273 ? 70.975 -8.376 41.975 1.00 39.90 273 PHE B C 1
ATOM 4997 O O . PHE B 1 273 ? 70.073 -7.970 41.241 1.00 36.22 273 PHE B O 1
ATOM 5005 N N . GLN B 1 274 ? 71.824 -9.334 41.620 1.00 33.02 274 GLN B N 1
ATOM 5006 C CA . GLN B 1 274 ? 71.733 -10.004 40.329 1.00 38.06 274 GLN B CA 1
ATOM 5007 C C . GLN B 1 274 ? 70.458 -10.837 40.235 1.00 36.30 274 GLN B C 1
ATOM 5008 O O . GLN B 1 274 ? 69.816 -10.895 39.183 1.00 32.52 274 GLN B O 1
ATOM 5014 N N . SER B 1 275 ? 70.094 -11.478 41.341 1.00 33.52 275 SER B N 1
ATOM 5015 C CA . SER B 1 275 ? 68.862 -12.253 41.408 1.00 32.02 275 SER B CA 1
ATOM 5016 C C . SER B 1 275 ? 67.664 -11.317 41.293 1.00 31.73 275 SER B C 1
ATOM 5017 O O . SER B 1 275 ? 66.707 -11.602 40.574 1.00 32.70 275 SER B O 1
ATOM 5020 N N . ALA B 1 276 ? 67.738 -10.193 41.999 1.00 32.52 276 ALA B N 1
ATOM 5021 C CA . ALA B 1 276 ? 66.703 -9.166 41.947 1.00 32.19 276 ALA B CA 1
ATOM 5022 C C . ALA B 1 276 ? 66.460 -8.680 40.518 1.00 33.92 276 ALA B C 1
ATOM 5023 O O . ALA B 1 276 ? 65.314 -8.508 40.098 1.00 26.68 276 ALA B O 1
ATOM 5025 N N . LEU B 1 277 ? 67.546 -8.457 39.782 1.00 28.48 277 LEU B N 1
ATOM 5026 C CA . LEU B 1 277 ? 67.473 -7.978 38.405 1.00 31.45 277 LEU B CA 1
ATOM 5027 C C . LEU B 1 277 ? 66.795 -8.999 37.494 1.00 31.96 277 LEU B C 1
ATOM 5028 O O . LEU B 1 277 ? 65.885 -8.658 36.736 1.00 35.82 277 LEU B O 1
ATOM 5033 N N . ASP B 1 278 ? 67.247 -10.248 37.573 1.00 30.06 278 ASP B N 1
ATOM 5034 C CA . ASP B 1 278 ? 66.668 -11.333 36.787 1.00 30.18 278 ASP B CA 1
ATOM 5035 C C . ASP B 1 278 ? 65.167 -11.474 37.040 1.00 35.50 278 ASP B C 1
ATOM 5036 O O . ASP B 1 278 ? 64.382 -11.643 36.106 1.00 29.36 278 ASP B O 1
ATOM 5041 N N . LYS B 1 279 ? 64.775 -11.403 38.308 1.00 31.60 279 LYS B N 1
ATOM 5042 C CA . LYS B 1 279 ? 63.376 -11.564 38.687 1.00 30.43 279 LYS B CA 1
ATOM 5043 C C . LYS B 1 279 ? 62.527 -10.377 38.246 1.00 25.82 279 LYS B C 1
ATOM 5044 O O . LYS B 1 279 ? 61.385 -10.546 37.822 1.00 28.59 279 LYS B O 1
ATOM 5050 N N . LEU B 1 280 ? 63.091 -9.179 38.338 1.00 22.83 280 LEU B N 1
ATOM 5051 C CA . LEU B 1 280 ? 62.382 -7.981 37.907 1.00 27.81 280 LEU B CA 1
ATOM 5052 C C . LEU B 1 280 ? 62.185 -7.972 36.393 1.00 31.76 280 LEU B C 1
ATOM 5053 O O . LEU B 1 280 ? 61.118 -7.599 35.903 1.00 28.49 280 LEU B O 1
ATOM 5058 N N . ASN B 1 281 ? 63.217 -8.384 35.660 1.00 29.97 281 ASN B N 1
ATOM 5059 C CA . ASN B 1 281 ? 63.130 -8.503 34.208 1.00 30.25 281 ASN B CA 1
ATOM 5060 C C . ASN B 1 281 ? 61.997 -9.432 33.788 1.00 31.22 281 ASN B C 1
ATOM 5061 O O . ASN B 1 281 ? 61.305 -9.173 32.805 1.00 31.94 281 ASN B O 1
ATOM 5066 N N . GLU B 1 282 ? 61.812 -10.515 34.536 1.00 30.60 282 GLU B N 1
ATOM 5067 C CA . GLU B 1 282 ? 60.719 -11.443 34.270 1.00 32.96 282 GLU B CA 1
ATOM 5068 C C . GLU B 1 282 ? 59.371 -10.813 34.616 1.00 32.21 282 GLU B C 1
ATOM 5069 O O . GLU B 1 282 ? 58.370 -11.048 33.941 1.00 32.13 282 GLU B O 1
ATOM 5075 N N . ALA B 1 283 ? 59.354 -10.004 35.670 1.00 31.11 283 ALA B N 1
ATOM 5076 C CA . ALA B 1 283 ? 58.154 -9.266 36.044 1.00 32.47 283 ALA B CA 1
ATOM 5077 C C . ALA B 1 283 ? 57.768 -8.275 34.945 1.00 32.54 283 ALA B C 1
ATOM 5078 O O . ALA B 1 283 ? 56.593 -8.131 34.609 1.00 29.58 283 ALA B O 1
ATOM 5080 N N . ILE B 1 284 ? 58.771 -7.591 34.400 1.00 33.01 284 ILE B N 1
ATOM 5081 C CA . ILE B 1 284 ? 58.580 -6.646 33.303 1.00 33.86 284 ILE B CA 1
ATOM 5082 C C . ILE B 1 284 ? 58.055 -7.348 32.048 1.00 34.88 284 ILE B C 1
ATOM 5083 O O . ILE B 1 284 ? 57.174 -6.831 31.358 1.00 34.00 284 ILE B O 1
ATOM 5088 N N . LYS B 1 285 ? 58.601 -8.525 31.758 1.00 33.73 285 LYS B N 1
ATOM 5089 C CA . LYS B 1 285 ? 58.131 -9.335 30.639 1.00 32.78 285 LYS B CA 1
ATOM 5090 C C . LYS B 1 285 ? 56.671 -9.737 30.837 1.00 32.32 285 LYS B C 1
ATOM 5091 O O . LYS B 1 285 ? 55.864 -9.654 29.911 1.00 31.67 285 LYS B O 1
ATOM 5097 N N . LEU B 1 286 ? 56.336 -10.157 32.054 1.00 31.27 286 LEU B N 1
ATOM 5098 C CA . LEU B 1 286 ? 54.982 -10.606 32.381 1.00 30.95 286 LEU B CA 1
ATOM 5099 C C . LEU B 1 286 ? 53.986 -9.453 32.464 1.00 29.21 286 LEU B C 1
ATOM 5100 O O . LEU B 1 286 ? 52.778 -9.673 32.558 1.00 34.14 286 LEU B O 1
ATOM 5105 N N . ALA B 1 287 ? 54.495 -8.227 32.422 1.00 22.46 287 ALA B N 1
ATOM 5106 C CA . ALA B 1 287 ? 53.652 -7.051 32.605 1.00 27.53 287 ALA B CA 1
ATOM 5107 C C . ALA B 1 287 ? 53.343 -6.303 31.314 1.00 32.44 287 ALA B C 1
ATOM 5108 O O . ALA B 1 287 ? 52.840 -5.180 31.358 1.00 28.25 287 ALA B O 1
ATOM 5110 N N . LYS B 1 288 ? 53.648 -6.912 30.173 1.00 31.85 288 LYS B N 1
ATOM 5111 C CA . LYS B 1 288 ? 53.344 -6.287 28.889 1.00 35.48 288 LYS B CA 1
ATOM 5112 C C . LYS B 1 288 ? 51.835 -6.167 28.685 1.00 33.37 288 LYS B C 1
ATOM 5113 O O . LYS B 1 288 ? 51.102 -7.154 28.782 1.00 29.65 288 LYS B O 1
ATOM 5119 N N . GLY B 1 289 ? 51.375 -4.949 28.417 1.00 34.07 289 GLY B N 1
ATOM 5120 C CA . GLY B 1 289 ? 49.964 -4.704 28.187 1.00 35.60 289 GLY B CA 1
ATOM 5121 C C . GLY B 1 289 ? 49.227 -4.199 29.416 1.00 33.97 289 GLY B C 1
ATOM 5122 O O . GLY B 1 289 ? 48.106 -3.695 29.308 1.00 35.39 289 GLY B O 1
ATOM 5123 N N . GLN B 1 290 ? 49.856 -4.336 30.581 1.00 33.18 290 GLN B N 1
ATOM 5124 C CA . GLN B 1 290 ? 49.263 -3.907 31.845 1.00 28.41 290 GLN B CA 1
ATOM 5125 C C . GLN B 1 290 ? 49.242 -2.379 31.918 1.00 30.98 290 GLN B C 1
ATOM 5126 O O . GLN B 1 290 ? 50.018 -1.726 31.222 1.00 33.87 290 GLN B O 1
ATOM 5132 N N . PRO B 1 291 ? 48.349 -1.802 32.749 1.00 27.90 291 PRO B N 1
ATOM 5133 C CA . PRO B 1 291 ? 48.225 -0.339 32.862 1.00 31.62 291 PRO B CA 1
ATOM 5134 C C . PRO B 1 291 ? 49.538 0.380 33.195 1.00 35.77 291 PRO B C 1
ATOM 5135 O O . PRO B 1 291 ? 50.484 -0.251 33.672 1.00 33.84 291 PRO B O 1
ATOM 5139 N N . ASP B 1 292 ? 49.582 1.688 32.952 1.00 31.88 292 ASP B N 1
ATOM 5140 C CA . ASP B 1 292 ? 50.784 2.481 33.200 1.00 31.65 292 ASP B CA 1
ATOM 5141 C C . ASP B 1 292 ? 51.186 2.488 34.676 1.00 34.01 292 ASP B C 1
ATOM 5142 O O . ASP B 1 292 ? 52.362 2.644 35.004 1.00 31.99 292 ASP B O 1
ATOM 5147 N N . THR B 1 293 ? 50.201 2.324 35.555 1.00 28.48 293 THR B N 1
ATOM 5148 C CA . THR B 1 293 ? 50.442 2.218 36.992 1.00 31.52 293 THR B CA 1
ATOM 5149 C C . THR B 1 293 ? 51.436 1.101 37.309 1.00 29.05 293 THR B C 1
ATOM 5150 O O . THR B 1 293 ? 52.337 1.272 38.132 1.00 31.49 293 THR B O 1
ATOM 5154 N N . VAL B 1 294 ? 51.263 -0.042 36.649 1.00 26.20 294 VAL B N 1
ATOM 5155 C CA . VAL B 1 294 ? 52.168 -1.177 36.812 1.00 27.93 294 VAL B CA 1
ATOM 5156 C C . VAL B 1 294 ? 53.541 -0.869 36.222 1.00 31.84 294 VAL B C 1
ATOM 5157 O O . VAL B 1 294 ? 54.567 -1.122 36.853 1.00 27.61 294 VAL B O 1
ATOM 5161 N N . GLN B 1 295 ? 53.550 -0.316 35.011 1.00 30.32 295 GLN B N 1
ATOM 5162 C CA . GLN B 1 295 ? 54.793 0.017 34.320 1.00 28.56 295 GLN B CA 1
ATOM 5163 C C . GLN B 1 295 ? 55.620 1.037 35.095 1.00 30.37 295 GLN B C 1
ATOM 5164 O O . GLN B 1 295 ? 56.846 0.943 35.139 1.00 29.57 295 GLN B O 1
ATOM 5170 N N . ASP B 1 296 ? 54.943 2.007 35.704 1.00 28.06 296 ASP B N 1
ATOM 5171 C CA . ASP B 1 296 ? 55.615 3.039 36.490 1.00 34.36 296 ASP B CA 1
ATOM 5172 C C . ASP B 1 296 ? 56.298 2.472 37.734 1.00 33.58 296 ASP B C 1
ATOM 5173 O O . ASP B 1 296 ? 57.401 2.884 38.087 1.00 32.57 296 ASP B O 1
ATOM 5178 N N . ALA B 1 297 ? 55.636 1.533 38.400 1.00 33.33 297 ALA B N 1
ATOM 5179 C CA . ALA B 1 297 ? 56.230 0.860 39.549 1.00 31.92 297 ALA B CA 1
ATOM 5180 C C . ALA B 1 297 ? 57.478 0.088 39.125 1.00 34.33 297 ALA B C 1
ATOM 5181 O O . ALA B 1 297 ? 58.520 0.171 39.773 1.00 27.24 297 ALA B O 1
ATOM 5183 N N . LEU B 1 298 ? 57.362 -0.660 38.031 1.00 29.07 298 LEU B N 1
ATOM 5184 C CA . LEU B 1 298 ? 58.464 -1.472 37.520 1.00 35.56 298 LEU B CA 1
ATOM 5185 C C . LEU B 1 298 ? 59.640 -0.630 37.032 1.00 33.92 298 LEU B C 1
ATOM 5186 O O . LEU B 1 298 ? 60.798 -1.001 37.226 1.00 35.67 298 LEU B O 1
ATOM 5191 N N . ARG B 1 299 ? 59.337 0.496 36.392 1.00 35.61 299 ARG B N 1
ATOM 5192 C CA . ARG B 1 299 ? 60.369 1.421 35.933 1.00 37.47 299 ARG B CA 1
ATOM 5193 C C . ARG B 1 299 ? 61.129 2.028 37.107 1.00 39.17 299 ARG B C 1
ATOM 5194 O O . ARG B 1 299 ? 62.350 2.165 37.064 1.00 36.64 299 ARG B O 1
ATOM 5202 N N . PHE B 1 300 ? 60.391 2.399 38.149 1.00 33.20 300 PHE B N 1
ATOM 5203 C CA . PHE B 1 300 ? 60.975 2.946 39.368 1.00 35.31 300 PHE B CA 1
ATOM 5204 C C . PHE B 1 300 ? 61.920 1.933 40.004 1.00 38.97 300 PHE B C 1
ATOM 5205 O O . PHE B 1 300 ? 63.079 2.238 40.283 1.00 33.33 300 PHE B O 1
ATOM 5213 N N . THR B 1 301 ? 61.408 0.726 40.227 1.00 37.31 301 THR B N 1
ATOM 5214 C CA . THR B 1 301 ? 62.163 -0.337 40.888 1.00 38.43 301 THR B CA 1
ATOM 5215 C C . THR B 1 301 ? 63.384 -0.768 40.066 1.00 38.70 301 THR B C 1
ATOM 5216 O O . THR B 1 301 ? 64.413 -1.155 40.625 1.00 34.06 301 THR B O 1
ATOM 5220 N N . MET B 1 302 ? 63.275 -0.681 38.742 1.00 35.89 302 MET B N 1
ATOM 5221 C CA . MET B 1 302 ? 64.390 -1.025 37.860 1.00 38.39 302 MET B CA 1
ATOM 5222 C C . MET B 1 302 ? 65.558 -0.054 38.009 1.00 38.97 302 MET B C 1
ATOM 5223 O O . MET B 1 302 ? 66.714 -0.472 38.088 1.00 40.29 302 MET B O 1
ATOM 5228 N N . ASP B 1 303 ? 65.252 1.238 38.060 1.00 39.37 303 ASP B N 1
ATOM 5229 C CA . ASP B 1 303 ? 66.282 2.260 38.208 1.00 41.51 303 ASP B CA 1
ATOM 5230 C C . ASP B 1 303 ? 66.976 2.160 39.569 1.00 43.46 303 ASP B C 1
ATOM 5231 O O . ASP B 1 303 ? 68.105 2.627 39.739 1.00 44.84 303 ASP B O 1
ATOM 5236 N N . VAL B 1 304 ? 66.288 1.546 40.529 1.00 40.18 304 VAL B N 1
ATOM 5237 C CA . VAL B 1 304 ? 66.848 1.282 41.851 1.00 38.94 304 VAL B CA 1
ATOM 5238 C C . VAL B 1 304 ? 67.721 0.026 41.841 1.00 39.63 304 VAL B C 1
ATOM 5239 O O . VAL B 1 304 ? 68.886 0.071 42.235 1.00 38.36 304 VAL B O 1
ATOM 5243 N N . ILE B 1 305 ? 67.153 -1.089 41.384 1.00 35.14 305 ILE B N 1
ATOM 5244 C CA . ILE B 1 305 ? 67.866 -2.367 41.343 1.00 34.11 305 ILE B CA 1
ATOM 5245 C C . ILE B 1 305 ? 69.005 -2.352 40.319 1.00 39.47 305 ILE B C 1
ATOM 5246 O O . ILE B 1 305 ? 70.119 -2.792 40.612 1.00 32.39 305 ILE B O 1
ATOM 5251 N N . GLY B 1 306 ? 68.718 -1.847 39.122 1.00 37.13 306 GLY B N 1
ATOM 5252 C CA . GLY B 1 306 ? 69.715 -1.744 38.070 1.00 32.99 306 GLY B CA 1
ATOM 5253 C C . GLY B 1 306 ? 70.940 -0.951 38.488 1.00 41.70 306 GLY B C 1
ATOM 5254 O O . GLY B 1 306 ? 72.071 -1.348 38.202 1.00 39.64 306 GLY B O 1
ATOM 5255 N N . GLY B 1 307 ? 70.716 0.171 39.165 1.00 41.12 307 GLY B N 1
ATOM 5256 C CA . GLY B 1 307 ? 71.808 0.976 39.683 1.00 43.07 307 GLY B CA 1
ATOM 5257 C C . GLY B 1 307 ? 72.588 0.265 40.774 1.00 45.92 307 GLY B C 1
ATOM 5258 O O . GLY B 1 307 ? 73.820 0.213 40.731 1.00 47.65 307 GLY B O 1
ATOM 5259 N N . LYS B 1 308 ? 71.867 -0.280 41.753 1.00 41.90 308 LYS B N 1
ATOM 5260 C CA . LYS B 1 308 ? 72.473 -1.013 42.864 1.00 42.96 308 LYS B CA 1
ATOM 5261 C C . LYS B 1 308 ? 73.361 -2.164 42.397 1.00 42.59 308 LYS B C 1
ATOM 5262 O O . LYS B 1 308 ? 74.444 -2.376 42.939 1.00 39.61 308 LYS B O 1
ATOM 5268 N N . TYR B 1 309 ? 72.897 -2.905 41.394 1.00 31.61 309 TYR B N 1
ATOM 5269 C CA . TYR B 1 309 ? 73.649 -4.042 40.868 1.00 37.89 309 TYR B CA 1
ATOM 5270 C C . TYR B 1 309 ? 74.955 -3.637 40.186 1.00 40.99 309 TYR B C 1
ATOM 5271 O O . TYR B 1 309 ? 76.002 -4.229 40.447 1.00 38.33 309 TYR B O 1
ATOM 5280 N N . ASN B 1 310 ? 74.882 -2.653 39.293 1.00 39.91 310 ASN B N 1
ATOM 5281 C CA . ASN B 1 310 ? 76.070 -2.144 38.613 1.00 41.97 310 ASN B CA 1
ATOM 5282 C C . ASN B 1 310 ? 77.128 -1.645 39.597 1.00 43.80 310 ASN B C 1
ATOM 5283 O O . ASN B 1 310 ? 78.313 -1.942 39.450 1.00 42.04 310 ASN B O 1
ATOM 5288 N N . SER B 1 311 ? 76.693 -0.882 40.595 1.00 43.53 311 SER B N 1
ATOM 5289 C CA . SER B 1 311 ? 77.590 -0.398 41.639 1.00 41.91 311 SER B CA 1
ATOM 5290 C C . SER B 1 311 ? 78.183 -1.558 42.428 1.00 45.09 311 SER B C 1
ATOM 5291 O O . SER B 1 311 ? 79.362 -1.548 42.774 1.00 45.30 311 SER B O 1
ATOM 5294 N N . ALA B 1 312 ? 77.356 -2.560 42.704 1.00 43.30 312 ALA B N 1
ATOM 5295 C CA . ALA B 1 312 ? 77.787 -3.719 43.476 1.00 42.93 312 ALA B CA 1
ATOM 5296 C C . ALA B 1 312 ? 78.845 -4.550 42.753 1.00 43.26 312 ALA B C 1
ATOM 5297 O O . ALA B 1 312 ? 79.863 -4.912 43.342 1.00 39.77 312 ALA B O 1
ATOM 5299 N N . LYS B 1 313 ? 78.597 -4.863 41.485 1.00 39.87 313 LYS B N 1
ATOM 5300 C CA . LYS B 1 313 ? 79.537 -5.663 40.706 1.00 39.58 313 LYS B CA 1
ATOM 5301 C C . LYS B 1 313 ? 80.837 -4.906 40.439 1.00 40.01 313 LYS B C 1
ATOM 5302 O O . LYS B 1 313 ? 81.918 -5.492 40.483 1.00 41.55 313 LYS B O 1
ATOM 5308 N N . LYS B 1 314 ? 80.732 -3.606 40.176 1.00 39.81 314 LYS B N 1
ATOM 5309 C CA . LYS B 1 314 ? 81.915 -2.779 39.951 1.00 42.36 314 LYS B CA 1
ATOM 5310 C C . LYS B 1 314 ? 82.809 -2.761 41.184 1.00 44.71 314 LYS B C 1
ATOM 5311 O O . LYS B 1 314 ? 84.012 -3.016 41.094 1.00 40.50 314 LYS B O 1
ATOM 5317 N N . ASP B 1 315 ? 82.212 -2.454 42.333 1.00 42.98 315 ASP B N 1
ATOM 5318 C CA . ASP B 1 315 ? 82.940 -2.428 43.595 1.00 40.45 315 ASP B CA 1
ATOM 5319 C C . ASP B 1 315 ? 83.583 -3.779 43.901 1.00 40.94 315 ASP B C 1
ATOM 5320 O O . ASP B 1 315 ? 84.711 -3.838 44.378 1.00 45.80 315 ASP B O 1
ATOM 5325 N N . ASN B 1 316 ? 82.871 -4.866 43.625 1.00 38.64 316 ASN B N 1
ATOM 5326 C CA . ASN B 1 316 ? 83.434 -6.193 43.857 1.00 42.95 316 ASN B CA 1
ATOM 5327 C C . ASN B 1 316 ? 84.499 -6.571 42.824 1.00 47.54 316 ASN B C 1
ATOM 5328 O O . ASN B 1 316 ? 85.455 -7.265 43.149 1.00 44.16 316 ASN B O 1
ATOM 5333 N N . ASP B 1 317 ? 84.343 -6.118 41.584 1.00 45.95 317 ASP B N 1
ATOM 5334 C CA . ASP B 1 317 ? 85.317 -6.445 40.543 1.00 45.20 317 ASP B CA 1
ATOM 5335 C C . ASP B 1 317 ? 86.602 -5.625 40.646 1.00 38.36 317 ASP B C 1
ATOM 5336 O O . ASP B 1 317 ? 87.643 -6.034 40.137 1.00 40.45 317 ASP B O 1
ATOM 5341 N N . PHE B 1 318 ? 86.530 -4.473 41.305 1.00 42.01 318 PHE B N 1
ATOM 5342 C CA . PHE B 1 318 ? 87.672 -3.561 41.350 1.00 45.05 318 PHE B CA 1
ATOM 5343 C C . PHE B 1 318 ? 88.210 -3.265 42.755 1.00 50.02 318 PHE B C 1
ATOM 5344 O O . PHE B 1 318 ? 89.384 -2.926 42.914 1.00 48.04 318 PHE B O 1
ATOM 5352 N N . ILE B 1 319 ? 87.360 -3.394 43.770 1.00 44.55 319 ILE B N 1
ATOM 5353 C CA . ILE B 1 319 ? 87.758 -3.060 45.137 1.00 45.61 319 ILE B CA 1
ATOM 5354 C C . ILE B 1 319 ? 87.824 -4.267 46.075 1.00 48.09 319 ILE B C 1
ATOM 5355 O O . ILE B 1 319 ? 88.885 -4.583 46.616 1.00 47.28 319 ILE B O 1
ATOM 5360 N N . TYR B 1 320 ? 86.688 -4.933 46.267 1.00 45.60 320 TYR B N 1
ATOM 5361 C CA . TYR B 1 320 ? 86.560 -5.954 47.305 1.00 48.70 320 TYR B CA 1
ATOM 5362 C C . TYR B 1 320 ? 87.011 -7.342 46.853 1.00 47.51 320 TYR B C 1
ATOM 5363 O O . TYR B 1 320 ? 87.582 -8.096 47.640 1.00 52.81 320 TYR B O 1
ATOM 5372 N N . HIS B 1 321 ? 86.749 -7.669 45.590 1.00 38.41 321 HIS B N 1
ATOM 5373 C CA . HIS B 1 321 ? 87.235 -8.906 44.976 1.00 42.38 321 HIS B CA 1
ATOM 5374 C C . HIS B 1 321 ? 86.793 -10.175 45.708 1.00 45.69 321 HIS B C 1
ATOM 5375 O O . HIS B 1 321 ? 87.498 -11.185 45.699 1.00 47.34 321 HIS B O 1
ATOM 5382 N N . GLU B 1 322 ? 85.622 -10.115 46.334 1.00 46.59 322 GLU B N 1
ATOM 5383 C CA . GLU B 1 322 ? 85.038 -11.281 46.980 1.00 44.51 322 GLU B CA 1
ATOM 5384 C C . GLU B 1 322 ? 84.325 -12.141 45.944 1.00 47.07 322 GLU B C 1
ATOM 5385 O O . GLU B 1 322 ? 83.891 -11.646 44.905 1.00 51.22 322 GLU B O 1
ATOM 5391 N N . ALA B 1 323 ? 84.205 -13.430 46.228 1.00 43.12 323 ALA B N 1
ATOM 5392 C CA . ALA B 1 323 ? 83.548 -14.347 45.305 1.00 47.07 323 ALA B CA 1
ATOM 5393 C C . ALA B 1 323 ? 82.031 -14.152 45.308 1.00 51.98 323 ALA B C 1
ATOM 5394 O O . ALA B 1 323 ? 81.459 -13.706 46.300 1.00 49.43 323 ALA B O 1
ATOM 5396 N N . VAL B 1 324 ? 81.385 -14.493 44.197 1.00 50.47 324 VAL B N 1
ATOM 5397 C CA . VAL B 1 324 ? 79.936 -14.357 44.085 1.00 47.41 324 VAL B CA 1
ATOM 5398 C C . VAL B 1 324 ? 79.242 -15.700 44.299 1.00 50.42 324 VAL B C 1
ATOM 5399 O O . VAL B 1 324 ? 79.340 -16.592 43.457 1.00 45.26 324 VAL B O 1
ATOM 5403 N N . PRO B 1 325 ? 78.542 -15.842 45.437 1.00 50.95 325 PRO B N 1
ATOM 5404 C CA . PRO B 1 325 ? 77.863 -17.080 45.844 1.00 50.34 325 PRO B CA 1
ATOM 5405 C C . PRO B 1 325 ? 76.766 -17.509 44.868 1.00 58.37 325 PRO B C 1
ATOM 5406 O O . PRO B 1 325 ? 76.116 -16.653 44.269 1.00 56.68 325 PRO B O 1
ATOM 5410 N N . ALA B 1 326 ? 76.571 -18.818 44.715 1.00 61.11 326 ALA B N 1
ATOM 5411 C CA . ALA B 1 326 ? 75.492 -19.355 43.888 1.00 62.71 326 ALA B CA 1
ATOM 5412 C C . ALA B 1 326 ? 74.161 -19.221 44.622 1.00 70.17 326 ALA B C 1
ATOM 5413 O O . ALA B 1 326 ? 74.139 -19.151 45.848 1.00 71.26 326 ALA B O 1
ATOM 5415 N N . LEU B 1 327 ? 73.055 -19.199 43.882 1.00 67.73 327 LEU B N 1
ATOM 5416 C CA . LEU B 1 327 ? 71.742 -18.957 44.487 1.00 71.14 327 LEU B CA 1
ATOM 5417 C C . LEU B 1 327 ? 71.301 -20.015 45.505 1.00 73.70 327 LEU B C 1
ATOM 5418 O O . LEU B 1 327 ? 70.805 -19.672 46.581 1.00 74.94 327 LEU B O 1
ATOM 5423 N N . ASP B 1 328 ? 71.479 -21.290 45.169 1.00 74.01 328 ASP B N 1
ATOM 5424 C CA . ASP B 1 328 ? 71.074 -22.380 46.057 1.00 71.98 328 ASP B CA 1
ATOM 5425 C C . ASP B 1 328 ? 72.040 -22.588 47.229 1.00 72.21 328 ASP B C 1
ATOM 5426 O O . ASP B 1 328 ? 71.806 -23.427 48.102 1.00 71.69 328 ASP B O 1
ATOM 5431 N N . THR B 1 329 ? 73.124 -21.818 47.236 1.00 70.18 329 THR B N 1
ATOM 5432 C CA . THR B 1 329 ? 74.104 -21.857 48.318 1.00 73.02 329 THR B CA 1
ATOM 5433 C C . THR B 1 329 ? 73.585 -21.093 49.532 1.00 72.68 329 THR B C 1
ATOM 5434 O O . THR B 1 329 ? 73.788 -21.503 50.678 1.00 75.46 329 THR B O 1
ATOM 5438 N N . LEU B 1 330 ? 72.891 -19.990 49.272 1.00 73.13 330 LEU B N 1
ATOM 5439 C CA . LEU B 1 330 ? 72.388 -19.134 50.340 1.00 73.44 330 LEU B CA 1
ATOM 5440 C C . LEU B 1 330 ? 71.234 -19.750 51.124 1.00 70.79 330 LEU B C 1
ATOM 5441 O O . LEU B 1 330 ? 70.705 -20.805 50.768 1.00 71.03 330 LEU B O 1
ATOM 5446 N N . GLN B 1 331 ? 70.854 -19.070 52.199 1.00 66.41 331 GLN B N 1
ATOM 5447 C CA . GLN B 1 331 ? 69.773 -19.520 53.059 1.00 69.88 331 GLN B CA 1
ATOM 5448 C C . GLN B 1 331 ? 68.493 -18.792 52.660 1.00 64.67 331 GLN B C 1
ATOM 5449 O O . GLN B 1 331 ? 68.381 -17.580 52.854 1.00 63.33 331 GLN B O 1
ATOM 5455 N N . PRO B 1 332 ? 67.531 -19.535 52.086 1.00 63.55 332 PRO B N 1
ATOM 5456 C CA . PRO B 1 332 ? 66.264 -19.004 51.567 1.00 60.02 332 PRO B CA 1
ATOM 5457 C C . PRO B 1 332 ? 65.527 -18.156 52.590 1.00 51.37 332 PRO B C 1
ATOM 5458 O O . PRO B 1 332 ? 65.436 -18.539 53.757 1.00 49.46 332 PRO B O 1
ATOM 5462 N N . VAL B 1 333 ? 65.012 -17.012 52.149 1.00 51.99 333 VAL B N 1
ATOM 5463 C CA . VAL B 1 333 ? 64.280 -16.113 53.031 1.00 47.74 333 VAL B CA 1
ATOM 5464 C C . VAL B 1 333 ? 63.013 -16.795 53.538 1.00 44.51 333 VAL B C 1
ATOM 5465 O O . VAL B 1 333 ? 62.355 -17.537 52.806 1.00 44.66 333 VAL B O 1
ATOM 5469 N N . LYS B 1 334 ? 62.695 -16.548 54.803 1.00 40.38 334 LYS B N 1
ATOM 5470 C CA . LYS B 1 334 ? 61.515 -17.107 55.442 1.00 39.29 334 LYS B CA 1
ATOM 5471 C C . LYS B 1 334 ? 60.457 -16.019 55.542 1.00 37.14 334 LYS B C 1
ATOM 5472 O O . LYS B 1 334 ? 60.694 -14.971 56.143 1.00 38.36 334 LYS B O 1
ATOM 5478 N N . GLY B 1 335 ? 59.298 -16.258 54.939 1.00 37.53 335 GLY B N 1
ATOM 5479 C CA . GLY B 1 335 ? 58.232 -15.276 54.947 1.00 35.50 335 GLY B CA 1
ATOM 5480 C C . GLY B 1 335 ? 57.733 -14.982 56.346 1.00 33.21 335 GLY B C 1
ATOM 5481 O O . GLY B 1 335 ? 57.651 -15.875 57.189 1.00 32.68 335 GLY B O 1
ATOM 5482 N N . ALA B 1 336 ? 57.406 -13.720 56.595 1.00 32.51 336 ALA B N 1
ATOM 5483 C CA . ALA B 1 336 ? 56.834 -13.323 57.870 1.00 35.07 336 ALA B CA 1
ATOM 5484 C C . ALA B 1 336 ? 55.361 -12.984 57.699 1.00 29.17 336 ALA B C 1
ATOM 5485 O O . ALA B 1 336 ? 55.021 -11.915 57.192 1.00 30.16 336 ALA B O 1
ATOM 5487 N N . PRO B 1 337 ? 54.480 -13.898 58.131 1.00 33.64 337 PRO B N 1
ATOM 5488 C CA . PRO B 1 337 ? 53.032 -13.691 58.034 1.00 31.43 337 PRO B CA 1
ATOM 5489 C C . PRO B 1 337 ? 52.563 -12.634 59.028 1.00 31.35 337 PRO B C 1
ATOM 5490 O O . PRO B 1 337 ? 52.488 -12.915 60.226 1.00 33.93 337 PRO B O 1
ATOM 5494 N N . LEU B 1 338 ? 52.241 -11.442 58.535 1.00 28.56 338 LEU B N 1
ATOM 5495 C CA . LEU B 1 338 ? 51.823 -10.347 59.402 1.00 28.81 338 LEU B CA 1
ATOM 5496 C C . LEU B 1 338 ? 50.344 -10.005 59.222 1.00 27.63 338 LEU B C 1
ATOM 5497 O O . LEU B 1 338 ? 49.850 -9.038 59.802 1.00 26.33 338 LEU B O 1
ATOM 5502 N N . VAL B 1 339 ? 49.643 -10.805 58.422 1.00 27.37 339 VAL B N 1
ATOM 5503 C CA . VAL B 1 339 ? 48.221 -10.584 58.171 1.00 23.21 339 VAL B CA 1
ATOM 5504 C C . VAL B 1 339 ? 47.398 -11.841 58.425 1.00 28.21 339 VAL B C 1
ATOM 5505 O O . VAL B 1 339 ? 47.913 -12.959 58.366 1.00 26.90 339 VAL B O 1
ATOM 5509 N N . LYS B 1 340 ? 46.113 -11.641 58.697 1.00 24.12 340 LYS B N 1
ATOM 5510 C CA . LYS B 1 340 ? 45.208 -12.734 59.013 1.00 25.91 340 LYS B CA 1
ATOM 5511 C C . LYS B 1 340 ? 43.780 -12.349 58.646 1.00 23.01 340 LYS B C 1
ATOM 5512 O O . LYS B 1 340 ? 43.454 -11.161 58.574 1.00 24.17 340 LYS B O 1
ATOM 5518 N N . PRO B 1 341 ? 42.922 -13.352 58.400 1.00 24.34 341 PRO B N 1
ATOM 5519 C CA . PRO B 1 341 ? 41.501 -13.057 58.205 1.00 27.94 341 PRO B CA 1
ATOM 5520 C C . PRO B 1 341 ? 40.902 -12.590 59.524 1.00 30.71 341 PRO B C 1
ATOM 5521 O O . PRO B 1 341 ? 40.663 -13.420 60.405 1.00 31.72 341 PRO B O 1
ATOM 5525 N N . LEU B 1 342 ? 40.678 -11.285 59.659 1.00 31.60 342 LEU B N 1
ATOM 5526 C CA . LEU B 1 342 ? 40.131 -10.724 60.889 1.00 34.61 342 LEU B CA 1
ATOM 5527 C C . LEU B 1 342 ? 38.820 -11.410 61.260 1.00 39.34 342 LEU B C 1
ATOM 5528 O O . LEU B 1 342 ? 37.912 -11.513 60.435 1.00 33.90 342 LEU B O 1
ATOM 5533 N N . PRO B 1 343 ? 38.729 -11.896 62.508 1.00 39.83 343 PRO B N 1
ATOM 5534 C CA . PRO B 1 343 ? 37.549 -12.633 62.970 1.00 40.29 343 PRO B CA 1
ATOM 5535 C C . PRO B 1 343 ? 36.269 -11.805 62.874 1.00 37.42 343 PRO B C 1
ATOM 5536 O O . PRO B 1 343 ? 36.298 -10.590 63.078 1.00 38.25 343 PRO B O 1
ATOM 5540 N N . VAL B 1 344 ? 35.166 -12.468 62.543 1.00 39.01 344 VAL B N 1
ATOM 5541 C CA . VAL B 1 344 ? 33.859 -11.826 62.479 1.00 41.18 344 VAL B CA 1
ATOM 5542 C C . VAL B 1 344 ? 32.866 -12.572 63.364 1.00 39.99 344 VAL B C 1
ATOM 5543 O O . VAL B 1 344 ? 32.816 -13.802 63.355 1.00 39.37 344 VAL B O 1
ATOM 5547 N N . ASN B 1 345 ? 32.102 -11.819 64.147 1.00 42.57 345 ASN B N 1
ATOM 5548 C CA . ASN B 1 345 ? 30.994 -12.378 64.906 1.00 46.98 345 ASN B CA 1
ATOM 5549 C C . ASN B 1 345 ? 29.687 -11.749 64.436 1.00 36.44 345 ASN B C 1
ATOM 5550 O O . ASN B 1 345 ? 29.432 -10.572 64.702 1.00 37.49 345 ASN B O 1
ATOM 5555 N N . PRO B 1 346 ? 28.866 -12.531 63.714 1.00 37.78 346 PRO B N 1
ATOM 5556 C CA . PRO B 1 346 ? 27.636 -12.040 63.083 1.00 40.81 346 PRO B CA 1
ATOM 5557 C C . PRO B 1 346 ? 26.655 -11.493 64.103 1.00 45.18 346 PRO B C 1
ATOM 5558 O O . PRO B 1 346 ? 25.954 -10.525 63.815 1.00 41.35 346 PRO B O 1
ATOM 5562 N N . THR B 1 347 ? 26.612 -12.119 65.276 1.00 45.91 347 THR B N 1
ATOM 5563 C CA . THR B 1 347 ? 25.696 -11.723 66.340 1.00 47.11 347 THR B CA 1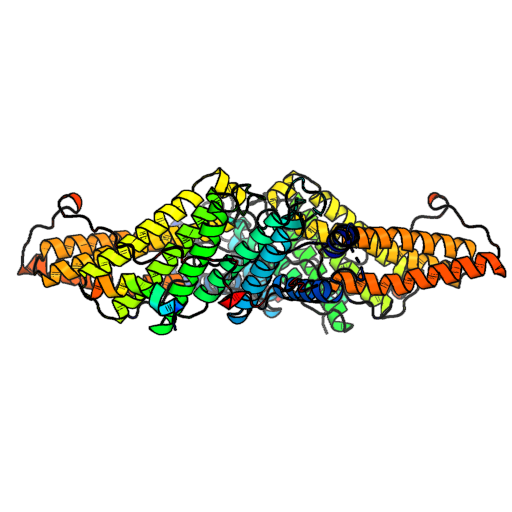
ATOM 5564 C C . THR B 1 347 ? 26.398 -10.980 67.480 1.00 49.61 347 THR B C 1
ATOM 5565 O O . THR B 1 347 ? 26.318 -11.390 68.642 1.00 54.50 347 THR B O 1
ATOM 5569 N N . ASP B 1 348 ? 27.092 -9.897 67.131 1.00 50.42 348 ASP B N 1
ATOM 5570 C CA . ASP B 1 348 ? 27.697 -8.995 68.110 1.00 53.41 348 ASP B CA 1
ATOM 5571 C C . ASP B 1 348 ? 26.737 -7.834 68.325 1.00 57.28 348 ASP B C 1
ATOM 5572 O O . ASP B 1 348 ? 26.492 -7.052 67.405 1.00 58.67 348 ASP B O 1
ATOM 5577 N N . PRO B 1 349 ? 26.186 -7.719 69.545 1.00 57.52 349 PRO B N 1
ATOM 5578 C CA . PRO B 1 349 ? 25.211 -6.671 69.868 1.00 56.72 349 PRO B CA 1
ATOM 5579 C C . PRO B 1 349 ? 25.755 -5.287 69.543 1.00 56.82 349 PRO B C 1
ATOM 5580 O O . PRO B 1 349 ? 24.982 -4.370 69.270 1.00 54.31 349 PRO B O 1
ATOM 5584 N N . ALA B 1 350 ? 27.077 -5.150 69.568 1.00 56.52 350 ALA B N 1
ATOM 5585 C CA . ALA B 1 350 ? 27.735 -3.924 69.141 1.00 57.83 350 ALA B CA 1
ATOM 5586 C C . ALA B 1 350 ? 27.402 -3.570 67.690 1.00 57.96 350 ALA B C 1
ATOM 5587 O O . ALA B 1 350 ? 27.187 -2.400 67.370 1.00 59.29 350 ALA B O 1
ATOM 5589 N N . VAL B 1 351 ? 27.354 -4.577 66.818 1.00 57.29 351 VAL B N 1
ATOM 5590 C CA . VAL B 1 351 ? 27.083 -4.338 65.397 1.00 56.18 351 VAL B CA 1
ATOM 5591 C C . VAL B 1 351 ? 25.617 -4.561 64.995 1.00 60.41 351 VAL B C 1
ATOM 5592 O O . VAL B 1 351 ? 25.052 -3.776 64.232 1.00 57.39 351 VAL B O 1
ATOM 5596 N N . THR B 1 352 ? 25.004 -5.623 65.514 1.00 55.63 352 THR B N 1
ATOM 5597 C CA . THR B 1 352 ? 23.621 -5.949 65.179 1.00 53.50 352 THR B CA 1
ATOM 5598 C C . THR B 1 352 ? 22.660 -4.966 65.830 1.00 54.47 352 THR B C 1
ATOM 5599 O O . THR B 1 352 ? 21.617 -4.630 65.267 1.00 54.72 352 THR B O 1
ATOM 5603 N N . GLY B 1 353 ? 23.016 -4.509 67.024 1.00 54.59 353 GLY B N 1
ATOM 5604 C CA . GLY B 1 353 ? 22.085 -3.763 67.844 1.00 50.12 353 GLY B CA 1
ATOM 5605 C C . GLY B 1 353 ? 21.111 -4.754 68.447 1.00 47.73 353 GLY B C 1
ATOM 5606 O O . GLY B 1 353 ? 21.300 -5.963 68.313 1.00 46.22 353 GLY B O 1
ATOM 5607 N N . PRO B 1 354 ? 20.064 -4.251 69.113 1.00 50.61 354 PRO B N 1
ATOM 5608 C CA . PRO B 1 354 ? 19.047 -5.108 69.735 1.00 47.48 354 PRO B CA 1
ATOM 5609 C C . PRO B 1 354 ? 18.450 -6.148 68.780 1.00 46.74 354 PRO B C 1
ATOM 5610 O O . PRO B 1 354 ? 18.189 -5.834 67.616 1.00 47.07 354 PRO B O 1
ATOM 5614 N N . ASP B 1 355 ? 18.249 -7.369 69.272 1.00 43.60 355 ASP B N 1
ATOM 5615 C CA . ASP B 1 355 ? 17.492 -8.380 68.541 1.00 40.87 355 ASP B CA 1
ATOM 5616 C C . ASP B 1 355 ? 16.076 -7.840 68.375 1.00 46.54 355 ASP B C 1
ATOM 5617 O O . ASP B 1 355 ? 15.352 -7.678 69.357 1.00 46.75 355 ASP B O 1
ATOM 5622 N N . ILE B 1 356 ? 15.686 -7.550 67.137 1.00 41.33 356 ILE B N 1
ATOM 5623 C CA . ILE B 1 356 ? 14.379 -6.951 66.876 1.00 44.02 356 ILE B CA 1
ATOM 5624 C C . ILE B 1 356 ? 13.235 -7.950 67.058 1.00 40.05 356 ILE B C 1
ATOM 5625 O O . ILE B 1 356 ? 12.063 -7.578 67.009 1.00 41.10 356 ILE B O 1
ATOM 5630 N N . PHE B 1 357 ? 13.584 -9.216 67.272 1.00 41.77 357 PHE B N 1
ATOM 5631 C CA . PHE B 1 357 ? 12.592 -10.261 67.500 1.00 41.19 357 PHE B CA 1
ATOM 5632 C C . PHE B 1 357 ? 12.551 -10.671 68.974 1.00 44.34 357 PHE B C 1
ATOM 5633 O O . PHE B 1 357 ? 12.080 -11.759 69.309 1.00 43.51 357 PHE B O 1
ATOM 5641 N N . ALA B 1 358 ? 13.042 -9.794 69.847 1.00 41.73 358 ALA B N 1
ATOM 5642 C CA . ALA B 1 358 ? 13.144 -10.100 71.274 1.00 45.12 358 ALA B CA 1
ATOM 5643 C C . ALA B 1 358 ? 12.266 -9.212 72.151 1.00 44.24 358 ALA B C 1
ATOM 5644 O O . ALA B 1 358 ? 12.042 -9.517 73.322 1.00 45.79 358 ALA B O 1
ATOM 5646 N N . LYS B 1 359 ? 11.788 -8.106 71.593 1.00 43.86 359 LYS B N 1
ATOM 5647 C CA . LYS B 1 359 ? 10.883 -7.230 72.324 1.00 51.03 359 LYS B CA 1
ATOM 5648 C C . LYS B 1 359 ? 9.563 -7.940 72.592 1.00 50.38 359 LYS B C 1
ATOM 5649 O O . LYS B 1 359 ? 9.265 -8.322 73.724 1.00 47.61 359 LYS B O 1
ATOM 5655 N N . LEU B 1 360 ? 8.781 -8.120 71.533 1.00 47.87 360 LEU B N 1
ATOM 5656 C CA . LEU B 1 360 ? 7.452 -8.705 71.643 1.00 46.66 360 LEU B CA 1
ATOM 5657 C C . LEU B 1 360 ? 7.474 -10.230 71.740 1.00 47.58 360 LEU B C 1
ATOM 5658 O O . LEU B 1 360 ? 8.138 -10.912 70.956 1.00 43.35 360 LEU B O 1
ATOM 5663 N N . VAL B 1 361 ? 6.741 -10.753 72.718 1.00 49.79 361 VAL B N 1
ATOM 5664 C CA . VAL B 1 361 ? 6.576 -12.190 72.876 1.00 47.27 361 VAL B CA 1
ATOM 5665 C C . VAL B 1 361 ? 5.737 -12.741 71.725 1.00 46.74 361 VAL B C 1
ATOM 5666 O O . VAL B 1 361 ? 4.716 -12.160 71.355 1.00 47.97 361 VAL B O 1
ATOM 5671 N N . ASN C 2 2 ? 22.976 19.142 10.104 1.00 39.32 351 ASN C N 1
ATOM 5672 C CA . ASN C 2 2 ? 23.626 17.875 10.412 1.00 39.14 351 ASN C CA 1
ATOM 5673 C C . ASN C 2 2 ? 23.385 16.862 9.293 1.00 42.65 351 ASN C C 1
ATOM 5674 O O . ASN C 2 2 ? 22.290 16.313 9.166 1.00 36.42 351 ASN C O 1
ATOM 5679 N N . VAL C 2 3 ? 24.417 16.627 8.486 1.00 37.44 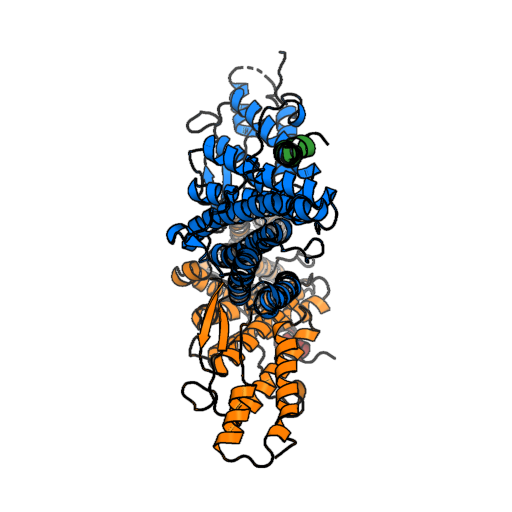352 VAL C N 1
ATOM 5680 C CA . VAL C 2 3 ? 24.318 15.781 7.298 1.00 44.76 352 VAL C CA 1
ATOM 5681 C C . VAL C 2 3 ? 24.044 14.310 7.620 1.00 38.27 352 VAL C C 1
ATOM 5682 O O . VAL C 2 3 ? 23.204 13.675 6.979 1.00 36.50 352 VAL C O 1
ATOM 5686 N N . LYS C 2 4 ? 24.753 13.775 8.612 1.00 33.56 353 LYS C N 1
ATOM 5687 C CA . LYS C 2 4 ? 24.583 12.378 9.010 1.00 35.56 353 LYS C CA 1
ATOM 5688 C C . LYS C 2 4 ? 23.178 12.101 9.548 1.00 31.10 353 LYS C C 1
ATOM 5689 O O . LYS C 2 4 ? 22.512 11.162 9.109 1.00 27.48 353 LYS C O 1
ATOM 5695 N N . VAL C 2 5 ? 22.739 12.924 10.499 1.00 28.45 354 VAL C N 1
ATOM 5696 C CA . VAL C 2 5 ? 21.405 12.808 11.087 1.00 25.00 354 VAL C CA 1
ATOM 5697 C C . VAL C 2 5 ? 20.317 12.909 10.017 1.00 26.97 354 VAL C C 1
ATOM 5698 O O . VAL C 2 5 ? 19.323 12.180 10.051 1.00 25.83 354 VAL C O 1
ATOM 5702 N N . LEU C 2 6 ? 20.525 13.811 9.063 1.00 31.46 355 LEU C N 1
ATOM 5703 C CA . LEU C 2 6 ? 19.609 13.985 7.942 1.00 29.15 355 LEU C CA 1
ATOM 5704 C C . LEU C 2 6 ? 19.426 12.684 7.159 1.00 28.90 355 LEU C C 1
ATOM 5705 O O . LEU C 2 6 ? 18.297 12.256 6.920 1.00 26.02 355 LEU C O 1
ATOM 5710 N N . GLU C 2 7 ? 20.532 12.054 6.773 1.00 29.85 356 GLU C N 1
ATOM 5711 C CA . GLU C 2 7 ? 20.470 10.780 6.059 1.00 32.09 356 GLU C CA 1
ATOM 5712 C C . GLU C 2 7 ? 19.817 9.702 6.916 1.00 28.81 356 GLU C C 1
ATOM 5713 O O . GLU C 2 7 ? 18.984 8.937 6.436 1.00 27.18 356 GLU C O 1
ATOM 5719 N N . ALA C 2 8 ? 20.196 9.656 8.190 1.00 25.64 35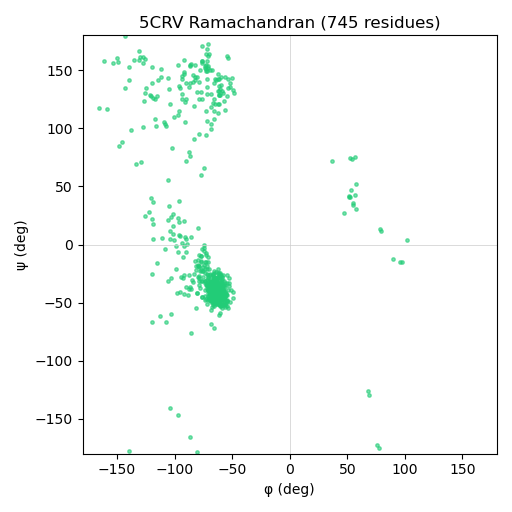7 ALA C N 1
ATOM 5720 C CA . ALA C 2 8 ? 19.689 8.647 9.114 1.00 23.83 357 ALA C CA 1
ATOM 5721 C C . ALA C 2 8 ? 18.176 8.731 9.305 1.00 25.15 357 ALA C C 1
ATOM 5722 O O . ALA C 2 8 ? 17.533 7.736 9.638 1.00 22.66 357 ALA C O 1
ATOM 5724 N N . LEU C 2 9 ? 17.614 9.919 9.100 1.00 23.82 358 LEU C N 1
ATOM 5725 C CA . LEU C 2 9 ? 16.190 10.151 9.337 1.00 23.08 358 LEU C CA 1
ATOM 5726 C C . LEU C 2 9 ? 15.339 10.132 8.065 1.00 25.02 358 LEU C C 1
ATOM 5727 O O . LEU C 2 9 ? 14.133 10.369 8.122 1.00 23.78 358 LEU C O 1
ATOM 5732 N N . GLU C 2 10 ? 15.967 9.839 6.929 1.00 27.20 359 GLU C N 1
ATOM 5733 C CA . GLU C 2 10 ? 15.293 9.888 5.630 1.00 27.66 359 GLU C CA 1
ATOM 5734 C C . GLU C 2 10 ? 14.107 8.934 5.522 1.00 27.72 359 GLU C C 1
ATOM 5735 O O . GLU C 2 10 ? 13.007 9.342 5.146 1.00 31.08 359 GLU C O 1
ATOM 5741 N N . LEU C 2 11 ? 14.341 7.665 5.842 1.00 26.56 360 LEU C N 1
ATOM 5742 C CA . LEU C 2 11 ? 13.294 6.648 5.792 1.00 27.84 360 LEU C CA 1
ATOM 5743 C C . LEU C 2 11 ? 12.106 7.005 6.679 1.00 25.58 360 LEU C C 1
ATOM 5744 O O . LEU C 2 11 ? 10.953 6.832 6.282 1.00 23.52 360 LEU C O 1
ATOM 5749 N N . TYR C 2 12 ? 12.396 7.499 7.881 1.00 26.07 361 TYR C N 1
ATOM 5750 C CA . TYR C 2 12 ? 11.358 7.931 8.810 1.00 22.08 361 TYR C CA 1
ATOM 5751 C C . TYR C 2 12 ? 10.467 8.986 8.169 1.00 29.78 361 TYR C C 1
ATOM 5752 O O . TYR C 2 12 ? 9.243 8.857 8.164 1.00 26.43 361 TYR C O 1
ATOM 5761 N N . ASN C 2 13 ? 11.091 10.030 7.632 1.00 25.28 362 ASN C N 1
ATOM 5762 C CA . ASN C 2 13 ? 10.358 11.146 7.045 1.00 28.72 362 ASN C CA 1
ATOM 5763 C C . ASN C 2 13 ? 9.576 10.771 5.789 1.00 32.21 362 ASN C C 1
ATOM 5764 O O . ASN C 2 13 ? 8.490 11.297 5.552 1.00 33.56 362 ASN C O 1
ATOM 5769 N N . LYS C 2 14 ? 10.129 9.868 4.986 1.00 29.39 363 LYS C N 1
ATOM 5770 C CA . LYS C 2 14 ? 9.417 9.363 3.820 1.00 32.80 363 LYS C CA 1
ATOM 5771 C C . LYS C 2 14 ? 8.157 8.626 4.249 1.00 35.08 363 LYS C C 1
ATOM 5772 O O . LYS C 2 14 ? 7.103 8.769 3.631 1.00 36.17 363 LYS C O 1
ATOM 5778 N N . LEU C 2 15 ? 8.273 7.846 5.318 1.00 28.44 364 LEU C N 1
ATOM 5779 C CA . LEU C 2 15 ? 7.140 7.085 5.834 1.00 32.03 364 LEU C CA 1
ATOM 5780 C C . LEU C 2 15 ? 6.024 7.993 6.343 1.00 34.91 364 LEU C C 1
ATOM 5781 O O . LEU C 2 15 ? 4.862 7.819 5.977 1.00 39.12 364 LEU C O 1
ATOM 5786 N N . VAL C 2 16 ? 6.387 8.964 7.178 1.00 28.85 365 VAL C N 1
ATOM 5787 C CA . VAL C 2 16 ? 5.406 9.844 7.813 1.00 37.78 365 VAL C CA 1
ATOM 5788 C C . VAL C 2 16 ? 4.800 10.870 6.853 1.00 42.23 365 VAL C C 1
ATOM 5789 O O . VAL C 2 16 ? 3.695 11.360 7.082 1.00 43.11 365 VAL C O 1
ATOM 5793 N N . ASN C 2 17 ? 5.521 11.200 5.785 1.00 39.08 366 ASN C N 1
ATOM 5794 C CA . ASN C 2 17 ? 4.994 12.118 4.779 1.00 43.51 366 ASN C CA 1
ATOM 5795 C C . ASN C 2 17 ? 4.266 11.382 3.651 1.00 48.04 366 ASN C C 1
ATOM 5796 O O . ASN C 2 17 ? 4.090 11.928 2.558 1.00 55.78 366 ASN C O 1
ATOM 5801 N N . GLU C 2 18 ? 3.846 10.148 3.935 1.00 51.56 367 GLU C N 1
ATOM 5802 C CA . GLU C 2 18 ? 3.131 9.296 2.978 1.00 57.83 367 GLU C CA 1
ATOM 5803 C C . GLU C 2 18 ? 3.988 8.887 1.782 1.00 58.74 367 GLU C C 1
ATOM 5804 O O . GLU C 2 18 ? 4.390 7.729 1.668 1.00 63.64 367 GLU C O 1
ATOM 5810 N N . LEU D 2 1 ? 40.193 6.893 67.723 1.00 36.64 350 LEU D N 1
ATOM 5811 C CA . LEU D 2 1 ? 40.746 5.544 67.817 1.00 38.55 350 LEU D CA 1
ATOM 5812 C C . LEU D 2 1 ? 40.020 4.586 66.877 1.00 44.15 350 LEU D C 1
ATOM 5813 O O . LEU D 2 1 ? 38.792 4.506 66.884 1.00 37.68 350 LEU D O 1
ATOM 5818 N N . ASN D 2 2 ? 40.791 3.857 66.077 1.00 34.46 351 ASN D N 1
ATOM 5819 C CA . ASN D 2 2 ? 40.255 2.801 65.224 1.00 37.59 351 ASN D CA 1
ATOM 5820 C C . ASN D 2 2 ? 40.825 1.444 65.656 1.00 38.68 351 ASN D C 1
ATOM 5821 O O . ASN D 2 2 ? 41.972 1.120 65.346 1.00 35.60 351 ASN D O 1
ATOM 5826 N N . VAL D 2 3 ? 40.018 0.662 66.374 1.00 34.43 352 VAL D N 1
ATOM 5827 C CA . VAL D 2 3 ? 40.459 -0.616 66.943 1.00 36.94 352 VAL D CA 1
ATOM 5828 C C . VAL D 2 3 ? 40.801 -1.690 65.909 1.00 37.17 352 VAL D C 1
ATOM 5829 O O . VAL D 2 3 ? 41.818 -2.371 66.035 1.00 35.48 352 VAL D O 1
ATOM 5833 N N . LYS D 2 4 ? 39.957 -1.846 64.894 1.00 31.45 353 LYS D N 1
ATOM 5834 C CA . LYS D 2 4 ? 40.188 -2.866 63.874 1.00 32.23 353 LYS D CA 1
ATOM 5835 C C . LYS D 2 4 ? 41.536 -2.667 63.179 1.00 33.08 353 LYS D C 1
ATOM 5836 O O . LYS D 2 4 ? 42.257 -3.632 62.921 1.00 29.01 353 LYS D O 1
ATOM 5842 N N . VAL D 2 5 ? 41.866 -1.410 62.885 1.00 30.98 354 VAL D N 1
ATOM 5843 C CA . VAL D 2 5 ? 43.179 -1.056 62.357 1.00 32.82 354 VAL D CA 1
ATOM 5844 C C . VAL D 2 5 ? 44.252 -1.405 63.381 1.00 36.00 354 VAL D C 1
ATOM 5845 O O . VAL D 2 5 ? 45.293 -1.969 63.038 1.00 36.86 354 VAL D O 1
ATOM 5849 N N . LEU D 2 6 ? 43.982 -1.070 64.641 1.00 33.53 355 LEU D N 1
ATOM 5850 C CA . LEU D 2 6 ? 44.900 -1.362 65.736 1.00 38.20 355 LEU D CA 1
ATOM 5851 C C . LEU D 2 6 ? 45.229 -2.852 65.810 1.00 37.34 355 LEU D C 1
ATOM 5852 O O . LEU D 2 6 ? 46.396 -3.225 65.915 1.00 38.66 355 LEU D O 1
ATOM 5857 N N . GLU D 2 7 ? 44.203 -3.698 65.743 1.00 30.70 356 GLU D N 1
ATOM 5858 C CA . GLU D 2 7 ? 44.406 -5.148 65.726 1.00 33.00 356 GLU D CA 1
ATOM 5859 C C . GLU D 2 7 ? 45.127 -5.593 64.456 1.00 38.82 356 GLU D C 1
ATOM 5860 O O . GLU D 2 7 ? 46.061 -6.394 64.513 1.00 36.38 356 GLU D O 1
ATOM 5866 N N . ALA D 2 8 ? 44.684 -5.069 63.317 1.00 31.56 357 ALA D N 1
ATOM 5867 C CA . ALA D 2 8 ? 45.266 -5.416 62.024 1.00 36.88 357 ALA D CA 1
ATOM 5868 C C . ALA D 2 8 ? 46.774 -5.187 61.984 1.00 34.42 357 ALA D C 1
ATOM 5869 O O . ALA D 2 8 ? 47.520 -6.018 61.469 1.00 34.13 357 ALA D O 1
ATOM 5871 N N . LEU D 2 9 ? 47.221 -4.059 62.526 1.00 36.45 358 LEU D N 1
ATOM 5872 C CA . LEU D 2 9 ? 48.640 -3.723 62.485 1.00 34.04 358 LEU D CA 1
ATOM 5873 C C . LEU D 2 9 ? 49.406 -4.102 63.747 1.00 39.94 358 LEU D C 1
ATOM 5874 O O . LEU D 2 9 ? 50.494 -3.585 63.993 1.00 40.80 358 LEU D O 1
ATOM 5879 N N . GLU D 2 10 ? 48.848 -5.013 64.536 1.00 40.88 359 GLU D N 1
ATOM 5880 C CA . GLU D 2 10 ? 49.514 -5.462 65.753 1.00 39.91 359 GLU D CA 1
ATOM 5881 C C . GLU D 2 10 ? 50.770 -6.279 65.439 1.00 42.19 359 GLU D C 1
ATOM 5882 O O . GLU D 2 10 ? 51.864 -5.936 65.887 1.00 39.63 359 GLU D O 1
ATOM 5888 N N . LEU D 2 11 ? 50.604 -7.349 64.662 1.00 39.77 360 LEU D N 1
ATOM 5889 C CA . LEU D 2 11 ? 51.715 -8.224 64.280 1.00 40.20 360 LEU D CA 1
ATOM 5890 C C . LEU D 2 11 ? 52.867 -7.470 63.617 1.00 39.87 360 LEU D C 1
ATOM 5891 O O . LEU D 2 11 ? 54.027 -7.647 63.992 1.00 40.56 360 LEU D O 1
ATOM 5896 N N . TYR D 2 12 ? 52.538 -6.638 62.633 1.00 36.62 361 TYR D N 1
ATOM 5897 C CA . TYR D 2 12 ? 53.532 -5.824 61.944 1.00 38.06 361 TYR D CA 1
ATOM 5898 C C . TYR D 2 12 ? 54.326 -4.954 62.911 1.00 43.83 361 TYR D C 1
ATOM 5899 O O . TYR D 2 12 ? 55.556 -4.984 62.912 1.00 42.08 361 TYR D O 1
ATOM 5908 N N . ASN D 2 13 ? 53.616 -4.172 63.719 1.00 40.02 362 ASN D N 1
ATOM 5909 C CA . ASN D 2 13 ? 54.251 -3.284 64.689 1.00 45.69 362 ASN D CA 1
ATOM 5910 C C . ASN D 2 13 ? 55.160 -4.024 65.674 1.00 47.53 362 ASN D C 1
ATOM 5911 O O . ASN D 2 13 ? 56.197 -3.500 66.081 1.00 46.73 362 ASN D O 1
ATOM 5916 N N . LYS D 2 14 ? 54.768 -5.241 66.046 1.00 46.83 363 LYS D N 1
ATOM 5917 C CA . LYS D 2 14 ? 55.528 -6.048 67.001 1.00 46.81 363 LYS D CA 1
ATOM 5918 C C . LYS D 2 14 ? 56.837 -6.585 66.413 1.00 50.48 363 LYS D C 1
ATOM 5919 O O . LYS D 2 14 ? 57.901 -6.438 67.016 1.00 47.69 363 LYS D O 1
ATOM 5925 N N . LEU D 2 15 ? 56.748 -7.213 65.241 1.00 45.83 364 LEU D N 1
ATOM 5926 C CA . LEU D 2 15 ? 57.919 -7.755 64.547 1.00 47.59 364 LEU D CA 1
ATOM 5927 C C . LEU D 2 15 ? 58.953 -6.669 64.274 1.00 48.91 364 LEU D C 1
ATOM 5928 O O . LEU D 2 15 ? 60.160 -6.891 64.388 1.00 53.49 364 LEU D O 1
ATOM 5933 N N . VAL D 2 16 ? 58.450 -5.493 63.915 1.00 45.51 365 VAL D N 1
ATOM 5934 C CA . VAL D 2 16 ? 59.269 -4.340 63.561 1.00 50.72 365 VAL D CA 1
ATOM 5935 C C . VAL D 2 16 ? 59.819 -3.623 64.809 1.00 58.26 365 VAL D C 1
ATOM 5936 O O . VAL D 2 16 ? 60.812 -2.891 64.736 1.00 59.38 365 VAL D O 1
ATOM 5940 N N . ASN D 2 17 ? 59.197 -3.868 65.961 1.00 58.11 366 ASN D N 1
ATOM 5941 C CA . ASN D 2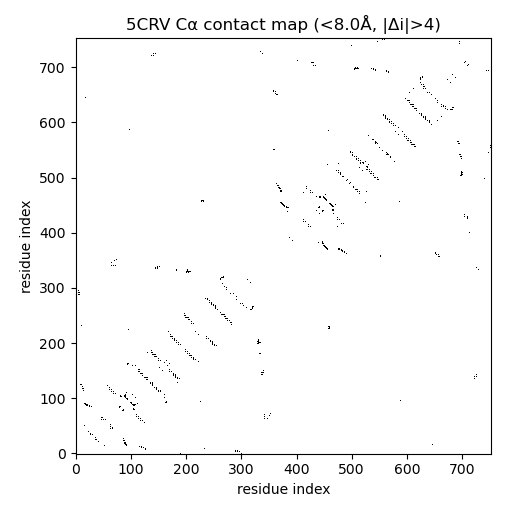 17 ? 59.691 -3.320 67.228 1.00 60.03 366 ASN D CA 1
ATOM 5942 C C . ASN D 2 17 ? 60.423 -4.343 68.110 1.00 60.09 366 ASN D C 1
ATOM 5943 O O . ASN D 2 17 ? 60.814 -4.029 69.236 1.00 63.68 366 ASN D O 1
ATOM 5948 N N . GLU D 2 18 ? 60.604 -5.557 67.591 1.00 60.05 367 GLU D N 1
ATOM 5949 C CA . GLU D 2 18 ? 61.378 -6.596 68.275 1.00 62.39 367 GLU D CA 1
ATOM 5950 C C . GLU D 2 18 ? 61.646 -7.770 67.340 1.00 63.21 367 GLU D C 1
ATOM 5951 O O . GLU D 2 18 ? 62.386 -8.693 67.676 1.00 71.78 367 GLU D O 1
#

Foldseek 3Di:
DLPFQDDFADFDDAWAWDDDPLVVLQQVVVVVVPRGCVVLVVVLVVLVVCLNVPDLDPVSLLSLLQNLQLLVLCVVVAPQAAPGDSFDKTWIADVQVRDIFIDSGSVVVSLSSLLNSLRSLRVHLRPQSLSDLVNLVSSLVSLLQSLQSLVCSVPVVVVCRDPCNHNLNSLLSNLSSLLSSLVSVLSNCVVVVHQLLVSLQSLLQSLVSLVSNLVSLPPPVSVVSNPVVSVVSNLSSVLSNLQSNLSNLQSVLVVCVVVVVLLQNLLSLVSSLVSLVVSVVSCPPPDVSSVSSSVVVNVVSVVSNVVSVVCCVPPVVDHNDHCVVDDDRHHDRPGHNDHDDSNPCVSNPDNSPDDPD/DLQFQDDFADFADAWAWDDDPQVVLQLVVCVVVVHDPRCVCVVLVVVLVVLVVCLNVPDLDPVNLLSLLQNLQLLVLCVVPAPQAQPGDSFDKTWIQDVQVRHIFIDSGSVVVSLSSLLNSLRSLRVHLRPDSLRDPVNLQSSLVSLLQSLQSLVCSLPVPQVCRDPCNHNLNSLLSNLSSLLVSLVSVLSSCSNVVHQLLVSLQSLVQSLVSLVSNLVSLPDPVVCVVNPCVSVVSNLSSVLSNLQSNLSNLQSVLVVCVVVVNLLQNLQSLVSSQVSLVVSVVSCPPPDVSSVSSSVVVCVVSVVSNVVSVVCCVPPVVDHHDDPVVDDDRHHDRPGHNPHDDSNDCVSNPDNSVPPDD/DVVVCVVCVVVVVVVVD/DDVVVVVVCVVVVVVVVD

GO terms:
  GO:0036064 ciliary basal body (C, IDA)
  GO:0005634 nucleus (C, IDA)
  GO:0005737 cytoplasm (C, IDA)
  GO:0005768 endosome (C, IDA)
  GO:0005769 early endosome (C, IDA)
  GO:0043162 ubiquitin-dependent protein catabolic process via the multivesicular body sorting pathway (P, IMP)
  GO:0060271 cilium assembly (P, IMP)
  GO:0005515 protein binding (F, IPI)
  GO:0045022 early endosome to late endosome transport (P, IMP)
  GO:0032456 endocytic recycling (P, IMP)
  GO:0061357 positive regulation of Wnt protein secretion (P, IMP)
  GO:0005654 nucleoplasm (C, TAS)
  GO:0005654 nucleoplasm (C, IDA)
  GO:0005829 cytosol (C, IDA)
  GO:0016604 nuclear body (C, IDA)
  GO:0004725 protein tyrosine phosphatase activity (F, IMP)
  GO:0070062 extracellular exosome (C, HDA)
  GO:0010633 negative regulation of epithelial cell migration (P, IMP)
  GO:2000643 positive regulation of early endosome to late endosome transport (P, IMP)
  GO:1903387 positive regulation of homophilic cell adhesion (P, IMP)

CATH classification: 1.25.40.280

Organism: Homo sapiens (NCBI:txid9606)

InterPro domains:
  IPR000242 Tyrosine-specific protein phosphatase, PTPase domain [PF00102] (1220-1450)
  IPR000242 Tyrosine-specific protein phosphatase, PTPase domain [PR00700] (1242-1249)
  IPR000242 Tyrosine-specific protein phosphatase, PTPase domain [PR00700] (1259-1279)
  IPR000242 Tyrosine-specific protein phosphatase, PTPase domain [PR00700] (1345-1362)
  IPR000242 Tyrosine-specific protein phosphatase, PTPase domain [PR00700] (1387-1405)
  IPR000242 Tyrosine-specific protein phosphatase, PTPase domain [PR00700] (1419-1434)
  IPR000242 Tyrosine-specific protein phosphatase, PTPase domain [PS50055] (1220-1452)
  IPR000242 Tyrosine-specific protein phosphatase, PTPase domain [SM00194] (1190-1454)
  IPR000387 Tyrosine-specific protein phosphatases domain [PS50056] (1365-1443)
  IPR003595 Protein-tyrosine phosphatase, catalytic [SM00404] (1346-1451)
  IPR004328 BRO1 domain [PF03097] (9-380)
  IPR004328 BRO1 domain [PS51180] (8-394)
  IPR004328 BRO1 domain [SM01041] (8-384)
  IPR016130 Protein-tyrosine phosphatase, active site [PS00383] (1390-1400)
  IPR025304 ALIX V-shaped domain [PF13949] (417-701)
  IPR029021 Protein-tyrosine phosphatase-like [G3DSA:3.90.190.10] (1159-1460)
  IPR029021 Protein-tyrosine phosphatase-like [SSF52799] (1162-1458)
  IPR038499 BRO1 domain superfamily [G3DSA:1.25.40.280] (1-361)

Sequence (753 aa):
MEAVPRMPMIWLDLKEAGDFHFQPAVKKFVLKAPEAYNEELKKLELLRQNAVRVPRDFEGCSVLRKYLGQLHYLQSRVPMGSGQEAAVPVTWTEIFSGKSVAHEDIKYEQACILYNLGALHSMLGAMDKRVSEEGMKVSCTHFQCAAGAFAYLREHFPQAYSVDMSRQILTLNVNLMLGQAQECLLEKSMLDNRKSFLVARISAQVVDYYKEACRALENPDTASLLGRIQKDWKKLVQMKIYYFAAVAHLHMGKQAEEQQKFGERVAYFQSALDKLNEAIKLAKGQPDTVQDALRFTMDVIGGKYNSAKKDNDFIYHEAVPALDTLQPVKGAPLVKPLPVNPTDPAVTGPDIFAKLVMEAVPRMPMIWLDLKEAGDFHFQPAVKKFVLKAAGENPEAYNEELKKLELLRQNAVRVPRDFEGCSVLRKYLGQLHYLQSRVPMGSGQEAAVPVTWTEIFSGKSVAHEDIKYEQACILYNLGALHSMLGAMDKRVSEEGMKVSCTHFQCAAGAFAYLREHFPQAYSVDMSRQILTLNVNLMLGQAQECLLEKSMLDNRKSFLVARISAQVVDYYKEACRALENPDTASLLGRIQKDWKKLVQMKIYYFAAVAHLHMGKQAEEQQKFGERVAYFQSALDKLNEAIKLAKGQPDTVQDALRFTMDVIGGKYNSAKKDNDFIYHEAVPALDTLQPVKGAPLVKPLPVNPTDPAVTGPDIFAKLVNVKVLEALELYNKLVNELNVKVLEALELYNKLVNE